Protein AF-A0A0S4JCE0-F1 (afdb_monomer)

pLDDT: mean 70.1, std 23.17, range [19.77, 98.06]

Radius of gyration: 36.17 Å; Cα contacts (8 Å, |Δi|>4): 1072; chains: 1; bounding box: 98×86×104 Å

Organism: Bodo saltans (NCBI:txid75058)

Solvent-accessible surface area (backbone atoms only — not comparable to full-atom values): 52791 Å² total; per-residue (Å²): 137,89,88,80,89,85,87,86,87,81,87,86,83,90,84,89,84,89,82,82,88,87,88,85,90,88,88,89,86,88,85,88,85,88,88,86,90,86,90,84,89,83,88,89,83,89,88,84,90,86,84,87,89,88,85,88,84,91,91,87,88,86,85,88,84,94,86,86,84,88,86,79,88,89,75,94,71,83,90,88,84,84,88,83,86,86,80,93,83,85,81,85,86,72,85,81,80,83,77,86,88,80,86,83,89,84,90,81,86,86,86,86,84,93,81,86,80,88,78,94,72,79,85,79,80,86,82,78,74,50,73,51,46,48,53,49,53,53,51,51,68,73,29,64,22,57,65,52,43,49,52,58,51,50,66,72,40,86,60,54,70,58,52,58,48,50,54,49,51,46,48,41,48,44,28,76,67,54,64,22,83,82,72,73,45,47,41,67,50,49,58,46,51,33,31,23,68,85,36,69,37,39,51,74,53,67,32,90,48,23,31,30,37,34,34,45,51,78,74,91,74,81,73,88,68,56,91,64,43,46,80,77,49,74,45,71,26,21,55,39,96,88,47,91,52,69,43,44,24,38,29,34,37,29,63,50,31,50,61,35,69,71,43,89,69,92,30,49,65,66,36,42,52,51,45,49,48,55,50,53,50,52,47,52,36,50,58,60,47,51,79,76,42,54,77,74,55,34,64,80,33,56,68,36,62,43,47,74,43,40,30,32,45,98,93,44,74,47,74,40,40,35,24,46,44,72,68,52,47,50,53,54,57,68,63,58,79,63,48,70,49,66,80,82,74,69,57,94,84,61,78,72,86,78,60,68,44,66,32,75,59,51,69,69,76,54,69,93,53,50,63,33,32,38,35,31,13,30,57,53,58,59,44,47,66,57,45,71,69,34,32,51,47,86,75,31,64,36,34,41,50,44,69,83,54,85,85,76,43,56,62,26,47,57,26,37,40,70,72,56,59,50,72,68,55,42,67,74,60,69,61,79,77,70,49,72,69,55,42,52,51,26,51,53,50,16,23,51,46,43,46,56,46,50,43,53,54,51,50,55,22,39,38,74,20,21,50,65,53,49,32,46,47,40,53,71,63,75,65,76,84,75,82,63,82,71,46,30,34,33,40,37,38,40,70,41,18,81,37,41,52,55,50,33,28,61,51,57,41,44,48,68,55,51,42,58,73,60,45,46,41,90,54,54,42,59,35,44,34,40,20,19,39,45,28,67,31,76,88,29,62,77,34,102,81,50,90,43,61,45,82,25,64,52,51,65,64,81,65,61,95,86,55,99,61,70,64,71,44,44,39,44,56,34,48,51,56,58,71,68,49,86,72,48,83,95,38,49,70,56,51,52,48,52,54,52,34,58,77,27,57,61,42,68,69,58,27,52,55,43,51,50,52,49,51,51,53,52,61,67,53,63,79,55,95,63,57,72,68,53,46,41,49,52,35,25,52,52,47,50,53,51,36,60,68,36,69,66,53,41,53,33,27,46,34,44,40,53,15,41,39,50,46,10,44,35,43,41,48,21,52,50,40,63,71,64,64,80,48,94,56,77,80,88,67,53,49,60,65,74,37,48,38,52,35,31,52,52,50,22,59,64,25,81,40,65,83,58,46,75,68,54,49,50,48,53,49,53,50,42,48,43,43,35,72,35,88,86,62,79,60,91,52,69,86,60,20,71,61,38,32,26,46,53,48,36,33,27,38,73,52,49,40,72,29,78,67,84,51,92,65,41,40,64,78,62,90,75,90,66,88,91,64,99,53,59,45,39,23,16,42,64,93,63,36,53,23,39,78,26,51,54,39,54,39,51,51,49,38,57,45,49,62,55,69,71,76,54,81,87,69,42,65,63,57,53,51,47,50,50,49,46,51,51,49,49,49,52,62,74,34,52,77,32,51,48,40,59,48,48,44,65,76,61,36,96,85,56,90,65,54,72,69,59,43,59,52,44,72,36,95,81,44,55,32,76,78,79,93,64,93,77,74,92,81,68,91,78,83,80,134

Secondary structure (DSSP, 8-state):
-------------------------------------------------------------------S-------PPPP-------------------------------------------PPPS-PPPHHHHHHHHHHHH-SBHHHHHHHHHHH-TTHHHHHHHHHHHHHHHHHHTTGGGTT--HHHHHHHHEETTEESEEEEEETTEEEEEEE--SS--PPPPTTEEEEEEEEEESSTT---EEEEEEEEETTHHHHHH-SSTTHHHHHHHHHHHHHHHHHHHHHHHTT--HHHHHTSTT--SEEEEEEETTEEEEEEEE--HHHHHHHHHH---TT-------TTS--TT-EEE----GGG--S-TTSEEEEEESTTSSHHHHHHHTTGGG-SEEEEEE--TTT-HHHHHHHHHHS--HHHHHHHT-----HHHHHHHHHHHHHHHHHHHHHHHHHHHHHH-HHHHHHHTTTT-----SPPPEEEEEEEESGGG-HHHHHHHHHH-HHHHHHHTT--TTEEEEEEEE-TTTTSTT----TT-S-EEEEEESSP---TT--S--TTTTHHHHHHHHTS---GGGHHHHHHHHHHHHTTT-HHHHHHHHHHHHHHHHHHTTS---HHHHHHHHHHHHHHHHHHSHHHHHHTTSHHHHHHHHHHHHHHHHHHHHH-S-SS-TT--HIIIIIIHHHHHHHHHTT-TT--HHHHHHHHHHHHHHHHSTT---SSGGGSHHIIIIIS--EEE--EEESS--TTEEESS-----SS-PPEEEEETTT-SEEE-HHHHHHHHHHHHHHHTT-TTSHHHHHHHHHHHHHHHHHHHTTTSBHHHHHHHHH-TT----HHHHHHHT-TT-B---------TT--S---

Nearest PDB structures (foldseek):
  5xah-assembly1_A  TM=1.773E-01  e=5.114E+00  Homo sapiens

Sequence (881 aa):
MATTNFLFISCPTFFIWISRSNSLNMQRRYGSKFPVMCLGSIHGSNNPLQQHPRGRATGLPTMAPALLRGMSTSAARPEWYTEHRTPNTRPPLRWWRVVDERLHPSVGLVLRSLSLRATGTSPPTPPMMTDAEQIVMNEIRQHETVAAVIVSNSYRAVKSVQFSKDIRTFMVRAVEKGNTSKVGLTVDKVLDVLSLGENWVAFFTFAERNLIFGVAALGEGVLTLPEGIKTLGTVELLKHIKSTTKVKYRIYSAAEGLDTLANNDSAADRYNVLVKFVVDAVQHFVDRNVALYNAHSILSSPLFRGKKVRVARHNDITPIYITALKNDWTFLLGRHVDALERPLEWSGNEGNDSTVFFDLNDPDLWSSNPKEVVLIGGESGSGKTWKMMTNNSRGSHLVVYLRLTSRDYKTVTLNDRILHPSEGELKKSGKPTFSDREKERARGARSAAFLNLVKACVEVTIEAACPELLRMLQGKAGMSSNGGDPFEVRLCFDEMGSAPELIRACCAMGYDNLHEALEWEKWVIIRMFAAGTGVGTVVNPGGSENTFYKLATLAASQPDTNASQSDPNATRMYWKFRLALPFTEDLLALKAIVEELSGKWSDANQRSVVMLQRGSFLKEHKHKILMKEAKEVLVREALFSAVEADTVCRFVLTNARLATLVVARCNALATEIMKNTLCAWPSGIDVRREVLERVAKRFKELNSLSQTTPEEACVILVESLRYAIFDNYTNSNPNFSVETLTTARGVLVDNAIFLTTVGAEYEPVNNLKGPTFIYCSACYRKDLGRFSISPAMVVVLLALMLNAFGEKFNDIGAVFEHAVARFVFFAVQVFQGRHVKELVDFITGHFSVVGKTAQKILDSPSVLYDLPNSGLHTNHIISTK

Mean predicted aligned error: 16.34 Å

Structure (mmCIF, N/CA/C/O backbone):
data_AF-A0A0S4JCE0-F1
#
_entry.id   AF-A0A0S4JCE0-F1
#
loop_
_atom_site.group_PDB
_atom_site.id
_atom_site.type_symbol
_atom_site.label_atom_id
_atom_site.label_alt_id
_atom_site.label_comp_id
_atom_site.label_asym_id
_atom_site.label_entity_id
_atom_site.label_seq_id
_atom_site.pdbx_PDB_ins_code
_atom_site.Cartn_x
_atom_site.Cartn_y
_atom_site.Cartn_z
_atom_site.occupancy
_atom_site.B_iso_or_equiv
_atom_site.auth_seq_id
_atom_site.auth_comp_id
_atom_site.auth_asym_id
_atom_site.auth_atom_id
_atom_site.pdbx_PDB_model_num
ATOM 1 N N . MET A 1 1 ? 43.166 27.193 36.637 1.00 32.56 1 MET A N 1
ATOM 2 C CA . MET A 1 1 ? 43.478 27.395 35.205 1.00 32.56 1 MET A CA 1
ATOM 3 C C . MET A 1 1 ? 42.257 26.922 34.417 1.00 32.56 1 MET A C 1
ATOM 5 O O . MET A 1 1 ? 42.138 25.734 34.188 1.00 32.56 1 MET A O 1
ATOM 9 N N . ALA A 1 2 ? 41.156 27.670 34.309 1.00 25.33 2 ALA A N 1
ATOM 10 C CA . ALA A 1 2 ? 40.936 28.955 33.631 1.00 25.33 2 ALA A CA 1
ATOM 11 C C . ALA A 1 2 ? 41.166 28.877 32.111 1.00 25.33 2 ALA A C 1
ATOM 13 O O . ALA A 1 2 ? 42.295 29.042 31.663 1.00 25.33 2 ALA A O 1
ATOM 14 N N . THR A 1 3 ? 40.108 28.630 31.330 1.00 25.38 3 THR A N 1
ATOM 15 C CA . THR A 1 3 ? 39.534 29.581 30.346 1.00 25.38 3 THR A CA 1
ATOM 16 C C . THR A 1 3 ? 38.334 28.968 29.609 1.00 25.38 3 THR A C 1
ATOM 18 O O . THR A 1 3 ? 38.055 27.778 29.714 1.00 25.38 3 THR A O 1
ATOM 21 N N . THR A 1 4 ? 37.567 29.836 28.959 1.00 25.38 4 THR A N 1
ATOM 22 C CA . THR A 1 4 ? 36.102 29.874 28.916 1.00 25.38 4 THR A CA 1
ATOM 23 C C . THR A 1 4 ? 35.633 30.251 27.500 1.00 25.38 4 THR A C 1
ATOM 25 O O . THR A 1 4 ? 36.331 31.022 26.851 1.00 25.38 4 THR A O 1
ATOM 28 N N . ASN A 1 5 ? 34.402 29.848 27.131 1.00 23.75 5 ASN A N 1
ATOM 29 C CA . ASN A 1 5 ? 33.486 30.431 26.115 1.00 23.75 5 ASN A CA 1
ATOM 30 C C . ASN A 1 5 ? 33.913 30.358 24.616 1.00 23.75 5 ASN A C 1
ATOM 32 O O . ASN A 1 5 ? 35.090 30.340 24.303 1.00 23.75 5 ASN A O 1
ATOM 36 N N . PHE A 1 6 ? 33.036 30.277 23.601 1.00 22.42 6 PHE A N 1
ATOM 37 C CA . PHE A 1 6 ? 31.733 30.926 23.396 1.00 22.42 6 PHE A CA 1
ATOM 38 C C . PHE A 1 6 ? 30.791 30.139 22.459 1.00 22.42 6 PHE A C 1
ATOM 40 O O . PHE A 1 6 ? 31.211 29.512 21.489 1.00 22.42 6 PHE A O 1
ATOM 47 N N . LEU A 1 7 ? 29.496 30.285 22.744 1.00 20.14 7 LEU A N 1
ATOM 48 C CA . LEU A 1 7 ? 28.329 29.962 21.924 1.00 20.14 7 LEU A CA 1
ATOM 49 C C . LEU A 1 7 ? 28.022 31.163 21.001 1.00 20.14 7 LEU A C 1
ATOM 51 O O . LEU A 1 7 ? 28.014 32.292 21.489 1.00 20.14 7 LEU A O 1
ATOM 55 N N . PHE A 1 8 ? 27.707 30.946 19.719 1.00 20.98 8 PHE A N 1
ATOM 56 C CA . PHE A 1 8 ? 27.079 31.966 18.864 1.00 20.98 8 PHE A CA 1
ATOM 57 C C . PHE A 1 8 ? 25.857 31.382 18.148 1.00 20.98 8 PHE A C 1
ATOM 59 O O . PHE A 1 8 ? 25.955 30.428 17.380 1.00 20.98 8 PHE A O 1
ATOM 66 N N . ILE A 1 9 ? 24.703 31.983 18.434 1.00 22.34 9 ILE A N 1
ATOM 67 C CA . ILE A 1 9 ? 23.430 31.843 17.725 1.00 22.34 9 ILE A CA 1
ATOM 68 C C . ILE A 1 9 ? 23.307 33.073 16.823 1.00 22.34 9 ILE A C 1
ATOM 70 O O . ILE A 1 9 ? 23.470 34.193 17.306 1.00 22.34 9 ILE A O 1
ATOM 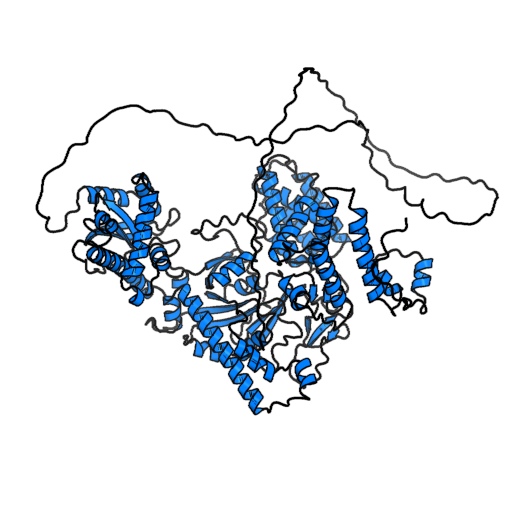74 N N . SER A 1 10 ? 22.969 32.896 15.546 1.00 21.73 10 SER A N 1
ATOM 75 C CA . SER A 1 10 ? 22.470 33.996 14.716 1.00 21.73 10 SER A CA 1
ATOM 76 C C . SER A 1 10 ? 21.379 33.532 13.743 1.00 21.73 10 SER A C 1
ATOM 78 O O . SER A 1 10 ? 21.584 32.681 12.881 1.00 21.73 10 SER A O 1
ATOM 80 N N . CYS A 1 11 ? 20.192 34.123 13.910 1.00 22.61 11 CYS A N 1
ATOM 81 C CA . CYS A 1 11 ? 19.170 34.287 12.872 1.00 22.61 11 CYS A CA 1
ATOM 82 C C . CYS A 1 11 ? 19.649 35.289 11.810 1.00 22.61 11 CYS A C 1
ATOM 84 O O . CYS A 1 11 ? 20.472 36.156 12.118 1.00 22.61 11 CYS A O 1
ATOM 86 N N . PRO A 1 12 ? 18.997 35.311 10.634 1.00 26.73 12 PRO A N 1
ATOM 87 C CA . PRO A 1 12 ? 18.596 36.614 10.117 1.00 26.73 12 PRO A CA 1
ATOM 88 C C . PRO A 1 12 ? 17.145 36.675 9.620 1.00 26.73 12 PRO A C 1
ATOM 90 O O . PRO A 1 12 ? 16.625 35.786 8.947 1.00 26.73 12 PRO A O 1
ATOM 93 N N . THR A 1 13 ? 16.530 37.803 9.961 1.00 23.44 13 THR A N 1
ATOM 94 C CA . THR A 1 13 ? 15.224 38.301 9.529 1.00 23.44 13 THR A CA 1
ATOM 95 C C . THR A 1 13 ? 15.347 39.013 8.175 1.00 23.44 13 THR A C 1
ATOM 97 O O . THR A 1 13 ? 16.354 39.657 7.888 1.00 23.44 13 THR A O 1
ATOM 100 N N . PHE A 1 14 ? 14.296 38.905 7.360 1.00 21.50 14 PHE A N 1
ATOM 101 C CA . PHE A 1 14 ? 14.118 39.520 6.040 1.00 21.50 14 PHE A CA 1
ATOM 102 C C . PHE A 1 14 ? 14.073 41.061 6.063 1.00 21.50 14 PHE A C 1
ATOM 104 O O . PHE A 1 14 ? 13.411 41.651 6.914 1.00 21.50 14 PHE A O 1
ATOM 111 N N . PHE A 1 15 ? 14.669 41.691 5.041 1.00 21.48 15 PHE A N 1
ATOM 112 C CA . PHE A 1 15 ? 14.430 43.085 4.647 1.00 21.48 15 PHE A CA 1
ATOM 113 C C . PHE A 1 15 ? 13.684 43.139 3.303 1.00 21.48 15 PHE A C 1
ATOM 115 O O . PHE A 1 15 ? 14.020 42.431 2.356 1.00 21.48 15 PHE A O 1
ATOM 122 N N . ILE A 1 16 ? 12.667 44.000 3.243 1.00 20.05 16 ILE A N 1
ATOM 123 C CA . ILE A 1 16 ? 11.857 44.342 2.068 1.00 20.05 16 ILE A CA 1
ATOM 124 C C . ILE A 1 16 ? 12.547 45.486 1.318 1.00 20.05 16 ILE A C 1
ATOM 126 O O . ILE A 1 16 ? 12.913 46.485 1.937 1.00 20.05 16 ILE A O 1
ATOM 130 N N . TRP A 1 17 ? 12.648 45.392 -0.012 1.00 19.77 17 TRP A N 1
ATOM 131 C CA . TRP A 1 17 ? 12.957 46.540 -0.866 1.00 19.77 17 TRP A CA 1
ATOM 132 C C . TRP A 1 17 ? 11.888 46.709 -1.949 1.00 19.77 17 TRP A C 1
ATOM 134 O O . TRP A 1 17 ? 11.594 45.796 -2.719 1.00 19.77 17 TRP A O 1
ATOM 144 N N . ILE A 1 18 ? 11.278 47.895 -1.949 1.00 21.03 18 ILE A N 1
ATOM 145 C CA . ILE A 1 18 ? 10.291 48.394 -2.908 1.00 21.03 18 ILE A CA 1
ATOM 146 C C . ILE A 1 18 ? 11.062 49.118 -4.014 1.00 21.03 18 ILE A C 1
ATOM 148 O O . ILE A 1 18 ? 11.889 49.973 -3.705 1.00 21.03 18 ILE A O 1
ATOM 152 N N . SER A 1 19 ? 10.744 48.866 -5.287 1.00 21.00 19 SER A N 1
ATOM 153 C CA . SER A 1 19 ? 11.144 49.767 -6.374 1.00 21.00 19 SER A CA 1
ATOM 154 C C . SER A 1 19 ? 9.981 50.076 -7.312 1.00 21.00 19 SER A C 1
ATOM 156 O O . SER A 1 19 ? 9.176 49.213 -7.664 1.00 21.00 19 SER A O 1
ATOM 158 N N . ARG A 1 20 ? 9.890 51.369 -7.634 1.00 22.41 20 ARG A N 1
ATOM 159 C CA . ARG A 1 20 ? 8.841 52.066 -8.376 1.00 22.41 20 ARG A CA 1
ATOM 160 C C . ARG A 1 20 ? 9.033 51.972 -9.894 1.00 22.41 20 ARG A C 1
ATOM 162 O O . ARG A 1 20 ? 10.133 51.853 -10.416 1.00 22.41 20 ARG A O 1
ATOM 169 N N . SER A 1 21 ? 7.887 52.127 -10.544 1.00 22.39 21 SER A N 1
ATOM 170 C CA . SER A 1 21 ? 7.577 52.406 -11.948 1.00 22.39 21 SER A CA 1
ATOM 171 C C . SER A 1 21 ? 8.492 53.372 -12.710 1.00 22.39 21 SER A C 1
ATOM 173 O O . SER A 1 21 ? 8.883 54.399 -12.164 1.00 22.39 21 SER A O 1
ATOM 175 N N . ASN A 1 22 ? 8.597 53.153 -14.028 1.00 23.89 22 ASN A N 1
ATOM 176 C CA . ASN A 1 22 ? 8.600 54.232 -15.021 1.00 23.89 22 ASN A CA 1
ATOM 177 C C . ASN A 1 22 ? 7.839 53.833 -16.299 1.00 23.89 22 ASN A C 1
ATOM 179 O O . ASN A 1 22 ? 7.943 52.715 -16.797 1.00 23.89 22 ASN A O 1
ATOM 183 N N . SER A 1 23 ? 7.039 54.784 -16.774 1.00 22.98 23 SER A N 1
ATOM 184 C CA . SER A 1 23 ? 6.186 54.789 -17.965 1.00 22.98 23 SER A CA 1
ATOM 185 C C . SER A 1 23 ? 6.936 55.230 -19.222 1.00 22.98 23 SER A C 1
ATOM 187 O O . SER A 1 23 ? 7.815 56.077 -19.101 1.00 22.98 23 SER A O 1
ATOM 189 N N . LEU A 1 24 ? 6.484 54.816 -20.414 1.00 24.08 24 LEU A N 1
ATOM 190 C CA . LEU A 1 24 ? 6.570 55.622 -21.644 1.00 24.08 24 LEU A CA 1
ATOM 191 C C . LEU A 1 24 ? 5.529 55.173 -22.695 1.00 24.08 24 LEU A C 1
ATOM 193 O O . LEU A 1 24 ? 5.238 53.989 -22.852 1.00 24.08 24 LEU A O 1
ATOM 197 N N . ASN A 1 25 ? 4.951 56.175 -23.362 1.00 23.17 25 ASN A N 1
ATOM 198 C CA . ASN A 1 25 ? 3.921 56.141 -24.407 1.00 23.17 25 ASN A CA 1
ATOM 199 C C . ASN A 1 25 ? 4.434 55.566 -25.748 1.00 23.17 25 ASN A C 1
ATOM 201 O O . ASN A 1 25 ? 5.603 55.750 -26.064 1.00 23.17 25 ASN A O 1
ATOM 205 N N . MET A 1 26 ? 3.548 55.034 -26.614 1.00 23.48 26 MET A N 1
ATOM 206 C CA . MET A 1 26 ? 2.942 55.784 -27.745 1.00 23.48 26 MET A CA 1
ATOM 207 C C . MET A 1 26 ? 2.442 54.897 -28.926 1.00 23.48 26 MET A C 1
ATOM 209 O O . MET A 1 26 ? 3.153 54.045 -29.437 1.00 23.48 26 MET A O 1
ATOM 213 N N . GLN A 1 27 ? 1.224 55.235 -29.385 1.00 26.23 27 GLN A N 1
ATOM 214 C CA . GLN A 1 27 ? 0.637 55.199 -30.746 1.00 26.23 27 GLN A CA 1
ATOM 215 C C . GLN A 1 27 ? 0.112 53.924 -31.460 1.00 26.23 27 GLN A C 1
ATOM 217 O O . GLN A 1 27 ? 0.799 52.949 -31.734 1.00 26.23 27 GLN A O 1
ATOM 222 N N . ARG A 1 28 ? -1.166 54.055 -31.869 1.00 26.00 28 ARG A N 1
ATOM 223 C CA . ARG A 1 28 ? -1.991 53.215 -32.761 1.00 26.00 28 ARG A CA 1
ATOM 224 C C . ARG A 1 28 ? -1.675 53.457 -34.245 1.00 26.00 28 ARG A C 1
ATOM 226 O O . ARG A 1 28 ? -1.552 54.620 -34.620 1.00 26.00 28 ARG A O 1
ATOM 233 N N . ARG A 1 29 ? -1.820 52.428 -35.099 1.00 25.83 29 ARG A N 1
ATOM 234 C CA . ARG A 1 29 ? -2.445 52.535 -36.443 1.00 25.83 29 ARG A CA 1
ATOM 235 C C . ARG A 1 29 ? -3.174 51.241 -36.849 1.00 25.83 29 ARG A C 1
ATOM 237 O O . ARG A 1 29 ? -2.720 50.143 -36.557 1.00 25.83 29 ARG A O 1
ATOM 244 N N . TYR A 1 30 ? -4.324 51.437 -37.495 1.00 26.33 30 TYR A N 1
ATOM 245 C CA . TYR A 1 30 ? -5.246 50.461 -38.094 1.00 26.33 30 TYR A CA 1
ATOM 246 C C . TYR A 1 30 ? -4.779 50.014 -39.493 1.00 26.33 30 TYR A C 1
ATOM 248 O O . TYR A 1 30 ? -4.141 50.799 -40.191 1.00 26.33 30 TYR A O 1
ATOM 256 N N . GLY A 1 31 ? -5.207 48.828 -39.951 1.00 26.00 31 GLY A N 1
ATOM 257 C CA . GLY A 1 31 ? -5.153 48.454 -41.372 1.00 26.00 31 GLY A CA 1
ATOM 258 C C . GLY A 1 31 ? -5.503 46.992 -41.674 1.00 26.00 31 GLY A C 1
ATOM 259 O O . GLY A 1 31 ? -4.695 46.099 -41.471 1.00 26.00 31 GLY A O 1
ATOM 260 N N . SER A 1 32 ? -6.716 46.771 -42.175 1.00 27.14 32 SER A N 1
ATOM 261 C CA . SER A 1 32 ? -7.308 45.529 -42.706 1.00 27.14 32 SER A CA 1
ATOM 262 C C . SER A 1 32 ? -6.733 45.067 -44.059 1.00 27.14 32 SER A C 1
ATOM 264 O O . SER A 1 32 ? -6.398 45.941 -44.858 1.00 27.14 32 SER A O 1
ATOM 266 N N . LYS A 1 33 ? -6.800 43.754 -44.378 1.00 25.52 33 LYS A N 1
ATOM 267 C CA . LYS A 1 33 ? -7.429 43.160 -45.601 1.00 25.52 33 LYS A CA 1
ATOM 268 C C . LYS A 1 33 ? -7.136 41.644 -45.778 1.00 25.52 33 LYS A C 1
ATOM 270 O O . LYS A 1 33 ? -6.003 41.208 -45.623 1.00 25.52 33 LYS A O 1
ATOM 275 N N . PHE A 1 34 ? -8.185 40.885 -46.127 1.00 28.02 34 PHE A N 1
ATOM 276 C CA . PHE A 1 34 ? -8.217 39.526 -46.731 1.00 28.02 34 PHE A CA 1
ATOM 277 C C . PHE A 1 34 ? -7.797 39.573 -48.225 1.00 28.02 34 PHE A C 1
ATOM 279 O O . PHE A 1 34 ? -7.919 40.668 -48.787 1.00 28.02 34 PHE A O 1
ATOM 286 N N . PRO A 1 35 ? -7.303 38.484 -48.886 1.00 30.09 35 PRO A N 1
ATOM 287 C CA . PRO A 1 35 ? -8.110 37.359 -49.465 1.00 30.09 35 PRO A CA 1
ATOM 288 C C . PRO A 1 35 ? -7.412 35.956 -49.404 1.00 30.09 35 PRO A C 1
ATOM 290 O O . PRO A 1 35 ? -6.216 35.886 -49.162 1.00 30.09 35 PRO A O 1
ATOM 293 N N . VAL A 1 36 ? -8.073 34.782 -49.361 1.00 23.33 36 VAL A N 1
ATOM 294 C CA . VAL A 1 36 ? -8.873 33.972 -50.336 1.00 23.33 36 VAL A CA 1
ATOM 295 C C . VAL A 1 36 ? -8.077 33.226 -51.447 1.00 23.33 36 VAL A C 1
ATOM 297 O O . VAL A 1 36 ? -7.589 33.853 -52.374 1.00 23.33 36 VAL A O 1
ATOM 300 N N . MET A 1 37 ? -8.089 31.876 -51.325 1.00 22.19 37 MET A N 1
ATOM 301 C CA . MET A 1 37 ? -8.050 30.735 -52.293 1.00 22.19 37 MET A CA 1
ATOM 302 C C . MET A 1 37 ? -6.926 30.535 -53.341 1.00 22.19 37 MET A C 1
ATOM 304 O O . MET A 1 37 ? -6.675 31.407 -54.159 1.00 22.19 37 MET A O 1
ATOM 308 N N . CYS A 1 38 ? -6.393 29.297 -53.452 1.00 22.81 38 CYS A N 1
ATOM 309 C CA . CYS A 1 38 ? -6.832 28.283 -54.446 1.00 22.81 38 CYS A CA 1
ATOM 310 C C . CYS A 1 38 ? -6.090 26.922 -54.354 1.00 22.81 38 CYS A C 1
ATOM 312 O O . CYS A 1 38 ? -5.007 26.817 -53.788 1.00 22.81 38 CYS A O 1
ATOM 314 N N . LEU A 1 39 ? -6.750 25.894 -54.909 1.00 26.41 39 LEU A N 1
ATOM 315 C CA . LEU A 1 39 ? -6.454 24.451 -54.950 1.00 26.41 39 LEU A CA 1
ATOM 316 C C . LEU A 1 39 ? -5.278 24.043 -55.862 1.00 26.41 39 LEU A C 1
ATOM 318 O O . LEU A 1 39 ? -5.036 24.680 -56.882 1.00 26.41 39 LEU A O 1
ATOM 322 N N . GLY A 1 40 ? -4.675 22.879 -55.579 1.00 23.77 40 GLY A N 1
ATOM 323 C CA . GLY A 1 40 ? -3.821 22.138 -56.518 1.00 23.77 40 GLY A CA 1
ATOM 324 C C . GLY A 1 40 ? -3.591 20.681 -56.093 1.00 23.77 40 GLY A C 1
ATOM 325 O O . GLY A 1 40 ? -2.980 20.420 -55.065 1.00 23.77 40 GLY A O 1
ATOM 326 N N . SER A 1 41 ? -4.131 19.752 -56.884 1.00 25.50 41 SER A N 1
ATOM 327 C CA . SER A 1 41 ? -3.985 18.286 -56.822 1.00 25.50 41 SER A CA 1
ATOM 328 C C . SER A 1 41 ? -2.768 17.816 -57.645 1.00 25.50 41 SER A C 1
ATOM 330 O O . SER A 1 41 ? -2.271 18.609 -58.439 1.00 25.50 41 SER A O 1
ATOM 332 N N . ILE A 1 42 ? -2.371 16.536 -57.490 1.00 26.03 42 ILE A N 1
ATOM 333 C CA . ILE A 1 42 ? -1.779 15.566 -58.465 1.00 26.03 42 ILE A CA 1
ATOM 334 C C . ILE A 1 42 ? -0.738 14.681 -57.732 1.00 26.03 42 ILE A C 1
ATOM 336 O O . ILE A 1 42 ? 0.219 15.188 -57.162 1.00 26.03 42 ILE A O 1
ATOM 340 N N . HIS A 1 43 ? -1.027 13.403 -57.441 1.00 27.08 43 HIS A N 1
ATOM 341 C CA . HIS A 1 43 ? -0.828 12.177 -58.252 1.00 27.08 43 HIS A CA 1
ATOM 342 C C . HIS A 1 43 ? 0.637 11.850 -58.604 1.00 27.08 43 HIS A C 1
ATOM 344 O O . HIS A 1 43 ? 1.324 12.621 -59.261 1.00 27.08 43 HIS A O 1
ATOM 350 N N . GLY A 1 44 ? 1.094 10.679 -58.145 1.00 25.70 44 GLY A N 1
ATOM 351 C CA . GLY A 1 44 ? 2.462 10.186 -58.297 1.00 25.70 44 GLY A CA 1
ATOM 352 C C . GLY A 1 44 ? 2.685 9.257 -59.491 1.00 25.70 44 GLY A C 1
ATOM 353 O O . GLY A 1 44 ? 1.747 8.837 -60.165 1.00 25.70 44 GLY A O 1
ATOM 354 N N . SER A 1 45 ? 3.949 8.883 -59.692 1.00 25.94 45 SER A N 1
ATOM 355 C CA . SER A 1 45 ? 4.362 7.777 -60.558 1.00 25.94 45 SER A CA 1
ATOM 356 C C . SER A 1 45 ? 5.744 7.247 -60.158 1.00 25.94 45 SER A C 1
ATOM 358 O O . SER A 1 45 ? 6.664 8.017 -59.890 1.00 25.94 45 SER A O 1
ATOM 360 N N . ASN A 1 46 ? 5.850 5.918 -60.135 1.00 27.95 46 ASN A N 1
ATOM 361 C CA . ASN A 1 46 ? 7.034 5.105 -59.860 1.00 27.95 46 ASN A CA 1
ATOM 362 C C . ASN A 1 46 ? 8.000 5.004 -61.062 1.00 27.95 46 ASN A C 1
ATOM 364 O O . ASN A 1 46 ? 7.571 5.169 -62.202 1.00 27.95 46 ASN A O 1
ATOM 368 N N . ASN A 1 47 ? 9.226 4.548 -60.752 1.00 26.86 47 ASN A N 1
ATOM 369 C CA . ASN A 1 47 ? 10.164 3.691 -61.516 1.00 26.86 47 ASN A CA 1
ATOM 370 C C . ASN A 1 47 ? 11.564 4.232 -61.918 1.00 26.86 47 ASN A C 1
ATOM 372 O O . ASN A 1 47 ? 11.751 5.441 -62.022 1.00 26.86 47 ASN A O 1
ATOM 376 N N . PRO A 1 48 ? 12.579 3.329 -62.032 1.00 35.53 48 PRO A N 1
ATOM 377 C CA . PRO A 1 48 ? 13.932 3.553 -61.505 1.00 35.53 48 PRO A CA 1
ATOM 378 C C . PRO A 1 48 ? 15.083 3.451 -62.540 1.00 35.53 48 PRO A C 1
ATOM 380 O O . PRO A 1 48 ? 14.873 3.084 -63.688 1.00 35.53 48 PRO A O 1
ATOM 383 N N . LEU A 1 49 ? 16.311 3.655 -62.027 1.00 29.48 49 LEU A N 1
ATOM 384 C CA . LEU A 1 49 ? 17.634 3.193 -62.504 1.00 29.48 49 LEU A CA 1
ATOM 385 C C . LEU A 1 49 ? 18.164 3.697 -63.862 1.00 29.48 49 LEU A C 1
ATOM 387 O O . LEU A 1 49 ? 17.705 3.277 -64.916 1.00 29.48 49 LEU A O 1
ATOM 391 N N . GLN A 1 50 ? 19.305 4.402 -63.825 1.00 28.86 50 GLN A N 1
ATOM 392 C CA . GLN A 1 50 ? 20.345 4.264 -64.854 1.00 28.86 50 GLN A CA 1
ATOM 393 C C . GLN A 1 50 ? 21.757 4.604 -64.339 1.00 28.86 50 GLN A C 1
ATOM 395 O O . GLN A 1 50 ? 21.941 5.398 -63.420 1.00 28.86 50 GLN A O 1
ATOM 400 N N . GLN A 1 51 ? 22.733 3.901 -64.916 1.00 28.78 51 GLN A N 1
ATOM 401 C CA . GLN A 1 51 ? 24.137 3.761 -64.521 1.00 28.78 51 GLN A CA 1
ATOM 402 C C . GLN A 1 51 ? 25.067 4.888 -65.034 1.00 28.78 51 GLN A C 1
ATOM 404 O O . GLN A 1 51 ? 24.728 5.641 -65.939 1.00 28.78 51 GLN A O 1
ATOM 409 N N . HIS A 1 52 ? 26.271 4.917 -64.443 1.00 29.56 52 HIS A N 1
ATOM 410 C CA . HIS A 1 52 ? 27.495 5.701 -64.717 1.00 29.56 52 HIS A CA 1
ATOM 411 C C . HIS A 1 52 ? 27.907 5.944 -66.188 1.00 29.56 52 HIS A C 1
ATOM 413 O O . HIS A 1 52 ? 27.577 5.155 -67.072 1.00 29.56 52 HIS A O 1
ATOM 419 N N . PRO A 1 53 ? 28.831 6.910 -66.414 1.00 45.88 53 PRO A N 1
ATOM 420 C CA . PRO A 1 53 ? 30.202 6.510 -66.781 1.00 45.88 53 PRO A CA 1
ATOM 421 C C . PRO A 1 53 ? 31.354 7.306 -66.112 1.00 45.88 53 PRO A C 1
ATOM 423 O O . PRO A 1 53 ? 31.160 8.236 -65.337 1.00 45.88 53 PRO A O 1
ATOM 426 N N . ARG A 1 54 ? 32.572 6.814 -66.389 1.00 36.59 54 ARG A N 1
ATOM 427 C CA . ARG A 1 54 ? 33.898 7.020 -65.769 1.00 36.59 54 ARG A CA 1
ATOM 428 C C . ARG A 1 54 ? 34.663 8.272 -66.250 1.00 36.59 54 ARG A C 1
ATOM 430 O O . ARG A 1 54 ? 34.498 8.678 -67.393 1.00 36.59 54 ARG A O 1
ATOM 437 N N . GLY A 1 55 ? 35.658 8.709 -65.461 1.00 29.41 55 GLY A N 1
ATOM 438 C CA . GLY A 1 55 ? 36.824 9.496 -65.913 1.00 29.41 55 GLY A CA 1
ATOM 439 C C . GLY A 1 55 ? 37.965 9.567 -64.870 1.00 29.41 55 GLY A C 1
ATOM 440 O O . GLY A 1 55 ? 37.722 9.958 -63.735 1.00 29.41 55 GLY A O 1
ATOM 441 N N . ARG A 1 56 ? 39.189 9.146 -65.250 1.00 35.09 56 ARG A N 1
ATOM 442 C CA . ARG A 1 56 ? 40.495 9.261 -64.528 1.00 35.09 56 ARG A CA 1
ATOM 443 C C . ARG A 1 56 ? 41.046 10.709 -64.682 1.00 35.09 56 ARG A C 1
ATOM 445 O O . ARG A 1 56 ? 40.653 11.351 -65.644 1.00 35.09 56 ARG A O 1
ATOM 452 N N . ALA A 1 57 ? 41.927 11.297 -63.853 1.00 32.03 57 ALA A N 1
ATOM 453 C CA . ALA A 1 57 ? 43.298 10.872 -63.528 1.00 32.03 57 ALA A CA 1
ATOM 454 C C . ALA A 1 57 ? 44.000 11.740 -62.427 1.00 32.03 57 ALA A C 1
ATOM 456 O O . ALA A 1 57 ? 43.736 12.930 -62.312 1.00 32.03 57 ALA A O 1
ATOM 457 N N . THR A 1 58 ? 44.933 11.090 -61.701 1.00 33.28 58 THR A N 1
ATOM 458 C CA . THR A 1 58 ? 46.265 11.512 -61.165 1.00 33.28 58 THR A CA 1
ATOM 459 C C . THR A 1 58 ? 46.471 12.712 -60.211 1.00 33.28 58 THR A C 1
ATOM 461 O O . THR A 1 58 ? 46.347 13.861 -60.617 1.00 33.28 58 THR A O 1
ATOM 464 N N . GLY A 1 59 ? 47.010 12.417 -59.008 1.00 27.91 59 GLY A N 1
ATOM 465 C CA . GLY A 1 59 ? 47.833 13.319 -58.169 1.00 27.91 59 GLY A CA 1
ATOM 466 C C . GLY A 1 59 ? 47.830 12.991 -56.654 1.00 27.91 59 GLY A C 1
ATOM 467 O O . GLY A 1 59 ? 46.791 13.089 -56.017 1.00 27.91 59 GLY A O 1
ATOM 468 N N . LEU A 1 60 ? 48.980 12.627 -56.066 1.00 30.03 60 LEU A N 1
ATOM 469 C CA . LEU A 1 60 ? 49.281 12.433 -54.619 1.00 30.03 60 LEU A CA 1
ATOM 470 C C . LEU A 1 60 ? 50.703 13.001 -54.363 1.00 30.03 60 LEU A C 1
ATOM 472 O O . LEU A 1 60 ? 51.462 13.043 -55.333 1.00 30.03 60 LEU A O 1
ATOM 476 N N . PRO A 1 61 ? 51.172 13.273 -53.120 1.00 45.28 61 PRO A N 1
ATOM 477 C CA . PRO A 1 61 ? 50.471 13.532 -51.850 1.00 45.28 61 PRO A CA 1
ATOM 478 C C . PRO A 1 61 ? 51.048 14.729 -51.039 1.00 45.28 61 PRO A C 1
ATOM 480 O O . PRO A 1 61 ? 52.219 15.072 -51.163 1.00 45.28 61 PRO A O 1
ATOM 483 N N . THR A 1 62 ? 50.285 15.252 -50.072 1.00 27.55 62 THR A N 1
ATOM 484 C CA . THR A 1 62 ? 50.835 15.888 -48.851 1.00 27.55 62 THR A CA 1
ATOM 485 C C . THR A 1 62 ? 49.894 15.659 -47.661 1.00 27.55 62 THR A C 1
ATOM 487 O O . THR A 1 62 ? 48.678 15.579 -47.820 1.00 27.55 62 THR A O 1
ATOM 490 N N . MET A 1 63 ? 50.483 15.449 -46.478 1.00 26.05 63 MET A N 1
ATOM 491 C CA . MET A 1 63 ? 49.861 14.848 -45.291 1.00 26.05 63 MET A CA 1
ATOM 492 C C . MET A 1 63 ? 49.240 15.845 -44.285 1.00 26.05 63 MET A C 1
ATOM 494 O O . MET A 1 63 ? 49.832 16.882 -44.010 1.00 26.05 63 MET A O 1
ATOM 498 N N . ALA A 1 64 ? 48.147 15.372 -43.651 1.00 27.69 64 ALA A N 1
ATOM 499 C CA . ALA A 1 64 ? 47.564 15.688 -42.324 1.00 27.69 64 ALA A CA 1
ATOM 500 C C . ALA A 1 64 ? 46.725 16.980 -42.109 1.00 27.69 64 ALA A C 1
ATOM 502 O O . ALA A 1 64 ? 47.010 18.015 -42.698 1.00 27.69 64 ALA A O 1
ATOM 503 N N . PRO A 1 65 ? 45.760 16.984 -41.155 1.00 33.34 65 PRO A N 1
ATOM 504 C CA . PRO A 1 65 ? 44.708 15.993 -40.915 1.00 33.34 65 PRO A CA 1
ATOM 505 C C . PRO A 1 65 ? 43.298 16.628 -40.993 1.00 33.34 65 PRO A C 1
ATOM 507 O O . PRO A 1 65 ? 42.967 17.574 -40.282 1.00 33.34 65 PRO A O 1
ATOM 510 N N . ALA A 1 66 ? 42.432 16.058 -41.834 1.00 25.88 66 ALA A N 1
ATOM 511 C CA . ALA A 1 66 ? 41.020 16.413 -41.927 1.00 25.88 66 ALA A CA 1
ATOM 512 C C . ALA A 1 66 ? 40.186 15.553 -40.962 1.00 25.88 66 ALA A C 1
ATOM 514 O O . ALA A 1 66 ? 39.889 14.395 -41.244 1.00 25.88 66 ALA A O 1
ATOM 515 N N . LEU A 1 67 ? 39.777 16.136 -39.838 1.00 30.78 67 LEU A N 1
ATOM 516 C CA . LEU A 1 67 ? 38.746 15.608 -38.942 1.00 30.78 67 LEU A CA 1
ATOM 517 C C . LEU A 1 67 ? 37.820 16.772 -38.579 1.00 30.78 67 LEU A C 1
ATOM 519 O O . LEU A 1 67 ? 38.003 17.382 -37.537 1.00 30.78 67 LEU A O 1
ATOM 523 N N . LEU A 1 68 ? 36.896 17.140 -39.485 1.00 31.25 68 LEU A N 1
ATOM 524 C CA . LEU A 1 68 ? 35.705 17.963 -39.164 1.00 31.25 68 LEU A CA 1
ATOM 525 C C . LEU A 1 68 ? 34.682 18.166 -40.306 1.00 31.25 68 LEU A C 1
ATOM 527 O O . LEU A 1 68 ? 33.841 19.058 -40.222 1.00 31.25 68 LEU A O 1
ATOM 531 N N . ARG A 1 69 ? 34.670 17.350 -41.371 1.00 30.58 69 ARG A N 1
ATOM 532 C CA . ARG A 1 69 ? 33.556 17.347 -42.345 1.00 30.58 69 ARG A CA 1
ATOM 533 C C . ARG A 1 69 ? 33.283 15.943 -42.862 1.00 30.58 69 ARG A C 1
ATOM 535 O O . ARG A 1 69 ? 33.977 15.457 -43.743 1.00 30.58 69 ARG A O 1
ATOM 542 N N . GLY A 1 70 ? 32.259 15.311 -42.300 1.00 25.78 70 GLY A N 1
ATOM 543 C CA . GLY A 1 70 ? 31.826 13.982 -42.715 1.00 25.78 70 GLY A CA 1
ATOM 544 C C . GLY A 1 70 ? 30.562 13.497 -42.018 1.00 25.78 70 GLY A C 1
ATOM 545 O O . GLY A 1 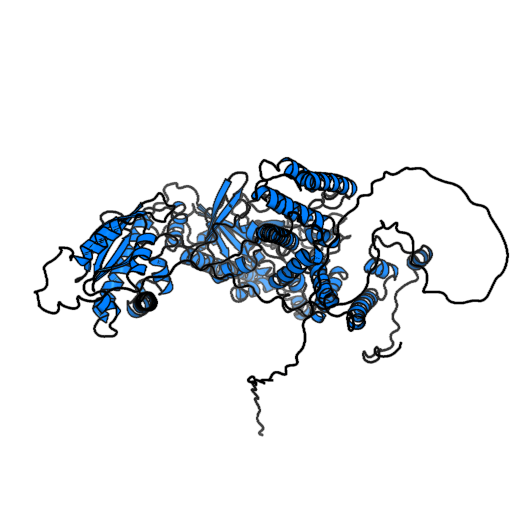70 ? 30.485 12.320 -41.712 1.00 25.78 70 GLY A O 1
ATOM 546 N N . MET A 1 71 ? 29.593 14.376 -41.737 1.00 25.95 71 MET A N 1
ATOM 547 C CA . MET A 1 71 ? 28.219 13.974 -41.398 1.00 25.95 71 MET A CA 1
ATOM 548 C C . MET A 1 71 ? 27.230 15.030 -41.905 1.00 25.95 71 MET A C 1
ATOM 550 O O . MET A 1 71 ? 26.721 15.855 -41.153 1.00 25.95 71 MET A O 1
ATOM 554 N N . SER A 1 72 ? 26.958 15.015 -43.207 1.00 27.48 72 SER A N 1
ATOM 555 C CA . SER A 1 72 ? 25.717 15.559 -43.757 1.00 27.48 72 SER A CA 1
ATOM 556 C C . SER A 1 72 ? 25.368 14.844 -45.064 1.00 27.48 72 SER A C 1
ATOM 558 O O . SER A 1 72 ? 26.222 14.654 -45.924 1.00 27.48 72 SER A O 1
ATOM 560 N N . THR A 1 73 ? 24.081 14.493 -45.191 1.00 26.41 73 THR A N 1
ATOM 561 C CA . THR A 1 73 ? 23.384 13.832 -46.320 1.00 26.41 73 THR A CA 1
ATOM 562 C C . THR A 1 73 ? 23.595 12.305 -46.396 1.00 26.41 73 THR A C 1
ATOM 564 O O . THR A 1 73 ? 24.716 11.828 -46.399 1.00 26.41 73 THR A O 1
ATOM 567 N N . SER A 1 74 ? 22.571 11.444 -46.373 1.00 25.52 74 SER A N 1
ATOM 568 C CA . SER A 1 74 ? 21.229 11.537 -46.956 1.00 25.52 74 SER A CA 1
ATOM 569 C C . SER A 1 74 ? 20.162 10.858 -46.073 1.00 25.52 74 SER A C 1
ATOM 571 O O . SER A 1 74 ? 20.192 9.659 -45.822 1.00 25.52 74 SER A O 1
ATOM 573 N N . ALA A 1 75 ? 19.175 11.636 -45.634 1.00 29.38 75 ALA A N 1
ATOM 574 C CA . ALA A 1 75 ? 17.844 11.140 -45.310 1.00 29.38 75 ALA A CA 1
ATOM 575 C C . ALA A 1 75 ? 16.879 11.994 -46.128 1.00 29.38 75 ALA A C 1
ATOM 577 O O . ALA A 1 75 ? 16.921 13.225 -46.049 1.00 29.38 75 ALA A O 1
ATOM 578 N N . ALA A 1 76 ? 16.065 11.339 -46.951 1.00 30.30 76 ALA A N 1
ATOM 579 C CA . ALA A 1 76 ? 14.956 11.966 -47.643 1.00 30.30 76 ALA A CA 1
ATOM 580 C C . ALA A 1 76 ? 14.067 12.675 -46.609 1.00 30.30 76 ALA A C 1
ATOM 582 O O . ALA A 1 76 ? 13.525 12.043 -45.702 1.00 30.30 76 ALA A O 1
ATOM 583 N N . ARG A 1 77 ? 13.962 13.999 -46.723 1.00 30.19 77 ARG A N 1
ATOM 584 C CA . ARG A 1 77 ? 12.942 14.792 -46.036 1.00 30.19 77 ARG A CA 1
ATOM 585 C C . ARG A 1 77 ? 11.760 14.976 -46.990 1.00 30.19 77 ARG A C 1
ATOM 587 O O . ARG A 1 77 ? 12.006 15.244 -48.165 1.00 30.19 77 ARG A O 1
ATOM 594 N N . PRO A 1 78 ? 10.510 14.891 -46.511 1.00 28.27 78 PRO A N 1
ATOM 595 C CA . PRO A 1 78 ? 9.376 15.434 -47.236 1.00 28.27 78 PRO A CA 1
ATOM 596 C C . PRO A 1 78 ? 9.500 16.957 -47.272 1.00 28.27 78 PRO A C 1
ATOM 598 O O . PRO A 1 78 ? 9.850 17.593 -46.272 1.00 28.27 78 PRO A O 1
ATOM 601 N N . GLU A 1 79 ? 9.222 17.520 -48.439 1.00 29.27 79 GLU A N 1
ATOM 602 C CA . GLU A 1 79 ? 9.038 18.948 -48.639 1.00 29.27 79 GLU A CA 1
ATOM 603 C C . GLU A 1 79 ? 7.924 19.454 -47.716 1.00 29.27 79 GLU A C 1
ATOM 605 O O . GLU A 1 79 ? 6.919 18.773 -47.532 1.00 29.27 79 GLU A O 1
ATOM 610 N N . TRP A 1 80 ? 8.139 20.635 -47.134 1.00 31.72 80 TRP A N 1
ATOM 611 C CA . TRP A 1 80 ? 7.211 21.758 -46.914 1.00 31.72 80 TRP A CA 1
ATOM 612 C C . TRP A 1 80 ? 7.868 22.658 -45.858 1.00 31.72 80 TRP A C 1
ATOM 614 O O . TRP A 1 80 ? 7.638 22.537 -44.656 1.00 31.72 80 TRP A O 1
ATOM 624 N N . TYR A 1 81 ? 8.752 23.542 -46.323 1.00 26.52 81 TYR A N 1
ATOM 625 C CA . TYR A 1 81 ? 9.262 24.675 -45.554 1.00 26.52 81 TYR A CA 1
ATOM 626 C C . TYR A 1 81 ? 9.647 25.780 -46.543 1.00 26.52 81 TYR A C 1
ATOM 628 O O . TYR A 1 81 ? 10.723 25.747 -47.132 1.00 26.52 81 TYR A O 1
ATOM 636 N N . THR A 1 82 ? 8.756 26.745 -46.760 1.00 29.03 82 THR A N 1
ATOM 637 C CA . THR A 1 82 ? 9.133 28.055 -47.298 1.00 29.03 82 THR A CA 1
ATOM 638 C C . THR A 1 82 ? 9.164 29.043 -46.144 1.00 29.03 82 THR A C 1
ATOM 640 O O . THR A 1 82 ? 8.184 29.257 -45.432 1.00 29.03 82 THR A O 1
ATOM 643 N N . GLU A 1 83 ? 10.355 29.590 -45.928 1.00 29.31 83 GLU A N 1
ATOM 644 C CA . GLU A 1 83 ? 10.665 30.606 -44.936 1.00 29.31 83 GLU A CA 1
ATOM 645 C C . GLU A 1 83 ? 9.939 31.921 -45.230 1.00 29.31 83 GLU A C 1
ATOM 647 O O . GLU A 1 83 ? 10.067 32.463 -46.324 1.00 29.31 83 GLU A O 1
ATOM 652 N N . HIS A 1 84 ? 9.343 32.528 -44.203 1.00 27.33 84 HIS A N 1
ATOM 653 C CA . HIS A 1 84 ? 9.389 33.979 -44.033 1.00 27.33 84 HIS A CA 1
ATOM 654 C C . HIS A 1 84 ? 9.763 34.305 -42.582 1.00 27.33 84 HIS A C 1
ATOM 656 O O . HIS A 1 84 ? 9.134 33.848 -41.628 1.00 27.33 84 HIS A O 1
ATOM 662 N N . ARG A 1 85 ? 10.857 35.060 -42.434 1.00 29.03 85 ARG A N 1
ATOM 663 C CA . ARG A 1 85 ? 11.426 35.545 -41.170 1.00 29.03 85 ARG A CA 1
ATOM 664 C C . ARG A 1 85 ? 10.818 36.891 -40.751 1.00 29.03 85 ARG A C 1
ATOM 666 O O . ARG A 1 85 ? 10.475 37.713 -41.594 1.00 29.03 85 ARG A O 1
ATOM 673 N N . THR A 1 86 ? 10.942 37.132 -39.438 1.00 31.19 86 THR A N 1
ATOM 674 C CA . THR A 1 86 ? 10.846 38.382 -38.637 1.00 31.19 86 THR A CA 1
ATOM 675 C C . THR A 1 86 ? 9.489 38.696 -37.978 1.00 31.19 86 THR A C 1
ATOM 677 O O . THR A 1 86 ? 8.451 38.275 -38.474 1.00 31.19 86 THR A O 1
ATOM 680 N N . PRO A 1 87 ? 9.470 39.451 -36.856 1.00 37.50 87 PRO A N 1
ATOM 681 C CA . PRO A 1 87 ? 10.141 39.139 -35.592 1.00 37.50 87 PRO A CA 1
ATOM 682 C C . PRO A 1 87 ? 9.166 39.118 -34.390 1.00 37.50 87 PRO A C 1
ATOM 684 O O . PRO A 1 87 ? 8.034 39.592 -34.445 1.00 37.50 87 PRO A O 1
ATOM 687 N N . ASN A 1 88 ? 9.657 38.567 -33.278 1.00 39.47 88 ASN A N 1
ATOM 688 C CA . ASN A 1 88 ? 8.995 38.475 -31.978 1.00 39.47 88 ASN A CA 1
ATOM 689 C C . ASN A 1 88 ? 8.430 39.810 -31.471 1.00 39.47 88 ASN A C 1
ATOM 691 O O . ASN A 1 88 ? 9.166 40.774 -31.297 1.00 39.47 88 ASN A O 1
ATOM 695 N N . THR A 1 89 ? 7.148 39.806 -31.107 1.00 36.31 89 THR A N 1
ATOM 696 C CA . THR A 1 89 ? 6.617 40.379 -29.855 1.00 36.31 89 THR A CA 1
ATOM 697 C C . THR A 1 89 ? 5.163 39.928 -29.697 1.00 36.31 89 THR A C 1
ATOM 699 O O . THR A 1 89 ? 4.297 40.286 -30.491 1.00 36.31 89 THR A O 1
ATOM 702 N N . ARG A 1 90 ? 4.866 39.141 -28.656 1.00 28.47 90 ARG A N 1
ATOM 703 C CA . ARG A 1 90 ? 3.499 38.974 -28.143 1.00 28.47 90 ARG A CA 1
ATOM 704 C C . ARG A 1 90 ? 3.479 39.013 -26.607 1.00 28.47 90 ARG A C 1
ATOM 706 O O . ARG A 1 90 ? 4.487 38.682 -25.987 1.00 28.47 90 ARG A O 1
ATOM 713 N N . PRO A 1 91 ? 2.362 39.491 -26.024 1.00 30.02 91 PRO A N 1
ATOM 714 C CA . PRO A 1 91 ? 2.270 40.031 -24.667 1.00 30.02 91 PRO A CA 1
ATOM 715 C C . PRO A 1 91 ? 1.953 38.955 -23.610 1.00 30.02 91 PRO A C 1
ATOM 717 O O . PRO A 1 91 ? 1.559 37.843 -23.969 1.00 30.02 91 PRO A O 1
ATOM 720 N N . PRO A 1 92 ? 2.055 39.275 -22.304 1.00 31.56 92 PRO A N 1
ATOM 721 C CA . PRO A 1 92 ? 1.649 38.363 -21.239 1.00 31.56 92 PRO A CA 1
ATOM 722 C C . PRO A 1 92 ? 0.129 38.133 -21.243 1.00 31.56 92 PRO A C 1
ATOM 724 O O . PRO A 1 92 ? -0.664 39.077 -21.289 1.00 31.56 92 PRO A O 1
ATOM 727 N N . LEU A 1 93 ? -0.269 36.861 -21.150 1.00 28.55 93 LEU A N 1
ATOM 728 C CA . LEU A 1 93 ? -1.645 36.423 -20.922 1.00 28.55 93 LEU A CA 1
ATOM 729 C C . LEU A 1 93 ? -2.115 36.908 -19.543 1.00 28.55 93 LEU A C 1
ATOM 731 O O . LEU A 1 93 ? -1.762 36.343 -18.509 1.00 28.55 93 LEU A O 1
ATOM 735 N N . ARG A 1 94 ? -2.925 37.972 -19.536 1.00 27.78 94 ARG A N 1
ATOM 736 C CA . ARG A 1 94 ? -3.769 38.336 -18.394 1.00 27.78 94 ARG A CA 1
ATOM 737 C C . ARG A 1 94 ? -4.892 37.312 -18.247 1.00 27.78 94 ARG A C 1
ATOM 739 O O . ARG A 1 94 ? -5.530 36.930 -19.225 1.00 27.78 94 ARG A O 1
ATOM 746 N N . TRP A 1 95 ? -5.132 36.916 -17.004 1.00 25.45 95 TRP A N 1
ATOM 747 C CA . TRP A 1 95 ? -6.257 36.093 -16.582 1.00 25.45 95 TRP A CA 1
ATOM 748 C C . TRP A 1 95 ? -7.588 36.750 -16.956 1.00 25.45 95 TRP A C 1
ATOM 750 O O . TRP A 1 95 ? -7.846 37.898 -16.596 1.00 25.45 95 TRP A O 1
ATOM 760 N N . TRP A 1 96 ? -8.441 36.002 -17.653 1.00 24.69 96 TRP A N 1
ATOM 761 C CA . TRP A 1 96 ? -9.850 36.339 -17.808 1.00 24.69 96 TRP A CA 1
ATOM 762 C C . TRP A 1 96 ? -10.612 35.747 -16.629 1.00 24.69 96 TRP A C 1
ATOM 764 O O . TRP A 1 96 ? -10.720 34.532 -16.480 1.00 24.69 96 TRP A O 1
ATOM 774 N N . ARG A 1 97 ? -11.116 36.632 -15.770 1.00 24.77 97 ARG A N 1
ATOM 775 C CA . ARG A 1 97 ? -12.108 36.310 -14.749 1.00 24.77 97 ARG A CA 1
ATOM 776 C C . ARG A 1 97 ? -13.464 36.357 -15.451 1.00 24.77 97 ARG A C 1
ATOM 778 O O . ARG A 1 97 ? -13.955 37.440 -15.750 1.00 24.77 97 ARG A O 1
ATOM 785 N N . VAL A 1 98 ? -14.032 35.197 -15.764 1.00 24.31 98 VAL A N 1
ATOM 786 C CA . VAL A 1 98 ? -15.454 35.106 -16.107 1.00 24.31 98 VAL A CA 1
ATOM 787 C C . VAL A 1 98 ? -16.211 35.227 -14.790 1.00 24.31 98 VAL A C 1
ATOM 789 O O . VAL A 1 98 ? -16.165 34.329 -13.953 1.00 24.31 98 VAL A O 1
ATOM 792 N N . VAL A 1 99 ? -16.806 36.396 -14.573 1.00 25.05 99 VAL A N 1
ATOM 793 C CA . VAL A 1 99 ? -17.841 36.615 -13.564 1.00 25.05 99 VAL A CA 1
ATOM 794 C C . VAL A 1 99 ? -19.139 36.172 -14.223 1.00 25.05 99 VAL A C 1
ATOM 796 O O . VAL A 1 99 ? -19.542 36.759 -15.224 1.00 25.05 99 VAL A O 1
ATOM 799 N N . ASP A 1 100 ? -19.750 35.108 -13.708 1.00 25.02 100 ASP A N 1
ATOM 800 C CA . ASP A 1 100 ? -21.138 34.796 -14.031 1.00 25.02 100 ASP A CA 1
ATOM 801 C C . ASP A 1 100 ? -22.024 35.654 -13.119 1.00 25.02 100 ASP A C 1
ATOM 803 O O . ASP A 1 100 ? -22.119 35.441 -11.908 1.00 25.02 100 ASP A O 1
ATOM 807 N N . GLU A 1 101 ? -22.571 36.711 -13.713 1.00 27.48 101 GLU A N 1
ATOM 808 C CA . GLU A 1 101 ? -23.572 37.600 -13.144 1.00 27.48 101 GLU A CA 1
ATOM 809 C C . GLU A 1 101 ? -24.951 36.963 -13.302 1.00 27.48 101 GLU A C 1
ATOM 811 O O . GLU A 1 101 ? -25.603 37.142 -14.331 1.00 27.48 101 GLU A O 1
ATOM 816 N N . ARG A 1 102 ? -25.450 36.279 -12.267 1.00 24.97 102 ARG A N 1
ATOM 817 C CA . ARG A 1 102 ? -26.894 36.056 -12.128 1.00 24.97 102 ARG A CA 1
ATOM 818 C C . ARG A 1 102 ? -27.364 36.251 -10.688 1.00 24.97 102 ARG A C 1
ATOM 820 O O . ARG A 1 102 ? -27.164 35.402 -9.830 1.00 24.97 102 ARG A O 1
ATOM 827 N N . LEU A 1 103 ? -28.092 37.363 -10.532 1.00 24.59 103 LEU A N 1
ATOM 828 C CA . LEU A 1 103 ? -29.214 37.602 -9.613 1.00 24.59 103 LEU A CA 1
ATOM 829 C C . LEU A 1 103 ? -28.909 38.175 -8.215 1.00 24.59 103 LEU A C 1
ATOM 831 O O . LEU A 1 103 ? -28.946 37.493 -7.200 1.00 24.59 103 LEU A O 1
ATOM 835 N N . HIS A 1 104 ? -28.818 39.504 -8.171 1.00 28.25 104 HIS A N 1
ATOM 836 C CA . HIS A 1 104 ? -29.666 40.329 -7.297 1.00 28.25 104 HIS A CA 1
ATOM 837 C C . HIS A 1 104 ? -30.482 41.245 -8.232 1.00 28.25 104 HIS A C 1
ATOM 839 O O . HIS A 1 104 ? -29.936 41.631 -9.269 1.00 28.25 104 HIS A O 1
ATOM 845 N N . PRO A 1 105 ? -31.757 41.584 -7.946 1.00 31.97 105 PRO A N 1
ATOM 846 C CA . PRO A 1 105 ? -32.018 42.590 -6.908 1.00 31.97 105 PRO A CA 1
ATOM 847 C C . PRO A 1 105 ? -33.388 42.474 -6.207 1.00 31.97 105 PRO A C 1
ATOM 849 O O . PRO A 1 105 ? -34.403 42.259 -6.859 1.00 31.97 105 PRO A O 1
ATOM 852 N N . SER A 1 106 ? -33.451 42.734 -4.897 1.00 22.83 106 SER A N 1
ATOM 853 C CA . SER A 1 106 ? -34.531 43.543 -4.287 1.00 22.83 106 SER A CA 1
ATOM 854 C C . SER A 1 106 ? -34.232 43.800 -2.808 1.00 22.83 106 SER A C 1
ATOM 856 O O . SER A 1 106 ? -34.411 42.948 -1.946 1.00 22.83 106 SER A O 1
ATOM 858 N N . VAL A 1 107 ? -33.761 45.013 -2.532 1.00 28.12 107 VAL A N 1
ATOM 859 C CA . VAL A 1 107 ? -33.906 45.676 -1.236 1.00 28.12 107 VAL A CA 1
ATOM 860 C C . VAL A 1 107 ? -35.254 46.394 -1.286 1.00 28.12 107 VAL A C 1
ATOM 862 O O . VAL A 1 107 ? -35.465 47.221 -2.170 1.00 28.12 107 VAL A O 1
ATOM 865 N N . GLY A 1 108 ? -36.161 46.074 -0.364 1.00 20.34 108 GLY A N 1
ATOM 866 C CA . GLY A 1 108 ? -37.431 46.779 -0.206 1.00 20.34 108 GLY A CA 1
ATOM 867 C C . GLY A 1 108 ? -38.295 46.218 0.927 1.00 20.34 108 GLY A C 1
ATOM 868 O O . GLY A 1 108 ? -38.582 45.029 0.932 1.00 20.34 108 GLY A O 1
ATOM 869 N N . LEU A 1 109 ? -38.745 47.130 1.804 1.00 20.66 109 LEU A N 1
ATOM 870 C CA . LEU A 1 109 ? -39.764 47.023 2.874 1.00 20.66 109 LEU A CA 1
ATOM 871 C C . LEU A 1 109 ? -39.287 46.434 4.222 1.00 20.66 109 LEU A C 1
ATOM 873 O O . LEU A 1 109 ? -38.901 45.279 4.316 1.00 20.66 109 LEU A O 1
ATOM 877 N N . VAL A 1 110 ? -39.066 47.256 5.262 1.00 20.45 110 VAL A N 1
ATOM 878 C CA . VAL A 1 110 ? -40.017 47.964 6.165 1.00 20.45 110 VAL A CA 1
ATOM 879 C C . VAL A 1 110 ? -40.527 47.073 7.315 1.00 20.45 110 VAL A C 1
ATOM 881 O O . VAL A 1 110 ? -41.400 46.241 7.138 1.00 20.45 110 VAL A O 1
ATOM 884 N N . LEU A 1 111 ? -39.949 47.352 8.495 1.00 22.98 111 LEU A N 1
ATOM 885 C CA . LEU A 1 111 ? -40.512 47.463 9.855 1.00 22.98 111 LEU A CA 1
ATOM 886 C C . LEU A 1 111 ? -41.454 46.404 10.475 1.00 22.98 111 LEU A C 1
ATOM 888 O O . LEU A 1 111 ? -42.486 46.036 9.935 1.00 22.98 111 LEU A O 1
ATOM 892 N N . ARG A 1 112 ? -41.181 46.233 11.784 1.00 23.59 112 ARG A N 1
ATOM 893 C CA . ARG A 1 112 ? -42.058 45.874 12.923 1.00 23.59 112 ARG A CA 1
ATOM 894 C C . ARG A 1 112 ? -42.377 44.394 13.145 1.00 23.59 112 ARG A C 1
ATOM 896 O O . ARG A 1 112 ? -43.358 43.883 12.636 1.00 23.59 112 ARG A O 1
ATOM 903 N N . SER A 1 113 ? -41.687 43.827 14.137 1.00 24.67 113 SER A N 1
ATOM 904 C CA . SER A 1 113 ? -42.299 43.582 15.458 1.00 24.67 113 SER A CA 1
ATOM 905 C C . SER A 1 113 ? -41.238 43.153 16.484 1.00 24.67 113 SER A C 1
ATOM 907 O O . SER A 1 113 ? -41.052 41.975 16.768 1.00 24.67 113 SER A O 1
ATOM 909 N N . LEU A 1 114 ? -40.538 44.135 17.062 1.00 28.69 114 LEU A N 1
ATOM 910 C CA . LEU A 1 114 ? -40.001 44.027 18.419 1.00 28.69 114 LEU A CA 1
ATOM 911 C C . LEU A 1 114 ? -41.116 44.500 19.350 1.00 28.69 114 LEU A C 1
ATOM 913 O O . LEU A 1 114 ? -41.313 45.700 19.499 1.00 28.69 114 LEU A O 1
ATOM 917 N N . SER A 1 115 ? -41.874 43.557 19.895 1.00 28.50 115 SER A N 1
ATOM 918 C CA . SER A 1 115 ? -42.647 43.723 21.125 1.00 28.50 115 SER A CA 1
ATOM 919 C C . SER A 1 115 ? -43.161 42.355 21.530 1.00 28.50 115 SER A C 1
ATOM 921 O O . SER A 1 115 ? -44.092 41.852 20.918 1.00 28.50 115 SER A O 1
ATOM 923 N N . LEU A 1 116 ? -42.505 41.763 22.526 1.00 27.67 116 LEU A N 1
ATOM 924 C CA . LEU A 1 116 ? -43.133 41.117 23.680 1.00 27.67 116 LEU A CA 1
ATOM 925 C C . LEU A 1 116 ? -42.012 40.779 24.676 1.00 27.67 116 LEU A C 1
ATOM 927 O O . LEU A 1 116 ? -41.348 39.750 24.601 1.00 27.67 116 LEU A O 1
ATOM 931 N N . ARG A 1 117 ? -41.760 41.725 25.588 1.00 31.47 117 ARG A N 1
ATOM 932 C CA . ARG A 1 117 ? -41.224 41.430 26.920 1.00 31.47 117 ARG A CA 1
ATOM 933 C C . ARG A 1 117 ? -42.401 41.326 27.887 1.00 31.47 117 ARG A C 1
ATOM 935 O O . ARG A 1 117 ? -43.364 42.072 27.742 1.00 31.47 117 ARG A O 1
ATOM 942 N N . ALA A 1 118 ? -42.166 40.516 28.920 1.00 32.91 118 ALA A N 1
ATOM 943 C CA . ALA A 1 118 ? -42.964 40.270 30.121 1.00 32.91 118 ALA A CA 1
ATOM 944 C C . ALA A 1 118 ? -44.169 39.346 29.862 1.00 32.91 118 ALA A C 1
ATOM 946 O O . ALA A 1 118 ? -45.008 39.612 29.018 1.00 32.91 118 ALA A O 1
ATOM 947 N N . THR A 1 119 ? -44.298 38.222 30.558 1.00 29.69 119 THR A N 1
ATOM 948 C CA . THR A 1 119 ? -44.399 38.156 32.021 1.00 29.69 119 THR A CA 1
ATOM 949 C C . THR A 1 119 ? -44.077 36.750 32.531 1.00 29.69 119 THR A C 1
ATOM 951 O O . THR A 1 119 ? -44.168 35.776 31.791 1.00 29.69 119 THR A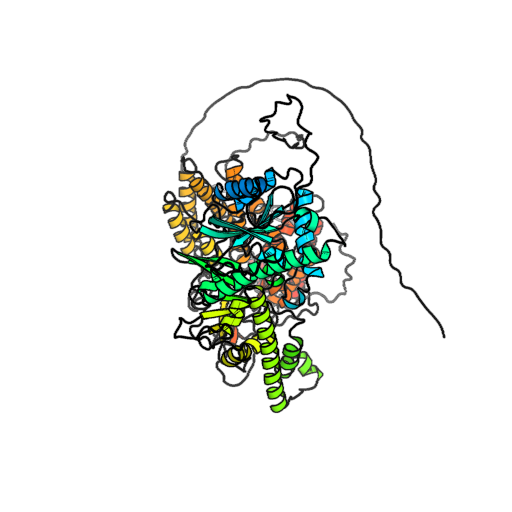 O 1
ATOM 954 N N . GLY A 1 120 ? -43.653 36.655 33.795 1.00 43.00 120 GLY A N 1
ATOM 955 C CA . GLY A 1 120 ? -43.356 35.382 34.434 1.00 43.00 120 GLY A CA 1
ATOM 956 C C . GLY A 1 120 ? -44.581 34.477 34.491 1.00 43.00 120 GLY A C 1
ATOM 957 O O . GLY A 1 120 ? -45.655 34.887 34.922 1.00 43.00 120 GLY A O 1
ATOM 958 N N . THR A 1 121 ? -44.376 33.224 34.118 1.00 33.22 121 THR A N 1
ATOM 959 C CA . THR A 1 121 ? -45.244 32.114 34.489 1.00 33.22 121 THR A CA 1
ATOM 960 C C . THR A 1 121 ? -44.374 31.056 35.147 1.00 33.22 121 THR A C 1
ATOM 962 O O . THR A 1 121 ? -43.284 30.747 34.666 1.00 33.22 121 THR A O 1
ATOM 965 N N . SER A 1 122 ? -44.854 30.557 36.284 1.00 32.78 122 SER A N 1
ATOM 966 C CA . SER A 1 122 ? -44.334 29.416 37.042 1.00 32.78 122 SER A CA 1
ATOM 967 C C . SER A 1 122 ? -43.840 28.263 36.152 1.00 32.78 122 SER A C 1
ATOM 969 O O . SER A 1 122 ? -44.415 28.051 35.081 1.00 32.78 122 SER A O 1
ATOM 971 N N . PRO A 1 123 ? -42.846 27.471 36.597 1.00 35.75 123 PRO A N 1
ATOM 972 C CA . PRO A 1 123 ? -42.336 26.351 35.813 1.00 35.75 123 PRO A CA 1
ATOM 973 C C . PRO A 1 123 ? -43.465 25.340 35.550 1.00 35.75 123 PRO A C 1
ATOM 975 O O . PRO A 1 123 ? -44.127 24.922 36.505 1.00 35.75 123 PRO A O 1
ATOM 978 N N . PRO A 1 124 ? -43.723 24.937 34.294 1.00 39.12 124 PRO A N 1
ATOM 979 C CA . PRO A 1 124 ? -44.690 23.889 34.026 1.00 39.12 124 PRO A CA 1
ATOM 980 C C . PRO A 1 124 ? -44.120 22.530 34.447 1.00 39.12 124 PRO A C 1
ATOM 982 O O . PRO A 1 124 ? -42.996 22.157 34.109 1.00 39.12 124 PRO A O 1
ATOM 985 N N . THR A 1 125 ? -44.944 21.784 35.173 1.00 33.31 125 THR A N 1
ATOM 986 C CA . THR A 1 125 ? -44.850 20.337 35.395 1.00 33.31 125 THR A CA 1
ATOM 987 C C . THR A 1 125 ? -44.818 19.603 34.028 1.00 33.31 125 THR A C 1
ATOM 989 O O . THR A 1 125 ? -45.503 20.041 33.103 1.00 33.31 125 THR A O 1
ATOM 992 N N . PRO A 1 126 ? -44.018 18.533 33.822 1.00 47.72 126 PRO A N 1
ATOM 993 C CA . PRO A 1 126 ? -43.686 18.033 32.476 1.00 47.72 126 PRO A CA 1
ATOM 994 C C . PRO A 1 126 ? -44.647 16.950 31.919 1.00 47.72 126 PRO A C 1
ATOM 996 O O . PRO A 1 126 ? -45.316 16.292 32.714 1.00 47.72 126 PRO A O 1
ATOM 999 N N . PRO A 1 127 ? -44.622 16.646 30.591 1.00 57.28 127 PRO A N 1
ATOM 1000 C CA . PRO A 1 127 ? -43.985 17.394 29.502 1.00 57.28 127 PRO A CA 1
ATOM 1001 C C . PRO A 1 127 ? -44.937 17.604 28.302 1.00 57.28 127 PRO A C 1
ATOM 1003 O O . PRO A 1 127 ? -45.044 16.743 27.429 1.00 57.28 127 PRO A O 1
ATOM 1006 N N . MET A 1 128 ? -45.558 18.780 28.177 1.00 76.06 128 MET A N 1
ATOM 1007 C CA . MET A 1 128 ? -45.934 19.260 26.840 1.00 76.06 128 MET A CA 1
ATOM 1008 C C . MET A 1 128 ? -44.697 19.894 26.188 1.00 76.06 128 MET A C 1
ATOM 1010 O O . MET A 1 128 ? -43.858 20.512 26.858 1.00 76.06 128 MET A O 1
ATOM 1014 N N . MET A 1 129 ? -44.518 19.657 24.888 1.00 89.06 129 MET A N 1
ATOM 1015 C CA . MET A 1 129 ? -43.521 20.387 24.103 1.00 89.06 129 MET A CA 1
ATOM 1016 C C . MET A 1 129 ? -43.893 21.872 24.107 1.00 89.06 129 MET A C 1
ATOM 1018 O O . MET A 1 129 ? -45.078 22.198 24.095 1.00 89.06 129 MET A O 1
ATOM 1022 N N . THR A 1 130 ? -42.908 22.767 24.134 1.00 90.81 130 THR A N 1
ATOM 1023 C CA . THR A 1 130 ? -43.173 24.185 23.852 1.00 90.81 130 THR A CA 1
ATOM 1024 C C . THR A 1 130 ? -43.556 24.348 22.380 1.00 90.81 130 THR A C 1
ATOM 1026 O O . THR A 1 130 ? -43.211 23.501 21.552 1.00 90.81 130 THR A O 1
ATOM 1029 N N . ASP A 1 131 ? -44.223 25.445 22.019 1.00 91.00 131 ASP A N 1
ATOM 1030 C CA . ASP A 1 131 ? -44.577 25.713 20.616 1.00 91.00 131 ASP A CA 1
ATOM 1031 C C . ASP A 1 131 ? -43.335 25.708 19.712 1.00 91.00 131 ASP A C 1
ATOM 1033 O O . ASP A 1 131 ? -43.343 25.132 18.622 1.00 91.00 131 ASP A O 1
ATOM 1037 N N . ALA A 1 132 ? -42.220 26.259 20.201 1.00 88.31 132 ALA A N 1
ATOM 1038 C CA . ALA A 1 132 ? -40.941 26.227 19.503 1.00 88.31 132 ALA A CA 1
ATOM 1039 C C . ALA A 1 132 ? -40.388 24.801 19.330 1.00 88.31 132 ALA A C 1
ATOM 1041 O O . ALA A 1 132 ? -39.916 24.451 18.247 1.00 88.31 132 ALA A O 1
ATOM 1042 N N . GLU A 1 133 ? -40.461 23.956 20.365 1.00 91.56 133 GLU A N 1
ATOM 1043 C CA . GLU A 1 133 ? -40.052 22.548 20.275 1.00 91.56 133 GLU A CA 1
ATOM 1044 C C . GLU A 1 133 ? -40.927 21.776 19.281 1.00 91.56 133 GLU A C 1
ATOM 1046 O O . GLU A 1 133 ? -40.409 20.985 18.492 1.00 91.56 133 GLU A O 1
ATOM 1051 N N . GLN A 1 134 ? -42.236 22.039 19.266 1.00 92.00 134 GLN A N 1
ATOM 1052 C CA . GLN A 1 134 ? -43.177 21.416 18.339 1.00 92.00 134 GLN A CA 1
ATOM 1053 C C . GLN A 1 134 ? -42.888 21.812 16.883 1.00 92.00 134 GLN A C 1
ATOM 1055 O O . GLN A 1 134 ? -42.919 20.952 15.999 1.00 92.00 134 GLN A O 1
ATOM 1060 N N . ILE A 1 135 ? -42.568 23.086 16.628 1.00 89.31 135 ILE A N 1
ATOM 1061 C CA . ILE A 1 135 ? -42.167 23.579 15.301 1.00 89.31 135 ILE A CA 1
ATOM 1062 C C . ILE A 1 135 ? -40.912 22.845 14.819 1.00 89.31 135 ILE A C 1
ATOM 1064 O O . ILE A 1 135 ? -40.904 22.310 13.709 1.00 89.31 135 ILE A O 1
ATOM 1068 N N . VAL A 1 136 ? -39.878 22.760 15.661 1.00 87.06 136 VAL A N 1
ATOM 1069 C CA . VAL A 1 136 ? -38.626 22.079 15.302 1.00 87.06 136 VAL A CA 1
ATOM 1070 C C . VAL A 1 136 ? -38.842 20.576 15.111 1.00 87.06 136 VAL A C 1
ATOM 1072 O O . VAL A 1 136 ? -38.326 20.002 14.157 1.00 87.06 136 VAL A O 1
ATOM 1075 N N . MET A 1 137 ? -39.654 19.925 15.947 1.00 92.19 137 MET A N 1
ATOM 1076 C CA . MET A 1 137 ? -40.000 18.509 15.774 1.00 92.19 137 MET A CA 1
ATOM 1077 C C . MET A 1 137 ? -40.760 18.240 14.473 1.00 92.19 137 MET A C 1
ATOM 1079 O O . MET A 1 137 ? -40.498 17.238 13.807 1.00 92.19 137 MET A O 1
ATOM 1083 N N . ASN A 1 138 ? -41.693 19.115 14.094 1.00 90.50 138 ASN A N 1
ATOM 1084 C CA . ASN A 1 138 ? -42.410 18.999 12.826 1.00 90.50 138 ASN A CA 1
ATOM 1085 C C . ASN A 1 138 ? -41.467 19.181 11.631 1.00 90.50 138 ASN A C 1
ATOM 1087 O O . ASN A 1 138 ? -41.573 18.435 10.664 1.00 90.50 138 ASN A O 1
ATOM 1091 N N . GLU A 1 139 ? -40.509 20.101 11.717 1.00 87.12 139 GLU A N 1
ATOM 1092 C CA . GLU A 1 139 ? -39.482 20.272 10.690 1.00 87.12 139 GLU A CA 1
ATOM 1093 C C . GLU A 1 139 ? -38.561 19.054 10.584 1.00 87.12 139 GLU A C 1
ATOM 1095 O O . GLU A 1 139 ? -38.342 18.556 9.485 1.00 87.12 139 GLU A O 1
ATOM 1100 N N . ILE A 1 140 ? -38.067 18.517 11.707 1.00 87.56 140 ILE A N 1
ATOM 1101 C CA . ILE A 1 140 ? -37.252 17.290 11.705 1.00 87.56 140 ILE A CA 1
ATOM 1102 C C . ILE A 1 140 ? -38.002 16.156 10.991 1.00 87.56 140 ILE A C 1
ATOM 1104 O O . ILE A 1 140 ? -37.394 15.421 10.222 1.00 87.56 140 ILE A O 1
ATOM 1108 N N . ARG A 1 141 ? -39.321 16.035 11.201 1.00 92.12 141 ARG A N 1
ATOM 1109 C CA . ARG A 1 141 ? -40.170 15.030 10.535 1.00 92.12 141 ARG A CA 1
ATOM 1110 C C . ARG A 1 141 ? -40.395 15.285 9.043 1.00 92.12 141 ARG A C 1
ATOM 1112 O O . ARG A 1 141 ? -40.696 14.337 8.327 1.00 92.12 141 ARG A O 1
ATOM 1119 N N . GLN A 1 142 ? -40.307 16.533 8.586 1.00 90.56 142 GLN A N 1
ATOM 1120 C CA . GLN A 1 142 ? -40.437 16.884 7.167 1.00 90.56 142 GLN A CA 1
ATOM 1121 C C . GLN A 1 142 ? -39.174 16.549 6.368 1.00 90.56 142 GLN A C 1
ATOM 1123 O O . GLN A 1 142 ? -39.244 16.394 5.151 1.00 90.56 142 GLN A O 1
ATOM 1128 N N . HIS A 1 143 ? -38.025 16.430 7.035 1.00 88.81 143 HIS A N 1
ATOM 1129 C CA . HIS A 1 143 ? -36.767 16.076 6.391 1.00 88.81 143 HIS A CA 1
ATOM 1130 C C . HIS A 1 143 ? -36.602 14.564 6.281 1.00 88.81 143 HIS A C 1
ATOM 1132 O O . HIS A 1 143 ? -36.759 13.828 7.250 1.00 88.81 143 HIS A O 1
ATOM 1138 N N . GLU A 1 144 ? -36.196 14.096 5.103 1.00 86.00 144 GLU A N 1
ATOM 1139 C CA . GLU A 1 144 ? -35.945 12.669 4.886 1.00 86.00 144 GLU A CA 1
ATOM 1140 C C . GLU A 1 144 ? -34.595 12.206 5.447 1.00 86.00 144 GLU A C 1
ATOM 1142 O O . GLU A 1 144 ? -34.433 11.024 5.725 1.00 86.00 144 GLU A O 1
ATOM 1147 N N . THR A 1 145 ? -33.616 13.104 5.620 1.00 82.25 145 THR A N 1
ATOM 1148 C CA . THR A 1 145 ? -32.238 12.756 6.021 1.00 82.25 145 THR A CA 1
ATOM 1149 C C . THR A 1 145 ? -31.733 13.635 7.162 1.00 82.25 145 THR A C 1
ATOM 1151 O O . THR A 1 145 ? -32.090 14.809 7.260 1.00 82.25 145 THR A O 1
ATOM 1154 N N . VAL A 1 146 ? -30.818 13.106 7.983 1.00 78.75 146 VAL A N 1
ATOM 1155 C CA . VAL A 1 146 ? -30.153 13.888 9.047 1.00 78.75 146 VAL A CA 1
ATOM 1156 C C . VAL A 1 146 ? -29.361 15.066 8.472 1.00 78.75 146 VAL A C 1
ATOM 1158 O O . VAL A 1 146 ? -29.369 16.157 9.038 1.00 78.75 146 VAL A O 1
ATOM 1161 N N . ALA A 1 147 ? -28.723 14.883 7.312 1.00 76.56 147 ALA A N 1
ATOM 1162 C CA . ALA A 1 147 ? -27.999 15.953 6.633 1.00 76.56 147 ALA A CA 1
ATOM 1163 C C . ALA A 1 147 ? -28.926 17.125 6.268 1.00 76.56 147 ALA A C 1
ATOM 1165 O O . ALA A 1 147 ? -28.571 18.277 6.507 1.00 76.56 147 ALA A O 1
ATOM 1166 N N . ALA A 1 148 ? -30.133 16.846 5.763 1.00 81.31 148 ALA A N 1
ATOM 1167 C CA . ALA A 1 148 ? -31.123 17.880 5.463 1.00 81.31 148 ALA A CA 1
ATOM 1168 C C . ALA A 1 148 ? -31.587 18.618 6.730 1.00 81.31 148 ALA A C 1
ATOM 1170 O O . ALA A 1 148 ? -31.665 19.846 6.719 1.00 81.31 148 ALA A O 1
ATOM 1171 N N . VAL A 1 149 ? -31.776 17.899 7.846 1.00 80.69 149 VAL A N 1
ATOM 1172 C CA . VAL A 1 149 ? -32.061 18.507 9.158 1.00 80.69 149 VAL A CA 1
ATOM 1173 C C . VAL A 1 149 ? -30.940 19.468 9.570 1.00 80.69 149 VAL A C 1
ATOM 1175 O O . VAL A 1 149 ? -31.209 20.604 9.962 1.00 80.69 149 VAL A O 1
ATOM 1178 N N . ILE A 1 150 ? -29.676 19.052 9.468 1.00 75.31 150 ILE A N 1
ATOM 1179 C CA . ILE A 1 150 ? -28.520 19.878 9.857 1.00 75.31 150 ILE A CA 1
ATOM 1180 C C . ILE A 1 150 ? -28.389 21.106 8.949 1.00 75.31 150 ILE A C 1
ATOM 1182 O O . ILE A 1 150 ? -28.186 22.219 9.442 1.00 75.31 150 ILE A O 1
ATOM 1186 N N . VAL A 1 151 ? -28.532 20.932 7.632 1.00 74.44 151 VAL A N 1
ATOM 1187 C CA . VAL A 1 151 ? -28.434 22.022 6.652 1.00 74.44 151 VAL A CA 1
ATOM 1188 C C . VAL A 1 151 ? -29.563 23.035 6.853 1.00 74.44 151 VAL A C 1
ATOM 1190 O O . VAL A 1 151 ? -29.279 24.224 6.977 1.00 74.44 151 VAL A O 1
ATOM 1193 N N . SER A 1 152 ? -30.818 22.586 6.976 1.00 75.12 152 SER A N 1
ATOM 1194 C CA . SER A 1 152 ? -31.981 23.459 7.221 1.00 75.12 152 SER A CA 1
ATOM 1195 C C . SER A 1 152 ? -31.801 24.310 8.482 1.00 75.12 152 SER A C 1
ATOM 1197 O O . SER A 1 152 ? -31.998 25.527 8.467 1.00 75.12 152 SER A O 1
ATOM 1199 N N . ASN A 1 153 ? -31.308 23.694 9.560 1.00 67.94 153 ASN A N 1
ATOM 1200 C CA . ASN A 1 153 ? -31.027 24.394 10.813 1.00 67.94 153 ASN A CA 1
ATOM 1201 C C . ASN A 1 153 ? -29.855 25.381 10.692 1.00 67.94 153 ASN A C 1
ATOM 1203 O O . ASN A 1 153 ? -29.903 26.478 11.251 1.00 67.94 153 ASN A O 1
ATOM 1207 N N . SER A 1 154 ? -28.826 25.032 9.916 1.00 62.25 154 SER A N 1
ATOM 1208 C CA . SER A 1 154 ? -27.674 25.906 9.661 1.00 62.25 154 SER A CA 1
ATOM 1209 C C . SER A 1 154 ? -28.071 27.181 8.908 1.00 62.25 154 SER A C 1
ATOM 1211 O O . SER A 1 154 ? -27.510 28.243 9.174 1.00 62.25 154 SER A O 1
ATOM 1213 N N . TYR A 1 155 ? -29.075 27.109 8.025 1.00 60.78 155 TYR A N 1
ATOM 1214 C CA . TYR A 1 155 ? -29.623 28.277 7.324 1.00 60.78 155 TYR A CA 1
ATOM 1215 C C . TYR A 1 155 ? -30.406 29.230 8.239 1.00 60.78 155 TYR A C 1
ATOM 1217 O O . TYR A 1 155 ? -30.403 30.434 7.992 1.00 60.78 155 TYR A O 1
ATOM 1225 N N . ARG A 1 156 ? -31.033 28.743 9.321 1.00 60.62 156 ARG A N 1
ATOM 1226 C CA . ARG A 1 156 ? -31.663 29.615 10.336 1.00 60.62 156 ARG A CA 1
ATOM 1227 C C . ARG A 1 156 ? -30.635 30.317 11.218 1.00 60.62 156 ARG A C 1
ATOM 1229 O O . ARG A 1 156 ? -30.841 31.456 11.635 1.00 60.62 156 ARG A O 1
ATOM 1236 N N . ALA A 1 157 ? -29.502 29.670 11.465 1.00 53.28 157 ALA A N 1
ATOM 1237 C CA . ALA A 1 157 ? -28.385 30.242 12.197 1.00 53.28 157 ALA A CA 1
ATOM 1238 C C . ALA A 1 157 ? -27.494 31.104 11.278 1.00 53.28 157 ALA A C 1
ATOM 1240 O O . ALA A 1 157 ? -26.324 30.793 11.063 1.00 53.28 157 ALA A O 1
ATOM 1241 N N . VAL A 1 158 ? -27.991 32.249 10.790 1.00 44.47 158 VAL A N 1
ATOM 1242 C CA . VAL A 1 158 ? -27.230 33.241 9.977 1.00 44.47 158 VAL A CA 1
ATOM 1243 C C . VAL A 1 158 ? -26.103 33.954 10.787 1.00 44.47 158 VAL A C 1
ATOM 1245 O O . VAL A 1 158 ? -25.665 35.058 10.488 1.00 44.47 158 VAL A O 1
ATOM 1248 N N . LYS A 1 159 ? -25.563 33.299 11.824 1.00 50.16 159 LYS A N 1
ATOM 1249 C CA . LYS A 1 159 ? -24.337 33.637 12.577 1.00 50.16 159 LYS A CA 1
ATOM 1250 C C . LYS A 1 159 ? -23.408 32.401 12.725 1.00 50.16 159 LYS A C 1
ATOM 1252 O O . LYS A 1 159 ? -22.807 32.187 13.777 1.00 50.16 159 LYS A O 1
ATOM 1257 N N . SER A 1 160 ? -23.308 31.557 11.690 1.00 54.41 160 SER A N 1
ATOM 1258 C CA . SER A 1 160 ? -22.860 30.145 11.763 1.00 54.41 160 SER A CA 1
ATOM 1259 C C . SER A 1 160 ? -21.401 29.861 12.173 1.00 54.41 160 SER A C 1
ATOM 1261 O O . SER A 1 160 ? -21.092 28.736 12.579 1.00 54.41 160 SER A O 1
ATOM 1263 N N . VAL A 1 161 ? -20.500 30.849 12.155 1.00 56.06 161 VAL A N 1
ATOM 1264 C CA . VAL A 1 161 ? -19.115 30.650 12.634 1.00 56.06 161 VAL A CA 1
ATOM 1265 C C . VAL A 1 161 ? -19.070 30.539 14.159 1.00 56.06 161 VAL A C 1
ATOM 1267 O O . VAL A 1 161 ? -18.365 29.683 14.691 1.00 56.06 161 VAL A O 1
ATOM 1270 N N . GLN A 1 162 ? -19.854 31.360 14.865 1.00 58.47 162 GLN A N 1
ATOM 1271 C CA . GLN A 1 162 ? -19.909 31.330 16.327 1.00 58.47 162 GLN A CA 1
ATOM 1272 C C . GLN A 1 162 ? -20.593 30.048 16.813 1.00 58.47 162 GLN A C 1
ATOM 1274 O O . GLN A 1 162 ? -20.105 29.410 17.730 1.00 58.47 162 GLN A O 1
ATOM 1279 N N . PHE A 1 163 ? -21.632 29.597 16.108 1.00 58.34 163 PHE A N 1
ATOM 1280 C CA . PHE A 1 163 ? -22.352 28.364 16.419 1.00 58.34 163 PHE A CA 1
ATOM 1281 C C . PHE A 1 163 ? -21.475 27.105 16.358 1.00 58.34 163 PHE A C 1
ATOM 1283 O O . PHE A 1 163 ? -21.375 26.351 17.326 1.00 58.34 163 PHE A O 1
ATOM 1290 N N . SER A 1 164 ? -20.784 26.903 15.231 1.00 59.34 164 SER A N 1
ATOM 1291 C CA . SER A 1 164 ? -19.853 25.778 15.071 1.00 59.34 164 SER A CA 1
ATOM 1292 C C . SER A 1 164 ? -18.720 25.840 16.098 1.00 59.34 164 SER A C 1
ATOM 1294 O O . SER A 1 164 ? -18.250 24.808 16.577 1.00 59.34 164 SER A O 1
ATOM 1296 N N . LYS A 1 165 ? -18.290 27.056 16.460 1.00 64.88 165 LYS A N 1
ATOM 1297 C CA . LYS A 1 165 ? -17.275 27.294 17.486 1.00 64.88 165 LYS A CA 1
ATOM 1298 C C . LYS A 1 165 ? -17.795 26.986 18.889 1.00 64.88 165 LYS A C 1
ATOM 1300 O O . LYS A 1 165 ? -17.051 26.375 19.646 1.00 64.88 165 LYS A O 1
ATOM 1305 N N . ASP A 1 166 ? -19.029 27.341 19.224 1.00 61.47 166 ASP A N 1
ATOM 1306 C CA . ASP A 1 166 ? -19.635 27.103 20.537 1.00 61.47 166 ASP A CA 1
ATOM 1307 C C . ASP A 1 166 ? -19.922 25.616 20.746 1.00 61.47 166 ASP A C 1
ATOM 1309 O O . ASP A 1 166 ? -19.563 25.082 21.789 1.00 61.47 166 ASP A O 1
ATOM 1313 N N . ILE A 1 167 ? -20.429 24.905 19.728 1.00 60.91 167 ILE A N 1
ATOM 1314 C CA . ILE A 1 167 ? -20.552 23.438 19.774 1.00 60.91 167 ILE A CA 1
ATOM 1315 C C . ILE A 1 167 ? -19.176 22.787 19.873 1.00 60.91 167 ILE A C 1
ATOM 1317 O O . ILE A 1 167 ? -18.971 21.917 20.708 1.00 60.91 167 ILE A O 1
ATOM 1321 N N . ARG A 1 168 ? -18.190 23.200 19.069 1.00 62.22 168 ARG A N 1
ATOM 1322 C CA . ARG A 1 168 ? -16.843 22.623 19.184 1.00 62.22 168 ARG A CA 1
ATOM 1323 C C . ARG A 1 168 ? -16.241 22.899 20.565 1.00 62.22 168 ARG A C 1
ATOM 1325 O O . ARG A 1 168 ? -15.674 21.994 21.157 1.00 62.22 168 ARG A O 1
ATOM 1332 N N . THR A 1 169 ? -16.400 24.110 21.097 1.00 64.88 169 THR A N 1
ATOM 1333 C CA . THR A 1 169 ? -15.932 24.497 22.440 1.00 64.88 169 THR A CA 1
ATOM 1334 C C . THR A 1 169 ? -16.659 23.707 23.526 1.00 64.88 169 THR A C 1
ATOM 1336 O O . THR A 1 169 ? -16.025 23.278 24.488 1.00 64.88 169 THR A O 1
ATOM 1339 N N . PHE A 1 170 ? -17.957 23.451 23.343 1.00 63.38 170 PHE A N 1
ATOM 1340 C CA . PHE A 1 170 ? -18.744 22.559 24.184 1.00 63.38 170 PHE A CA 1
ATOM 1341 C C . PHE A 1 170 ? -18.147 21.149 24.186 1.00 63.38 170 PHE A C 1
ATOM 1343 O O . PHE A 1 170 ? -17.768 20.610 25.219 1.00 63.38 170 PHE A O 1
ATOM 1350 N N . MET A 1 171 ? -17.945 20.566 23.012 1.00 60.31 171 MET A N 1
ATOM 1351 C CA . MET A 1 171 ? -17.387 19.220 22.886 1.00 60.31 171 MET A CA 1
ATOM 1352 C C . MET A 1 171 ? -15.959 19.127 23.453 1.00 60.31 171 MET A C 1
ATOM 1354 O O . MET A 1 171 ? -15.613 18.130 24.083 1.00 60.31 171 MET A O 1
ATOM 1358 N N . VAL A 1 172 ? -15.155 20.188 23.304 1.00 61.31 172 VAL A N 1
ATOM 1359 C CA . VAL A 1 172 ? -13.809 20.296 23.892 1.00 61.31 172 VAL A CA 1
ATOM 1360 C C . VAL A 1 172 ? -13.868 20.254 25.419 1.00 61.31 172 VAL A C 1
ATOM 1362 O O . VAL A 1 172 ? -13.281 19.380 26.054 1.00 61.31 172 VAL A O 1
ATOM 1365 N N . ARG A 1 173 ? -14.636 21.164 26.023 1.00 61.75 173 ARG A N 1
ATOM 1366 C CA . ARG A 1 173 ? -14.733 21.297 27.484 1.00 61.75 173 ARG A CA 1
ATOM 1367 C C . ARG A 1 173 ? -15.448 20.126 28.146 1.00 61.75 173 ARG A C 1
ATOM 1369 O O . ARG A 1 173 ? -15.105 19.762 29.266 1.00 61.75 173 ARG A O 1
ATOM 1376 N N . ALA A 1 174 ? -16.435 19.549 27.461 1.00 54.62 174 ALA A N 1
ATOM 1377 C CA . ALA A 1 174 ? -17.141 18.336 27.863 1.00 54.62 174 ALA A CA 1
ATOM 1378 C C . ALA A 1 174 ? -16.158 17.201 28.158 1.00 54.62 174 ALA A C 1
ATOM 1380 O O . ALA A 1 174 ? -16.262 16.521 29.178 1.00 54.62 174 ALA A O 1
ATOM 1381 N N . VAL A 1 175 ? -15.158 17.055 27.294 1.00 54.53 175 VAL A N 1
ATOM 1382 C CA . VAL A 1 175 ? -14.097 16.075 27.475 1.00 54.53 175 VAL A CA 1
ATOM 1383 C C . VAL A 1 175 ? -13.132 16.480 28.571 1.00 54.53 175 VAL A C 1
ATOM 1385 O O . VAL A 1 175 ? -12.838 15.661 29.434 1.00 54.53 175 VAL A O 1
ATOM 1388 N N . GLU A 1 176 ? -12.656 17.722 28.572 1.00 58.59 176 GLU A N 1
ATOM 1389 C CA . GLU A 1 176 ? -11.646 18.170 29.536 1.00 58.59 176 GLU A CA 1
ATOM 1390 C C . GLU A 1 176 ? -12.149 18.146 30.990 1.00 58.59 176 GLU A C 1
ATOM 1392 O O . GLU A 1 176 ? -11.383 17.818 31.894 1.00 58.59 176 GLU A O 1
ATOM 1397 N N . LYS A 1 177 ? -13.429 18.470 31.230 1.00 56.41 177 LYS A N 1
ATOM 1398 C CA . LYS A 1 177 ? -14.007 18.608 32.581 1.00 56.41 177 LYS A CA 1
ATOM 1399 C C . LYS A 1 177 ? -14.890 17.436 33.026 1.00 56.41 177 LYS A C 1
ATOM 1401 O O . LYS A 1 177 ? -15.018 17.209 34.225 1.00 56.41 177 LYS A O 1
ATOM 1406 N N . GLY A 1 178 ? -15.483 16.671 32.106 1.00 52.00 178 GLY A N 1
ATOM 1407 C CA . GLY A 1 178 ? -16.531 15.680 32.400 1.00 52.00 178 GLY A CA 1
ATOM 1408 C C . GLY A 1 178 ? -16.088 14.382 33.088 1.00 52.00 178 GLY A C 1
ATOM 1409 O O . GLY A 1 178 ? -16.815 13.394 33.025 1.00 52.00 178 GLY A O 1
ATOM 1410 N N . ASN A 1 179 ? -14.908 14.328 33.718 1.00 48.34 179 ASN A N 1
ATOM 1411 C CA . ASN A 1 179 ? -14.340 13.083 34.262 1.00 48.34 179 ASN A CA 1
ATOM 1412 C C . ASN A 1 179 ? -14.258 11.961 33.195 1.00 48.34 179 ASN A C 1
ATOM 1414 O O . ASN A 1 179 ? -14.362 10.768 33.490 1.00 48.34 179 ASN A O 1
ATOM 1418 N N . THR A 1 180 ? -14.073 12.351 31.928 1.00 44.62 180 THR A N 1
ATOM 1419 C CA . THR A 1 180 ? -14.018 11.447 30.767 1.00 44.62 180 THR A CA 1
ATOM 1420 C C . THR A 1 180 ? -12.806 10.522 30.788 1.00 44.62 180 THR A C 1
ATOM 1422 O O . THR A 1 180 ? -12.773 9.561 30.029 1.00 44.62 180 THR A O 1
ATOM 1425 N N . SER A 1 181 ? -11.858 10.722 31.707 1.00 41.66 181 SER A N 1
ATOM 1426 C CA . SER A 1 181 ? -10.803 9.757 32.025 1.00 41.66 181 SER A CA 1
ATOM 1427 C C . SER A 1 181 ? -11.358 8.379 32.412 1.00 41.66 181 SER A C 1
ATOM 1429 O O . SER A 1 181 ? -10.722 7.377 32.103 1.00 41.66 181 SER A O 1
ATOM 1431 N N . LYS A 1 182 ? -12.565 8.301 33.002 1.00 41.75 182 LYS A N 1
ATOM 1432 C CA . LYS A 1 182 ? -13.270 7.026 33.251 1.00 41.75 182 LYS A CA 1
ATOM 1433 C C . LYS A 1 182 ? -13.961 6.435 32.014 1.00 41.75 182 LYS A C 1
ATOM 1435 O O . LYS A 1 182 ? -14.261 5.249 32.021 1.00 41.75 182 LYS A O 1
ATOM 1440 N N . VAL A 1 183 ? -14.221 7.241 30.981 1.00 38.69 183 VAL A N 1
ATOM 1441 C CA . VAL A 1 183 ? -14.945 6.843 29.752 1.00 38.69 183 VAL A CA 1
ATOM 1442 C C . VAL A 1 183 ? -14.001 6.745 28.533 1.00 38.69 183 VAL A C 1
ATOM 1444 O O . VAL A 1 183 ? -14.377 6.239 27.485 1.00 38.69 183 VAL A O 1
ATOM 1447 N N . GLY A 1 184 ? -12.748 7.200 28.643 1.00 41.41 184 GLY A N 1
ATOM 1448 C CA . GLY A 1 184 ? -11.706 7.060 27.615 1.00 41.41 184 GLY A CA 1
ATOM 1449 C C . GLY A 1 184 ? -11.899 7.898 26.337 1.00 41.41 184 GLY A C 1
ATOM 1450 O O . GLY A 1 184 ? -11.220 7.649 25.329 1.00 41.41 184 GLY A O 1
ATOM 1451 N N . LEU A 1 185 ? -12.805 8.881 26.345 1.00 39.94 185 LEU A N 1
ATOM 1452 C CA . LEU A 1 185 ? -13.180 9.677 25.170 1.00 39.94 185 LEU A CA 1
ATOM 1453 C C . LEU A 1 185 ? -12.465 11.041 25.154 1.00 39.94 185 LEU A C 1
ATOM 1455 O O . LEU A 1 185 ? -12.730 11.886 25.999 1.00 39.94 185 LEU A O 1
ATOM 1459 N N . THR A 1 186 ? -11.575 11.270 24.181 1.00 46.50 186 THR A N 1
ATOM 1460 C CA . THR A 1 186 ? -10.973 12.584 23.874 1.00 46.50 186 THR A CA 1
ATOM 1461 C C . THR A 1 186 ? -11.937 13.466 23.064 1.00 46.50 186 THR A C 1
ATOM 1463 O O . THR A 1 186 ? -12.920 12.965 22.531 1.00 46.50 186 THR A O 1
ATOM 1466 N N . VAL A 1 187 ? -11.660 14.771 22.923 1.00 43.81 187 VAL A N 1
ATOM 1467 C CA . VAL A 1 187 ? -12.499 15.736 22.171 1.00 43.81 187 VAL A CA 1
ATOM 1468 C C . VAL A 1 187 ? -12.764 15.241 20.759 1.00 43.81 187 VAL A C 1
ATOM 1470 O O . VAL A 1 187 ? -13.910 15.184 20.314 1.00 43.81 187 VAL A O 1
ATOM 1473 N N . ASP A 1 188 ? -11.684 14.834 20.097 1.00 46.31 188 ASP A N 1
ATOM 1474 C CA . ASP A 1 188 ? -11.725 14.257 18.764 1.00 46.31 188 ASP A CA 1
ATOM 1475 C C . ASP A 1 188 ? -12.571 12.977 18.767 1.00 46.31 188 ASP A C 1
ATOM 1477 O O . ASP A 1 188 ? -13.449 12.836 17.927 1.00 46.31 188 ASP A O 1
ATOM 1481 N N . LYS A 1 189 ? -12.437 12.105 19.782 1.00 50.12 189 LYS A N 1
ATOM 1482 C CA . LYS A 1 189 ? -13.276 10.903 19.908 1.00 50.12 189 LYS A CA 1
ATOM 1483 C C . LYS A 1 189 ? -14.754 11.218 20.126 1.00 50.12 189 LYS A C 1
ATOM 1485 O O . LYS A 1 189 ? -15.560 10.445 19.635 1.00 50.12 189 LYS A O 1
ATOM 1490 N N . VAL A 1 190 ? -15.140 12.271 20.855 1.00 49.59 190 VAL A N 1
ATOM 1491 C CA . VAL A 1 190 ? -16.568 12.589 21.055 1.00 49.59 190 VAL A CA 1
ATOM 1492 C C . VAL A 1 190 ? -17.166 13.198 19.785 1.00 49.59 190 VAL A C 1
ATOM 1494 O O . VAL A 1 190 ? -18.265 12.816 19.398 1.00 49.59 190 VAL A O 1
ATOM 1497 N N . LEU A 1 191 ? -16.434 14.069 19.080 1.00 53.84 191 LEU A N 1
ATOM 1498 C CA . LEU A 1 191 ? -16.847 14.538 17.750 1.00 53.84 191 LEU A CA 1
ATOM 1499 C C . LEU A 1 191 ? -16.976 13.363 16.761 1.00 53.84 191 LEU A C 1
ATOM 1501 O O . LEU A 1 191 ? -18.007 13.247 16.105 1.00 53.84 191 LEU A O 1
ATOM 1505 N N . ASP A 1 192 ? -16.021 12.430 16.767 1.00 50.81 192 ASP A N 1
ATOM 1506 C CA . ASP A 1 192 ? -16.056 11.183 15.987 1.00 50.81 192 ASP A CA 1
ATOM 1507 C C . ASP A 1 192 ? -17.129 10.179 16.466 1.00 50.81 192 ASP A C 1
ATOM 1509 O O . ASP A 1 192 ? -17.461 9.230 15.764 1.00 50.81 192 ASP A O 1
ATOM 1513 N N . VAL A 1 193 ? -17.658 10.322 17.684 1.00 49.22 193 VAL A N 1
ATOM 1514 C CA . VAL A 1 193 ? -18.727 9.468 18.238 1.00 49.22 193 VAL A CA 1
ATOM 1515 C C . VAL A 1 193 ? -20.107 10.013 17.874 1.00 49.22 193 VAL A C 1
ATOM 1517 O O . VAL A 1 193 ? -21.027 9.234 17.631 1.00 49.22 193 VAL A O 1
ATOM 1520 N N . LEU A 1 194 ? -20.261 11.336 17.775 1.00 55.31 194 LEU A N 1
ATOM 1521 C CA . LEU A 1 194 ? -21.478 11.946 17.233 1.00 55.31 194 LEU A CA 1
ATOM 1522 C C . LEU A 1 194 ? -21.652 11.617 15.740 1.00 55.31 194 LEU A C 1
ATOM 1524 O O . LEU A 1 194 ? -22.778 11.418 15.275 1.00 55.31 194 LEU A O 1
ATOM 1528 N N . SER A 1 195 ? -20.537 11.494 15.017 1.00 53.97 195 SER A N 1
ATOM 1529 C CA . SER A 1 195 ? -20.459 10.986 13.647 1.00 53.97 195 SER A CA 1
ATOM 1530 C C . SER A 1 195 ? -19.702 9.651 13.611 1.00 53.97 195 SER A C 1
ATOM 1532 O O . SER A 1 195 ? -18.524 9.634 13.260 1.00 53.97 195 SER A O 1
ATOM 1534 N N . LEU A 1 196 ? -20.337 8.524 13.974 1.00 50.44 196 LEU A N 1
ATOM 1535 C CA . LEU A 1 196 ? -19.733 7.187 13.804 1.00 50.44 196 LEU A CA 1
ATOM 1536 C C . LEU A 1 196 ? -19.570 6.872 12.301 1.00 50.44 196 LEU A C 1
ATOM 1538 O O . LEU A 1 196 ? -20.403 6.203 11.676 1.00 50.44 196 LEU A O 1
ATOM 1542 N N . GLY A 1 197 ? -18.502 7.407 11.706 1.00 55.59 197 GLY A N 1
ATOM 1543 C CA . GLY A 1 197 ? -18.258 7.398 10.266 1.00 55.59 197 GLY A CA 1
ATOM 1544 C C . GLY A 1 197 ? -19.339 8.161 9.495 1.00 55.59 197 GLY A C 1
ATOM 1545 O O . GLY A 1 197 ? -19.713 9.273 9.851 1.00 55.59 197 GLY A O 1
ATOM 1546 N N . GLU A 1 198 ? -19.886 7.534 8.454 1.00 50.28 198 GLU A N 1
ATOM 1547 C CA . GLU A 1 198 ? -20.980 8.071 7.620 1.00 50.28 198 GLU A CA 1
ATOM 1548 C C . GLU A 1 198 ? -22.344 8.119 8.332 1.00 50.28 198 GLU A C 1
ATOM 1550 O O . GLU A 1 198 ? -23.359 8.507 7.750 1.00 50.28 198 GLU A O 1
ATOM 1555 N N . ASN A 1 199 ? -22.400 7.672 9.586 1.00 58.25 199 ASN A N 1
ATOM 1556 C CA . ASN A 1 199 ? -23.644 7.426 10.291 1.00 58.25 199 ASN A CA 1
ATOM 1557 C C . ASN A 1 199 ? -23.751 8.439 11.413 1.00 58.25 199 ASN A C 1
ATOM 1559 O O . ASN A 1 199 ? -23.056 8.355 12.423 1.00 58.25 199 ASN A O 1
ATOM 1563 N N . TRP A 1 200 ? -24.628 9.412 11.211 1.00 68.25 200 TRP A N 1
ATOM 1564 C CA . TRP A 1 200 ? -24.974 10.386 12.229 1.00 68.25 200 TRP A CA 1
ATOM 1565 C C . TRP A 1 200 ? -25.629 9.646 13.387 1.00 68.25 200 TRP A C 1
ATOM 1567 O O . TRP A 1 200 ? -26.748 9.158 13.257 1.00 68.25 200 TRP A O 1
ATOM 1577 N N . VAL A 1 201 ? -24.925 9.497 14.501 1.00 73.25 201 VAL A N 1
ATOM 1578 C CA . VAL A 1 201 ? -25.461 8.822 15.693 1.00 73.25 201 VAL A CA 1
ATOM 1579 C C . VAL A 1 201 ? -26.146 9.823 16.587 1.00 73.25 201 VAL A C 1
ATOM 1581 O O . VAL A 1 201 ? -27.115 9.478 17.256 1.00 73.25 201 VAL A O 1
ATOM 1584 N N . ALA A 1 202 ? -25.704 11.075 16.535 1.00 80.56 202 ALA A N 1
ATOM 1585 C CA . ALA A 1 202 ? -26.431 12.170 17.123 1.00 80.56 202 ALA A CA 1
ATOM 1586 C C . ALA A 1 202 ? -26.335 13.445 16.280 1.00 80.56 202 ALA A C 1
ATOM 1588 O O . ALA A 1 202 ? -25.402 13.634 15.500 1.00 80.56 202 ALA A O 1
ATOM 1589 N N . PHE A 1 203 ? -27.320 14.323 16.437 1.00 82.88 203 PHE A N 1
ATOM 1590 C CA . PHE A 1 203 ? -27.342 15.654 15.832 1.00 82.88 203 PHE A CA 1
ATOM 1591 C C . PHE A 1 203 ? -27.927 16.668 16.814 1.00 82.88 203 PHE A C 1
ATOM 1593 O O . PHE A 1 203 ? -28.676 16.293 17.714 1.00 82.88 203 PHE A O 1
ATOM 1600 N N . PHE A 1 204 ? -27.609 17.949 16.623 1.00 84.00 204 PHE A N 1
ATOM 1601 C CA . PHE A 1 204 ? -28.032 19.041 17.504 1.00 84.00 204 PHE A CA 1
ATOM 1602 C C . PHE A 1 204 ? -28.782 20.117 16.718 1.00 84.00 204 PHE A C 1
ATOM 1604 O O . PHE A 1 204 ? -28.444 20.416 15.573 1.00 84.00 204 PHE A O 1
ATOM 1611 N N . THR A 1 205 ? -29.788 20.709 17.350 1.00 85.06 205 THR A N 1
ATOM 1612 C CA . THR A 1 205 ? -30.528 21.888 16.893 1.00 85.06 205 THR A CA 1
ATOM 1613 C C . THR A 1 205 ? -31.079 22.650 18.105 1.00 85.06 205 THR A C 1
ATOM 1615 O O . THR A 1 205 ? -30.791 22.298 19.246 1.00 85.06 205 THR A O 1
ATOM 1618 N N . PHE A 1 206 ? -31.824 23.730 17.890 1.00 82.75 206 PHE A N 1
ATOM 1619 C CA . PHE A 1 206 ? -32.340 24.587 18.953 1.00 82.75 206 PHE A CA 1
ATOM 1620 C C . PHE A 1 206 ? -33.795 24.943 18.709 1.00 82.75 206 PHE A C 1
ATOM 1622 O O . PHE A 1 206 ? -34.203 25.198 17.577 1.00 82.75 206 PHE A O 1
ATOM 1629 N N . ALA A 1 207 ? -34.544 25.027 19.801 1.00 86.00 207 ALA A N 1
ATOM 1630 C CA . ALA A 1 207 ? -35.854 25.654 19.855 1.00 86.00 207 ALA A CA 1
ATOM 1631 C C . ALA A 1 207 ? -35.784 26.773 20.898 1.00 86.00 207 ALA A C 1
ATOM 1633 O O . ALA A 1 207 ? -35.704 26.499 22.094 1.00 86.00 207 ALA A O 1
ATOM 1634 N N . GLU A 1 208 ? -35.757 28.028 20.442 1.00 87.12 208 GLU A N 1
ATOM 1635 C CA . GLU A 1 208 ? -35.496 29.202 21.291 1.00 87.12 208 GLU A CA 1
ATOM 1636 C C . GLU A 1 208 ? -34.176 29.074 22.075 1.00 87.12 208 GLU A C 1
ATOM 1638 O O . GLU A 1 208 ? -33.099 29.160 21.484 1.00 87.12 208 GLU A O 1
ATOM 1643 N N . ARG A 1 209 ? -34.252 28.881 23.399 1.00 85.62 209 ARG A N 1
ATOM 1644 C CA . ARG A 1 209 ? -33.103 28.684 24.297 1.00 85.62 209 ARG A CA 1
ATOM 1645 C C . ARG A 1 209 ? -32.835 27.216 24.623 1.00 85.62 209 ARG A C 1
ATOM 1647 O O . ARG A 1 209 ? -31.821 26.920 25.254 1.00 85.62 209 ARG A O 1
ATOM 1654 N N . ASN A 1 210 ? -33.707 26.302 24.206 1.00 87.75 210 ASN A N 1
ATOM 1655 C CA . ASN A 1 210 ? -33.564 24.881 24.489 1.00 87.75 210 ASN A CA 1
ATOM 1656 C C . ASN A 1 210 ? -32.638 24.233 23.460 1.00 87.75 210 ASN A C 1
ATOM 1658 O O . ASN A 1 210 ? -32.767 24.469 22.256 1.00 87.75 210 ASN A O 1
ATOM 1662 N N . LEU A 1 211 ? -31.721 23.393 23.939 1.00 86.88 211 LEU A N 1
ATOM 1663 C CA . LEU A 1 211 ? -30.902 22.553 23.073 1.00 86.88 211 LEU A CA 1
ATOM 1664 C C . LEU A 1 211 ? -31.696 21.292 22.750 1.00 86.88 211 LEU A C 1
ATOM 1666 O O . LEU A 1 211 ? -32.001 20.502 23.642 1.00 86.88 211 LEU A O 1
ATOM 1670 N N . ILE A 1 212 ? -31.986 21.087 21.473 1.00 87.81 212 ILE A N 1
ATOM 1671 C CA . ILE A 1 212 ? -32.575 19.851 20.976 1.00 87.81 212 ILE A CA 1
ATOM 1672 C C . ILE A 1 212 ? -31.453 18.973 20.444 1.00 87.81 212 ILE A C 1
ATOM 1674 O O . ILE A 1 212 ? -30.600 19.424 19.683 1.00 87.81 212 ILE A O 1
ATOM 1678 N N . PHE A 1 213 ? -31.462 17.698 20.803 1.00 88.38 213 PHE A N 1
ATOM 1679 C CA . PHE A 1 213 ? -30.532 16.739 20.229 1.00 88.38 213 PHE A CA 1
ATOM 1680 C C . PHE A 1 213 ? -31.220 15.409 19.967 1.00 88.38 213 PHE A C 1
ATOM 1682 O O . PHE A 1 213 ? -32.010 14.919 20.773 1.00 88.38 213 PHE A O 1
ATOM 1689 N N . GLY A 1 214 ? -30.946 14.842 18.799 1.00 88.00 214 GLY A N 1
ATOM 1690 C CA . GLY A 1 214 ? -31.383 13.505 18.435 1.00 88.00 214 GLY A CA 1
ATOM 1691 C C . GLY A 1 214 ? -30.261 12.518 18.677 1.00 88.00 214 GLY A C 1
ATOM 1692 O O . GLY A 1 214 ? -29.134 12.804 18.295 1.00 88.00 214 GLY A O 1
ATOM 1693 N N . VAL A 1 215 ? -30.566 11.364 19.268 1.00 86.69 215 VAL A N 1
ATOM 1694 C CA . VAL A 1 215 ? -29.641 10.228 19.388 1.00 86.69 215 VAL A CA 1
ATOM 1695 C C . VAL A 1 215 ? -30.291 9.015 18.737 1.00 86.69 215 VAL A C 1
ATOM 1697 O O . VAL A 1 215 ? -31.467 8.735 18.979 1.00 86.69 215 VAL A O 1
ATOM 1700 N N . ALA A 1 216 ? -29.556 8.299 17.892 1.00 83.12 216 ALA A N 1
ATOM 1701 C CA . ALA A 1 216 ? -30.024 7.063 17.286 1.00 83.12 216 ALA A CA 1
ATOM 1702 C C . ALA A 1 216 ? -30.441 6.069 18.388 1.00 83.12 216 ALA A C 1
ATOM 1704 O O . ALA A 1 216 ? -29.770 5.931 19.409 1.00 83.12 216 ALA A O 1
ATOM 1705 N N . ALA A 1 217 ? -31.577 5.399 18.213 1.00 80.44 217 ALA A N 1
ATOM 1706 C CA . ALA A 1 217 ? -32.192 4.549 19.224 1.00 80.44 217 ALA A CA 1
ATOM 1707 C C . ALA A 1 217 ? -32.403 3.125 18.696 1.00 80.44 217 ALA A C 1
ATOM 1709 O O . ALA A 1 217 ? -32.977 2.923 17.626 1.00 80.44 217 ALA A O 1
ATOM 1710 N N . LEU A 1 218 ? -31.986 2.136 19.494 1.00 64.31 218 LEU A N 1
ATOM 1711 C CA . LEU A 1 218 ? -32.268 0.717 19.275 1.00 64.31 218 LEU A CA 1
ATOM 1712 C C . LEU A 1 218 ? -33.176 0.176 20.388 1.00 64.31 218 LEU A C 1
ATOM 1714 O O . LEU A 1 218 ? -32.741 -0.099 21.513 1.00 64.31 218 LEU A O 1
ATOM 1718 N N . GLY A 1 219 ? -34.458 0.028 20.054 1.00 68.31 219 GLY A N 1
ATOM 1719 C CA . GLY A 1 219 ? -35.483 -0.528 20.940 1.00 68.31 219 GLY A CA 1
ATOM 1720 C C . GLY A 1 219 ? -35.937 0.402 22.074 1.00 68.31 219 GLY A C 1
ATOM 1721 O O . GLY A 1 219 ? -35.534 1.561 22.180 1.00 68.31 219 GLY A O 1
ATOM 1722 N N . GLU A 1 220 ? -36.791 -0.121 22.955 1.00 71.19 220 GLU A N 1
ATOM 1723 C CA . GLU A 1 220 ? -37.478 0.645 24.011 1.00 71.19 220 GLU A CA 1
ATOM 1724 C C . GLU A 1 220 ? -36.651 0.860 25.291 1.00 71.19 220 GLU A C 1
ATOM 1726 O O . GLU A 1 220 ? -37.190 1.023 26.378 1.00 71.19 220 GLU A O 1
ATOM 1731 N N . GLY A 1 221 ? -35.319 0.891 25.198 1.00 71.69 221 GLY A N 1
ATOM 1732 C CA . GLY A 1 221 ? -34.486 1.162 26.373 1.00 71.69 221 GLY A CA 1
ATOM 1733 C C . GLY A 1 221 ? -34.759 2.542 26.943 1.00 71.69 221 GLY A C 1
ATOM 1734 O O . GLY A 1 221 ? -34.506 3.528 26.251 1.00 71.69 221 GLY A O 1
ATOM 1735 N N . VAL A 1 222 ? -35.276 2.617 28.167 1.00 72.75 222 VAL A N 1
ATOM 1736 C CA . VAL A 1 222 ? -35.510 3.886 28.857 1.00 72.75 222 VAL A CA 1
ATOM 1737 C C . VAL A 1 222 ? -34.193 4.322 29.493 1.00 72.75 222 VAL A C 1
ATOM 1739 O O . VAL A 1 222 ? -33.705 3.691 30.424 1.00 72.75 222 VAL A O 1
ATOM 1742 N N . LEU A 1 223 ? -33.599 5.388 28.956 1.00 83.88 223 LEU A N 1
ATOM 1743 C CA . LEU A 1 223 ? -32.508 6.094 29.623 1.00 83.88 223 LEU A CA 1
ATOM 1744 C C . LEU A 1 223 ? -33.110 6.933 30.747 1.00 83.88 223 LEU A C 1
ATOM 1746 O O . LEU A 1 223 ? -34.091 7.645 30.519 1.00 83.88 223 LEU A O 1
ATOM 1750 N N . THR A 1 224 ? -32.523 6.869 31.940 1.00 88.06 224 THR A N 1
ATOM 1751 C CA . THR A 1 224 ? -32.916 7.738 33.050 1.00 88.06 224 THR A CA 1
ATOM 1752 C C . THR A 1 224 ? -32.642 9.186 32.655 1.00 88.06 224 THR A C 1
ATOM 1754 O O . THR A 1 224 ? -31.498 9.551 32.386 1.00 88.06 224 THR A O 1
ATOM 1757 N N . LEU A 1 225 ? -33.694 10.000 32.565 1.00 90.00 225 LEU A N 1
ATOM 1758 C CA . LEU A 1 225 ? -33.585 11.401 32.165 1.00 90.00 225 LEU A CA 1
ATOM 1759 C C . LEU A 1 225 ? -33.143 12.247 33.367 1.00 90.00 225 LEU A C 1
ATOM 1761 O O . LEU A 1 225 ? -33.814 12.203 34.401 1.00 90.00 225 LEU A O 1
ATOM 1765 N N . PRO A 1 226 ? -32.046 13.015 33.262 1.00 89.56 226 PRO A N 1
ATOM 1766 C CA . PRO A 1 226 ? -31.692 13.994 34.278 1.00 89.56 226 PRO A CA 1
ATOM 1767 C C . PRO A 1 226 ? -32.725 15.117 34.370 1.00 89.56 226 PRO A C 1
ATOM 1769 O O . PRO A 1 226 ? -33.451 15.401 33.413 1.00 89.56 226 PRO A O 1
ATOM 1772 N N . GLU A 1 227 ? -32.741 15.808 35.508 1.00 87.19 227 GLU A N 1
ATOM 1773 C CA . GLU A 1 227 ? -33.562 17.002 35.688 1.00 87.19 227 GLU A CA 1
ATOM 1774 C C . GLU A 1 227 ? -33.239 18.058 34.614 1.00 87.19 227 GLU A C 1
ATOM 1776 O O . GLU A 1 227 ? -32.076 18.315 34.298 1.00 87.19 227 GLU A O 1
ATOM 1781 N N . GLY A 1 228 ? -34.279 18.643 34.012 1.00 87.25 228 GLY A N 1
ATOM 1782 C CA . GLY A 1 228 ? -34.147 19.621 32.924 1.00 87.25 228 GLY A CA 1
ATOM 1783 C C . GLY A 1 228 ? -34.000 19.028 31.516 1.00 87.25 228 GLY A C 1
ATOM 1784 O O . GLY A 1 228 ? -34.030 19.789 30.547 1.00 87.25 228 GLY A O 1
ATOM 1785 N N . ILE A 1 229 ? -33.902 17.699 31.373 1.00 90.81 229 ILE A N 1
ATOM 1786 C CA . ILE A 1 229 ? -33.914 17.010 30.074 1.00 90.81 229 ILE A CA 1
ATOM 1787 C C . ILE A 1 229 ? -35.224 16.235 29.912 1.00 90.81 229 ILE A C 1
ATOM 1789 O O . ILE A 1 229 ? -35.594 15.422 30.756 1.00 90.81 229 ILE A O 1
ATOM 1793 N N . LYS A 1 230 ? -35.924 16.445 28.793 1.00 92.75 230 LYS A N 1
ATOM 1794 C CA . LYS A 1 230 ? -37.158 15.718 28.452 1.00 92.75 230 LYS A CA 1
ATOM 1795 C C . LYS A 1 230 ? -37.067 15.059 27.081 1.00 92.75 230 LYS A C 1
ATOM 1797 O O . LYS A 1 230 ? -36.380 15.546 26.186 1.00 92.75 230 LYS A O 1
ATOM 1802 N N . THR A 1 231 ? -37.782 13.951 26.902 1.00 92.62 231 THR A N 1
ATOM 1803 C CA . THR A 1 231 ? -37.918 13.301 25.589 1.00 92.62 231 THR A CA 1
ATOM 1804 C C . THR A 1 231 ? -39.027 13.993 24.800 1.00 92.62 231 THR A C 1
ATOM 1806 O O . THR A 1 231 ? -40.147 14.097 25.291 1.00 92.62 231 THR A O 1
ATOM 1809 N N . LEU A 1 232 ? -38.725 14.457 23.587 1.00 92.50 232 LEU A N 1
ATOM 1810 C CA . LEU A 1 232 ? -39.701 15.059 22.673 1.00 92.50 232 LEU A CA 1
ATOM 1811 C C . LEU A 1 232 ? -40.385 14.009 21.789 1.00 92.50 232 LEU A C 1
ATOM 1813 O O . LEU A 1 232 ? -41.548 14.147 21.430 1.00 92.50 232 LEU A O 1
ATOM 1817 N N . GLY A 1 233 ? -39.689 12.938 21.412 1.00 91.62 233 GLY A N 1
ATOM 1818 C CA . GLY A 1 233 ? -40.291 11.877 20.606 1.00 91.62 233 GLY A CA 1
ATOM 1819 C C . GLY A 1 233 ? -39.265 11.003 19.909 1.00 91.62 233 GLY A C 1
ATOM 1820 O O . GLY A 1 233 ? -38.079 11.055 20.214 1.00 91.62 233 GLY A O 1
ATOM 1821 N N . THR A 1 234 ? -39.729 10.190 18.963 1.00 91.44 234 THR A N 1
ATOM 1822 C CA . THR A 1 234 ? -38.865 9.415 18.063 1.00 91.44 234 THR A CA 1
ATOM 1823 C C . THR A 1 234 ? -39.191 9.780 16.619 1.00 91.44 234 THR A C 1
ATOM 1825 O O . THR A 1 234 ? -40.360 9.963 16.279 1.00 91.44 234 THR A O 1
ATOM 1828 N N . VAL A 1 235 ? -38.165 9.910 15.783 1.00 91.25 235 VAL A N 1
ATOM 1829 C CA . VAL A 1 235 ? -38.278 10.198 14.347 1.00 91.25 235 VAL A CA 1
ATOM 1830 C C . VAL A 1 235 ? -37.479 9.173 13.555 1.00 91.25 235 VAL A C 1
ATOM 1832 O O . VAL A 1 235 ? -36.463 8.683 14.035 1.00 91.25 235 VAL A O 1
ATOM 1835 N N . GLU A 1 236 ? -37.923 8.835 12.352 1.00 90.69 236 GLU A N 1
ATOM 1836 C CA . GLU A 1 236 ? -37.168 7.977 11.438 1.00 90.69 236 GLU A CA 1
ATOM 1837 C C . GLU A 1 236 ? -36.548 8.828 10.340 1.00 90.69 236 GLU A C 1
ATOM 1839 O O . GLU A 1 236 ? -37.270 9.485 9.596 1.00 90.69 236 GLU A O 1
ATOM 1844 N N . LEU A 1 237 ? -35.222 8.796 10.228 1.00 86.62 237 LEU A N 1
ATOM 1845 C CA . LEU A 1 237 ? -34.477 9.543 9.217 1.00 86.62 237 LEU A CA 1
ATOM 1846 C C . LEU A 1 237 ? -33.614 8.581 8.403 1.00 86.62 237 LEU A C 1
ATOM 1848 O O . LEU A 1 237 ? -33.060 7.622 8.942 1.00 86.62 237 LEU A O 1
ATOM 1852 N N . LEU A 1 238 ? -33.476 8.829 7.105 1.00 80.88 238 LEU A N 1
ATOM 1853 C CA . LEU A 1 238 ? -32.519 8.124 6.263 1.00 80.88 238 LEU A CA 1
ATOM 1854 C C . LEU A 1 238 ? -31.094 8.465 6.701 1.00 80.88 238 LEU A C 1
ATOM 1856 O O . LEU A 1 238 ? -30.751 9.623 6.962 1.00 80.88 238 LEU A O 1
ATOM 1860 N N . LYS A 1 239 ? -30.255 7.429 6.731 1.00 69.75 239 LYS A N 1
ATOM 1861 C CA . LYS A 1 239 ? -28.847 7.500 7.147 1.00 69.75 239 LYS A CA 1
ATOM 1862 C C . LYS A 1 239 ? -28.034 8.506 6.314 1.00 69.75 239 LYS A C 1
ATOM 1864 O O . LYS A 1 239 ? -27.187 9.214 6.845 1.00 69.75 239 LYS A O 1
ATOM 1869 N N . HIS A 1 240 ? -28.308 8.561 5.011 1.00 68.88 240 HIS A N 1
ATOM 1870 C CA . HIS A 1 240 ? -27.699 9.447 4.014 1.00 68.88 240 HIS A CA 1
ATOM 1871 C C . HIS A 1 240 ? -28.662 9.623 2.829 1.00 68.88 240 HIS A C 1
ATOM 1873 O O . HIS A 1 240 ? -29.565 8.809 2.654 1.00 68.88 240 HIS A O 1
ATOM 1879 N N . ILE A 1 241 ? -28.446 10.645 1.989 1.00 70.12 241 ILE A N 1
ATOM 1880 C CA . ILE A 1 241 ? -29.306 10.973 0.826 1.00 70.12 241 ILE A CA 1
ATOM 1881 C C . ILE A 1 241 ? -29.497 9.779 -0.123 1.00 70.12 241 ILE A C 1
ATOM 1883 O O . ILE A 1 241 ? -30.542 9.636 -0.743 1.00 70.12 241 ILE A O 1
ATOM 1887 N N . LYS A 1 242 ? -28.496 8.899 -0.221 1.00 70.00 242 LYS A N 1
ATOM 1888 C CA . LYS A 1 242 ? -28.534 7.701 -1.076 1.00 70.00 242 LYS A CA 1
ATOM 1889 C C . LYS A 1 242 ? -28.920 6.416 -0.329 1.00 70.00 242 LYS A C 1
ATOM 1891 O O . LYS A 1 242 ? -28.868 5.342 -0.919 1.00 70.00 242 LYS A O 1
ATOM 1896 N N . SER A 1 243 ? -29.248 6.497 0.962 1.00 71.62 243 SER A N 1
ATOM 1897 C CA . SER A 1 243 ? -29.547 5.317 1.774 1.00 71.62 243 SER A CA 1
ATOM 1898 C C . SER A 1 243 ? -30.980 4.879 1.565 1.00 71.62 243 SER A C 1
ATOM 1900 O O . SER A 1 243 ? -31.875 5.713 1.509 1.00 71.62 243 SER A O 1
ATOM 1902 N N . THR A 1 244 ? -31.218 3.572 1.575 1.00 78.25 244 THR A N 1
ATOM 1903 C CA . THR A 1 244 ? -32.567 3.014 1.737 1.00 78.25 244 THR A CA 1
ATOM 1904 C C . THR A 1 244 ? -32.885 2.696 3.200 1.00 78.25 244 THR A C 1
ATOM 1906 O O . THR A 1 244 ? -34.023 2.374 3.534 1.00 78.25 244 THR A O 1
ATOM 1909 N N . THR A 1 245 ? -31.897 2.784 4.099 1.00 76.44 245 THR A N 1
ATOM 1910 C CA . THR A 1 245 ? -32.049 2.409 5.507 1.00 76.44 245 THR A CA 1
ATOM 1911 C C . THR A 1 245 ? -32.450 3.615 6.354 1.00 76.44 245 THR A C 1
ATOM 1913 O O . THR A 1 245 ? -31.710 4.598 6.455 1.00 76.44 245 THR A O 1
ATOM 1916 N N . LYS A 1 246 ? -33.615 3.516 7.003 1.00 82.25 246 LYS A N 1
ATOM 1917 C CA . LYS A 1 246 ? -34.072 4.465 8.024 1.00 82.25 246 LYS A CA 1
ATOM 1918 C C . LYS A 1 246 ? -33.500 4.098 9.391 1.00 82.25 246 LYS A C 1
ATOM 1920 O O . LYS A 1 246 ? -33.461 2.929 9.765 1.00 82.25 246 LYS A O 1
ATOM 1925 N N . VAL A 1 247 ? -33.086 5.109 10.143 1.00 82.88 247 VAL A N 1
ATOM 1926 C CA . VAL A 1 247 ? -32.621 5.008 11.525 1.00 82.88 247 VAL A CA 1
ATOM 1927 C C . VAL A 1 247 ? -33.608 5.763 12.408 1.00 82.88 247 VAL A C 1
ATOM 1929 O O . VAL A 1 247 ? -33.990 6.893 12.104 1.00 82.88 247 VAL A O 1
ATOM 1932 N N . LYS A 1 248 ? -34.038 5.132 13.503 1.00 88.38 248 LYS A N 1
ATOM 1933 C CA . LYS A 1 248 ? -34.857 5.783 14.529 1.00 88.38 248 LYS A CA 1
ATOM 1934 C C . LYS A 1 248 ? -33.961 6.660 15.397 1.00 88.38 248 LYS A C 1
ATOM 1936 O O . LYS A 1 248 ? -32.994 6.162 15.958 1.00 88.38 248 LYS A O 1
ATOM 1941 N N . TYR A 1 249 ? -34.301 7.931 15.544 1.00 89.38 249 TYR A N 1
ATOM 1942 C CA . TYR A 1 249 ? -33.663 8.877 16.453 1.00 89.38 249 TYR A CA 1
ATOM 1943 C C . TYR A 1 249 ? -34.637 9.244 17.554 1.00 89.38 249 TYR A C 1
ATOM 1945 O O . TYR A 1 249 ? -35.735 9.728 17.276 1.00 89.38 249 TYR A O 1
ATOM 1953 N N . ARG A 1 250 ? -34.234 9.047 18.805 1.00 91.62 250 ARG A N 1
ATOM 1954 C CA . ARG A 1 250 ? -34.948 9.596 19.949 1.00 91.62 250 ARG A CA 1
ATOM 1955 C C . ARG A 1 250 ? -34.481 11.031 20.158 1.00 91.62 250 ARG A C 1
ATOM 1957 O O . ARG A 1 250 ? -33.284 11.291 20.246 1.00 91.62 250 ARG A O 1
ATOM 1964 N N . ILE A 1 251 ? -35.434 11.951 20.173 1.00 92.19 251 ILE A N 1
ATOM 1965 C CA . ILE A 1 251 ? -35.188 13.383 20.263 1.00 92.19 251 ILE A CA 1
ATOM 1966 C C . ILE A 1 251 ? -35.401 13.837 21.698 1.00 92.19 251 ILE A C 1
ATOM 1968 O O . ILE A 1 251 ? -36.428 13.534 22.311 1.00 92.19 251 ILE A O 1
ATOM 1972 N N . TYR A 1 252 ? -34.436 14.587 22.205 1.00 93.06 252 TYR A N 1
ATOM 1973 C CA . TYR A 1 252 ? -34.411 15.145 23.544 1.00 93.06 252 TYR A CA 1
ATOM 1974 C C . TYR A 1 252 ? -34.362 16.668 23.481 1.00 93.06 252 TYR A C 1
ATOM 1976 O O . TYR A 1 252 ? -33.856 17.239 22.516 1.00 93.06 252 TYR A O 1
ATOM 1984 N N . SER A 1 253 ? -34.871 17.313 24.526 1.00 93.25 253 SER A N 1
ATOM 1985 C CA . SER A 1 253 ? -34.745 18.749 24.760 1.00 93.25 253 SER A CA 1
ATOM 1986 C C . SER A 1 253 ? -34.141 18.986 26.133 1.00 93.25 253 SER A C 1
ATOM 1988 O O . SER A 1 253 ? -34.642 18.449 27.123 1.00 93.25 253 SER A O 1
ATOM 1990 N N . ALA A 1 254 ? -33.076 19.779 26.180 1.00 91.12 254 ALA A N 1
ATOM 1991 C CA . ALA A 1 254 ? -32.504 20.315 27.403 1.00 91.12 254 ALA A CA 1
ATOM 1992 C C . ALA A 1 254 ? -32.938 21.776 27.561 1.00 91.12 254 ALA A C 1
ATOM 1994 O O . ALA A 1 254 ? -32.593 22.631 26.732 1.00 91.12 254 ALA A O 1
ATOM 1995 N N . ALA A 1 255 ? -33.699 22.049 28.621 1.00 88.25 255 ALA A N 1
ATOM 1996 C CA . ALA A 1 255 ? -34.165 23.392 28.945 1.00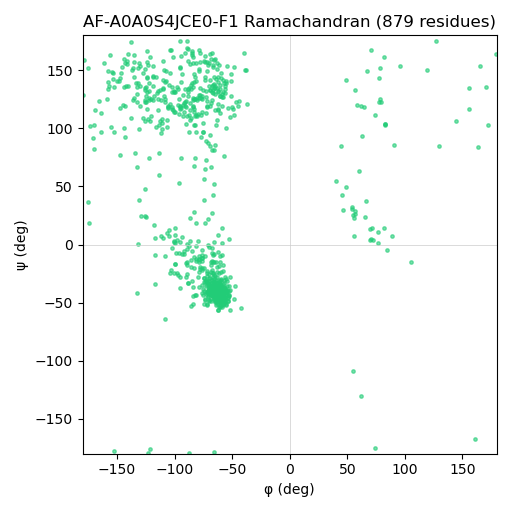 88.25 255 ALA A CA 1
ATOM 1997 C C . ALA A 1 255 ? -32.977 24.335 29.186 1.00 88.25 255 ALA A C 1
ATOM 1999 O O . ALA A 1 255 ? -31.998 23.940 29.818 1.00 88.25 255 ALA A O 1
ATOM 2000 N N . GLU A 1 256 ? -33.047 25.565 28.663 1.00 85.38 256 GLU A N 1
ATOM 2001 C CA . GLU A 1 256 ? -31.958 26.558 28.774 1.00 85.38 256 GLU A CA 1
ATOM 2002 C C . GLU A 1 256 ? -30.601 26.034 28.252 1.00 85.38 256 GLU A C 1
ATOM 2004 O O . GLU A 1 256 ? -29.529 26.482 28.670 1.00 85.38 256 GLU A O 1
ATOM 2009 N N . GLY A 1 257 ? -30.623 25.060 27.335 1.00 81.00 257 GLY A N 1
ATOM 2010 C CA . GLY A 1 257 ? -29.422 24.428 26.803 1.00 81.00 257 GLY A CA 1
ATOM 2011 C C . GLY A 1 257 ? -28.456 25.433 26.178 1.00 81.00 257 GLY A C 1
ATOM 2012 O O . GLY A 1 257 ? -27.264 25.360 26.442 1.00 81.00 257 GLY A O 1
ATOM 2013 N N . LEU A 1 258 ? -28.945 26.431 25.436 1.00 78.50 258 LEU A N 1
ATOM 2014 C CA . LEU A 1 258 ? -28.094 27.475 24.852 1.00 78.50 258 LEU A CA 1
ATOM 2015 C C . LEU A 1 258 ? -27.380 28.316 25.924 1.00 78.50 258 LEU A C 1
ATOM 2017 O O . LEU A 1 258 ? -26.186 28.586 25.803 1.00 78.50 258 LEU A O 1
ATOM 2021 N N . ASP A 1 259 ? -28.091 28.683 26.990 1.00 79.50 259 ASP A N 1
ATOM 2022 C CA . ASP A 1 259 ? -27.525 29.446 28.109 1.00 79.50 259 ASP A CA 1
ATOM 2023 C C . ASP A 1 259 ? -26.516 28.593 28.902 1.00 79.50 259 ASP A C 1
ATOM 2025 O O . ASP A 1 259 ? -25.494 29.096 29.376 1.00 79.50 259 ASP A O 1
ATOM 2029 N N . THR A 1 260 ? -26.761 27.280 28.973 1.00 78.25 260 THR A N 1
ATOM 2030 C CA . THR A 1 260 ? -25.843 26.286 29.549 1.00 78.25 260 THR A CA 1
ATOM 2031 C C . THR A 1 260 ? -24.551 26.172 28.732 1.00 78.25 260 THR A C 1
ATOM 2033 O O . THR A 1 260 ? -23.479 26.028 29.313 1.00 78.25 260 THR A O 1
ATOM 2036 N N . LEU A 1 261 ? -24.619 26.291 27.399 1.00 72.62 261 LEU A N 1
ATOM 2037 C CA . LEU A 1 261 ? -23.443 26.296 26.516 1.00 72.62 261 LEU A CA 1
ATOM 2038 C C . LEU A 1 261 ? -22.621 27.594 26.615 1.00 72.62 261 LEU A C 1
ATOM 2040 O O . LEU A 1 261 ? -21.402 27.559 26.442 1.00 72.62 261 LEU A O 1
ATOM 2044 N N . ALA A 1 262 ? -23.276 28.730 26.872 1.00 72.62 262 ALA A N 1
ATOM 2045 C CA . ALA A 1 262 ? -22.669 30.060 26.792 1.00 72.62 262 ALA A CA 1
ATOM 2046 C C . ALA A 1 262 ? -21.939 30.531 28.073 1.00 72.62 262 ALA A C 1
ATOM 2048 O O . ALA A 1 262 ? -21.115 31.444 27.992 1.00 72.62 262 ALA A O 1
ATOM 2049 N N . ASN A 1 263 ? -22.208 29.943 29.247 1.00 67.94 263 ASN A N 1
ATOM 2050 C CA . ASN A 1 263 ? -21.701 30.426 30.543 1.00 67.94 263 ASN A CA 1
ATOM 2051 C C . ASN A 1 263 ? -20.506 29.621 31.085 1.00 67.94 263 ASN A C 1
ATOM 2053 O O . ASN A 1 263 ? -20.524 28.394 31.101 1.00 67.94 263 ASN A O 1
ATOM 2057 N N . ASN A 1 264 ? -19.471 30.312 31.585 1.00 61.66 264 ASN A N 1
ATOM 2058 C CA . ASN A 1 264 ? -18.181 29.673 31.882 1.00 61.66 264 ASN A CA 1
ATOM 2059 C C . ASN A 1 264 ? -18.021 29.082 33.294 1.00 61.66 264 ASN A C 1
ATOM 2061 O O . ASN A 1 264 ? -17.262 28.121 33.404 1.00 61.66 264 ASN A O 1
ATOM 2065 N N . ASP A 1 265 ? -18.740 29.554 34.324 1.00 63.62 265 ASP A N 1
ATOM 2066 C CA . ASP A 1 265 ? -18.474 29.102 35.709 1.00 63.62 265 ASP A CA 1
ATOM 2067 C C . ASP A 1 265 ? -19.719 28.700 36.526 1.00 63.62 265 ASP A C 1
ATOM 2069 O O . ASP A 1 265 ? -19.697 27.663 37.180 1.00 63.62 265 ASP A O 1
ATOM 2073 N N . SER A 1 266 ? -20.840 29.431 36.461 1.00 61.75 266 SER A N 1
ATOM 2074 C CA . SER A 1 266 ? -22.051 29.109 37.252 1.00 61.75 266 SER A CA 1
ATOM 2075 C C . SER A 1 266 ? -22.944 28.015 36.648 1.00 61.75 266 SER A C 1
ATOM 2077 O O . SER A 1 266 ? -23.819 27.487 37.329 1.00 61.75 266 SER A O 1
ATOM 2079 N N . ALA A 1 267 ? -22.732 27.663 35.376 1.00 68.50 267 ALA A N 1
ATOM 2080 C CA . ALA A 1 267 ? -23.496 26.640 34.656 1.00 68.50 267 ALA A CA 1
ATOM 2081 C C . ALA A 1 267 ? -22.766 25.289 34.560 1.00 68.50 267 ALA A C 1
ATOM 2083 O O . ALA A 1 267 ? -23.281 24.365 33.931 1.00 68.50 267 ALA A O 1
ATOM 2084 N N . ALA A 1 268 ? -21.582 25.159 35.172 1.00 70.56 268 ALA A N 1
ATOM 2085 C CA . ALA A 1 268 ? -20.715 23.991 35.024 1.00 70.56 268 ALA A CA 1
ATOM 2086 C C . ALA A 1 268 ? -21.407 22.672 35.411 1.00 70.56 268 ALA A C 1
ATOM 2088 O O . ALA A 1 268 ? -21.230 21.671 34.721 1.00 70.56 268 ALA A O 1
ATOM 2089 N N . ASP A 1 269 ? -22.248 22.669 36.448 1.00 77.31 269 ASP A N 1
ATOM 2090 C CA . ASP A 1 269 ? -22.950 21.456 36.884 1.00 77.31 269 ASP A CA 1
ATOM 2091 C C . ASP A 1 269 ? -24.032 21.022 35.889 1.00 77.31 269 ASP A C 1
ATOM 2093 O O . ASP A 1 269 ? -24.040 19.873 35.450 1.00 77.31 269 ASP A O 1
ATOM 2097 N N . ARG A 1 270 ? -24.900 21.947 35.452 1.00 78.06 270 ARG A N 1
ATOM 2098 C CA . ARG A 1 270 ? -25.932 21.667 34.432 1.00 78.06 270 ARG A CA 1
ATOM 2099 C C . ARG A 1 270 ? -25.307 21.230 33.111 1.00 78.06 270 ARG A C 1
ATOM 2101 O O . ARG A 1 270 ? -25.784 20.309 32.453 1.00 78.06 270 ARG A O 1
ATOM 2108 N N . TYR A 1 271 ? -24.199 21.868 32.760 1.00 74.00 271 TYR A N 1
ATOM 2109 C CA . TYR A 1 271 ? -23.386 21.526 31.611 1.00 74.00 271 TYR A CA 1
ATOM 2110 C C . TYR A 1 271 ? -22.834 20.099 31.705 1.00 74.00 271 TYR A C 1
ATOM 2112 O O . TYR A 1 271 ? -22.986 19.315 30.770 1.00 74.00 271 TYR A O 1
ATOM 2120 N N . ASN A 1 272 ? -22.232 19.737 32.842 1.00 76.81 272 ASN A N 1
ATOM 2121 C CA . ASN A 1 272 ? -21.682 18.402 33.068 1.00 76.81 272 ASN A CA 1
ATOM 2122 C C . ASN A 1 272 ? -22.777 17.329 33.029 1.00 76.81 272 ASN A C 1
ATOM 2124 O O . ASN A 1 272 ? -22.555 16.260 32.463 1.00 76.81 272 ASN A O 1
ATOM 2128 N N . VAL A 1 273 ? -23.964 17.618 33.573 1.00 83.06 273 VAL A N 1
ATOM 2129 C CA . VAL A 1 273 ? -25.136 16.730 33.505 1.00 83.06 273 VAL A CA 1
ATOM 2130 C C . VAL A 1 273 ? -25.579 16.505 32.058 1.00 83.06 273 VAL A C 1
ATOM 2132 O O . VAL A 1 273 ? -25.771 15.359 31.653 1.00 83.06 273 VAL A O 1
ATOM 2135 N N . LEU A 1 274 ? -25.689 17.572 31.261 1.00 81.12 274 LEU A N 1
ATOM 2136 C CA . LEU A 1 274 ? -26.060 17.489 29.847 1.00 81.12 274 LEU A CA 1
ATOM 2137 C C . LEU A 1 274 ? -25.039 16.681 29.035 1.00 81.12 274 LEU A C 1
ATOM 2139 O O . LEU A 1 274 ? -25.414 15.779 28.290 1.00 81.12 274 LEU A O 1
ATOM 2143 N N . VAL A 1 275 ? -23.748 16.974 29.203 1.00 78.19 275 VAL A N 1
ATOM 2144 C CA . VAL A 1 275 ? -22.657 16.237 28.551 1.00 78.19 275 VAL A CA 1
ATOM 2145 C C . VAL A 1 275 ? -22.708 14.764 28.920 1.00 78.19 275 VAL A C 1
ATOM 2147 O O . VAL A 1 275 ? -22.694 13.910 28.035 1.00 78.19 275 VAL A O 1
ATOM 2150 N N . LYS A 1 276 ? -22.791 14.468 30.221 1.00 82.06 276 LYS A N 1
ATOM 2151 C CA . LYS A 1 276 ? -22.859 13.101 30.728 1.00 82.06 276 LYS A CA 1
ATOM 2152 C C . LYS A 1 276 ? -24.043 12.361 30.121 1.00 82.06 276 LYS A C 1
ATOM 2154 O O . LYS A 1 276 ? -23.864 11.247 29.658 1.00 82.06 276 LYS A O 1
ATOM 2159 N N . PHE A 1 277 ? -25.214 12.988 30.046 1.00 85.62 277 PHE A N 1
ATOM 2160 C CA . PHE A 1 277 ? -26.385 12.379 29.426 1.00 85.62 277 PHE A CA 1
ATOM 2161 C C . PHE A 1 277 ? -26.194 12.085 27.938 1.00 85.62 277 PHE A C 1
ATOM 2163 O O . PHE A 1 277 ? -26.527 10.992 27.496 1.00 85.62 277 PHE A O 1
ATOM 2170 N N . VAL A 1 278 ? -25.654 13.029 27.160 1.00 81.12 278 VAL A N 1
ATOM 2171 C CA . VAL A 1 278 ? -25.394 12.810 25.727 1.00 81.12 278 VAL A CA 1
ATOM 2172 C C . VAL A 1 278 ? -24.397 11.666 25.535 1.00 81.12 278 VAL A C 1
ATOM 2174 O O . VAL A 1 278 ? -24.630 10.788 24.707 1.00 81.12 278 VAL A O 1
ATOM 2177 N N . VAL A 1 279 ? -23.318 11.639 26.323 1.00 78.31 279 VAL A N 1
ATOM 2178 C CA . VAL A 1 279 ? -22.318 10.562 26.289 1.00 78.31 279 VAL A CA 1
ATOM 2179 C C . VAL A 1 279 ? -22.941 9.227 26.693 1.00 78.31 279 VAL A C 1
ATOM 2181 O O . VAL A 1 279 ? -22.799 8.266 25.947 1.00 78.31 279 VAL A O 1
ATOM 2184 N N . ASP A 1 280 ? -23.680 9.171 27.802 1.00 82.25 280 ASP A N 1
ATOM 2185 C CA . ASP A 1 280 ? -24.349 7.960 28.292 1.00 82.25 280 ASP A CA 1
ATOM 2186 C C . ASP A 1 280 ? -25.402 7.463 27.276 1.00 82.25 280 ASP A C 1
ATOM 2188 O O . ASP A 1 280 ? -25.524 6.262 27.045 1.00 82.25 280 ASP A O 1
ATOM 2192 N N . ALA A 1 281 ? -26.124 8.366 26.601 1.00 83.00 281 ALA A N 1
ATOM 2193 C CA . ALA A 1 281 ? -27.108 8.021 25.575 1.00 83.00 281 ALA A CA 1
ATOM 2194 C C . ALA A 1 281 ? -26.459 7.433 24.316 1.00 83.00 281 ALA A C 1
ATOM 2196 O O . ALA A 1 281 ? -26.940 6.430 23.780 1.00 83.00 281 ALA A O 1
ATOM 2197 N N . VAL A 1 282 ? -25.360 8.033 23.851 1.00 77.75 282 VAL A N 1
ATOM 2198 C CA . VAL A 1 282 ? -24.609 7.513 22.705 1.00 77.75 282 VAL A CA 1
ATOM 2199 C C . VAL A 1 282 ? -23.894 6.210 23.068 1.00 77.75 282 VAL A C 1
ATOM 2201 O O . VAL A 1 282 ? -23.930 5.267 22.281 1.00 77.75 282 VAL A O 1
ATOM 2204 N N . GLN A 1 283 ? -23.313 6.107 24.265 1.00 76.62 283 GLN A N 1
ATOM 2205 C CA . GLN A 1 283 ? -22.690 4.878 24.752 1.00 76.62 283 GLN A CA 1
ATOM 2206 C C . GLN A 1 283 ? -23.719 3.753 24.857 1.00 76.62 283 GLN A C 1
ATOM 2208 O O . GLN A 1 283 ? -23.483 2.669 24.346 1.00 76.62 283 GLN A O 1
ATOM 2213 N N . HIS A 1 284 ? -24.910 4.024 25.393 1.00 81.19 284 HIS A N 1
ATOM 2214 C CA . HIS A 1 284 ? -25.994 3.046 25.436 1.00 81.19 284 HIS A CA 1
ATOM 2215 C C . HIS A 1 284 ? -26.434 2.595 24.031 1.00 81.19 284 HIS A C 1
ATOM 2217 O O . HIS A 1 284 ? -26.769 1.424 23.830 1.00 81.19 284 HIS A O 1
ATOM 2223 N N . PHE A 1 285 ? -26.426 3.492 23.035 1.00 78.94 285 PHE A N 1
ATOM 2224 C CA . PHE A 1 285 ? -26.631 3.101 21.638 1.00 78.94 285 PHE A CA 1
ATOM 2225 C C . PHE A 1 285 ? -25.511 2.184 21.135 1.00 78.94 285 PHE A C 1
ATOM 2227 O O . PHE A 1 285 ? -25.813 1.185 20.483 1.00 78.94 285 PHE A O 1
ATOM 2234 N N . VAL A 1 286 ? -24.247 2.492 21.436 1.00 74.06 286 VAL A N 1
ATOM 2235 C CA . VAL A 1 286 ? -23.090 1.655 21.084 1.00 74.06 286 VAL A CA 1
ATOM 2236 C C . VAL A 1 286 ? -23.196 0.282 21.751 1.00 74.06 286 VAL A C 1
ATOM 2238 O O . VAL A 1 286 ? -23.213 -0.719 21.044 1.00 74.06 286 VAL A O 1
ATOM 2241 N N . ASP A 1 287 ? -23.381 0.219 23.067 1.00 78.88 287 ASP A N 1
ATOM 2242 C CA . ASP A 1 287 ? -23.430 -1.025 23.844 1.00 78.88 287 ASP A CA 1
ATOM 2243 C C . ASP A 1 287 ? -24.541 -1.965 23.358 1.00 78.88 287 ASP A C 1
ATOM 2245 O O . ASP A 1 287 ? -24.324 -3.163 23.167 1.00 78.88 287 ASP A O 1
ATOM 2249 N N . ARG A 1 288 ? -25.740 -1.429 23.080 1.00 78.69 288 ARG A N 1
ATOM 2250 C CA . ARG A 1 288 ? -26.841 -2.228 22.517 1.00 78.69 288 ARG A CA 1
ATOM 2251 C C . ARG A 1 288 ? -26.568 -2.708 21.100 1.00 78.69 288 ARG A C 1
ATOM 2253 O O . ARG A 1 288 ? -27.005 -3.795 20.741 1.00 78.69 288 ARG A O 1
ATOM 2260 N N . ASN A 1 289 ? -25.890 -1.896 20.294 1.00 73.12 289 ASN A N 1
ATOM 2261 C CA . ASN A 1 289 ? -25.493 -2.263 18.939 1.00 73.12 289 ASN A CA 1
ATOM 2262 C C . ASN A 1 289 ? -24.493 -3.417 18.949 1.00 73.12 289 ASN A C 1
ATOM 2264 O O . ASN A 1 289 ? -24.631 -4.340 18.159 1.00 73.12 289 ASN A O 1
ATOM 2268 N N . VAL A 1 290 ? -23.504 -3.374 19.843 1.00 78.94 290 VAL A N 1
ATOM 2269 C CA . VAL A 1 290 ? -22.439 -4.383 19.932 1.00 78.94 290 VAL A CA 1
ATOM 2270 C C . VAL A 1 290 ? -23.017 -5.784 20.096 1.00 78.94 290 VAL A C 1
ATOM 2272 O O . VAL A 1 290 ? -22.602 -6.691 19.385 1.00 78.94 290 VAL A O 1
ATOM 2275 N N . ALA A 1 291 ? -24.032 -5.946 20.949 1.00 81.19 291 ALA A N 1
ATOM 2276 C CA . ALA A 1 291 ? -24.701 -7.231 21.158 1.00 81.19 291 ALA A CA 1
ATOM 2277 C C . ALA A 1 291 ? -25.416 -7.780 19.904 1.00 81.19 291 ALA A C 1
ATOM 2279 O O . ALA A 1 291 ? -25.704 -8.974 19.840 1.00 81.19 291 ALA A O 1
ATOM 2280 N N . LEU A 1 292 ? -25.715 -6.929 18.915 1.00 84.00 292 LEU A N 1
ATOM 2281 C CA . LEU A 1 292 ? -26.353 -7.318 17.652 1.00 84.00 292 LEU A CA 1
ATOM 2282 C C . LEU A 1 292 ? -25.347 -7.720 16.571 1.00 84.00 292 LEU A C 1
ATOM 2284 O O . LEU A 1 292 ? -25.749 -8.302 15.563 1.00 84.00 292 LEU A O 1
ATOM 2288 N N . TYR A 1 293 ? -24.065 -7.397 16.747 1.00 87.19 293 TYR A N 1
ATOM 2289 C CA . TYR A 1 293 ? -23.037 -7.675 15.755 1.00 87.19 293 TYR A CA 1
ATOM 2290 C C . TYR A 1 293 ? -22.166 -8.850 16.184 1.00 87.19 293 TYR A C 1
ATOM 2292 O O . TYR A 1 293 ? -21.717 -8.939 17.319 1.00 87.19 293 TYR A O 1
ATOM 2300 N N . ASN A 1 294 ? -21.873 -9.727 15.232 1.00 91.00 294 ASN A N 1
ATOM 2301 C CA . ASN A 1 294 ? -20.718 -10.617 15.300 1.00 91.00 294 ASN A CA 1
ATOM 2302 C C . ASN A 1 294 ? -19.486 -9.939 14.665 1.00 91.00 294 ASN A C 1
ATOM 2304 O O . ASN A 1 294 ? -19.591 -8.861 14.070 1.00 91.00 294 ASN A O 1
ATOM 2308 N N . ALA A 1 295 ? -18.324 -10.592 14.734 1.00 92.69 295 ALA A N 1
ATOM 2309 C CA . ALA A 1 295 ? -17.080 -10.050 14.185 1.00 92.69 295 ALA A CA 1
ATOM 2310 C C . ALA A 1 295 ? -17.158 -9.720 12.680 1.00 92.69 295 ALA A C 1
ATOM 2312 O O . ALA A 1 295 ? -16.556 -8.747 12.236 1.00 92.69 295 ALA A O 1
ATOM 2313 N N . HIS A 1 296 ? -17.928 -10.463 11.878 1.00 94.06 296 HIS A N 1
ATOM 2314 C CA . HIS A 1 296 ? -18.099 -10.173 10.447 1.00 94.06 296 HIS A CA 1
ATOM 2315 C C . HIS A 1 296 ? -18.986 -8.947 10.199 1.00 94.06 296 HIS A C 1
ATOM 2317 O O . HIS A 1 296 ? -18.645 -8.068 9.408 1.00 94.06 296 HIS A O 1
ATOM 2323 N N . SER A 1 297 ? -20.125 -8.866 10.883 1.00 91.50 297 SER A N 1
ATOM 2324 C CA . SER A 1 297 ? -21.104 -7.787 10.701 1.00 91.50 297 SER A CA 1
ATOM 2325 C C . SER A 1 297 ? -20.649 -6.463 11.316 1.00 91.50 297 SER A C 1
ATOM 2327 O O . SER A 1 297 ? -20.968 -5.411 10.755 1.00 91.50 297 SER A O 1
ATOM 2329 N N . ILE A 1 298 ? -19.832 -6.482 12.382 1.00 91.56 298 ILE A N 1
ATOM 2330 C CA . ILE A 1 298 ? -19.304 -5.251 12.989 1.00 91.56 298 ILE A CA 1
ATOM 2331 C C . ILE A 1 298 ? -18.391 -4.481 12.027 1.00 91.56 298 ILE A C 1
ATOM 2333 O O . ILE A 1 298 ? -18.403 -3.252 12.053 1.00 91.56 298 ILE A O 1
ATOM 2337 N N . LEU A 1 299 ? -17.683 -5.162 11.114 1.00 92.19 299 LEU A N 1
ATOM 2338 C CA . LEU A 1 299 ? -16.846 -4.519 10.088 1.00 92.19 299 LEU A CA 1
ATOM 2339 C C . LEU A 1 299 ? -17.651 -3.617 9.144 1.00 92.19 299 LEU A C 1
ATOM 2341 O O . LEU A 1 299 ? -17.160 -2.586 8.694 1.00 92.19 299 LEU A O 1
ATOM 2345 N N . SER A 1 300 ? -18.900 -3.993 8.858 1.00 88.19 300 SER A N 1
ATOM 2346 C CA . SER A 1 300 ? -19.816 -3.205 8.020 1.00 88.19 300 SER A CA 1
ATOM 2347 C C . SER A 1 300 ? -20.634 -2.192 8.832 1.00 88.19 300 SER A C 1
ATOM 2349 O O . SER A 1 300 ? -21.430 -1.436 8.267 1.00 88.19 300 SER A O 1
ATOM 2351 N N . SER A 1 301 ? -20.479 -2.196 10.158 1.00 83.81 301 SER A N 1
ATOM 2352 C CA . SER A 1 301 ? -21.239 -1.353 11.074 1.00 83.81 301 SER A CA 1
ATOM 2353 C C . SER A 1 301 ? -20.606 0.039 11.228 1.00 83.81 301 SER A C 1
ATOM 2355 O O . SER A 1 301 ? -19.420 0.224 10.953 1.00 83.81 301 SER A O 1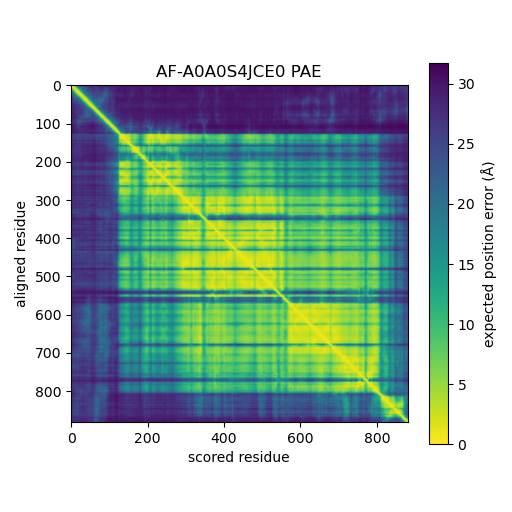
ATOM 2357 N N . PRO A 1 302 ? -21.361 1.024 11.749 1.00 75.06 302 PRO A N 1
ATOM 2358 C CA . PRO A 1 302 ? -20.809 2.319 12.151 1.00 75.06 302 PRO A CA 1
ATOM 2359 C C . PRO A 1 302 ? -19.687 2.236 13.199 1.00 75.06 302 PRO A C 1
ATOM 2361 O O . PRO A 1 302 ? -18.909 3.176 13.339 1.00 75.06 302 PRO A O 1
ATOM 2364 N N . LEU A 1 303 ? -19.627 1.146 13.974 1.00 81.19 303 LEU A N 1
ATOM 2365 C CA . LEU A 1 303 ? -18.662 0.993 15.064 1.00 81.19 303 LEU A CA 1
ATOM 2366 C C . LEU A 1 303 ? -17.238 0.767 14.553 1.00 81.19 303 LEU A C 1
ATOM 2368 O O . LEU A 1 303 ? -16.284 1.029 15.284 1.00 81.19 303 LEU A O 1
ATOM 2372 N N . PHE A 1 304 ? -17.089 0.285 13.318 1.00 88.62 304 PHE A N 1
ATOM 2373 C CA . PHE A 1 304 ? -15.790 0.080 12.702 1.00 88.62 304 PHE A CA 1
ATOM 2374 C C . PHE A 1 304 ? -15.310 1.362 12.017 1.00 88.62 304 PHE A C 1
ATOM 2376 O O . PHE A 1 304 ? -15.793 1.755 10.958 1.00 88.62 304 PHE A O 1
ATOM 2383 N N . ARG A 1 305 ? -14.316 2.009 12.624 1.00 85.81 305 ARG A N 1
ATOM 2384 C CA . ARG A 1 305 ? -13.691 3.264 12.165 1.00 85.81 305 ARG A CA 1
ATOM 2385 C C . ARG A 1 305 ? -12.452 3.039 11.300 1.00 85.81 305 ARG A C 1
ATOM 2387 O O . ARG A 1 305 ? -11.740 3.990 10.966 1.00 85.81 305 ARG A O 1
ATOM 2394 N N . GLY A 1 306 ? -12.164 1.783 10.962 1.00 90.00 306 GLY A N 1
ATOM 2395 C CA . GLY A 1 306 ? -11.119 1.448 10.008 1.00 90.00 306 GLY A CA 1
ATOM 2396 C C . GLY A 1 306 ? -11.448 1.951 8.599 1.00 90.00 306 GLY A C 1
ATOM 2397 O O . GLY A 1 306 ? -12.448 2.616 8.336 1.00 90.00 306 GLY A O 1
ATOM 2398 N N . LYS A 1 307 ? -10.562 1.653 7.660 1.00 90.31 307 LYS A N 1
ATOM 2399 C CA . LYS A 1 307 ? -10.669 2.061 6.264 1.00 90.31 307 LYS A CA 1
ATOM 2400 C C . LYS A 1 307 ? -11.368 0.977 5.463 1.00 90.31 307 LYS A C 1
ATOM 2402 O O . LYS A 1 307 ? -10.968 -0.181 5.496 1.00 90.31 307 LYS A O 1
ATOM 2407 N N . LYS A 1 308 ? -12.391 1.371 4.712 1.00 90.19 308 LYS A N 1
ATOM 2408 C CA . LYS A 1 308 ? -13.053 0.521 3.728 1.00 90.19 308 LYS A CA 1
ATOM 2409 C C . LYS A 1 308 ? -12.437 0.804 2.365 1.00 90.19 308 LYS A C 1
ATOM 2411 O O . LYS A 1 308 ? -12.478 1.936 1.895 1.00 90.19 308 LYS A O 1
ATOM 2416 N N . VAL A 1 309 ? -11.832 -0.206 1.755 1.00 87.75 309 VAL A N 1
ATOM 2417 C CA . VAL A 1 309 ? -11.147 -0.074 0.466 1.00 87.75 309 VAL A CA 1
ATOM 2418 C C . VAL A 1 309 ? -11.831 -0.965 -0.558 1.00 87.75 309 VAL A C 1
ATOM 2420 O O . VAL A 1 309 ? -12.020 -2.152 -0.313 1.00 87.75 309 VAL A O 1
ATOM 2423 N N . ARG A 1 310 ? -12.216 -0.412 -1.711 1.00 85.62 310 ARG A N 1
ATOM 2424 C CA . ARG A 1 310 ? -12.861 -1.180 -2.783 1.00 85.62 310 ARG A CA 1
ATOM 2425 C C . ARG A 1 310 ? -11.817 -1.957 -3.565 1.00 85.62 310 ARG A C 1
ATOM 2427 O O . ARG A 1 310 ? -10.846 -1.374 -4.039 1.00 85.62 310 ARG A O 1
ATOM 2434 N N . VAL A 1 311 ? -12.043 -3.253 -3.733 1.00 84.00 311 VAL A N 1
ATOM 2435 C CA . VAL A 1 311 ? -11.149 -4.139 -4.472 1.00 84.00 311 VAL A CA 1
ATOM 2436 C C . VAL A 1 311 ? -11.939 -4.825 -5.581 1.00 84.00 311 VAL A C 1
ATOM 2438 O O . VAL A 1 311 ? -12.899 -5.544 -5.312 1.00 84.00 311 VAL A O 1
ATOM 2441 N N . ALA A 1 312 ? -11.558 -4.559 -6.827 1.00 78.50 312 ALA A N 1
ATOM 2442 C CA . ALA A 1 312 ? -12.072 -5.225 -8.008 1.00 78.50 312 ALA A CA 1
ATOM 2443 C C . ALA A 1 312 ? -11.429 -6.601 -8.177 1.00 78.50 312 ALA A C 1
ATOM 2445 O O . ALA A 1 312 ? -10.201 -6.741 -8.115 1.00 78.50 312 ALA A O 1
ATOM 2446 N N . ARG A 1 313 ? -12.271 -7.588 -8.473 1.00 80.50 313 ARG A N 1
ATOM 2447 C CA . ARG A 1 313 ? -11.883 -8.882 -9.033 1.00 80.50 313 ARG A CA 1
ATOM 2448 C C . ARG A 1 313 ? -12.591 -9.088 -10.367 1.00 80.50 313 ARG A C 1
ATOM 2450 O O . ARG A 1 313 ? -13.294 -8.206 -10.856 1.00 80.50 313 ARG A O 1
ATOM 2457 N N . HIS A 1 314 ? -12.398 -10.261 -10.966 1.00 72.50 314 HIS A N 1
ATOM 2458 C CA . HIS A 1 314 ? -13.105 -10.666 -12.179 1.00 72.50 314 HIS A CA 1
ATOM 2459 C C . HIS A 1 314 ? -14.628 -10.567 -11.954 1.00 72.50 314 HIS A C 1
ATOM 2461 O O . HIS A 1 314 ? -15.229 -11.449 -11.348 1.00 72.50 314 HIS A O 1
ATOM 2467 N N . ASN A 1 315 ? -15.225 -9.479 -12.453 1.00 73.38 315 ASN A N 1
ATOM 2468 C CA . ASN A 1 315 ? -16.654 -9.138 -12.442 1.00 73.38 315 ASN A CA 1
ATOM 2469 C C . ASN A 1 315 ? -17.282 -8.710 -11.101 1.00 73.38 315 ASN A C 1
ATOM 2471 O O . ASN A 1 315 ? -18.486 -8.460 -11.074 1.00 73.38 315 ASN A O 1
ATOM 2475 N N . ASP A 1 316 ? -16.522 -8.572 -10.010 1.00 82.75 316 ASP A N 1
ATOM 2476 C CA . ASP A 1 316 ? -17.046 -8.064 -8.734 1.00 82.75 316 ASP A CA 1
ATOM 2477 C C . ASP A 1 316 ? -16.172 -6.939 -8.153 1.00 82.75 316 ASP A C 1
ATOM 2479 O O . ASP A 1 316 ? -14.987 -6.812 -8.454 1.00 82.75 316 ASP A O 1
ATOM 2483 N N . ILE A 1 317 ? -16.778 -6.065 -7.346 1.00 80.31 317 ILE A N 1
ATOM 2484 C CA . ILE A 1 317 ? -16.054 -5.075 -6.543 1.00 80.31 317 ILE A CA 1
ATOM 2485 C C . ILE A 1 317 ? -16.501 -5.270 -5.104 1.00 80.31 317 ILE A C 1
ATOM 2487 O O . ILE A 1 317 ? -17.614 -4.891 -4.739 1.00 80.31 317 ILE A O 1
ATOM 2491 N N . THR A 1 318 ? -15.631 -5.849 -4.285 1.00 87.00 318 THR A N 1
ATOM 2492 C CA . THR A 1 318 ? -15.909 -6.095 -2.868 1.00 87.00 318 THR A CA 1
ATOM 2493 C C . THR A 1 318 ? -15.056 -5.187 -1.991 1.00 87.00 318 THR A C 1
ATOM 2495 O O . THR A 1 318 ? -13.890 -4.951 -2.317 1.00 87.00 318 THR A O 1
ATOM 2498 N N . PRO A 1 319 ? -15.593 -4.661 -0.881 1.00 90.44 319 PRO A N 1
ATOM 2499 C CA . PRO A 1 319 ? -14.779 -3.931 0.072 1.00 90.44 319 PRO A CA 1
ATOM 2500 C C . PRO A 1 319 ? -13.882 -4.882 0.874 1.00 90.44 319 PRO A C 1
ATOM 2502 O O . PRO A 1 319 ? -14.312 -5.971 1.246 1.00 90.44 319 PRO A O 1
ATOM 2505 N N . ILE A 1 320 ? -12.670 -4.434 1.187 1.00 93.44 320 ILE A N 1
ATOM 2506 C CA . ILE A 1 320 ? -11.854 -4.962 2.284 1.00 93.44 320 ILE A CA 1
ATOM 2507 C C . ILE A 1 320 ? -11.824 -3.950 3.424 1.00 93.44 320 ILE A C 1
ATOM 2509 O O . ILE A 1 320 ? -11.886 -2.736 3.194 1.00 93.44 320 ILE A O 1
ATOM 2513 N N . TYR A 1 321 ? -11.705 -4.452 4.647 1.00 95.25 321 TYR A N 1
ATOM 2514 C CA . TYR A 1 321 ? -11.642 -3.640 5.853 1.00 95.25 321 TYR A CA 1
ATOM 2515 C C . TYR A 1 321 ? -10.211 -3.621 6.369 1.00 95.25 321 TYR A C 1
ATOM 2517 O O . TYR A 1 321 ? -9.642 -4.665 6.673 1.00 95.25 321 TYR A O 1
ATOM 2525 N N . ILE A 1 322 ? -9.619 -2.433 6.440 1.00 95.81 322 ILE A N 1
ATOM 2526 C CA . ILE A 1 322 ? -8.232 -2.228 6.849 1.00 95.81 322 ILE A CA 1
ATOM 2527 C C . ILE A 1 322 ? -8.215 -1.426 8.143 1.00 95.81 322 ILE A C 1
ATOM 2529 O O . ILE A 1 322 ? -8.822 -0.362 8.227 1.00 95.81 322 ILE A O 1
ATOM 2533 N N . THR A 1 323 ? -7.478 -1.886 9.141 1.00 96.44 323 THR A N 1
ATOM 2534 C CA . THR A 1 323 ? -7.097 -1.070 10.288 1.00 96.44 323 THR A CA 1
ATOM 2535 C C . THR A 1 323 ? -5.607 -0.737 10.230 1.00 96.44 323 THR A C 1
ATOM 2537 O O . THR A 1 323 ? -4.787 -1.557 9.817 1.00 96.44 323 THR A O 1
ATOM 2540 N N . ALA A 1 324 ? -5.274 0.503 10.577 1.00 95.81 324 ALA A N 1
ATOM 2541 C CA . ALA A 1 324 ? -3.923 1.049 10.587 1.00 95.81 324 ALA A CA 1
ATOM 2542 C C . ALA A 1 324 ? -3.875 2.254 11.532 1.00 95.81 324 ALA A C 1
ATOM 2544 O O . ALA A 1 324 ? -4.849 3.010 11.627 1.00 95.81 324 ALA A O 1
ATOM 2545 N N . LEU A 1 325 ? -2.727 2.502 12.163 1.00 93.12 325 LEU A N 1
ATOM 2546 C CA . LEU A 1 325 ? -2.509 3.763 12.871 1.00 93.12 325 LEU A CA 1
ATOM 2547 C C . LEU A 1 325 ? -2.537 4.942 11.891 1.00 93.12 325 LEU A C 1
ATOM 2549 O O . LEU A 1 325 ? -2.157 4.821 10.725 1.00 93.12 325 LEU A O 1
ATOM 2553 N N . LYS A 1 326 ? -2.936 6.126 12.372 1.00 88.94 326 LYS A N 1
ATOM 2554 C CA . LYS A 1 326 ? -3.046 7.337 11.537 1.00 88.94 326 LYS A CA 1
ATOM 2555 C C . LYS A 1 326 ? -1.747 7.657 10.787 1.00 88.94 326 LYS A C 1
ATOM 2557 O O . LYS A 1 326 ? -1.797 8.013 9.609 1.00 88.94 326 LYS A O 1
ATOM 2562 N N . ASN A 1 327 ? -0.597 7.510 11.445 1.00 90.12 327 ASN A N 1
ATOM 2563 C CA . ASN A 1 327 ? 0.713 7.766 10.840 1.00 90.12 327 ASN A CA 1
ATOM 2564 C C . ASN A 1 327 ? 1.051 6.739 9.751 1.00 90.12 327 ASN A C 1
ATOM 2566 O O . ASN A 1 327 ? 1.526 7.116 8.681 1.00 90.12 327 ASN A O 1
ATOM 2570 N N . ASP A 1 328 ? 0.741 5.466 9.993 1.00 91.56 328 ASP A N 1
ATOM 2571 C CA . ASP A 1 328 ? 0.980 4.375 9.046 1.00 91.56 328 ASP A CA 1
ATOM 2572 C C . ASP A 1 328 ? 0.093 4.511 7.814 1.00 91.56 328 ASP A C 1
ATOM 2574 O O . ASP A 1 328 ? 0.577 4.422 6.684 1.00 91.56 328 ASP A O 1
ATOM 2578 N N . TRP A 1 329 ? -1.182 4.839 8.021 1.00 89.81 329 TRP A N 1
ATOM 2579 C CA . TRP A 1 329 ? -2.118 5.124 6.941 1.00 89.81 329 TRP A CA 1
ATOM 2580 C C . TRP A 1 329 ? -1.696 6.345 6.113 1.00 89.81 329 TRP A C 1
ATOM 2582 O O . TRP A 1 329 ? -1.714 6.307 4.883 1.00 89.81 329 TRP A O 1
ATOM 2592 N N . THR A 1 330 ? -1.264 7.424 6.775 1.00 85.19 330 THR A N 1
ATOM 2593 C CA . THR A 1 330 ? -0.766 8.636 6.100 1.00 85.19 330 THR A CA 1
ATOM 2594 C C . THR A 1 330 ? 0.467 8.323 5.255 1.00 85.19 330 THR A C 1
ATOM 2596 O O . THR A 1 330 ? 0.562 8.770 4.113 1.00 85.19 330 THR A O 1
ATOM 2599 N N . PHE A 1 331 ? 1.389 7.511 5.778 1.00 85.88 331 PHE A N 1
ATOM 2600 C CA . PHE A 1 331 ? 2.561 7.068 5.030 1.00 85.88 331 PHE A CA 1
ATOM 2601 C C . PHE A 1 331 ? 2.186 6.218 3.811 1.00 85.88 331 PHE A C 1
ATOM 2603 O O . PHE A 1 331 ? 2.683 6.472 2.713 1.00 85.88 331 PHE A O 1
ATOM 2610 N N . LEU A 1 332 ? 1.293 5.239 3.991 1.00 85.75 332 LEU A N 1
ATOM 2611 C CA . LEU A 1 332 ? 0.815 4.365 2.919 1.00 85.75 332 LEU A CA 1
ATOM 2612 C C . LEU A 1 332 ? 0.224 5.181 1.760 1.00 85.75 332 LEU A C 1
ATOM 2614 O O . LEU A 1 332 ? 0.571 4.967 0.596 1.00 85.75 332 LEU A O 1
ATOM 2618 N N . LEU A 1 333 ? -0.629 6.154 2.082 1.00 81.69 333 LEU A N 1
ATOM 2619 C CA . LEU A 1 333 ? -1.255 7.020 1.086 1.00 81.69 333 LEU A CA 1
ATOM 2620 C C . LEU A 1 333 ? -0.273 7.988 0.434 1.00 81.69 333 LEU A C 1
ATOM 2622 O O . LEU A 1 333 ? -0.354 8.203 -0.772 1.00 81.69 333 LEU A O 1
ATOM 2626 N N . GLY A 1 334 ? 0.694 8.514 1.188 1.00 77.94 334 GLY A N 1
ATOM 2627 C CA . GLY A 1 334 ? 1.736 9.384 0.643 1.00 77.94 334 GLY A CA 1
ATOM 2628 C C . GLY A 1 334 ? 2.583 8.717 -0.448 1.00 77.94 334 GLY A C 1
ATOM 2629 O O . GLY A 1 334 ? 3.151 9.410 -1.291 1.00 77.94 334 GLY A O 1
ATOM 2630 N N . ARG A 1 335 ? 2.652 7.378 -0.466 1.00 75.31 335 ARG A N 1
ATOM 2631 C CA . ARG A 1 335 ? 3.412 6.605 -1.463 1.00 75.31 335 ARG A CA 1
ATOM 2632 C C . ARG A 1 335 ? 2.566 6.024 -2.588 1.00 75.31 335 ARG A C 1
ATOM 2634 O O . ARG A 1 335 ? 3.144 5.617 -3.603 1.00 75.31 335 ARG A O 1
ATOM 2641 N N . HIS A 1 336 ? 1.248 5.960 -2.408 1.00 80.19 336 HIS A N 1
ATOM 2642 C CA . HIS A 1 336 ? 0.332 5.418 -3.401 1.00 80.19 336 HIS A CA 1
ATOM 2643 C C . HIS A 1 336 ? 0.327 6.291 -4.662 1.00 80.19 336 HIS A C 1
ATOM 2645 O O . HIS A 1 336 ? 0.319 7.521 -4.601 1.00 80.19 336 HIS A O 1
ATOM 2651 N N . VAL A 1 337 ? 0.347 5.632 -5.818 1.00 70.75 337 VAL A N 1
ATOM 2652 C CA . VAL A 1 337 ? 0.163 6.272 -7.118 1.00 70.75 337 VAL A CA 1
ATOM 2653 C C . VAL A 1 337 ? -1.183 5.803 -7.640 1.00 70.75 337 VAL A C 1
ATOM 2655 O O . VAL A 1 337 ? -1.316 4.637 -8.010 1.00 70.75 337 VAL A O 1
ATOM 2658 N N . ASP A 1 338 ? -2.166 6.701 -7.647 1.00 72.06 338 ASP A N 1
ATOM 2659 C CA . ASP A 1 338 ? -3.463 6.417 -8.253 1.00 72.06 338 ASP A CA 1
ATOM 2660 C C . ASP A 1 338 ? -3.325 6.519 -9.777 1.00 72.06 338 ASP A C 1
ATOM 2662 O O . ASP A 1 338 ? -3.115 7.601 -10.328 1.00 72.06 338 ASP A O 1
ATOM 2666 N N . ALA A 1 339 ? -3.432 5.377 -10.461 1.00 66.12 339 ALA A N 1
ATOM 2667 C CA . ALA A 1 339 ? -3.356 5.292 -11.917 1.00 66.12 339 ALA A CA 1
ATOM 2668 C C . ALA A 1 339 ? -4.504 6.032 -12.629 1.00 66.12 339 ALA A C 1
ATOM 2670 O O . ALA A 1 339 ? -4.421 6.259 -13.834 1.00 66.12 339 ALA A O 1
ATOM 2671 N N . LEU A 1 340 ? -5.574 6.400 -11.919 1.00 66.00 340 LEU A N 1
ATOM 2672 C CA . LEU A 1 340 ? -6.690 7.173 -12.461 1.00 66.00 340 LEU A CA 1
ATOM 2673 C C . LEU A 1 340 ? -6.514 8.683 -12.270 1.00 66.00 340 LEU A C 1
ATOM 2675 O O . LEU A 1 340 ? -7.306 9.440 -12.825 1.00 66.00 340 LEU A O 1
ATOM 2679 N N . GLU A 1 341 ? -5.497 9.109 -11.507 1.00 59.06 341 GLU A N 1
ATOM 2680 C CA . GLU A 1 341 ? -5.092 10.507 -11.296 1.00 59.06 341 GLU A CA 1
ATOM 2681 C C . GLU A 1 341 ? -6.268 11.459 -10.985 1.00 59.06 341 GLU A C 1
ATOM 2683 O O . GLU A 1 341 ? -6.239 12.652 -11.293 1.00 59.06 341 GLU A O 1
ATOM 2688 N N . ARG A 1 342 ? -7.329 10.940 -10.349 1.00 57.16 342 ARG A N 1
ATOM 2689 C CA . ARG A 1 342 ? -8.395 11.785 -9.811 1.00 57.16 342 ARG A CA 1
ATOM 2690 C C . ARG A 1 342 ? -7.761 12.619 -8.701 1.00 57.16 342 ARG A C 1
ATOM 2692 O O . ARG A 1 342 ? -7.082 12.032 -7.854 1.00 57.16 342 ARG A O 1
ATOM 2699 N N . PRO A 1 343 ? -7.930 13.957 -8.693 1.00 45.22 343 PRO A N 1
ATOM 2700 C CA . PRO A 1 343 ? -7.484 14.768 -7.578 1.00 45.22 343 PRO A CA 1
ATOM 2701 C C . PRO A 1 343 ? -8.016 14.123 -6.306 1.00 45.22 343 PRO A C 1
ATOM 2703 O O . PRO A 1 343 ? -9.227 13.991 -6.131 1.00 45.22 343 PRO A O 1
ATOM 2706 N N . LEU A 1 344 ? -7.106 13.675 -5.448 1.00 44.06 344 LEU A N 1
ATOM 2707 C CA . LEU A 1 344 ? -7.416 13.320 -4.074 1.00 44.06 344 LEU A CA 1
ATOM 2708 C C . LEU A 1 344 ? -7.753 14.634 -3.355 1.00 44.06 344 LEU A C 1
ATOM 2710 O O . LEU A 1 344 ? -6.980 15.119 -2.533 1.00 44.06 344 LEU A O 1
ATOM 2714 N N . GLU A 1 345 ? -8.865 15.273 -3.727 1.00 40.50 345 GLU A N 1
ATOM 2715 C CA . GLU A 1 345 ? -9.471 16.345 -2.950 1.00 40.50 345 GLU A CA 1
ATOM 2716 C C . GLU A 1 345 ? -10.029 15.691 -1.698 1.00 40.50 345 GLU A C 1
ATOM 2718 O O . GLU A 1 345 ? -11.172 15.254 -1.616 1.00 40.50 345 GLU A O 1
ATOM 2723 N N . TRP A 1 346 ? -9.139 15.537 -0.726 1.00 43.41 346 TRP A N 1
ATOM 2724 C CA . TRP A 1 346 ? -9.448 14.910 0.536 1.00 43.41 346 TRP A CA 1
ATOM 2725 C C . TRP A 1 346 ? -10.112 15.962 1.422 1.00 43.41 346 TRP A C 1
ATOM 2727 O O . TRP A 1 346 ? -9.502 16.537 2.324 1.00 43.41 346 TRP A O 1
ATOM 2737 N N . SER A 1 347 ? -11.375 16.275 1.127 1.00 39.16 347 SER A N 1
ATOM 2738 C CA . SER A 1 347 ? -12.230 16.941 2.101 1.00 39.16 347 SER A CA 1
ATOM 2739 C C . SER A 1 347 ? -12.320 16.005 3.299 1.00 39.16 347 SER A C 1
ATOM 2741 O O . SER A 1 347 ? -12.823 14.890 3.176 1.00 39.16 347 SER A O 1
ATOM 2743 N N . GLY A 1 348 ? -11.754 16.431 4.429 1.00 39.31 348 GLY A N 1
ATOM 2744 C CA . GLY A 1 348 ? -11.366 15.601 5.573 1.00 39.31 348 GLY A CA 1
ATOM 2745 C C . GLY A 1 348 ? -12.442 14.770 6.279 1.00 39.31 348 GLY A C 1
ATOM 2746 O O . GLY A 1 348 ? -12.142 14.274 7.353 1.00 39.31 348 GLY A O 1
ATOM 2747 N N . ASN A 1 349 ? -13.632 14.579 5.707 1.00 38.62 349 ASN A N 1
ATOM 2748 C CA . ASN A 1 349 ? -14.707 13.755 6.257 1.00 38.62 349 ASN A CA 1
ATOM 2749 C C . ASN A 1 349 ? -15.345 12.757 5.272 1.00 38.62 349 ASN A C 1
ATOM 2751 O O . ASN A 1 349 ? -16.221 12.009 5.688 1.00 38.62 349 ASN A O 1
ATOM 2755 N N . GLU A 1 350 ? -14.914 12.671 4.010 1.00 45.81 350 GLU A N 1
ATOM 2756 C CA . GLU A 1 350 ? -15.520 11.737 3.047 1.00 45.81 350 GLU A CA 1
ATOM 2757 C C . GLU A 1 350 ? -14.432 10.874 2.404 1.00 45.81 350 GLU A C 1
ATOM 2759 O O . GLU A 1 350 ? -13.558 11.341 1.673 1.00 45.81 350 GLU A O 1
ATOM 2764 N N . GLY A 1 351 ? -14.421 9.596 2.788 1.00 44.31 351 GLY A N 1
ATOM 2765 C CA . GLY A 1 351 ? -13.466 8.613 2.303 1.00 44.31 351 GLY A CA 1
ATOM 2766 C C . GLY A 1 351 ? -13.552 8.453 0.788 1.00 44.31 351 GLY A C 1
ATOM 2767 O O . GLY A 1 351 ? -14.627 8.495 0.201 1.00 44.31 351 GLY A O 1
ATOM 2768 N N . ASN A 1 352 ? -12.389 8.246 0.170 1.00 46.94 352 ASN A N 1
ATOM 2769 C CA . ASN A 1 352 ? -12.204 7.894 -1.235 1.00 46.94 352 ASN A CA 1
ATOM 2770 C C . ASN A 1 352 ? -12.943 6.603 -1.624 1.00 46.94 352 ASN A C 1
ATOM 2772 O O . ASN A 1 352 ? -12.322 5.569 -1.858 1.00 46.94 352 ASN A O 1
ATOM 2776 N N . ASP A 1 353 ? -14.257 6.676 -1.794 1.00 54.88 353 ASP A N 1
ATOM 2777 C CA . ASP A 1 353 ? -15.086 5.590 -2.329 1.00 54.88 353 ASP A CA 1
ATOM 2778 C C . ASP A 1 353 ? -14.841 5.347 -3.837 1.00 54.88 353 ASP A C 1
ATOM 2780 O O . ASP A 1 353 ? -15.427 4.457 -4.467 1.00 54.88 353 ASP A O 1
ATOM 2784 N N . SER A 1 354 ? -13.971 6.167 -4.438 1.00 56.84 354 SER A N 1
ATOM 2785 C CA . SER A 1 354 ? -13.728 6.212 -5.876 1.00 56.84 354 SER A CA 1
ATOM 2786 C C . SER A 1 354 ? -12.494 5.422 -6.330 1.00 56.84 354 SER A C 1
ATOM 2788 O O . SER A 1 354 ? -12.469 4.991 -7.486 1.00 56.84 354 SER A O 1
ATOM 2790 N N . THR A 1 355 ? -11.505 5.199 -5.452 1.00 68.44 355 THR A N 1
ATOM 2791 C CA . THR A 1 355 ? -10.296 4.434 -5.794 1.00 68.44 355 THR A CA 1
ATOM 2792 C C . THR A 1 355 ? -10.587 2.944 -5.644 1.00 68.44 355 THR A C 1
ATOM 2794 O O . THR A 1 355 ? -10.892 2.455 -4.556 1.00 68.44 355 THR A O 1
ATOM 2797 N N . VAL A 1 356 ? -10.505 2.220 -6.760 1.00 71.38 356 VAL A N 1
ATOM 2798 C CA . VAL A 1 356 ? -10.709 0.772 -6.816 1.00 71.38 356 VAL A CA 1
ATOM 2799 C C . VAL A 1 356 ? -9.351 0.107 -7.002 1.00 71.38 356 VAL A C 1
ATOM 2801 O O . VAL A 1 356 ? -8.667 0.336 -7.996 1.00 71.38 356 VAL A O 1
ATOM 2804 N N . PHE A 1 357 ? -8.953 -0.703 -6.029 1.00 83.00 357 PHE A N 1
ATOM 2805 C CA . PHE A 1 357 ? -7.746 -1.519 -6.094 1.00 83.00 357 PHE A CA 1
ATOM 2806 C C . PHE A 1 357 ? -8.034 -2.832 -6.813 1.00 83.00 357 PHE A C 1
ATOM 2808 O O . PHE A 1 357 ? -9.188 -3.211 -6.969 1.00 83.00 357 PHE A O 1
ATOM 2815 N N . PHE A 1 358 ? -6.995 -3.549 -7.226 1.00 76.81 358 PHE A N 1
ATOM 2816 C CA . PHE A 1 358 ? -7.147 -4.833 -7.904 1.00 76.81 358 PHE A CA 1
ATOM 2817 C C . PHE A 1 358 ? -6.673 -5.971 -7.009 1.00 76.81 358 PHE A C 1
ATOM 2819 O O . PHE A 1 358 ? -5.592 -5.908 -6.414 1.00 76.81 358 PHE A O 1
ATOM 2826 N N . ASP A 1 359 ? -7.480 -7.021 -6.943 1.00 85.75 359 ASP A N 1
ATOM 2827 C CA . ASP A 1 359 ? -7.066 -8.324 -6.449 1.00 85.75 359 ASP A CA 1
ATOM 2828 C C . ASP A 1 359 ? -6.682 -9.180 -7.653 1.00 85.75 359 ASP A C 1
ATOM 2830 O O . ASP A 1 359 ? -7.507 -9.512 -8.506 1.00 85.75 359 ASP A O 1
ATOM 2834 N N . LEU A 1 360 ? -5.391 -9.486 -7.740 1.00 79.44 360 LEU A N 1
ATOM 2835 C CA . LEU A 1 360 ? -4.827 -10.243 -8.851 1.00 79.44 360 LEU A CA 1
ATOM 2836 C C . LEU A 1 360 ? -4.954 -11.755 -8.655 1.00 79.44 360 LEU A C 1
ATOM 2838 O O . LEU A 1 360 ? -4.607 -12.489 -9.577 1.00 79.44 360 LEU A O 1
ATOM 2842 N N . ASN A 1 361 ? -5.430 -12.199 -7.485 1.00 83.69 361 ASN A N 1
ATOM 2843 C CA . ASN A 1 361 ? -5.504 -13.596 -7.076 1.00 83.69 361 ASN A CA 1
ATOM 2844 C C . ASN A 1 361 ? -4.212 -14.372 -7.386 1.00 83.69 361 ASN A C 1
ATOM 2846 O O . ASN A 1 361 ? -4.239 -15.484 -7.909 1.00 83.69 361 ASN A O 1
ATOM 2850 N N . ASP A 1 362 ? -3.072 -13.736 -7.123 1.00 82.69 362 ASP A N 1
ATOM 2851 C CA . ASP A 1 362 ? -1.751 -14.293 -7.373 1.00 82.69 362 ASP A CA 1
ATOM 2852 C C . ASP A 1 362 ? -1.475 -15.390 -6.329 1.00 82.69 362 ASP A C 1
ATOM 2854 O O . ASP A 1 362 ? -1.401 -15.070 -5.132 1.00 82.69 362 ASP A O 1
ATOM 2858 N N . PRO A 1 363 ? -1.371 -16.670 -6.736 1.00 83.81 363 PRO A N 1
ATOM 2859 C CA . PRO A 1 363 ? -1.214 -17.778 -5.803 1.00 83.81 363 PRO A CA 1
ATOM 2860 C C . PRO A 1 363 ? 0.133 -17.736 -5.079 1.00 83.81 363 PRO A C 1
ATOM 2862 O O . PRO A 1 363 ? 0.243 -18.296 -3.989 1.00 83.81 363 PRO A O 1
ATOM 2865 N N . ASP A 1 364 ? 1.146 -17.059 -5.625 1.00 82.62 364 ASP A N 1
ATOM 2866 C CA . ASP A 1 364 ? 2.460 -16.945 -4.991 1.00 82.62 364 ASP A CA 1
ATOM 2867 C C . ASP A 1 364 ? 2.418 -16.008 -3.785 1.00 82.62 364 ASP A C 1
ATOM 2869 O O . ASP A 1 364 ? 3.081 -16.245 -2.779 1.00 82.62 364 ASP A O 1
ATOM 2873 N N . LEU A 1 365 ? 1.542 -15.006 -3.826 1.00 88.25 365 LEU A N 1
ATOM 2874 C CA . LEU A 1 365 ? 1.323 -14.037 -2.751 1.00 88.25 365 LEU A CA 1
ATOM 2875 C C . LEU A 1 365 ? 0.299 -14.522 -1.716 1.00 88.25 365 LEU A C 1
ATOM 2877 O O . LEU A 1 365 ? -0.336 -13.710 -1.042 1.00 88.25 365 LEU A O 1
ATOM 2881 N N . TRP A 1 366 ? 0.091 -15.832 -1.615 1.00 92.31 366 TRP A N 1
ATOM 2882 C CA . TRP A 1 366 ? -0.837 -16.451 -0.678 1.00 92.31 366 TRP A CA 1
ATOM 2883 C C . TRP A 1 366 ? -0.313 -17.811 -0.209 1.00 92.31 366 TRP A C 1
ATOM 2885 O O . TRP A 1 366 ? 0.327 -18.535 -0.974 1.00 92.31 366 TRP A O 1
ATOM 2895 N N . SER A 1 367 ? -0.621 -18.185 1.032 1.00 91.06 367 SER A N 1
ATOM 2896 C CA . SER A 1 367 ? -0.457 -19.558 1.516 1.00 91.06 367 SER A CA 1
ATOM 2897 C C . SER A 1 367 ? -1.780 -20.069 2.072 1.00 91.06 367 SER A C 1
ATOM 2899 O O . SER A 1 367 ? -2.475 -19.353 2.795 1.00 91.06 367 SER A O 1
ATOM 2901 N N . SER A 1 368 ? -2.137 -21.309 1.730 1.00 91.75 368 SER A N 1
ATOM 2902 C CA . SER A 1 368 ? -3.274 -22.002 2.340 1.00 91.75 368 SER A CA 1
ATOM 2903 C C . SER A 1 368 ? -3.000 -22.321 3.810 1.00 91.75 368 SER A C 1
ATOM 2905 O O . SER A 1 368 ? -3.929 -22.278 4.616 1.00 91.75 368 SER A O 1
ATOM 2907 N N . ASN A 1 369 ? -1.735 -22.544 4.172 1.00 93.06 369 ASN A N 1
ATOM 2908 C CA . ASN A 1 369 ? -1.293 -22.838 5.525 1.00 93.06 369 ASN A CA 1
ATOM 2909 C C . ASN A 1 369 ? -1.160 -21.541 6.350 1.00 93.06 369 ASN A C 1
ATOM 2911 O O . ASN A 1 369 ? -0.251 -20.753 6.093 1.00 93.06 369 ASN A O 1
ATOM 2915 N N . PRO A 1 370 ? -2.014 -21.298 7.364 1.00 91.75 370 PRO A N 1
ATOM 2916 C CA . PRO A 1 370 ? -1.931 -20.084 8.181 1.00 91.75 370 PRO A CA 1
ATOM 2917 C C . PRO A 1 370 ? -0.657 -20.022 9.039 1.00 91.75 370 PRO A C 1
ATOM 2919 O O . PRO A 1 370 ? -0.303 -18.952 9.526 1.00 91.75 370 PRO A O 1
ATOM 2922 N N . LYS A 1 371 ? 0.059 -21.146 9.204 1.00 90.88 371 LYS A N 1
ATOM 2923 C CA . LYS A 1 371 ? 1.338 -21.188 9.927 1.00 90.88 371 LYS A CA 1
ATOM 2924 C C . LYS A 1 371 ? 2.511 -20.632 9.120 1.00 90.88 371 LYS A C 1
ATOM 2926 O O . LYS A 1 371 ? 3.566 -20.392 9.698 1.00 90.88 371 LYS A O 1
ATOM 2931 N N . GLU A 1 372 ? 2.348 -20.449 7.810 1.00 90.19 372 GLU A N 1
ATOM 2932 C CA . GLU A 1 372 ? 3.388 -19.891 6.953 1.00 90.19 372 GLU A CA 1
ATOM 2933 C C . GLU A 1 372 ? 3.323 -18.367 6.905 1.00 90.19 372 GLU A C 1
ATOM 2935 O O . GLU A 1 372 ? 2.278 -17.775 6.629 1.00 90.19 372 GLU A O 1
ATOM 2940 N N . VAL A 1 373 ? 4.475 -17.727 7.101 1.00 91.44 373 VAL A N 1
ATOM 2941 C CA . VAL A 1 373 ? 4.627 -16.293 6.841 1.00 91.44 373 VAL A CA 1
ATOM 2942 C C . VAL A 1 373 ? 4.877 -16.082 5.349 1.00 91.44 373 VAL A C 1
ATOM 2944 O O . VAL A 1 373 ? 5.819 -16.640 4.787 1.00 91.44 373 VAL A O 1
ATOM 2947 N N . VAL A 1 374 ? 4.072 -15.248 4.694 1.00 92.62 374 VAL A N 1
ATOM 2948 C CA . VAL A 1 374 ? 4.293 -14.884 3.288 1.00 92.62 374 VAL A CA 1
ATOM 2949 C C . VAL A 1 374 ? 5.198 -13.654 3.221 1.00 92.62 374 VAL A C 1
ATOM 2951 O O . VAL A 1 374 ? 4.807 -12.546 3.592 1.00 92.62 374 VAL A O 1
ATOM 2954 N N . LEU A 1 375 ? 6.423 -13.840 2.742 1.00 90.69 375 LEU A N 1
ATOM 2955 C CA . LEU A 1 375 ? 7.400 -12.777 2.533 1.00 90.69 375 LEU A CA 1
ATOM 2956 C C . LEU A 1 375 ? 7.267 -12.243 1.105 1.00 90.69 375 LEU A C 1
ATOM 2958 O O . LEU A 1 375 ? 7.418 -12.998 0.152 1.00 90.69 375 LEU A O 1
ATOM 2962 N N . ILE A 1 376 ? 7.007 -10.949 0.940 1.00 89.06 376 ILE A N 1
ATOM 2963 C CA . ILE A 1 376 ? 6.799 -10.301 -0.356 1.00 89.06 376 ILE A CA 1
ATOM 2964 C C . ILE A 1 376 ? 7.973 -9.369 -0.663 1.00 89.06 376 ILE A C 1
ATOM 2966 O O . ILE A 1 376 ? 8.048 -8.230 -0.188 1.00 89.06 376 ILE A O 1
ATOM 2970 N N . GLY A 1 377 ? 8.889 -9.875 -1.485 1.00 83.69 377 GLY A N 1
ATOM 2971 C CA . GLY A 1 377 ? 10.024 -9.147 -2.045 1.00 83.69 377 GLY A CA 1
ATOM 2972 C C . GLY A 1 377 ? 9.698 -8.433 -3.351 1.00 83.69 377 GLY A C 1
ATOM 2973 O O . GLY A 1 377 ? 8.573 -8.473 -3.847 1.00 83.69 377 GLY A O 1
ATOM 2974 N N . GLY A 1 378 ? 10.696 -7.767 -3.927 1.00 75.94 378 GLY A N 1
ATOM 2975 C CA . GLY A 1 378 ? 10.612 -7.139 -5.249 1.00 75.94 378 GLY A CA 1
ATOM 2976 C C . GLY A 1 378 ? 11.008 -5.665 -5.268 1.00 75.94 378 GLY A C 1
ATOM 2977 O O . GLY A 1 378 ? 11.240 -5.038 -4.228 1.00 75.94 378 GLY A O 1
ATOM 2978 N N . GLU A 1 379 ? 11.045 -5.089 -6.466 1.00 69.44 379 GLU A N 1
ATOM 2979 C CA . GLU A 1 379 ? 11.532 -3.726 -6.703 1.00 69.44 379 GLU A CA 1
ATOM 2980 C C . GLU A 1 379 ? 10.687 -2.650 -6.009 1.00 69.44 379 GLU A C 1
ATOM 2982 O O . GLU A 1 379 ? 9.498 -2.840 -5.708 1.00 69.44 379 GLU A O 1
ATOM 2987 N N . SER A 1 380 ? 11.290 -1.488 -5.751 1.00 66.12 380 SER A N 1
ATOM 2988 C CA . SER A 1 380 ? 10.571 -0.326 -5.223 1.00 66.12 380 SER A CA 1
ATOM 2989 C C . SER A 1 380 ? 9.436 0.084 -6.172 1.00 66.12 380 SER A C 1
ATOM 2991 O O . SER A 1 380 ? 9.633 0.275 -7.369 1.00 66.12 380 SER A O 1
ATOM 2993 N N . GLY A 1 381 ? 8.215 0.195 -5.638 1.00 63.28 381 GLY A N 1
ATOM 2994 C CA . GLY A 1 381 ? 7.029 0.573 -6.412 1.00 63.28 381 GLY A CA 1
ATOM 2995 C C . GLY A 1 381 ? 6.409 -0.517 -7.300 1.00 63.28 381 GLY A C 1
ATOM 2996 O O . GLY A 1 381 ? 5.463 -0.221 -8.021 1.00 63.28 381 GLY A O 1
ATOM 2997 N N . SER A 1 382 ? 6.825 -1.783 -7.178 1.00 62.22 382 SER A N 1
ATOM 2998 C CA . SER A 1 382 ? 6.133 -2.953 -7.772 1.00 62.22 382 SER A CA 1
ATOM 2999 C C . SER A 1 382 ? 4.738 -3.242 -7.179 1.00 62.22 382 SER A C 1
ATOM 3001 O O . SER A 1 382 ? 4.067 -4.207 -7.555 1.00 62.22 382 SER A O 1
ATOM 3003 N N . GLY A 1 383 ? 4.284 -2.402 -6.243 1.00 76.19 383 GLY A N 1
ATOM 3004 C CA . GLY A 1 383 ? 2.983 -2.513 -5.593 1.00 76.19 383 GLY A CA 1
ATOM 3005 C C . GLY A 1 383 ? 2.933 -3.510 -4.435 1.00 76.19 383 GLY A C 1
ATOM 3006 O O . GLY A 1 383 ? 1.829 -3.827 -4.007 1.00 76.19 383 GLY A O 1
ATOM 3007 N N . LYS A 1 384 ? 4.083 -3.982 -3.916 1.00 85.88 384 LYS A N 1
ATOM 3008 C CA . LYS A 1 384 ? 4.180 -4.979 -2.823 1.00 85.88 384 LYS A CA 1
ATOM 3009 C C . LYS A 1 384 ? 3.185 -4.740 -1.699 1.00 85.88 384 LYS A C 1
ATOM 3011 O O . LYS A 1 384 ? 2.391 -5.619 -1.406 1.00 85.88 384 LYS A O 1
ATOM 3016 N N . THR A 1 385 ? 3.191 -3.539 -1.129 1.00 89.12 385 THR A N 1
ATOM 3017 C CA . THR A 1 385 ? 2.355 -3.177 0.014 1.00 89.12 385 THR A CA 1
ATOM 3018 C C . THR A 1 385 ? 0.865 -3.317 -0.290 1.00 89.12 385 THR A C 1
ATOM 3020 O O . THR A 1 385 ? 0.125 -3.926 0.474 1.00 89.12 385 THR A O 1
ATOM 3023 N N . TRP A 1 386 ? 0.415 -2.814 -1.442 1.00 88.44 386 TRP A N 1
ATOM 3024 C CA . TRP A 1 386 ? -0.987 -2.940 -1.835 1.00 88.44 386 TRP A CA 1
ATOM 3025 C C . TRP A 1 386 ? -1.348 -4.374 -2.199 1.00 88.44 386 TRP A C 1
ATOM 3027 O O . TRP A 1 386 ? -2.371 -4.850 -1.729 1.00 88.44 386 TRP A O 1
ATOM 3037 N N . LYS A 1 387 ? -0.490 -5.104 -2.922 1.00 88.38 387 LYS A N 1
ATOM 3038 C CA . LYS A 1 387 ? -0.729 -6.526 -3.203 1.00 88.38 387 LYS A CA 1
ATOM 3039 C C . LYS A 1 387 ? -0.785 -7.359 -1.923 1.00 88.38 387 LYS A C 1
ATOM 3041 O O . LYS A 1 387 ? -1.650 -8.213 -1.805 1.00 88.38 387 LYS A O 1
ATOM 3046 N N . MET A 1 388 ? 0.075 -7.075 -0.949 1.00 93.25 388 MET A N 1
ATOM 3047 C CA . MET A 1 388 ? 0.045 -7.704 0.369 1.00 93.25 388 MET A CA 1
ATOM 3048 C C . MET A 1 388 ? -1.327 -7.538 1.039 1.00 93.25 388 MET A C 1
ATOM 3050 O O . MET A 1 388 ? -1.832 -8.485 1.631 1.00 93.25 388 MET A O 1
ATOM 3054 N N . MET A 1 389 ? -1.957 -6.366 0.914 1.00 93.56 389 MET A N 1
ATOM 3055 C CA . MET A 1 389 ? -3.267 -6.091 1.514 1.00 93.56 389 MET A CA 1
ATOM 3056 C C . MET A 1 389 ? -4.455 -6.579 0.670 1.00 93.56 389 MET A C 1
ATOM 3058 O O . MET A 1 389 ? -5.453 -7.011 1.236 1.00 93.56 389 MET A O 1
ATOM 3062 N N . THR A 1 390 ? -4.381 -6.501 -0.664 1.00 92.12 390 THR A N 1
ATOM 3063 C CA . THR A 1 390 ? -5.541 -6.709 -1.554 1.00 92.12 390 THR A CA 1
ATOM 3064 C C . THR A 1 390 ? -5.570 -8.067 -2.247 1.00 92.12 390 THR A C 1
ATOM 3066 O O . THR A 1 390 ? -6.641 -8.493 -2.675 1.00 92.12 390 THR A O 1
ATOM 3069 N N . ASN A 1 391 ? -4.435 -8.759 -2.381 1.00 89.75 391 ASN A N 1
ATOM 3070 C CA . ASN A 1 391 ? -4.374 -10.042 -3.083 1.00 89.75 391 ASN A CA 1
ATOM 3071 C C . ASN A 1 391 ? -5.128 -11.133 -2.319 1.00 89.75 391 ASN A C 1
ATOM 3073 O O . ASN A 1 391 ? -4.976 -11.238 -1.107 1.00 89.75 391 ASN A O 1
ATOM 3077 N N . ASN A 1 392 ? -5.909 -11.960 -3.007 1.00 90.94 392 ASN A N 1
ATOM 3078 C CA . ASN A 1 392 ? -6.787 -12.959 -2.404 1.00 90.94 392 ASN A CA 1
ATOM 3079 C C . ASN A 1 392 ? -7.648 -12.370 -1.271 1.00 90.94 392 ASN A C 1
ATOM 3081 O O . ASN A 1 392 ? -7.701 -12.862 -0.145 1.00 90.94 392 ASN A O 1
ATOM 3085 N N . SER A 1 393 ? -8.293 -11.244 -1.553 1.00 91.19 393 SER A N 1
ATOM 3086 C CA . SER A 1 393 ? -9.070 -10.493 -0.567 1.00 91.19 393 SER A CA 1
ATOM 3087 C C . SER A 1 393 ? -10.325 -11.234 -0.083 1.00 91.19 393 SER A C 1
ATOM 3089 O O . SER A 1 393 ? -10.960 -10.773 0.856 1.00 91.19 393 SER A O 1
ATOM 3091 N N . ARG A 1 394 ? -10.706 -12.370 -0.698 1.00 89.38 394 ARG A N 1
ATOM 3092 C CA . ARG A 1 394 ? -11.805 -13.223 -0.196 1.00 89.38 394 ARG A CA 1
ATOM 3093 C C . ARG A 1 394 ? -11.394 -13.980 1.058 1.00 89.38 394 ARG A C 1
ATOM 3095 O O . ARG A 1 394 ? -12.234 -14.205 1.915 1.00 89.38 394 ARG A O 1
ATOM 3102 N N . GLY A 1 395 ? -10.113 -14.323 1.177 1.00 88.69 395 GLY A N 1
ATOM 3103 C CA . GLY A 1 395 ? -9.563 -14.982 2.358 1.00 88.69 395 GLY A CA 1
ATOM 3104 C C . GLY A 1 395 ? -9.244 -14.015 3.498 1.00 88.69 395 GLY A C 1
ATOM 3105 O O . GLY A 1 395 ? -8.381 -14.293 4.317 1.00 88.69 395 GLY A O 1
ATOM 3106 N N . SER A 1 396 ? -9.791 -12.799 3.534 1.00 93.38 396 SER A N 1
ATOM 3107 C CA . SER A 1 396 ? -9.477 -11.855 4.614 1.00 93.38 396 SER A CA 1
ATOM 3108 C C . SER A 1 396 ? -10.673 -10.977 4.928 1.00 93.38 396 SER A C 1
ATOM 3110 O O . SER A 1 396 ? -11.111 -10.194 4.090 1.00 93.38 396 SER A O 1
ATOM 3112 N N . HIS A 1 397 ? -11.175 -11.085 6.156 1.00 96.50 397 HIS A N 1
ATOM 3113 C CA . HIS A 1 397 ? -12.246 -10.222 6.646 1.00 96.50 397 HIS A CA 1
ATOM 3114 C C . HIS A 1 397 ? -11.671 -8.888 7.122 1.00 96.50 397 HIS A C 1
ATOM 3116 O O . HIS A 1 397 ? -12.195 -7.828 6.784 1.00 96.50 397 HIS A O 1
ATOM 3122 N N . LEU A 1 398 ? -10.551 -8.945 7.850 1.00 97.94 398 LEU A N 1
ATOM 3123 C CA . LEU A 1 398 ? -9.840 -7.785 8.378 1.00 97.94 398 LEU A CA 1
ATOM 3124 C C . LEU A 1 398 ? -8.374 -7.806 7.942 1.00 97.94 398 LEU A C 1
ATOM 3126 O O . LEU A 1 398 ? -7.698 -8.823 8.062 1.00 97.94 398 LEU A O 1
ATOM 3130 N N . VAL A 1 399 ? -7.864 -6.662 7.499 1.00 98.06 399 VAL A N 1
ATOM 3131 C CA . VAL A 1 399 ? -6.442 -6.415 7.251 1.00 98.06 399 VAL A CA 1
ATOM 3132 C C . VAL A 1 399 ? -5.916 -5.473 8.328 1.00 98.06 399 VAL A C 1
ATOM 3134 O O . VAL A 1 399 ? -6.444 -4.382 8.511 1.00 98.06 399 VAL A O 1
ATOM 3137 N N . VAL A 1 400 ? -4.864 -5.865 9.034 1.00 98.06 400 VAL A N 1
ATOM 3138 C CA . VAL A 1 400 ? -4.150 -5.034 10.007 1.00 98.06 400 VAL A CA 1
ATOM 3139 C C . VAL A 1 400 ? -2.826 -4.628 9.379 1.00 98.06 400 VAL A C 1
ATOM 3141 O O . VAL A 1 400 ? -1.930 -5.453 9.214 1.00 98.06 400 VAL A O 1
ATOM 3144 N N . TYR A 1 401 ? -2.714 -3.365 8.988 1.00 97.75 401 TYR A N 1
ATOM 3145 C CA . TYR A 1 401 ? -1.518 -2.816 8.362 1.00 97.75 401 TYR A CA 1
ATOM 3146 C C . TYR A 1 401 ? -0.631 -2.133 9.400 1.00 97.75 401 TYR A C 1
ATOM 3148 O O . TYR A 1 401 ? -1.082 -1.232 10.108 1.00 97.75 401 TYR A O 1
ATOM 3156 N N . LEU A 1 402 ? 0.632 -2.556 9.459 1.00 96.00 402 LEU A N 1
ATOM 3157 C CA . LEU A 1 402 ? 1.599 -2.156 10.474 1.00 96.00 402 LEU A CA 1
ATOM 3158 C C . LEU A 1 402 ? 2.924 -1.749 9.829 1.00 96.00 402 LEU A C 1
ATOM 3160 O O . LEU A 1 402 ? 3.432 -2.433 8.936 1.00 96.00 402 LEU A O 1
ATOM 3164 N N . ARG A 1 403 ? 3.536 -0.681 10.346 1.00 92.81 403 ARG A N 1
ATOM 3165 C CA . ARG A 1 403 ? 4.943 -0.358 10.084 1.00 92.81 403 ARG A CA 1
ATOM 3166 C C . ARG A 1 403 ? 5.720 -0.355 11.389 1.00 92.81 403 ARG A C 1
ATOM 3168 O O . ARG A 1 403 ? 5.395 0.382 12.312 1.00 92.81 403 ARG A O 1
ATOM 3175 N N . LEU A 1 404 ? 6.776 -1.158 11.446 1.00 89.50 404 LEU A N 1
ATOM 3176 C CA . LEU A 1 404 ? 7.646 -1.239 12.617 1.00 89.50 404 LEU A CA 1
ATOM 3177 C C . LEU A 1 404 ? 8.785 -0.230 12.454 1.00 89.50 404 LEU A C 1
ATOM 3179 O O . LEU A 1 404 ? 9.541 -0.303 11.486 1.00 89.50 404 LEU A O 1
ATOM 3183 N N . THR A 1 405 ? 8.907 0.740 13.363 1.00 81.19 405 THR A N 1
ATOM 3184 C CA . THR A 1 405 ? 9.958 1.765 13.269 1.00 81.19 405 THR A CA 1
ATOM 3185 C C . THR A 1 405 ? 11.176 1.384 14.104 1.00 81.19 405 THR A C 1
ATOM 3187 O O . THR A 1 405 ? 11.062 0.690 15.109 1.00 81.19 405 THR A O 1
ATOM 3190 N N . SER A 1 406 ? 12.370 1.852 13.723 1.00 71.50 406 SER A N 1
ATOM 3191 C CA . SER A 1 406 ? 13.651 1.466 14.353 1.00 71.50 406 SER A CA 1
ATOM 3192 C C . SER A 1 406 ? 13.758 1.739 15.854 1.00 71.50 406 SER A C 1
ATOM 3194 O O . SER A 1 406 ? 14.615 1.175 16.537 1.00 71.50 406 SER A O 1
ATOM 3196 N N . ARG A 1 407 ? 12.890 2.596 16.399 1.00 72.38 407 ARG A N 1
ATOM 3197 C CA . ARG A 1 407 ? 12.817 2.842 17.842 1.00 72.38 407 ARG A CA 1
ATOM 3198 C C . ARG A 1 407 ? 12.217 1.658 18.599 1.00 72.38 407 ARG A C 1
ATOM 3200 O O . ARG A 1 407 ? 12.589 1.456 19.752 1.00 72.38 407 ARG A O 1
ATOM 3207 N N . ASP A 1 408 ? 11.382 0.867 17.938 1.00 74.88 408 ASP A N 1
ATOM 3208 C CA . ASP A 1 408 ? 10.472 -0.076 18.583 1.00 74.88 408 ASP A CA 1
ATOM 3209 C C . ASP A 1 408 ? 11.092 -1.470 18.780 1.00 74.88 408 ASP A C 1
ATOM 3211 O O . ASP A 1 408 ? 10.601 -2.258 19.581 1.00 74.88 408 ASP A O 1
ATOM 3215 N N . TYR A 1 409 ? 12.203 -1.780 18.097 1.00 88.12 409 TYR A N 1
ATOM 3216 C CA . TYR A 1 409 ? 12.742 -3.146 18.033 1.00 88.12 409 TYR A CA 1
ATOM 3217 C C . TYR A 1 409 ? 14.232 -3.290 18.374 1.00 88.12 409 TYR A C 1
ATOM 3219 O O . TYR A 1 409 ? 14.862 -4.284 18.017 1.00 88.12 409 TYR A O 1
ATOM 3227 N N . LYS A 1 410 ? 14.806 -2.359 19.149 1.00 92.19 410 LYS A N 1
ATOM 3228 C CA . LYS A 1 410 ? 16.218 -2.435 19.590 1.00 92.19 410 LYS A CA 1
ATOM 3229 C C . LYS A 1 410 ? 16.583 -3.774 20.238 1.00 92.19 410 LYS A C 1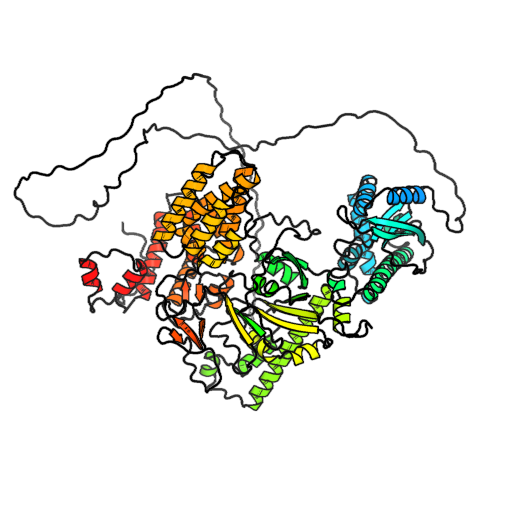
ATOM 3231 O O . LYS A 1 410 ? 17.669 -4.293 19.997 1.00 92.19 410 LYS A O 1
ATOM 3236 N N . THR A 1 411 ? 15.682 -4.339 21.043 1.00 92.94 411 THR A N 1
ATOM 3237 C CA . THR A 1 411 ? 15.877 -5.644 21.694 1.00 92.94 411 THR A CA 1
ATOM 3238 C C . THR A 1 411 ? 15.919 -6.787 20.682 1.00 92.94 411 THR A C 1
ATOM 3240 O O . THR A 1 411 ? 16.710 -7.715 20.850 1.00 92.94 411 THR A O 1
ATOM 3243 N N . VAL A 1 412 ? 15.114 -6.711 19.616 1.00 94.06 412 VAL A N 1
ATOM 3244 C CA . VAL A 1 412 ? 15.142 -7.682 18.513 1.00 94.06 412 VAL A CA 1
ATOM 3245 C C . VAL A 1 412 ? 16.499 -7.606 17.820 1.00 94.06 412 VAL A C 1
ATOM 3247 O O . VAL A 1 412 ? 17.190 -8.617 17.751 1.00 94.06 412 VAL A O 1
ATOM 3250 N N . THR A 1 413 ? 16.937 -6.405 17.422 1.00 91.88 413 THR A N 1
ATOM 3251 C CA . THR A 1 413 ? 18.242 -6.187 16.777 1.00 91.88 413 THR A CA 1
ATOM 3252 C C . THR A 1 413 ? 19.408 -6.650 17.655 1.00 91.88 413 THR A C 1
ATOM 3254 O O . THR A 1 413 ? 20.326 -7.296 17.160 1.00 91.88 413 THR A O 1
ATOM 3257 N N . LEU A 1 414 ? 19.394 -6.350 18.960 1.00 93.06 414 LEU A N 1
ATOM 3258 C CA . LEU A 1 414 ? 20.478 -6.730 19.873 1.00 93.06 414 LEU A CA 1
ATOM 3259 C C . LEU A 1 414 ? 20.637 -8.252 19.975 1.00 93.06 414 LEU A C 1
ATOM 3261 O O . LEU A 1 414 ? 21.751 -8.756 19.865 1.00 93.06 414 LEU A O 1
ATOM 3265 N N . ASN A 1 415 ? 19.534 -8.977 20.173 1.00 93.75 415 ASN A N 1
ATOM 3266 C CA . ASN A 1 415 ? 19.577 -10.434 20.275 1.00 93.75 415 ASN A CA 1
ATOM 3267 C C . ASN A 1 415 ? 19.862 -11.089 18.921 1.00 93.75 415 ASN A C 1
ATOM 3269 O O . ASN A 1 415 ? 20.577 -12.083 18.859 1.00 93.75 415 ASN A O 1
ATOM 3273 N N . ASP A 1 416 ? 19.367 -10.513 17.827 1.00 91.38 416 ASP A N 1
ATOM 3274 C CA . ASP A 1 416 ? 19.654 -11.015 16.488 1.00 91.38 416 ASP A CA 1
ATOM 3275 C C . ASP A 1 416 ? 21.139 -10.880 16.120 1.00 91.38 416 ASP A C 1
ATOM 3277 O O . ASP A 1 416 ? 21.688 -11.791 15.513 1.00 91.38 416 ASP A O 1
ATOM 3281 N N . ARG A 1 417 ? 21.838 -9.832 16.582 1.00 90.31 417 ARG A N 1
ATOM 3282 C CA . ARG A 1 417 ? 23.301 -9.698 16.409 1.00 90.31 417 ARG A CA 1
ATOM 3283 C C . ARG A 1 417 ? 24.113 -10.786 17.113 1.00 90.31 417 ARG A C 1
ATOM 3285 O O . ARG A 1 417 ? 25.204 -11.105 16.656 1.00 90.31 417 ARG A O 1
ATOM 3292 N N . ILE A 1 418 ? 23.605 -11.371 18.201 1.00 89.25 418 ILE A N 1
ATOM 3293 C CA . ILE A 1 418 ? 24.248 -12.527 18.857 1.00 89.25 418 ILE A CA 1
ATOM 3294 C C . ILE A 1 418 ? 24.148 -13.767 17.955 1.00 89.25 418 ILE A C 1
ATOM 3296 O O . ILE A 1 418 ? 25.083 -14.562 17.865 1.00 89.25 418 ILE A O 1
ATOM 3300 N N . LEU A 1 419 ? 23.013 -13.923 17.270 1.00 86.75 419 LEU A N 1
ATOM 3301 C CA . LEU A 1 419 ? 22.725 -15.052 16.381 1.00 86.75 419 LEU A CA 1
ATOM 3302 C C . LEU A 1 419 ? 23.406 -14.905 15.016 1.00 86.75 419 LEU A C 1
ATOM 3304 O O . LEU A 1 419 ? 23.887 -15.882 14.443 1.00 86.75 419 LEU A O 1
ATOM 3308 N N . HIS A 1 420 ? 23.465 -13.672 14.522 1.00 84.69 420 HIS A N 1
ATOM 3309 C CA . HIS A 1 420 ? 23.951 -13.297 13.202 1.00 84.69 420 HIS A CA 1
ATOM 3310 C C . HIS A 1 420 ? 24.929 -12.114 13.316 1.00 84.69 420 HIS A C 1
ATOM 3312 O O . HIS A 1 420 ? 24.618 -11.008 12.863 1.00 84.69 420 HIS A O 1
ATOM 3318 N N . PRO A 1 421 ? 26.107 -12.315 13.939 1.00 81.25 421 PRO A N 1
ATOM 3319 C CA . PRO A 1 421 ? 27.097 -11.257 14.088 1.00 81.25 421 PRO A CA 1
ATOM 3320 C C . PRO A 1 421 ? 27.584 -10.789 12.717 1.00 81.25 421 PRO A C 1
ATOM 3322 O O . PRO A 1 421 ? 27.808 -11.589 11.805 1.00 81.25 421 PRO A O 1
ATOM 3325 N N . SER A 1 422 ? 27.773 -9.481 12.571 1.00 79.31 422 SER A N 1
ATOM 3326 C CA . SER A 1 422 ? 28.283 -8.908 11.324 1.00 79.31 422 SER A CA 1
ATOM 3327 C C . SER A 1 422 ? 29.734 -9.342 11.066 1.00 79.31 422 SER A C 1
ATOM 3329 O O . SER A 1 422 ? 30.507 -9.568 12.000 1.00 79.31 422 SER A O 1
ATOM 3331 N N . GLU A 1 423 ? 30.164 -9.405 9.799 1.00 72.06 423 GLU A N 1
ATOM 3332 C CA . GLU A 1 423 ? 31.564 -9.737 9.470 1.00 72.06 423 GLU A CA 1
ATOM 3333 C C . GLU A 1 423 ? 32.578 -8.820 10.168 1.00 72.06 423 GLU A C 1
ATOM 3335 O O . GLU A 1 423 ? 33.663 -9.258 10.554 1.00 72.06 423 GLU A O 1
ATOM 3340 N N . GLY A 1 424 ? 32.234 -7.540 10.333 1.00 75.62 424 GLY A N 1
ATOM 3341 C CA . GLY A 1 424 ? 33.076 -6.571 11.028 1.00 75.62 424 GLY A CA 1
ATOM 3342 C C . GLY A 1 424 ? 33.247 -6.900 12.512 1.00 75.62 424 GLY A C 1
ATOM 3343 O O . GLY A 1 424 ? 34.350 -6.767 13.042 1.00 75.62 424 GLY A O 1
ATOM 3344 N N . GLU A 1 425 ? 32.188 -7.369 13.175 1.00 76.06 425 GLU A N 1
ATOM 3345 C CA . GLU A 1 425 ? 32.247 -7.827 14.568 1.00 76.06 425 GLU A CA 1
ATOM 3346 C C . GLU A 1 425 ? 33.083 -9.103 14.687 1.00 76.06 425 GLU A C 1
ATOM 3348 O O . GLU A 1 425 ? 33.960 -9.170 15.551 1.00 76.06 425 GLU A O 1
ATOM 3353 N N . LEU A 1 426 ? 32.904 -10.059 13.767 1.00 77.00 426 LEU A N 1
ATOM 3354 C CA . LEU A 1 426 ? 33.695 -11.294 13.712 1.00 77.00 426 LEU A CA 1
ATOM 3355 C C . LEU A 1 426 ? 35.198 -11.022 13.530 1.00 77.00 426 LEU A C 1
ATOM 3357 O O . LEU A 1 426 ? 36.019 -11.672 14.182 1.00 77.00 426 LEU A O 1
ATOM 3361 N N . LYS A 1 427 ? 35.560 -10.048 12.679 1.00 77.75 427 LYS A N 1
ATOM 3362 C CA . LYS A 1 427 ? 36.954 -9.643 12.419 1.00 77.75 427 LYS A CA 1
ATOM 3363 C C . LYS A 1 427 ? 37.588 -8.910 13.606 1.00 77.75 427 LYS A C 1
ATOM 3365 O O . LYS A 1 427 ? 38.757 -9.138 13.894 1.00 77.75 427 LYS A O 1
ATOM 3370 N N . LYS A 1 428 ? 36.839 -8.045 14.302 1.00 77.81 428 LYS A N 1
ATOM 3371 C CA . LYS A 1 428 ? 37.367 -7.230 15.415 1.00 77.81 428 LYS A CA 1
ATOM 3372 C C . LYS A 1 428 ? 37.559 -8.000 16.717 1.00 77.81 428 LYS A C 1
ATOM 3374 O O . LYS A 1 428 ? 38.470 -7.684 17.470 1.00 77.81 428 LYS A O 1
ATOM 3379 N N . SER A 1 429 ? 36.686 -8.961 17.003 1.00 67.62 429 SER A N 1
ATOM 3380 C CA . SER A 1 429 ? 36.640 -9.620 18.315 1.00 67.62 429 SER A CA 1
ATOM 3381 C C . SER A 1 429 ? 37.335 -10.982 18.363 1.00 67.62 429 SER A C 1
ATOM 3383 O O . SER A 1 429 ? 37.344 -11.606 19.416 1.00 67.62 429 SER A O 1
ATOM 3385 N N . GLY A 1 430 ? 37.941 -11.437 17.256 1.00 70.06 430 GLY A N 1
ATOM 3386 C CA . GLY A 1 430 ? 38.618 -12.733 17.208 1.00 70.06 430 GLY A CA 1
ATOM 3387 C C . GLY A 1 430 ? 37.652 -13.878 17.518 1.00 70.06 430 GLY A C 1
ATOM 3388 O O . GLY A 1 430 ? 37.812 -14.547 18.525 1.00 70.06 430 GLY A O 1
ATOM 3389 N N . LYS A 1 431 ? 36.630 -14.076 16.667 1.00 63.97 431 LYS A N 1
ATOM 3390 C CA . LYS A 1 431 ? 35.562 -15.092 16.815 1.00 63.97 431 LYS A CA 1
ATOM 3391 C C . LYS A 1 431 ? 34.994 -15.183 18.248 1.00 63.97 431 LYS A C 1
ATOM 3393 O O . LYS A 1 431 ? 35.357 -16.093 18.991 1.00 63.97 431 LYS A O 1
ATOM 3398 N N . PRO A 1 432 ? 34.019 -14.337 18.617 1.00 60.03 432 PRO A N 1
ATOM 3399 C CA . PRO A 1 432 ? 33.221 -14.578 19.802 1.00 60.03 432 PRO A CA 1
ATOM 3400 C C . PRO A 1 432 ? 32.354 -15.803 19.499 1.00 60.03 432 PRO A C 1
ATOM 3402 O O . PRO A 1 432 ? 31.311 -15.721 18.852 1.00 60.03 432 PRO A O 1
ATOM 3405 N N . THR A 1 433 ? 32.827 -16.984 19.883 1.00 76.94 433 THR A N 1
ATOM 3406 C CA . THR A 1 433 ? 32.006 -18.190 19.872 1.00 76.94 433 THR A CA 1
ATOM 3407 C C . THR A 1 433 ? 31.027 -18.074 21.026 1.00 76.94 433 THR A C 1
ATOM 3409 O O . THR A 1 433 ? 31.327 -18.499 22.138 1.00 76.94 433 THR A O 1
ATOM 3412 N N . PHE A 1 434 ? 29.866 -17.469 20.763 1.00 82.88 434 PHE A N 1
ATOM 3413 C CA . PHE A 1 434 ? 28.719 -17.586 21.656 1.00 82.88 434 PHE A CA 1
ATOM 3414 C C . PHE A 1 434 ? 28.398 -19.069 21.832 1.00 82.88 434 PHE A C 1
ATOM 3416 O O . PHE A 1 434 ? 28.296 -19.810 20.845 1.00 82.88 434 PHE A O 1
ATOM 3423 N N . SER A 1 435 ? 28.250 -19.493 23.081 1.00 89.69 435 SER A N 1
ATOM 3424 C CA . SER A 1 435 ? 27.830 -20.848 23.419 1.00 89.69 435 SER A CA 1
ATOM 3425 C C . SER A 1 435 ? 26.435 -21.135 22.857 1.00 89.69 435 SER A C 1
ATOM 3427 O O . SER A 1 435 ? 25.614 -20.229 22.686 1.00 89.69 435 SER A O 1
ATOM 3429 N N . ASP A 1 436 ? 26.118 -22.406 22.606 1.00 89.06 436 ASP A N 1
ATOM 3430 C CA . ASP A 1 436 ? 24.788 -22.786 22.107 1.00 89.06 436 ASP A CA 1
ATOM 3431 C C . ASP A 1 436 ? 23.671 -22.367 23.071 1.00 89.06 436 ASP A C 1
ATOM 3433 O O . ASP A 1 436 ? 22.586 -21.978 22.644 1.00 89.06 436 ASP A O 1
ATOM 3437 N N . ARG A 1 437 ? 23.965 -22.334 24.377 1.00 92.56 437 ARG A N 1
ATOM 3438 C CA . ARG A 1 437 ? 23.048 -21.837 25.408 1.00 92.56 437 ARG A CA 1
ATOM 3439 C C . ARG A 1 437 ? 22.779 -20.334 25.287 1.00 92.56 437 ARG A C 1
ATOM 3441 O O . ARG A 1 437 ? 21.654 -19.900 25.526 1.00 92.56 437 ARG A O 1
ATOM 3448 N N . GLU A 1 438 ? 23.788 -19.533 24.946 1.00 92.44 438 GLU A N 1
ATOM 3449 C CA . GLU A 1 438 ? 23.616 -18.094 24.706 1.00 92.44 438 GLU A CA 1
ATOM 3450 C C . GLU A 1 438 ? 22.818 -17.835 23.434 1.00 92.44 438 GLU A C 1
ATOM 3452 O O . GLU A 1 438 ? 21.921 -16.994 23.453 1.00 92.44 438 GLU A O 1
ATOM 3457 N N . LYS A 1 439 ? 23.083 -18.594 22.364 1.00 89.44 439 LYS A N 1
ATOM 3458 C CA . LYS A 1 439 ? 22.289 -18.527 21.132 1.00 89.44 439 LYS A CA 1
ATOM 3459 C C . LYS A 1 439 ? 20.834 -18.895 21.401 1.00 89.44 439 LYS A C 1
ATOM 3461 O O . LYS A 1 439 ? 19.942 -18.150 21.020 1.00 89.44 439 LYS A O 1
ATOM 3466 N N . GLU A 1 440 ? 20.575 -19.977 22.126 1.00 91.31 440 GLU A N 1
ATOM 3467 C CA . GLU A 1 440 ? 19.205 -20.382 22.449 1.00 91.31 440 GLU A CA 1
ATOM 3468 C C . GLU A 1 440 ? 18.467 -19.324 23.282 1.00 91.31 440 GLU A C 1
ATOM 3470 O O . GLU A 1 440 ? 17.338 -18.942 22.973 1.00 91.31 440 GLU A O 1
ATOM 3475 N N . ARG A 1 441 ? 19.144 -18.744 24.282 1.00 94.25 441 ARG A N 1
ATOM 3476 C CA . ARG A 1 441 ? 18.597 -17.618 25.050 1.00 94.25 441 ARG A CA 1
ATOM 3477 C C . ARG A 1 441 ? 18.313 -16.404 24.159 1.00 94.25 441 ARG A C 1
ATOM 3479 O O . ARG A 1 441 ? 17.263 -15.782 24.312 1.00 94.25 441 ARG A O 1
ATOM 3486 N N . ALA A 1 442 ? 19.220 -16.068 23.243 1.00 93.25 442 ALA A N 1
ATOM 3487 C CA . ALA A 1 442 ? 19.050 -14.952 22.318 1.00 93.25 442 ALA A CA 1
ATOM 3488 C C . ALA A 1 442 ? 17.880 -15.185 21.345 1.00 93.25 442 ALA A C 1
ATOM 3490 O O . ALA A 1 442 ? 17.116 -14.254 21.097 1.00 93.25 442 ALA A O 1
ATOM 3491 N N . ARG A 1 443 ? 17.659 -16.417 20.859 1.00 92.00 443 ARG A N 1
ATOM 3492 C CA . ARG A 1 443 ? 16.480 -16.773 20.041 1.00 92.00 443 ARG A CA 1
ATOM 3493 C C . ARG A 1 443 ? 15.179 -16.552 20.789 1.00 92.00 443 ARG A C 1
ATOM 3495 O O . ARG A 1 443 ? 14.282 -15.889 20.260 1.00 92.00 443 ARG A O 1
ATOM 3502 N N . GLY A 1 444 ? 15.092 -17.071 22.014 1.00 92.75 444 GLY A N 1
ATOM 3503 C CA . GLY A 1 444 ? 13.924 -16.889 22.873 1.00 92.75 444 GLY A CA 1
ATOM 3504 C C . GLY A 1 444 ? 13.657 -15.408 23.145 1.00 92.75 444 GLY A C 1
ATOM 3505 O O . GLY A 1 444 ? 12.543 -14.932 22.942 1.00 92.75 444 GLY A O 1
ATOM 3506 N N . ALA A 1 445 ? 14.696 -14.648 23.502 1.00 95.06 445 ALA A N 1
ATOM 3507 C CA . ALA A 1 445 ? 14.588 -13.216 23.771 1.00 95.06 445 ALA A CA 1
ATOM 3508 C C . ALA A 1 445 ? 14.201 -12.395 22.527 1.00 95.06 445 ALA A C 1
ATOM 3510 O O . ALA A 1 445 ? 13.351 -11.510 22.626 1.00 95.06 445 ALA A O 1
ATOM 3511 N N . ARG A 1 446 ? 14.773 -12.695 21.351 1.00 94.31 446 ARG A N 1
ATOM 3512 C CA . ARG A 1 446 ? 14.416 -12.057 20.071 1.00 94.31 446 ARG A CA 1
ATOM 3513 C C . ARG A 1 446 ? 12.943 -12.294 19.738 1.00 94.31 446 ARG A C 1
ATOM 3515 O O . ARG A 1 446 ? 12.230 -11.343 19.428 1.00 94.31 446 ARG A O 1
ATOM 3522 N N . SER A 1 447 ? 12.501 -13.548 19.821 1.00 92.75 447 SER A N 1
ATOM 3523 C CA . SER A 1 447 ? 11.139 -13.955 19.455 1.00 92.75 447 SER A CA 1
ATOM 3524 C C . SER A 1 447 ? 10.108 -13.382 20.425 1.00 92.75 447 SER A C 1
ATOM 3526 O O . SER A 1 447 ? 9.120 -12.809 19.981 1.00 92.75 447 SER A O 1
ATOM 3528 N N . ALA A 1 448 ? 10.378 -13.421 21.735 1.00 95.25 448 ALA A N 1
ATOM 3529 C CA . ALA A 1 448 ? 9.519 -12.809 22.748 1.00 95.25 448 ALA A CA 1
ATOM 3530 C C . ALA A 1 448 ? 9.437 -11.279 22.600 1.00 95.25 448 ALA A C 1
ATOM 3532 O O . ALA A 1 448 ? 8.359 -10.699 22.717 1.00 95.25 448 ALA A O 1
ATOM 3533 N N . ALA A 1 449 ? 10.557 -10.609 22.305 1.00 96.00 449 ALA A N 1
ATOM 3534 C CA . ALA A 1 449 ? 10.567 -9.165 22.079 1.00 96.00 449 ALA A CA 1
ATOM 3535 C C . ALA A 1 449 ? 9.745 -8.770 20.844 1.00 96.00 449 ALA A C 1
ATOM 3537 O O . ALA A 1 449 ? 8.968 -7.819 20.908 1.00 96.00 449 ALA A O 1
ATOM 3538 N N . PHE A 1 450 ? 9.888 -9.508 19.739 1.00 95.25 450 PHE A N 1
ATOM 3539 C CA . PHE A 1 450 ? 9.102 -9.269 18.531 1.00 95.25 450 PHE A CA 1
ATOM 3540 C C . PHE A 1 450 ? 7.614 -9.574 18.749 1.00 95.25 450 PHE A C 1
ATOM 3542 O O . PHE A 1 450 ? 6.774 -8.768 18.369 1.00 95.25 450 PHE A O 1
ATOM 3549 N N . LEU A 1 451 ? 7.289 -10.675 19.431 1.00 96.31 451 LEU A N 1
ATOM 3550 C CA . LEU A 1 451 ? 5.921 -11.052 19.791 1.00 96.31 451 LEU A CA 1
ATOM 3551 C C . LEU A 1 451 ? 5.214 -9.960 20.602 1.00 96.31 451 LEU A C 1
ATOM 3553 O O . LEU A 1 451 ? 4.112 -9.550 20.249 1.00 96.31 451 LEU A O 1
ATOM 3557 N N . ASN A 1 452 ? 5.870 -9.441 21.643 1.00 96.38 452 ASN A N 1
ATOM 3558 C CA . ASN A 1 452 ? 5.325 -8.360 22.466 1.00 96.38 452 ASN A CA 1
ATOM 3559 C C . ASN A 1 452 ? 5.120 -7.069 21.665 1.00 96.38 452 ASN A C 1
ATOM 3561 O O . ASN A 1 452 ? 4.113 -6.385 21.846 1.00 96.38 452 ASN A O 1
ATOM 3565 N N . LEU A 1 453 ? 6.057 -6.751 20.765 1.00 95.81 453 LEU A N 1
ATOM 3566 C CA . LEU A 1 453 ? 5.936 -5.607 19.865 1.00 95.81 453 LEU A CA 1
ATOM 3567 C C . LEU A 1 453 ? 4.728 -5.761 18.930 1.00 95.81 453 LEU A C 1
ATOM 3569 O O . LEU A 1 453 ? 3.898 -4.859 18.849 1.00 95.81 453 LEU A O 1
ATOM 3573 N N . VAL A 1 454 ? 4.602 -6.909 18.256 1.00 96.06 454 VAL A N 1
ATOM 3574 C CA . VAL A 1 454 ? 3.487 -7.189 17.342 1.00 96.06 454 VAL A CA 1
ATOM 3575 C C . VAL A 1 454 ? 2.157 -7.176 18.086 1.00 96.06 454 VAL A C 1
ATOM 3577 O O . VAL A 1 454 ? 1.236 -6.514 17.614 1.00 96.06 454 VAL A O 1
ATOM 3580 N N . LYS A 1 455 ? 2.061 -7.831 19.252 1.00 97.06 455 LYS A N 1
ATOM 3581 C CA . LYS A 1 455 ? 0.860 -7.816 20.102 1.00 97.06 455 LYS A CA 1
ATOM 3582 C C . LYS A 1 455 ? 0.407 -6.383 20.371 1.00 97.06 455 LYS A C 1
ATOM 3584 O O . LYS A 1 455 ? -0.713 -6.025 20.016 1.00 97.06 455 LYS A O 1
ATOM 3589 N N . ALA A 1 456 ? 1.299 -5.555 20.918 1.00 96.25 456 ALA A N 1
ATOM 3590 C CA . ALA A 1 456 ? 0.983 -4.172 21.255 1.00 96.25 456 ALA A CA 1
ATOM 3591 C C . ALA A 1 456 ? 0.529 -3.371 20.023 1.00 96.25 456 ALA A C 1
ATOM 3593 O O . ALA A 1 456 ? -0.474 -2.663 20.075 1.00 96.25 456 ALA A O 1
ATOM 3594 N N . CYS A 1 457 ? 1.226 -3.505 18.890 1.00 95.81 457 CYS A N 1
ATOM 3595 C CA . CYS A 1 457 ? 0.858 -2.812 17.658 1.00 95.81 457 CYS A CA 1
ATOM 3596 C C . CYS A 1 457 ? -0.501 -3.268 17.102 1.00 95.81 457 CYS A C 1
ATOM 3598 O O . CYS A 1 457 ? -1.291 -2.423 16.678 1.00 95.81 457 CYS A O 1
ATOM 3600 N N . VAL A 1 458 ? -0.788 -4.574 17.099 1.00 97.38 458 VAL A N 1
ATOM 3601 C CA . VAL A 1 458 ? -2.058 -5.139 16.616 1.00 97.38 458 VAL A CA 1
ATOM 3602 C C . VAL A 1 458 ? -3.219 -4.689 17.497 1.00 97.38 458 VAL A C 1
ATOM 3604 O O . VAL A 1 458 ? -4.206 -4.180 16.966 1.00 97.38 458 VAL A O 1
ATOM 3607 N N . GLU A 1 459 ? -3.094 -4.823 18.820 1.00 97.50 459 GLU A N 1
ATOM 3608 C CA . GLU A 1 459 ? -4.137 -4.436 19.775 1.00 97.50 459 GLU A CA 1
ATOM 3609 C C . GLU A 1 459 ? -4.456 -2.948 19.663 1.00 97.50 459 GLU A C 1
ATOM 3611 O O . GLU A 1 459 ? -5.606 -2.602 19.409 1.00 97.50 459 GLU A O 1
ATOM 3616 N N . VAL A 1 460 ? -3.445 -2.072 19.720 1.00 96.19 460 VAL A N 1
ATOM 3617 C CA . VAL A 1 460 ? -3.646 -0.616 19.605 1.00 96.19 460 VAL A CA 1
ATOM 3618 C C . VAL A 1 460 ? -4.276 -0.246 18.261 1.00 96.19 460 VAL A C 1
ATOM 3620 O O . VAL A 1 460 ? -5.121 0.646 18.189 1.00 96.19 460 VAL A O 1
ATOM 3623 N N . THR A 1 461 ? -3.890 -0.928 17.181 1.00 96.19 461 THR A N 1
ATOM 3624 C CA . THR A 1 461 ? -4.423 -0.655 15.843 1.00 96.19 461 THR A CA 1
ATOM 3625 C C . THR A 1 461 ? -5.885 -1.087 15.720 1.00 96.19 461 THR A C 1
ATOM 3627 O O . THR A 1 461 ? -6.719 -0.311 15.249 1.00 96.19 461 THR A O 1
ATOM 3630 N N . ILE A 1 462 ? -6.241 -2.298 16.159 1.00 97.31 462 ILE A N 1
ATOM 3631 C CA . ILE A 1 462 ? -7.636 -2.762 16.138 1.00 97.31 462 ILE A CA 1
ATOM 3632 C C . ILE A 1 462 ? -8.477 -1.940 17.111 1.00 97.31 462 ILE A C 1
ATOM 3634 O O . ILE A 1 462 ? -9.549 -1.500 16.720 1.00 97.31 462 ILE A O 1
ATOM 3638 N N . GLU A 1 463 ? -7.993 -1.661 18.319 1.00 95.38 463 GLU A N 1
ATOM 3639 C CA . GLU A 1 463 ? -8.695 -0.851 19.316 1.00 95.38 463 GLU A CA 1
ATOM 3640 C C . GLU A 1 463 ? -8.978 0.565 18.801 1.00 95.38 463 GLU A C 1
ATOM 3642 O O . GLU A 1 463 ? -10.092 1.066 18.943 1.00 95.38 463 GLU A O 1
ATOM 3647 N N . ALA A 1 464 ? -8.015 1.197 18.122 1.00 89.81 464 ALA A N 1
ATOM 3648 C CA . ALA A 1 464 ? -8.221 2.505 17.505 1.00 89.81 464 ALA A CA 1
ATOM 3649 C C . ALA A 1 464 ? -9.317 2.490 16.422 1.00 89.81 464 ALA A C 1
ATOM 3651 O O . ALA A 1 464 ? -10.018 3.490 16.247 1.00 89.81 464 ALA A O 1
ATOM 3652 N N . ALA A 1 465 ? -9.477 1.375 15.700 1.00 92.94 465 ALA A N 1
ATOM 3653 C CA . ALA A 1 465 ? -10.522 1.218 14.692 1.00 92.94 465 ALA A CA 1
ATOM 3654 C C . ALA A 1 465 ? -11.869 0.783 15.290 1.00 92.94 465 ALA A C 1
ATOM 3656 O O . ALA A 1 465 ? -12.908 1.298 14.890 1.00 92.94 465 ALA A O 1
ATOM 3657 N N . CYS A 1 466 ? -11.878 -0.182 16.205 1.00 93.31 466 CYS A N 1
ATOM 3658 C CA . CYS A 1 466 ? -13.069 -0.753 16.818 1.00 93.31 466 CYS A CA 1
ATOM 3659 C C . CYS A 1 466 ? -12.689 -1.543 18.092 1.00 93.31 466 CYS A C 1
ATOM 3661 O O . CYS A 1 466 ? -12.329 -2.720 17.993 1.00 93.31 466 CYS A O 1
ATOM 3663 N N . PRO A 1 467 ? -12.798 -0.943 19.294 1.00 92.12 467 PRO A N 1
ATOM 3664 C CA . PRO A 1 467 ? -12.493 -1.625 20.559 1.00 92.12 467 PRO A CA 1
ATOM 3665 C C . PRO A 1 467 ? -13.317 -2.901 20.759 1.00 92.12 467 PRO A C 1
ATOM 3667 O O . PRO A 1 467 ? -12.827 -3.914 21.250 1.00 92.12 467 PRO A O 1
ATOM 3670 N N . GLU A 1 468 ? -14.570 -2.868 20.319 1.00 90.44 468 GLU A N 1
ATOM 3671 C CA . GLU A 1 468 ? -15.511 -3.973 20.476 1.00 90.44 468 GLU A CA 1
ATOM 3672 C C . GLU A 1 468 ? -15.149 -5.166 19.594 1.00 90.44 468 GLU A C 1
ATOM 3674 O O . GLU A 1 468 ? -15.254 -6.306 20.039 1.00 90.44 468 GLU A O 1
ATOM 3679 N N . LEU A 1 469 ? -14.609 -4.924 18.394 1.00 94.81 469 LEU A N 1
ATOM 3680 C CA . LEU A 1 469 ? -14.046 -5.994 17.575 1.00 94.81 469 LEU A CA 1
ATOM 3681 C C . LEU A 1 469 ? -12.880 -6.676 18.300 1.00 94.81 469 LEU A C 1
ATOM 3683 O O . LEU A 1 469 ? -12.851 -7.899 18.349 1.00 94.81 469 LEU A O 1
ATOM 3687 N N . LEU A 1 470 ? -11.961 -5.924 18.920 1.00 96.50 470 LEU A N 1
ATOM 3688 C CA . LEU A 1 470 ? -10.863 -6.523 19.691 1.00 96.50 470 LEU A CA 1
ATOM 3689 C C . LEU A 1 470 ? -11.393 -7.402 20.836 1.00 96.50 470 LEU A C 1
ATOM 3691 O O . LEU A 1 470 ? -10.940 -8.533 21.004 1.00 96.50 470 LEU A O 1
ATOM 3695 N N . ARG A 1 471 ? -12.401 -6.924 21.578 1.00 94.62 471 ARG A N 1
ATOM 3696 C CA . ARG A 1 471 ? -13.050 -7.701 22.647 1.00 94.62 471 ARG A CA 1
ATOM 3697 C C . ARG A 1 471 ? -13.742 -8.959 22.126 1.00 94.62 471 ARG A C 1
ATOM 3699 O O . ARG A 1 471 ? -13.687 -9.985 22.801 1.00 94.62 471 ARG A O 1
ATOM 3706 N N . MET A 1 472 ? -14.380 -8.895 20.954 1.00 93.50 472 MET A N 1
ATOM 3707 C CA . MET A 1 472 ? -14.990 -10.057 20.296 1.00 93.50 472 MET A CA 1
ATOM 3708 C C . MET A 1 472 ? -13.938 -11.093 19.903 1.00 93.50 472 MET A C 1
ATOM 3710 O O . MET A 1 472 ? -14.122 -12.270 20.200 1.00 93.50 472 MET A O 1
ATOM 3714 N N . LEU A 1 473 ? -12.829 -10.663 19.291 1.00 95.50 473 LEU A N 1
ATOM 3715 C CA . LEU A 1 473 ? -11.727 -11.555 18.915 1.00 95.50 473 LEU A CA 1
ATOM 3716 C C . LEU A 1 473 ? -11.119 -12.253 20.138 1.00 95.50 473 LEU A C 1
ATOM 3718 O O . LEU A 1 473 ? -10.700 -13.396 20.021 1.00 95.50 473 LEU A O 1
ATOM 3722 N N . GLN A 1 474 ? -11.126 -11.599 21.304 1.00 95.88 474 GLN A N 1
ATOM 3723 C CA . GLN A 1 474 ? -10.643 -12.143 22.580 1.00 95.88 474 GLN A CA 1
ATOM 3724 C C . GLN A 1 474 ? -11.686 -12.949 23.380 1.00 95.88 474 GLN A C 1
ATOM 3726 O O . GLN A 1 474 ? -11.433 -13.296 24.532 1.00 95.88 474 GLN A O 1
ATOM 3731 N N . GLY A 1 475 ? -12.903 -13.149 22.858 1.00 92.31 475 GLY A N 1
ATOM 3732 C CA . GLY A 1 475 ? -13.987 -13.825 23.592 1.00 92.31 475 GLY A CA 1
ATOM 3733 C C . GLY A 1 475 ? -14.560 -13.031 24.780 1.00 92.31 475 GLY A C 1
ATOM 3734 O O . GLY A 1 475 ? -15.467 -13.486 25.475 1.00 92.31 475 GLY A O 1
ATOM 3735 N N . LYS A 1 476 ? -14.098 -11.795 25.004 1.00 90.25 476 LYS A N 1
ATOM 3736 C CA . LYS A 1 476 ? -14.476 -10.921 26.135 1.00 90.25 476 LYS A CA 1
ATOM 3737 C C . LYS A 1 476 ? -15.798 -10.171 25.924 1.00 90.25 476 LYS A C 1
ATOM 3739 O O . LYS A 1 476 ? -16.211 -9.393 26.789 1.00 90.25 476 LYS A O 1
ATOM 3744 N N . ALA A 1 477 ? -16.449 -10.357 24.775 1.00 81.62 477 ALA A N 1
ATOM 3745 C CA . ALA A 1 477 ? -17.730 -9.731 24.433 1.00 81.62 477 ALA A CA 1
ATOM 3746 C C . ALA A 1 477 ? -18.962 -10.552 24.875 1.00 81.62 477 ALA A C 1
ATOM 3748 O O . ALA A 1 477 ? -20.089 -10.143 24.617 1.00 81.62 477 ALA A O 1
ATOM 3749 N N . GLY A 1 478 ? -18.777 -11.711 25.523 1.00 77.62 478 GLY A N 1
ATOM 3750 C CA . GLY A 1 478 ? -19.886 -12.542 26.017 1.00 77.62 478 GLY A CA 1
ATOM 3751 C C . GLY A 1 478 ? -20.703 -13.247 24.925 1.00 77.62 478 GLY A C 1
ATOM 3752 O O . GLY A 1 478 ? -21.687 -13.915 25.238 1.00 77.62 478 GLY A O 1
ATOM 3753 N N . MET A 1 479 ? -20.302 -13.138 23.654 1.00 70.50 479 MET A N 1
ATOM 3754 C CA . MET A 1 479 ? -20.852 -13.952 22.573 1.00 70.50 479 MET A CA 1
ATOM 3755 C C . MET A 1 479 ? -20.261 -15.359 22.649 1.00 70.50 479 MET A C 1
ATOM 3757 O O . MET A 1 479 ? -19.065 -15.553 22.444 1.00 70.50 479 MET A O 1
ATOM 3761 N N . SER A 1 480 ? -21.110 -16.345 22.943 1.00 62.09 480 SER A N 1
ATOM 3762 C CA . SER A 1 480 ? -20.737 -17.758 22.881 1.00 62.09 480 SER A CA 1
ATOM 3763 C C . SER A 1 480 ? -20.286 -18.109 21.464 1.00 62.09 480 SER A C 1
ATOM 3765 O O . SER A 1 480 ? -21.014 -17.843 20.505 1.00 62.09 480 SER A O 1
ATOM 3767 N N . SER A 1 481 ? -19.119 -18.739 21.353 1.00 61.50 481 SER A N 1
ATOM 3768 C CA . SER A 1 481 ? -18.445 -19.223 20.141 1.00 61.50 481 SER A CA 1
ATOM 3769 C C . SER A 1 481 ? -19.187 -20.370 19.432 1.00 61.50 481 SER A C 1
ATOM 3771 O O . SER A 1 481 ? -18.577 -21.339 18.985 1.00 61.50 481 SER A O 1
ATOM 3773 N N . ASN A 1 482 ? -20.514 -20.279 19.321 1.00 53.12 482 ASN A N 1
ATOM 3774 C CA . ASN A 1 482 ? -21.387 -21.309 18.770 1.00 53.12 482 ASN A CA 1
ATOM 3775 C C . ASN A 1 482 ? -21.135 -21.490 17.265 1.00 53.12 482 ASN A C 1
ATOM 3777 O O . ASN A 1 482 ? -21.859 -20.938 16.445 1.00 53.12 482 ASN A O 1
ATOM 3781 N N . GLY A 1 483 ? -20.096 -22.249 16.912 1.00 60.88 483 GLY A N 1
ATOM 3782 C CA . GLY A 1 483 ? -19.862 -22.805 15.576 1.00 60.88 483 GLY A CA 1
ATOM 3783 C C . GLY A 1 483 ? -19.821 -21.803 14.419 1.00 60.88 483 GLY A C 1
ATOM 3784 O O . GLY A 1 483 ? -20.099 -22.202 13.293 1.00 60.88 483 GLY A O 1
ATOM 3785 N N . GLY A 1 484 ? -19.535 -20.525 14.684 1.00 73.38 484 GLY A N 1
ATOM 3786 C CA . GLY A 1 484 ? -19.531 -19.479 13.663 1.00 73.38 484 GLY A CA 1
ATOM 3787 C C . GLY A 1 484 ? -18.427 -19.667 12.623 1.00 73.38 484 GLY A C 1
ATOM 3788 O O . GLY A 1 484 ? -17.387 -20.265 12.907 1.00 73.38 484 GLY A O 1
ATOM 3789 N N . ASP A 1 485 ? -18.661 -19.128 11.425 1.00 89.50 485 ASP A N 1
ATOM 3790 C CA . ASP A 1 485 ? -17.680 -19.095 10.341 1.00 89.50 485 ASP A CA 1
ATOM 3791 C C . ASP A 1 485 ? -16.335 -18.521 10.831 1.00 89.50 485 ASP A C 1
ATOM 3793 O O . ASP A 1 485 ? -16.320 -17.557 11.606 1.00 89.50 485 ASP A O 1
ATOM 3797 N N . PRO A 1 486 ? -15.191 -19.073 10.388 1.00 94.69 486 PRO A N 1
ATOM 3798 C CA . PRO A 1 486 ? -13.886 -18.573 10.791 1.00 94.69 486 PRO A CA 1
ATOM 3799 C C . PRO A 1 486 ? -13.705 -17.103 10.398 1.00 94.69 486 PRO A C 1
ATOM 3801 O O . PRO A 1 486 ? -14.183 -16.642 9.357 1.00 94.69 486 PRO A O 1
ATOM 3804 N N . PHE A 1 487 ? -12.960 -16.361 11.212 1.00 95.69 487 PHE A N 1
ATOM 3805 C CA . PHE A 1 487 ? -12.664 -14.955 10.960 1.00 95.69 487 PHE A CA 1
ATOM 3806 C C . PHE A 1 487 ? -11.187 -14.765 10.649 1.00 95.69 487 PHE A C 1
ATOM 3808 O O . PHE A 1 487 ? -10.332 -14.672 11.526 1.00 95.69 487 PHE A O 1
ATOM 3815 N N . GLU A 1 488 ? -10.887 -14.732 9.356 1.00 97.31 488 GLU A N 1
ATOM 3816 C CA . GLU A 1 488 ? -9.540 -14.496 8.847 1.00 97.31 488 GLU A CA 1
ATOM 3817 C C . GLU A 1 488 ? -9.078 -13.039 9.039 1.00 97.31 488 GLU A C 1
ATOM 3819 O O . GLU A 1 488 ? -9.646 -12.104 8.460 1.00 97.31 488 GLU A O 1
ATOM 3824 N N . VAL A 1 489 ? -8.006 -12.873 9.817 1.00 98.06 489 VAL A N 1
ATOM 3825 C CA . VAL A 1 489 ? -7.278 -11.623 10.044 1.00 98.06 489 VAL A CA 1
ATOM 3826 C C . VAL A 1 489 ? -5.929 -11.690 9.340 1.00 98.06 489 VAL A C 1
ATOM 3828 O O . VAL A 1 489 ? -5.090 -12.548 9.616 1.00 98.06 489 VAL A O 1
ATOM 3831 N N . ARG A 1 490 ? -5.690 -10.737 8.447 1.00 97.69 490 ARG A N 1
ATOM 3832 C CA . ARG A 1 490 ? -4.431 -10.578 7.731 1.00 97.69 490 ARG A CA 1
ATOM 3833 C C . ARG A 1 490 ? -3.548 -9.559 8.437 1.00 97.69 490 ARG A C 1
ATOM 3835 O O . ARG A 1 490 ? -3.899 -8.386 8.479 1.00 97.69 490 ARG A O 1
ATOM 3842 N N . LEU A 1 491 ? -2.390 -9.976 8.932 1.00 97.81 491 LEU A N 1
ATOM 3843 C CA . LEU A 1 491 ? -1.386 -9.077 9.499 1.00 97.81 491 LEU A CA 1
ATOM 3844 C C . LEU A 1 491 ? -0.360 -8.724 8.426 1.00 97.81 491 LEU A C 1
ATOM 3846 O O . LEU A 1 491 ? 0.304 -9.602 7.881 1.00 97.81 491 LEU A O 1
ATOM 3850 N N . CYS A 1 492 ? -0.253 -7.440 8.113 1.00 97.31 492 CYS A N 1
ATOM 3851 C CA . CYS A 1 492 ? 0.555 -6.904 7.029 1.00 97.31 492 CYS A CA 1
ATOM 3852 C C . CYS A 1 492 ? 1.667 -6.019 7.593 1.00 97.31 492 CYS A C 1
ATOM 3854 O O . CYS A 1 492 ? 1.422 -4.860 7.929 1.00 97.31 492 CYS A O 1
ATOM 3856 N N . PHE A 1 493 ? 2.885 -6.548 7.663 1.00 95.38 493 PHE A N 1
ATOM 3857 C CA . PHE A 1 493 ? 4.070 -5.810 8.088 1.00 95.38 493 PHE A CA 1
ATOM 3858 C C . PHE A 1 493 ? 4.771 -5.200 6.871 1.00 95.38 493 PHE A C 1
ATOM 3860 O O . PHE A 1 493 ? 5.280 -5.925 6.019 1.00 95.38 493 PHE A O 1
ATOM 3867 N N . ASP A 1 494 ? 4.798 -3.876 6.763 1.00 93.06 494 ASP A N 1
ATOM 3868 C CA . ASP A 1 494 ? 5.425 -3.180 5.633 1.00 93.06 494 ASP A CA 1
ATOM 3869 C C . ASP A 1 494 ? 6.814 -2.628 5.980 1.00 93.06 494 ASP A C 1
ATOM 3871 O O . ASP A 1 494 ? 7.165 -2.463 7.149 1.00 93.06 494 ASP A O 1
ATOM 3875 N N . GLU A 1 495 ? 7.605 -2.326 4.947 1.00 87.44 495 GLU A N 1
ATOM 3876 C CA . GLU A 1 495 ? 8.977 -1.805 5.055 1.00 87.44 495 GLU A CA 1
ATOM 3877 C C . GLU A 1 495 ? 9.945 -2.693 5.865 1.00 87.44 495 GLU A C 1
ATOM 3879 O O . GLU A 1 495 ? 10.954 -2.217 6.374 1.00 87.44 495 GLU A O 1
ATOM 3884 N N . MET A 1 496 ? 9.703 -4.005 5.939 1.00 87.75 496 MET A N 1
ATOM 3885 C CA . MET A 1 496 ? 10.592 -4.927 6.666 1.00 87.75 496 MET A CA 1
ATOM 3886 C C . MET A 1 496 ? 11.889 -5.264 5.917 1.00 87.75 496 MET A C 1
ATOM 3888 O O . MET A 1 496 ? 12.797 -5.875 6.476 1.00 87.75 496 MET A O 1
ATOM 3892 N N . GLY A 1 497 ? 11.984 -4.905 4.636 1.00 81.56 497 GLY A N 1
ATOM 3893 C CA . GLY A 1 497 ? 13.095 -5.317 3.777 1.00 81.56 497 GLY A CA 1
ATOM 3894 C C . GLY A 1 497 ? 14.454 -4.726 4.163 1.00 81.56 497 GLY A C 1
ATOM 3895 O O . GLY A 1 497 ? 15.473 -5.354 3.890 1.00 81.56 497 GLY A O 1
ATOM 3896 N N . SER A 1 498 ? 14.466 -3.581 4.848 1.00 79.56 498 SER A N 1
ATOM 3897 C CA . SER A 1 498 ? 15.657 -2.951 5.435 1.00 79.56 498 SER A CA 1
ATOM 3898 C C . SER A 1 498 ? 16.069 -3.532 6.791 1.00 79.56 498 SER A C 1
ATOM 3900 O O . SER A 1 498 ? 17.164 -3.254 7.270 1.00 79.56 498 SER A O 1
ATOM 3902 N N . ALA A 1 499 ? 15.209 -4.332 7.425 1.00 86.50 499 ALA A N 1
ATOM 3903 C CA . ALA A 1 499 ? 15.394 -4.826 8.786 1.00 86.50 499 ALA A CA 1
ATOM 3904 C C . ALA A 1 499 ? 15.381 -6.365 8.807 1.00 86.50 499 ALA A C 1
ATOM 3906 O O . ALA A 1 499 ? 14.387 -6.980 9.213 1.00 86.50 499 ALA A O 1
ATOM 3907 N N . PRO A 1 500 ? 16.459 -7.023 8.346 1.00 83.81 500 PRO A N 1
ATOM 3908 C CA . PRO A 1 500 ? 16.511 -8.478 8.249 1.00 83.81 500 PRO A CA 1
ATOM 3909 C C . PRO A 1 500 ? 16.315 -9.192 9.595 1.00 83.81 500 PRO A C 1
ATOM 3911 O O . PRO A 1 500 ? 15.739 -10.280 9.638 1.00 83.81 500 PRO A O 1
ATOM 3914 N N . GLU A 1 501 ? 16.708 -8.566 10.707 1.00 88.31 501 GLU A N 1
ATOM 3915 C CA . GLU A 1 501 ? 16.431 -9.068 12.056 1.00 88.31 501 GLU A CA 1
ATOM 3916 C C . GLU A 1 501 ? 14.930 -9.213 12.340 1.00 88.31 501 GLU A C 1
ATOM 3918 O O . GLU A 1 501 ? 14.513 -10.154 13.016 1.00 88.31 501 GLU A O 1
ATOM 3923 N N . LEU A 1 502 ? 14.102 -8.316 11.794 1.00 91.12 502 LEU A N 1
ATOM 3924 C CA . LEU A 1 502 ? 12.659 -8.357 11.977 1.00 91.12 502 LEU A CA 1
ATOM 3925 C C . LEU A 1 502 ? 12.035 -9.455 11.131 1.00 91.12 502 LEU A C 1
ATOM 3927 O O . LEU A 1 502 ? 11.116 -10.117 11.598 1.00 91.12 502 LEU A O 1
ATOM 3931 N N . ILE A 1 503 ? 12.523 -9.676 9.907 1.00 89.12 503 ILE A N 1
ATOM 3932 C CA . ILE A 1 503 ? 12.036 -10.776 9.063 1.00 89.12 503 ILE A CA 1
ATOM 3933 C C . ILE A 1 503 ? 12.332 -12.112 9.732 1.00 89.12 503 ILE A C 1
ATOM 3935 O O . ILE A 1 503 ? 11.439 -12.953 9.838 1.00 89.12 503 ILE A O 1
ATOM 3939 N N . ARG A 1 504 ? 13.559 -12.290 10.237 1.00 87.75 504 ARG A N 1
ATOM 3940 C CA . ARG A 1 504 ? 13.935 -13.488 10.995 1.00 87.75 504 ARG A CA 1
ATOM 3941 C C . ARG A 1 504 ? 13.065 -13.664 12.233 1.00 87.75 504 ARG A C 1
ATOM 3943 O O . ARG A 1 504 ? 12.554 -14.757 12.444 1.00 87.75 504 ARG A O 1
ATOM 3950 N N . ALA A 1 505 ? 12.849 -12.606 13.015 1.00 91.00 505 ALA A N 1
ATOM 3951 C CA . ALA A 1 505 ? 11.989 -12.664 14.195 1.00 91.00 505 ALA A CA 1
ATOM 3952 C C . ALA A 1 505 ? 10.517 -12.963 13.849 1.00 91.00 505 ALA A C 1
ATOM 3954 O O . ALA A 1 505 ? 9.885 -13.767 14.527 1.00 91.00 505 ALA A O 1
ATOM 3955 N N . CYS A 1 506 ? 9.999 -12.386 12.763 1.00 91.75 506 CYS A N 1
ATOM 3956 C CA . CYS A 1 506 ? 8.653 -12.623 12.245 1.00 91.75 506 CYS A CA 1
ATOM 3957 C C . CYS A 1 506 ? 8.455 -14.080 11.829 1.00 91.75 506 CYS A C 1
ATOM 3959 O O . CYS A 1 506 ? 7.485 -14.712 12.241 1.00 91.75 506 CYS A O 1
ATOM 3961 N N . CYS A 1 507 ? 9.421 -14.642 11.097 1.00 88.81 507 CYS A N 1
ATOM 3962 C CA . CYS A 1 507 ? 9.408 -16.055 10.742 1.00 88.81 507 CYS A CA 1
ATOM 3963 C C . CYS A 1 507 ? 9.570 -16.949 11.978 1.00 88.81 507 CYS A C 1
ATOM 3965 O O . CYS A 1 507 ? 8.971 -18.014 12.006 1.00 88.81 507 CYS A O 1
ATOM 3967 N N . ALA A 1 508 ? 10.354 -16.535 12.986 1.00 88.00 508 ALA A N 1
ATOM 3968 C CA . ALA A 1 508 ? 10.647 -17.293 14.211 1.00 88.00 508 ALA A CA 1
ATOM 3969 C C . ALA A 1 508 ? 9.486 -17.347 15.220 1.00 88.00 508 ALA A C 1
ATOM 3971 O O . ALA A 1 508 ? 9.339 -18.336 15.931 1.00 88.00 508 ALA A O 1
ATOM 3972 N N . MET A 1 509 ? 8.675 -16.288 15.289 1.00 89.69 509 MET A N 1
ATOM 3973 C CA . MET A 1 509 ? 7.643 -16.104 16.314 1.00 89.69 509 MET A CA 1
ATOM 3974 C C . MET A 1 509 ? 6.630 -17.252 16.359 1.00 89.69 509 MET A C 1
ATOM 3976 O O . MET A 1 509 ? 6.262 -17.678 17.449 1.00 89.69 509 MET A O 1
ATOM 3980 N N . GLY A 1 510 ? 6.222 -17.771 15.198 1.00 86.25 510 GLY A N 1
ATOM 3981 C CA . GLY A 1 510 ? 5.236 -18.844 15.081 1.00 86.25 510 GLY A CA 1
ATOM 3982 C C . GLY A 1 510 ? 3.788 -18.372 15.262 1.00 86.25 510 GLY A C 1
ATOM 3983 O O . GLY A 1 510 ? 3.487 -17.500 16.076 1.00 86.25 510 GLY A O 1
ATOM 3984 N N . TYR A 1 511 ? 2.880 -18.980 14.494 1.00 92.31 511 TYR A N 1
ATOM 3985 C CA . TYR A 1 511 ? 1.444 -18.680 14.515 1.00 92.31 511 TYR A CA 1
ATOM 3986 C C . TYR A 1 511 ? 0.814 -18.910 15.895 1.00 92.31 511 TYR A C 1
ATOM 3988 O O . TYR A 1 511 ? 0.122 -18.035 16.411 1.00 92.31 511 TYR A O 1
ATOM 3996 N N . ASP A 1 512 ? 1.086 -20.071 16.501 1.00 94.19 512 ASP A N 1
ATOM 3997 C CA . ASP A 1 512 ? 0.430 -20.497 17.742 1.00 94.19 512 ASP A CA 1
ATOM 3998 C C . ASP A 1 512 ? 0.792 -19.554 18.912 1.00 94.19 512 ASP A C 1
ATOM 4000 O O . ASP A 1 512 ? -0.090 -19.118 19.648 1.00 94.19 512 ASP A O 1
ATOM 4004 N N . ASN A 1 513 ? 2.059 -19.128 19.001 1.00 94.81 513 ASN A N 1
ATOM 4005 C CA . ASN A 1 513 ? 2.525 -18.177 20.019 1.00 94.81 513 ASN A CA 1
ATOM 4006 C C . ASN A 1 513 ? 1.877 -16.794 19.868 1.00 94.81 513 ASN A C 1
ATOM 4008 O O . ASN A 1 513 ? 1.548 -16.153 20.864 1.00 94.81 513 ASN A O 1
ATOM 4012 N N . LEU A 1 514 ? 1.700 -16.312 18.630 1.00 95.75 514 LEU A N 1
ATOM 4013 C CA . LEU A 1 514 ? 1.029 -15.035 18.382 1.00 95.75 514 LEU A CA 1
ATOM 4014 C C . LEU A 1 514 ? -0.450 -15.094 18.755 1.00 95.75 514 LEU A C 1
ATOM 4016 O O . LEU A 1 514 ? -0.961 -14.172 19.388 1.00 95.75 514 LEU A O 1
ATOM 4020 N N . HIS A 1 515 ? -1.118 -16.180 18.378 1.00 96.19 515 HIS A N 1
ATOM 4021 C CA . HIS A 1 515 ? -2.520 -16.398 18.693 1.00 96.19 515 HIS A CA 1
ATOM 4022 C C . HIS A 1 515 ? -2.758 -16.460 20.210 1.00 96.19 515 HIS A C 1
ATOM 4024 O O . HIS A 1 515 ? -3.687 -15.829 20.711 1.00 96.19 515 HIS A O 1
ATOM 4030 N N . GLU A 1 516 ? -1.898 -17.171 20.949 1.00 97.38 516 GLU A N 1
ATOM 4031 C CA . GLU A 1 516 ? -1.936 -17.218 22.415 1.00 97.38 516 GLU A CA 1
ATOM 4032 C C . GLU A 1 516 ? -1.659 -15.842 23.032 1.00 97.38 516 GLU A C 1
ATOM 4034 O O . GLU A 1 516 ? -2.416 -15.386 23.886 1.00 97.38 516 GLU A O 1
ATOM 4039 N N . ALA A 1 517 ? -0.622 -15.138 22.566 1.00 97.69 517 ALA A N 1
ATOM 4040 C CA . ALA A 1 517 ? -0.261 -13.832 23.107 1.00 97.69 517 ALA A CA 1
ATOM 4041 C C . ALA A 1 517 ? -1.365 -12.785 22.922 1.00 97.69 517 ALA A C 1
ATOM 4043 O O . ALA A 1 517 ? -1.557 -11.955 23.809 1.00 97.69 517 ALA A O 1
ATOM 4044 N N . LEU A 1 518 ? -2.084 -12.808 21.797 1.00 97.62 518 LEU A N 1
ATOM 4045 C CA . LEU A 1 518 ? -3.216 -11.915 21.531 1.00 97.62 518 LEU A CA 1
ATOM 4046 C C . LEU A 1 518 ? -4.476 -12.270 22.339 1.00 97.62 518 LEU A C 1
ATOM 4048 O O . LEU A 1 518 ? -5.429 -11.488 22.340 1.00 97.62 518 LEU A O 1
ATOM 4052 N N . GLU A 1 519 ? -4.478 -13.424 23.017 1.00 97.31 519 GLU A N 1
ATOM 4053 C CA . GLU A 1 519 ? -5.639 -13.998 23.705 1.00 97.31 519 GLU A CA 1
ATOM 4054 C C . GLU A 1 519 ? -6.843 -14.143 22.764 1.00 97.31 519 GLU A C 1
ATOM 4056 O O . GLU A 1 519 ? -7.986 -13.968 23.179 1.00 97.31 519 GLU A O 1
ATOM 4061 N N . TRP A 1 520 ? -6.595 -14.392 21.474 1.00 96.25 520 TRP A N 1
ATOM 4062 C CA . TRP A 1 520 ? -7.668 -14.539 20.496 1.00 96.25 520 TRP A CA 1
ATOM 4063 C C . TRP A 1 520 ? -8.302 -15.924 20.572 1.00 96.25 520 TRP A C 1
ATOM 4065 O O . TRP A 1 520 ? -7.672 -16.916 20.940 1.00 96.25 520 TRP A O 1
ATOM 4075 N N . GLU A 1 521 ? -9.577 -15.986 20.218 1.00 95.69 521 GLU A N 1
ATOM 4076 C CA . GLU A 1 521 ? -10.349 -17.216 20.138 1.00 95.69 521 GLU A CA 1
ATOM 4077 C C . GLU A 1 521 ? -9.935 -18.072 18.937 1.00 95.69 521 GLU A C 1
ATOM 4079 O O . GLU A 1 521 ? -9.588 -17.557 17.878 1.00 95.69 521 GLU A O 1
ATOM 4084 N N . LYS A 1 522 ? -10.053 -19.401 19.056 1.00 94.38 522 LYS A N 1
ATOM 4085 C CA . LYS A 1 522 ? -9.569 -20.363 18.039 1.00 94.38 522 LYS A CA 1
ATOM 4086 C C . LYS A 1 522 ? -10.225 -20.244 16.655 1.00 94.38 522 LYS A C 1
ATOM 4088 O O . LYS A 1 522 ? -9.695 -20.791 15.692 1.00 94.38 522 LYS A O 1
ATOM 4093 N N . TRP A 1 523 ? -11.391 -19.603 16.551 1.00 94.62 523 TRP A N 1
ATOM 4094 C CA . TRP A 1 523 ? -12.070 -19.352 15.270 1.00 94.62 523 TRP A CA 1
ATOM 4095 C C . TRP A 1 523 ? -11.461 -18.169 14.502 1.00 94.62 523 TRP A C 1
ATOM 4097 O O . TRP A 1 523 ? -11.787 -17.964 13.331 1.00 94.62 523 TRP A O 1
ATOM 4107 N N . VAL A 1 524 ? -10.569 -17.400 15.132 1.00 96.38 524 VAL A N 1
ATOM 4108 C CA . VAL A 1 524 ? -9.814 -16.331 14.485 1.00 96.38 524 VAL A CA 1
ATOM 4109 C C . VAL A 1 524 ? -8.591 -16.933 13.799 1.00 96.38 524 VAL A C 1
ATOM 4111 O O . VAL A 1 524 ? -7.719 -17.515 14.436 1.00 96.38 524 VAL A O 1
ATOM 4114 N N . ILE A 1 525 ? -8.503 -16.786 12.479 1.00 97.12 525 ILE A N 1
ATOM 4115 C CA . ILE A 1 525 ? -7.376 -17.308 11.697 1.00 97.12 525 ILE A CA 1
ATOM 4116 C C . ILE A 1 525 ? -6.432 -16.156 11.380 1.00 97.12 525 ILE A C 1
ATOM 4118 O O . ILE A 1 525 ? -6.790 -15.241 10.642 1.00 97.12 525 ILE A O 1
ATOM 4122 N N . ILE A 1 526 ? -5.210 -16.211 11.897 1.00 97.19 526 ILE A N 1
ATOM 4123 C CA . ILE A 1 526 ? -4.169 -15.215 11.620 1.00 97.19 526 ILE A CA 1
ATOM 4124 C C . ILE A 1 526 ? -3.370 -15.614 10.373 1.00 97.19 526 ILE A C 1
ATOM 4126 O O . ILE A 1 526 ? -2.828 -16.710 10.289 1.00 97.19 526 ILE A O 1
ATOM 4130 N N . ARG A 1 527 ? -3.231 -14.712 9.402 1.00 96.81 527 ARG A N 1
ATOM 4131 C CA . ARG A 1 527 ? -2.292 -14.892 8.286 1.00 96.81 527 ARG A CA 1
ATOM 4132 C C . ARG A 1 527 ? -1.290 -13.762 8.263 1.00 96.81 527 ARG A C 1
ATOM 4134 O O . ARG A 1 527 ? -1.672 -12.594 8.220 1.00 96.81 527 ARG A O 1
ATOM 4141 N N . MET A 1 528 ? -0.011 -14.110 8.283 1.00 95.69 528 MET A N 1
ATOM 4142 C CA . MET A 1 528 ? 1.069 -13.140 8.398 1.00 95.69 528 MET A CA 1
ATOM 4143 C C . MET A 1 528 ? 1.731 -12.887 7.052 1.00 95.69 528 MET A C 1
ATOM 4145 O O . MET A 1 528 ? 2.141 -13.813 6.354 1.00 95.69 528 MET A O 1
ATOM 4149 N N . PHE A 1 529 ? 1.881 -11.611 6.727 1.00 95.25 529 PHE A N 1
ATOM 4150 C CA . PHE A 1 529 ? 2.541 -11.144 5.525 1.00 95.25 529 PHE A CA 1
ATOM 4151 C C . PHE A 1 529 ? 3.567 -10.085 5.890 1.00 95.25 529 PHE A C 1
ATOM 4153 O O . PHE A 1 529 ? 3.275 -9.176 6.665 1.00 95.25 529 PHE A O 1
ATOM 4160 N N . ALA A 1 530 ? 4.748 -10.174 5.296 1.00 93.12 530 ALA A N 1
ATOM 4161 C CA . ALA A 1 530 ? 5.790 -9.172 5.441 1.00 93.12 530 ALA A CA 1
ATOM 4162 C C . ALA A 1 530 ? 6.232 -8.699 4.063 1.00 93.12 530 ALA A C 1
ATOM 4164 O O . ALA A 1 530 ? 6.644 -9.507 3.237 1.00 93.12 530 ALA A O 1
ATOM 4165 N N . ALA A 1 531 ? 6.178 -7.399 3.811 1.00 91.12 531 ALA A N 1
ATOM 4166 C CA . ALA A 1 531 ? 6.593 -6.793 2.559 1.00 91.12 531 ALA A CA 1
ATOM 4167 C C . ALA A 1 531 ? 7.669 -5.733 2.790 1.00 91.12 531 ALA A C 1
ATOM 4169 O O . ALA A 1 531 ? 7.790 -5.130 3.855 1.00 91.12 531 ALA A O 1
ATOM 4170 N N . GLY A 1 532 ? 8.472 -5.493 1.761 1.00 85.19 532 GLY A N 1
ATOM 4171 C CA . GLY A 1 532 ? 9.471 -4.434 1.792 1.00 85.19 532 GLY A CA 1
ATOM 4172 C C . GLY A 1 532 ? 10.491 -4.588 0.680 1.00 85.19 532 GLY A C 1
ATOM 4173 O O . GLY A 1 532 ? 10.720 -5.676 0.155 1.00 85.19 532 GLY A O 1
ATOM 4174 N N . THR A 1 533 ? 11.084 -3.477 0.258 1.00 75.44 533 THR A N 1
ATOM 4175 C CA . THR A 1 533 ? 12.220 -3.551 -0.665 1.00 75.44 533 THR A CA 1
ATOM 4176 C C . THR A 1 533 ? 13.413 -4.072 0.131 1.00 75.44 533 THR A C 1
ATOM 4178 O O . THR A 1 533 ? 13.719 -3.509 1.175 1.00 75.44 533 THR A O 1
ATOM 4181 N N . GLY A 1 534 ? 14.028 -5.173 -0.303 1.00 70.38 534 GLY A N 1
ATOM 4182 C CA . GLY A 1 534 ? 15.033 -5.890 0.492 1.00 70.38 534 GLY A CA 1
ATOM 4183 C C . GLY A 1 534 ? 14.536 -7.210 1.101 1.00 70.38 534 GLY A C 1
ATOM 4184 O O . GLY A 1 534 ? 15.347 -8.049 1.496 1.00 70.38 534 GLY A O 1
ATOM 4185 N N . VAL A 1 535 ? 13.216 -7.442 1.139 1.00 75.94 535 VAL A N 1
ATOM 4186 C CA . VAL A 1 535 ? 12.656 -8.764 1.470 1.00 75.94 535 VAL A CA 1
ATOM 4187 C C . VAL A 1 535 ? 13.037 -9.729 0.352 1.00 75.94 535 VAL A C 1
ATOM 4189 O O . VAL A 1 535 ? 12.866 -9.401 -0.822 1.00 75.94 535 VAL A O 1
ATOM 4192 N N . GLY A 1 536 ? 13.579 -10.894 0.707 1.00 63.50 536 GLY A N 1
ATOM 4193 C CA . GLY A 1 536 ? 14.160 -11.794 -0.286 1.00 63.50 536 GLY A CA 1
ATOM 4194 C C . GLY A 1 536 ? 15.399 -11.197 -0.951 1.00 63.50 536 GLY A C 1
ATOM 4195 O O . GLY A 1 536 ? 15.583 -11.378 -2.146 1.00 63.50 536 GLY A O 1
ATOM 4196 N N . THR A 1 537 ? 16.231 -10.465 -0.203 1.00 63.09 537 THR A N 1
ATOM 4197 C CA . THR A 1 537 ? 17.636 -10.215 -0.568 1.00 63.09 537 THR A CA 1
ATOM 4198 C C . THR A 1 537 ? 18.555 -11.084 0.280 1.00 63.09 537 THR A C 1
ATOM 4200 O O . THR A 1 537 ? 18.153 -11.674 1.276 1.00 63.09 537 THR A O 1
ATOM 4203 N N . VAL A 1 538 ? 19.821 -11.162 -0.108 1.00 51.84 538 VAL A N 1
ATOM 4204 C CA . VAL A 1 538 ? 20.813 -12.131 0.393 1.00 51.84 538 VAL A CA 1
ATOM 4205 C C . VAL A 1 538 ? 21.163 -11.927 1.868 1.00 51.84 538 VAL A C 1
ATOM 4207 O O . VAL A 1 538 ? 21.568 -12.861 2.551 1.00 51.84 538 VAL A O 1
ATOM 4210 N N . VAL A 1 539 ? 20.979 -10.709 2.379 1.00 54.50 539 VAL A N 1
ATOM 4211 C CA . VAL A 1 539 ? 21.144 -10.369 3.807 1.00 54.50 539 VAL A CA 1
ATOM 4212 C C . VAL A 1 539 ? 19.947 -10.864 4.641 1.00 54.50 539 VAL A C 1
ATOM 4214 O O . VAL A 1 539 ? 19.958 -10.865 5.874 1.00 54.50 539 VAL A O 1
ATOM 4217 N N . ASN A 1 540 ? 18.914 -11.326 3.942 1.00 53.72 540 ASN A N 1
ATOM 4218 C CA . ASN A 1 540 ? 17.616 -11.722 4.436 1.00 53.72 540 ASN A CA 1
ATOM 4219 C C . ASN A 1 540 ? 17.258 -13.157 3.993 1.00 53.72 540 ASN A C 1
ATOM 4221 O O . ASN A 1 540 ? 16.156 -13.373 3.478 1.00 53.72 540 ASN A O 1
ATOM 4225 N N . PRO A 1 541 ? 18.156 -14.160 4.146 1.00 52.69 541 PRO A N 1
ATOM 4226 C CA . PRO A 1 541 ? 17.725 -15.532 3.961 1.00 52.69 541 PRO A CA 1
ATOM 4227 C C . PRO A 1 541 ? 16.722 -15.767 5.086 1.00 52.69 541 PRO A C 1
ATOM 4229 O O . PRO A 1 541 ? 17.084 -15.618 6.257 1.00 52.69 541 PRO A O 1
ATOM 4232 N N . GLY A 1 542 ? 15.453 -16.020 4.757 1.00 50.88 542 GLY A N 1
ATOM 4233 C CA . GLY A 1 542 ? 14.459 -16.389 5.761 1.00 50.88 542 GLY A CA 1
ATOM 4234 C C . GLY A 1 542 ? 15.102 -17.424 6.681 1.00 50.88 542 GLY A C 1
ATOM 4235 O O . GLY A 1 542 ? 15.675 -18.401 6.195 1.00 50.88 542 GLY A O 1
ATOM 4236 N N . GLY A 1 543 ? 15.191 -17.058 7.963 1.00 48.66 543 GLY A N 1
ATOM 4237 C CA . GLY A 1 543 ? 16.265 -17.497 8.849 1.00 48.66 543 GLY A CA 1
ATOM 4238 C C . GLY A 1 543 ? 16.474 -19.004 8.839 1.00 48.66 543 GLY A C 1
ATOM 4239 O O . GLY A 1 543 ? 15.517 -19.771 8.791 1.00 48.66 543 GLY A O 1
ATOM 4240 N N . SER A 1 544 ? 17.730 -19.417 9.001 1.00 48.53 544 SER A N 1
ATOM 4241 C CA . SER A 1 544 ? 18.188 -20.798 9.235 1.00 48.53 544 SER A CA 1
ATOM 4242 C C . SER A 1 544 ? 17.516 -21.532 10.406 1.00 48.53 544 SER A C 1
ATOM 4244 O O . SER A 1 544 ? 17.929 -22.626 10.772 1.00 48.53 544 SER A O 1
ATOM 4246 N N . GLU A 1 545 ? 16.533 -20.906 11.043 1.00 57.16 545 GLU A N 1
ATOM 4247 C CA . GLU A 1 545 ? 15.898 -21.321 12.282 1.00 57.16 545 GLU A CA 1
ATOM 4248 C C . GLU A 1 545 ? 14.409 -21.641 12.097 1.00 57.16 545 GLU A C 1
ATOM 4250 O O . GLU A 1 545 ? 13.834 -22.191 13.025 1.00 57.16 545 GLU A O 1
ATOM 4255 N N . ASN A 1 546 ? 13.778 -21.350 10.941 1.00 52.84 546 ASN A N 1
ATOM 4256 C CA . ASN A 1 546 ? 12.378 -21.735 10.726 1.00 52.84 546 ASN A CA 1
ATOM 4257 C C . ASN A 1 546 ? 12.018 -22.153 9.294 1.00 52.84 546 ASN A C 1
ATOM 4259 O O . ASN A 1 546 ? 12.344 -21.486 8.316 1.00 52.84 546 ASN A O 1
ATOM 4263 N N . THR A 1 547 ? 11.268 -23.253 9.201 1.00 59.59 547 THR A N 1
ATOM 4264 C CA . THR A 1 547 ? 10.822 -23.919 7.964 1.00 59.59 547 THR A CA 1
ATOM 4265 C C . THR A 1 547 ? 9.506 -23.385 7.386 1.00 59.59 547 THR A C 1
ATOM 4267 O O . THR A 1 547 ? 9.064 -23.878 6.355 1.00 59.59 547 THR A O 1
ATOM 4270 N N . PHE A 1 548 ? 8.852 -22.409 8.024 1.00 74.31 548 PHE A N 1
ATOM 4271 C CA . PHE A 1 548 ? 7.462 -22.033 7.717 1.00 74.31 548 PHE A CA 1
ATOM 4272 C C . PHE A 1 548 ? 7.336 -20.624 7.124 1.00 74.31 548 PHE A C 1
ATOM 4274 O O . PHE A 1 548 ? 6.673 -19.752 7.685 1.00 74.31 548 PHE A O 1
ATOM 4281 N N . TYR A 1 549 ? 7.971 -20.380 5.979 1.00 83.00 549 TYR A N 1
ATOM 4282 C CA . TYR A 1 549 ? 7.710 -19.171 5.199 1.00 83.00 549 TYR A CA 1
ATOM 4283 C C . TYR A 1 549 ? 7.594 -19.478 3.709 1.00 83.00 549 TYR A C 1
ATOM 4285 O O . TYR A 1 549 ? 8.220 -20.402 3.193 1.00 83.00 549 TYR A O 1
ATOM 4293 N N . LYS A 1 550 ? 6.817 -18.650 3.012 1.00 86.38 550 LYS A N 1
ATOM 4294 C CA . LYS A 1 550 ? 6.715 -18.633 1.555 1.00 86.38 550 LYS A CA 1
ATOM 4295 C C . LYS A 1 550 ? 7.270 -17.309 1.053 1.00 86.38 550 LYS A C 1
ATOM 4297 O O . LYS A 1 550 ? 6.722 -16.257 1.368 1.00 86.38 550 LYS A O 1
ATOM 4302 N N . LEU A 1 551 ? 8.362 -17.345 0.294 1.00 83.75 551 LEU A N 1
ATOM 4303 C CA . LEU A 1 551 ? 8.918 -16.150 -0.338 1.00 83.75 551 LEU A CA 1
ATOM 4304 C C . LEU A 1 551 ? 8.299 -15.959 -1.723 1.00 83.75 551 LEU A C 1
ATOM 4306 O O . LEU A 1 551 ? 8.400 -16.829 -2.581 1.00 83.75 551 LEU A O 1
ATOM 4310 N N . ALA A 1 552 ? 7.707 -14.793 -1.937 1.00 81.94 552 ALA A N 1
ATOM 4311 C CA . ALA A 1 552 ? 7.175 -14.346 -3.207 1.00 81.94 552 ALA A CA 1
ATOM 4312 C C . ALA A 1 552 ? 7.878 -13.052 -3.613 1.00 81.94 552 ALA A C 1
ATOM 4314 O O . ALA A 1 552 ? 7.695 -11.998 -3.003 1.00 81.94 552 ALA A O 1
ATOM 4315 N N . THR A 1 553 ? 8.699 -13.108 -4.652 1.00 74.31 553 THR A N 1
ATOM 4316 C CA . THR A 1 553 ? 9.376 -11.916 -5.161 1.00 74.31 553 THR A CA 1
ATOM 4317 C C . THR A 1 553 ? 8.548 -11.327 -6.292 1.00 74.31 553 THR A C 1
ATOM 4319 O O . THR A 1 553 ? 8.382 -11.948 -7.338 1.00 74.31 553 THR A O 1
ATOM 4322 N N . LEU A 1 554 ? 8.059 -10.097 -6.113 1.00 71.50 554 LEU A N 1
ATOM 4323 C CA . LEU A 1 554 ? 7.494 -9.292 -7.195 1.00 71.50 554 LEU A CA 1
ATOM 4324 C C . LEU A 1 554 ? 8.622 -8.773 -8.098 1.00 71.50 554 LEU A C 1
ATOM 4326 O O . LEU A 1 554 ? 8.899 -7.573 -8.138 1.00 71.50 554 LEU A O 1
ATOM 4330 N N . ALA A 1 555 ? 9.310 -9.688 -8.767 1.00 61.69 555 ALA A N 1
ATOM 4331 C CA . ALA A 1 555 ? 10.227 -9.385 -9.852 1.00 61.69 555 ALA A CA 1
ATOM 4332 C C . ALA A 1 555 ? 9.490 -9.502 -11.194 1.00 61.69 555 ALA A C 1
ATOM 4334 O O . ALA A 1 555 ? 8.426 -10.127 -11.285 1.00 61.69 555 ALA A O 1
ATOM 4335 N N . ALA A 1 556 ? 10.069 -8.905 -12.240 1.00 48.91 556 ALA A N 1
ATOM 4336 C CA . ALA A 1 556 ? 9.879 -9.412 -13.594 1.00 48.91 556 ALA A CA 1
ATOM 4337 C C . ALA A 1 556 ? 10.186 -10.918 -13.525 1.00 48.91 556 ALA A C 1
ATOM 4339 O O . ALA A 1 556 ? 11.222 -11.313 -12.993 1.00 48.91 556 ALA A O 1
ATOM 4340 N N . SER A 1 557 ? 9.186 -11.737 -13.829 1.00 44.94 557 SER A N 1
ATOM 4341 C CA . SER A 1 557 ? 9.172 -13.180 -13.576 1.00 44.94 557 SER A CA 1
ATOM 4342 C C . SER A 1 557 ? 10.450 -13.864 -14.045 1.00 44.94 557 SER A C 1
ATOM 4344 O O . SER A 1 557 ? 11.099 -13.405 -14.982 1.00 44.94 557 SER A O 1
ATOM 4346 N N . GLN A 1 558 ? 10.781 -14.987 -13.400 1.00 43.25 558 GLN A N 1
ATOM 4347 C CA . GLN A 1 558 ? 11.853 -15.863 -13.857 1.00 43.25 558 GLN A CA 1
ATOM 4348 C C . GLN A 1 558 ? 11.737 -16.047 -15.377 1.00 43.25 558 GLN A C 1
ATOM 4350 O O . GLN A 1 558 ? 10.667 -16.444 -15.845 1.00 43.25 558 GLN A O 1
ATOM 4355 N N . PRO A 1 559 ? 12.785 -15.736 -16.161 1.00 45.03 559 PRO A N 1
ATOM 4356 C CA . PRO A 1 559 ? 12.836 -16.240 -17.516 1.00 45.03 559 PRO A CA 1
ATOM 4357 C C . PRO A 1 559 ? 12.787 -17.758 -17.384 1.00 45.03 559 PRO A C 1
ATOM 4359 O O . PRO A 1 559 ? 13.655 -18.337 -16.727 1.00 45.03 559 PRO A O 1
ATOM 4362 N N . ASP A 1 560 ? 11.756 -18.387 -17.950 1.00 45.78 560 ASP A N 1
ATOM 4363 C CA . ASP A 1 560 ? 11.758 -19.832 -18.129 1.00 45.78 560 ASP A CA 1
ATOM 4364 C C . ASP A 1 560 ? 13.118 -20.195 -18.727 1.00 45.78 560 ASP A C 1
ATOM 4366 O O . ASP A 1 560 ? 13.524 -19.644 -19.757 1.00 45.78 560 ASP A O 1
ATOM 4370 N N . THR A 1 561 ? 13.848 -21.076 -18.045 1.00 45.56 561 THR A N 1
ATOM 4371 C CA . THR A 1 561 ? 15.275 -21.381 -18.256 1.00 45.56 561 THR A CA 1
ATOM 4372 C C . THR A 1 561 ? 15.618 -21.892 -19.663 1.00 45.56 561 THR A C 1
ATOM 4374 O O . THR A 1 561 ? 16.782 -22.125 -19.967 1.00 45.56 561 THR A O 1
ATOM 4377 N N . ASN A 1 562 ? 14.632 -21.990 -20.559 1.00 49.09 562 ASN A N 1
ATOM 4378 C CA . ASN A 1 562 ? 14.768 -22.486 -21.923 1.00 49.09 562 ASN A CA 1
ATOM 4379 C C . ASN A 1 562 ? 14.459 -21.454 -23.030 1.00 49.09 562 ASN A C 1
ATOM 4381 O O . ASN A 1 562 ? 14.485 -21.829 -24.201 1.00 49.09 562 ASN A O 1
ATOM 4385 N N . ALA A 1 563 ? 14.197 -20.174 -22.727 1.00 44.44 563 ALA A N 1
ATOM 4386 C CA . ALA A 1 563 ? 13.914 -19.166 -23.759 1.00 44.44 563 ALA A CA 1
ATOM 4387 C C . ALA A 1 563 ? 14.865 -17.958 -23.693 1.00 44.44 563 ALA A C 1
ATOM 4389 O O . ALA A 1 563 ? 14.742 -17.075 -22.851 1.00 44.44 563 ALA A O 1
ATOM 4390 N N . SER A 1 564 ? 15.777 -17.863 -24.663 1.00 42.34 564 SER A N 1
ATOM 4391 C CA . SER A 1 564 ? 16.645 -16.702 -24.924 1.00 42.34 564 SER A CA 1
ATOM 4392 C C . SER A 1 564 ? 15.903 -15.479 -25.500 1.00 42.34 564 SER A C 1
ATOM 4394 O O . SER A 1 564 ? 16.511 -14.614 -26.131 1.00 42.34 564 SER A O 1
ATOM 4396 N N . GLN A 1 565 ? 14.587 -15.376 -25.296 1.00 47.94 565 GLN A N 1
ATOM 4397 C CA . GLN A 1 565 ? 13.786 -14.235 -25.729 1.00 47.94 565 GLN A CA 1
ATOM 4398 C C . GLN A 1 565 ? 13.519 -13.306 -24.544 1.00 47.94 565 GLN A C 1
ATOM 4400 O O . GLN A 1 565 ? 13.114 -13.743 -23.472 1.00 47.94 565 GLN A O 1
ATOM 4405 N N . SER A 1 566 ? 13.768 -12.013 -24.761 1.00 51.22 566 SER A N 1
ATOM 4406 C CA . SER A 1 566 ? 13.497 -10.906 -23.838 1.00 51.22 566 SER A CA 1
ATOM 4407 C C . SER A 1 566 ? 12.194 -11.104 -23.058 1.00 51.22 566 SER A C 1
ATOM 4409 O O . SER A 1 566 ? 11.126 -11.191 -23.674 1.00 51.22 566 SER A O 1
ATOM 4411 N N . ASP A 1 567 ? 12.300 -11.142 -21.728 1.00 49.97 567 ASP A N 1
ATOM 4412 C CA . ASP A 1 567 ? 11.204 -11.443 -20.807 1.00 49.97 567 ASP A CA 1
ATOM 4413 C C . ASP A 1 567 ? 9.939 -10.615 -21.138 1.00 49.97 567 ASP A C 1
ATOM 4415 O O . ASP A 1 567 ? 9.939 -9.390 -20.956 1.00 49.97 567 ASP A O 1
ATOM 4419 N N . PRO A 1 568 ? 8.848 -11.248 -21.621 1.00 53.56 568 PRO A N 1
ATOM 4420 C CA . PRO A 1 568 ? 7.572 -10.576 -21.886 1.00 53.56 568 PRO A CA 1
ATOM 4421 C C . PRO A 1 568 ? 6.952 -9.905 -20.660 1.00 53.56 568 PRO A C 1
ATOM 4423 O O . PRO A 1 568 ? 6.022 -9.106 -20.795 1.00 53.56 568 PRO A O 1
ATOM 4426 N N . ASN A 1 569 ? 7.496 -10.135 -19.466 1.00 57.88 569 ASN A N 1
ATOM 4427 C CA . ASN A 1 569 ? 6.920 -9.652 -18.227 1.00 57.88 569 ASN A CA 1
ATOM 4428 C C . ASN A 1 569 ? 7.507 -8.345 -17.691 1.00 57.88 569 ASN A C 1
ATOM 4430 O O . ASN A 1 569 ? 6.896 -7.763 -16.791 1.00 57.88 569 ASN A O 1
ATOM 4434 N N . ALA A 1 570 ? 8.586 -7.805 -18.270 1.00 61.25 570 ALA A N 1
ATOM 4435 C CA . ALA A 1 570 ? 9.156 -6.528 -17.820 1.00 61.25 570 ALA A CA 1
ATOM 4436 C C . ALA A 1 570 ? 8.132 -5.371 -17.865 1.00 61.25 570 ALA A C 1
ATOM 4438 O O . ALA A 1 570 ? 8.153 -4.475 -17.031 1.00 61.25 570 ALA A O 1
ATOM 4439 N N . THR A 1 571 ? 7.168 -5.415 -18.792 1.00 71.88 571 THR A N 1
ATOM 4440 C CA . THR A 1 571 ? 6.088 -4.409 -18.908 1.00 71.88 571 THR A CA 1
ATOM 4441 C C . THR A 1 571 ? 4.727 -4.903 -18.408 1.00 71.88 571 THR A C 1
ATOM 4443 O O . THR A 1 571 ? 3.703 -4.253 -18.622 1.00 71.88 571 THR A O 1
ATOM 4446 N N . ARG A 1 572 ? 4.675 -6.040 -17.701 1.00 75.62 572 ARG A N 1
ATOM 4447 C CA . ARG A 1 572 ? 3.417 -6.685 -17.283 1.00 75.62 572 ARG A CA 1
ATOM 4448 C C . ARG A 1 572 ? 2.520 -5.760 -16.466 1.00 75.62 572 ARG A C 1
ATOM 4450 O O . ARG A 1 572 ? 1.307 -5.774 -16.648 1.00 75.62 572 ARG A O 1
ATOM 4457 N N . MET A 1 573 ? 3.095 -4.947 -15.577 1.00 75.88 573 MET A N 1
ATOM 4458 C CA . MET A 1 573 ? 2.311 -4.003 -14.770 1.00 75.88 573 MET A CA 1
ATOM 4459 C C . MET A 1 573 ? 1.699 -2.886 -15.620 1.00 75.88 573 MET A C 1
ATOM 4461 O O . MET A 1 573 ? 0.526 -2.578 -15.429 1.00 75.88 573 MET A O 1
ATOM 4465 N N . TYR A 1 574 ? 2.442 -2.338 -16.589 1.00 86.88 574 TYR A N 1
ATOM 4466 C CA . TYR A 1 574 ? 1.914 -1.361 -17.547 1.00 86.88 574 TYR A CA 1
ATOM 4467 C C . TYR A 1 574 ? 0.683 -1.914 -18.280 1.00 86.88 574 TYR A C 1
ATOM 4469 O O . TYR A 1 574 ? -0.382 -1.296 -18.259 1.00 86.88 574 TYR A O 1
ATOM 4477 N N . TRP A 1 575 ? 0.809 -3.114 -18.857 1.00 87.44 575 TRP A N 1
ATOM 4478 C CA . TRP A 1 575 ? -0.281 -3.755 -19.592 1.00 87.44 575 TRP A CA 1
ATOM 4479 C C . TRP A 1 575 ? -1.468 -4.103 -18.702 1.00 87.44 575 TRP A C 1
ATOM 4481 O O . TRP A 1 575 ? -2.600 -3.832 -19.087 1.00 87.44 575 TRP A O 1
ATOM 4491 N N . LYS A 1 576 ? -1.230 -4.620 -17.489 1.00 81.69 576 LYS A N 1
ATOM 4492 C CA . LYS A 1 576 ? -2.299 -4.890 -16.515 1.00 81.69 576 LYS A CA 1
ATOM 4493 C C . LYS A 1 576 ? -3.101 -3.631 -16.193 1.00 81.69 576 LYS A C 1
ATOM 4495 O O . LYS A 1 576 ? -4.325 -3.678 -16.248 1.00 81.69 576 LYS A O 1
ATOM 4500 N N . PHE A 1 577 ? -2.435 -2.514 -15.890 1.00 79.62 577 PHE A N 1
ATOM 4501 C CA . PHE A 1 577 ? -3.139 -1.262 -15.602 1.00 79.62 577 PHE A CA 1
ATOM 4502 C C . PHE A 1 577 ? -3.912 -0.756 -16.811 1.00 79.62 577 PHE A C 1
ATOM 4504 O O . PHE A 1 577 ? -5.070 -0.385 -16.668 1.00 79.62 577 PHE A O 1
ATOM 4511 N N . ARG A 1 578 ? -3.303 -0.782 -17.999 1.00 86.62 578 ARG A N 1
ATOM 4512 C CA . ARG A 1 578 ? -3.958 -0.332 -19.228 1.00 86.62 578 ARG A CA 1
ATOM 4513 C C . ARG A 1 578 ? -5.189 -1.167 -19.576 1.00 86.62 578 ARG A C 1
ATOM 4515 O O . ARG A 1 578 ? -6.234 -0.597 -19.861 1.00 86.62 578 ARG A O 1
ATOM 4522 N N . LEU A 1 579 ? -5.079 -2.495 -19.539 1.00 86.12 579 LEU A N 1
ATOM 4523 C CA . LEU A 1 579 ? -6.177 -3.414 -19.860 1.00 86.12 579 LEU A CA 1
ATOM 4524 C C . LEU A 1 579 ? -7.308 -3.371 -18.825 1.00 86.12 579 LEU A C 1
ATOM 4526 O O . LEU A 1 579 ? -8.445 -3.702 -19.150 1.00 86.12 579 LEU A O 1
ATOM 4530 N N . ALA A 1 580 ? -7.007 -2.942 -17.597 1.00 80.62 580 ALA A N 1
ATOM 4531 C CA . ALA A 1 580 ? -8.003 -2.711 -16.559 1.00 80.62 580 ALA A CA 1
ATOM 4532 C C . ALA A 1 580 ? -8.767 -1.384 -16.721 1.00 80.62 580 ALA A C 1
ATOM 4534 O O . ALA A 1 580 ? -9.779 -1.183 -16.047 1.00 80.62 580 ALA A O 1
ATOM 4535 N N . LEU A 1 581 ? -8.311 -0.468 -17.587 1.00 82.62 581 LEU A N 1
ATOM 4536 C CA . LEU A 1 581 ? -9.055 0.757 -17.871 1.00 82.62 581 LEU A CA 1
ATOM 4537 C C . LEU A 1 581 ? -10.337 0.423 -18.648 1.00 82.62 581 LEU A C 1
ATOM 4539 O O . LEU A 1 581 ? -10.322 -0.441 -19.525 1.00 82.62 581 LEU A O 1
ATOM 4543 N N . PRO A 1 582 ? -11.454 1.111 -18.360 1.00 81.06 582 PRO A N 1
ATOM 4544 C CA . PRO A 1 582 ? -12.715 0.834 -19.030 1.00 81.06 582 PRO A CA 1
ATOM 4545 C C . PRO A 1 582 ? -12.630 1.185 -20.521 1.00 81.06 582 PRO A C 1
ATOM 4547 O O . PRO A 1 582 ? -12.156 2.265 -20.894 1.00 81.06 582 PRO A O 1
ATOM 4550 N N . PHE A 1 583 ? -13.141 0.273 -21.348 1.00 87.00 583 PHE A N 1
ATOM 4551 C CA . PHE A 1 583 ? -13.444 0.480 -22.762 1.00 87.00 583 PHE A CA 1
ATOM 4552 C C . PHE A 1 583 ? -14.963 0.546 -22.922 1.00 87.00 583 PHE A C 1
ATOM 4554 O O . PHE A 1 583 ? -15.689 -0.202 -22.268 1.00 87.00 583 PHE A O 1
ATOM 4561 N N . THR A 1 584 ? -15.446 1.438 -23.782 1.00 87.75 584 THR A N 1
ATOM 4562 C CA . THR A 1 584 ? -16.858 1.462 -24.182 1.00 87.75 584 THR A CA 1
ATOM 4563 C C . THR A 1 584 ? -17.144 0.310 -25.147 1.00 87.75 584 THR A C 1
ATOM 4565 O O . THR A 1 584 ? -16.224 -0.181 -25.805 1.00 87.75 584 THR A O 1
ATOM 4568 N N . GLU A 1 585 ? -18.407 -0.104 -25.272 1.00 88.38 585 GLU A N 1
ATOM 4569 C CA . GLU A 1 585 ? -18.811 -1.175 -26.203 1.00 88.38 585 GLU A CA 1
ATOM 4570 C C . GLU A 1 585 ? -18.358 -0.885 -27.646 1.00 88.38 585 GLU A C 1
ATOM 4572 O O . GLU A 1 585 ? -17.803 -1.757 -28.314 1.00 88.38 585 GLU A O 1
ATOM 4577 N N . ASP A 1 586 ? -18.440 0.382 -28.069 1.00 87.06 586 ASP A N 1
ATOM 4578 C CA . ASP A 1 586 ? -17.974 0.860 -29.382 1.00 87.06 586 ASP A CA 1
ATOM 4579 C C . ASP A 1 586 ? -16.465 0.667 -29.635 1.00 87.06 586 ASP A C 1
ATOM 4581 O O . ASP A 1 586 ? -15.994 0.799 -30.765 1.00 87.06 586 ASP A O 1
ATOM 4585 N N . LEU A 1 587 ? -15.677 0.394 -28.591 1.00 91.75 587 LEU A N 1
ATOM 4586 C CA . LEU A 1 587 ? -14.215 0.311 -28.640 1.00 91.75 587 LEU A CA 1
ATOM 4587 C C . LEU A 1 587 ? -13.680 -1.082 -28.275 1.00 91.75 587 LEU A C 1
ATOM 4589 O O . LEU A 1 587 ? -12.482 -1.231 -28.029 1.00 91.75 587 LEU A O 1
ATOM 4593 N N . LEU A 1 588 ? -14.519 -2.124 -28.293 1.00 94.00 588 LEU A N 1
ATOM 4594 C CA . LEU A 1 588 ? -14.077 -3.505 -28.047 1.00 94.00 588 LEU A CA 1
ATOM 4595 C C . LEU A 1 588 ? -13.040 -3.991 -29.070 1.00 94.00 588 LEU A C 1
ATOM 4597 O O . LEU A 1 588 ? -12.098 -4.689 -28.702 1.00 94.00 588 LEU A O 1
ATOM 4601 N N . ALA A 1 589 ? -13.148 -3.568 -30.333 1.00 95.81 589 ALA A N 1
ATOM 4602 C CA . ALA A 1 589 ? -12.139 -3.870 -31.350 1.00 95.81 589 ALA A CA 1
ATOM 4603 C C . ALA A 1 589 ? -10.771 -3.252 -31.006 1.00 95.81 589 ALA A C 1
ATOM 4605 O O . ALA A 1 589 ? -9.739 -3.900 -31.158 1.00 95.81 589 ALA A O 1
ATOM 4606 N N . LEU A 1 590 ? -10.754 -2.023 -30.473 1.00 95.50 590 LEU A N 1
ATOM 4607 C CA . LEU A 1 590 ? -9.523 -1.399 -29.988 1.00 95.50 590 LEU A CA 1
ATOM 4608 C C . LEU A 1 590 ? -8.956 -2.154 -28.787 1.00 95.50 590 LEU A C 1
ATOM 4610 O O . LEU A 1 590 ? -7.749 -2.373 -28.733 1.00 95.50 590 LEU A O 1
ATOM 4614 N N . LYS A 1 591 ? -9.816 -2.581 -27.854 1.00 95.00 591 LYS A N 1
ATOM 4615 C CA . LYS A 1 591 ? -9.407 -3.401 -26.709 1.00 95.00 591 LYS A CA 1
ATOM 4616 C C . LYS A 1 591 ? -8.715 -4.686 -27.170 1.00 95.00 591 LYS A C 1
ATOM 4618 O O . LYS A 1 591 ? -7.621 -4.969 -26.694 1.00 95.00 591 LYS A O 1
ATOM 4623 N N . ALA A 1 592 ? -9.289 -5.395 -28.144 1.00 96.06 592 ALA A N 1
ATOM 4624 C CA . ALA A 1 592 ? -8.694 -6.603 -28.714 1.00 96.06 592 ALA A CA 1
ATOM 4625 C C . ALA A 1 592 ? -7.313 -6.332 -29.344 1.00 96.06 592 ALA A C 1
ATOM 4627 O O . ALA A 1 592 ? -6.371 -7.081 -29.101 1.00 96.06 592 ALA A O 1
ATOM 4628 N N . ILE A 1 593 ? -7.152 -5.218 -30.072 1.00 97.19 593 ILE A N 1
ATOM 4629 C CA . ILE A 1 593 ? -5.846 -4.805 -30.621 1.00 97.19 593 ILE A CA 1
ATOM 4630 C C . ILE A 1 593 ? -4.836 -4.513 -29.495 1.00 97.19 593 ILE A C 1
ATOM 4632 O O . ILE A 1 593 ? -3.657 -4.840 -29.615 1.00 97.19 593 ILE A O 1
ATOM 4636 N N . VAL A 1 594 ? -5.268 -3.887 -28.395 1.00 95.50 594 VAL A N 1
ATOM 4637 C CA . VAL A 1 594 ? -4.408 -3.597 -27.234 1.00 95.50 594 VAL A CA 1
ATOM 4638 C C . VAL A 1 594 ? -4.011 -4.882 -26.491 1.00 95.50 594 VAL A C 1
ATOM 4640 O O . VAL A 1 594 ? -2.856 -5.005 -26.082 1.00 95.50 594 VAL A O 1
ATOM 4643 N N . GLU A 1 595 ? -4.925 -5.844 -26.345 1.00 93.81 595 GLU A N 1
ATOM 4644 C CA . GLU A 1 595 ? -4.650 -7.177 -25.786 1.00 93.81 595 GLU A CA 1
ATOM 4645 C C . GLU A 1 595 ? -3.650 -7.949 -26.660 1.00 93.81 595 GLU A C 1
ATOM 4647 O O . GLU A 1 595 ? -2.661 -8.483 -26.154 1.00 93.81 595 GLU A O 1
ATOM 4652 N N . GLU A 1 596 ? -3.837 -7.926 -27.982 1.00 95.44 596 GLU A N 1
ATOM 4653 C CA . GLU A 1 596 ? -2.905 -8.522 -28.941 1.00 95.44 596 GLU A CA 1
ATOM 4654 C C . GLU A 1 596 ? -1.518 -7.861 -28.874 1.00 95.44 596 GLU A C 1
ATOM 4656 O O . GLU A 1 596 ? -0.492 -8.548 -28.851 1.00 95.44 596 GLU A O 1
ATOM 4661 N N . LEU A 1 597 ? -1.469 -6.527 -28.790 1.00 94.75 597 LEU A N 1
ATOM 4662 C CA . LEU A 1 597 ? -0.217 -5.784 -28.663 1.00 94.75 597 LEU A CA 1
ATOM 4663 C C . LEU A 1 597 ? 0.520 -6.135 -27.369 1.00 94.75 597 LEU A C 1
ATOM 4665 O O . LEU A 1 597 ? 1.744 -6.262 -27.386 1.00 94.75 597 LEU A O 1
ATOM 4669 N N . SER A 1 598 ? -0.216 -6.312 -26.269 1.00 92.25 598 SER A N 1
ATOM 4670 C CA . SER A 1 598 ? 0.345 -6.754 -24.993 1.00 92.25 598 SER A CA 1
ATOM 4671 C C . SER A 1 598 ? 1.022 -8.118 -25.126 1.00 92.25 598 SER A C 1
ATOM 4673 O O . SER A 1 598 ? 2.162 -8.268 -24.686 1.00 92.25 598 SER A O 1
ATOM 4675 N N . GLY A 1 599 ? 0.371 -9.082 -25.788 1.00 89.88 599 GLY A N 1
ATOM 4676 C CA . GLY A 1 599 ? 0.931 -10.418 -26.020 1.00 89.88 599 GLY A CA 1
ATOM 4677 C C . GLY A 1 599 ? 2.149 -10.431 -26.950 1.00 89.88 599 GLY A C 1
ATOM 4678 O O . GLY A 1 599 ? 3.025 -11.280 -26.812 1.00 89.88 599 GLY A O 1
ATOM 4679 N N . LYS A 1 600 ? 2.242 -9.464 -27.871 1.00 92.69 600 LYS A N 1
ATOM 4680 C CA . LYS A 1 600 ? 3.323 -9.353 -28.870 1.00 92.69 600 LYS A CA 1
ATOM 4681 C C . LYS A 1 600 ? 4.409 -8.344 -28.499 1.00 92.69 600 LYS A C 1
ATOM 4683 O O . LYS A 1 600 ? 5.284 -8.055 -29.312 1.00 92.69 600 LYS A O 1
ATOM 4688 N N . TRP A 1 601 ? 4.379 -7.793 -27.286 1.00 90.56 601 TRP A N 1
ATOM 4689 C CA . TRP A 1 601 ? 5.212 -6.650 -26.916 1.00 90.56 601 TRP A CA 1
ATOM 4690 C C . TRP A 1 601 ? 6.726 -6.919 -26.953 1.00 90.56 601 TRP A C 1
ATOM 4692 O O . TRP A 1 601 ? 7.497 -6.016 -27.295 1.00 90.56 601 TRP A O 1
ATOM 4702 N N . SER A 1 602 ? 7.158 -8.142 -26.633 1.00 84.50 602 SER A N 1
ATOM 4703 C CA . SER A 1 602 ? 8.578 -8.530 -26.670 1.00 84.50 602 SER A CA 1
ATOM 4704 C C . SER A 1 602 ? 9.131 -8.725 -28.078 1.00 84.50 602 SER A C 1
ATOM 4706 O O . SER A 1 602 ? 10.315 -8.486 -28.303 1.00 84.50 602 SER A O 1
ATOM 4708 N N . ASP A 1 603 ? 8.298 -9.112 -29.043 1.00 87.44 603 ASP A N 1
ATOM 4709 C CA . ASP A 1 603 ? 8.733 -9.321 -30.423 1.00 87.44 603 ASP A CA 1
ATOM 4710 C C . ASP A 1 603 ? 8.688 -7.988 -31.176 1.00 87.44 603 ASP A C 1
ATOM 4712 O O . ASP A 1 603 ? 7.622 -7.456 -31.476 1.00 87.44 603 ASP A O 1
ATOM 4716 N N . ALA A 1 604 ? 9.855 -7.424 -31.497 1.00 87.06 604 ALA A N 1
ATOM 4717 C CA . ALA A 1 604 ? 9.944 -6.126 -32.161 1.00 87.06 604 ALA A CA 1
ATOM 4718 C C . ALA A 1 604 ? 9.224 -6.084 -33.521 1.00 87.06 604 ALA A C 1
ATOM 4720 O O . ALA A 1 604 ? 8.611 -5.061 -33.846 1.00 87.06 604 ALA A O 1
ATOM 4721 N N . ASN A 1 605 ? 9.270 -7.179 -34.286 1.00 91.62 605 ASN A N 1
ATOM 4722 C CA . ASN A 1 605 ? 8.650 -7.264 -35.603 1.00 91.62 605 ASN A CA 1
ATOM 4723 C C . ASN A 1 605 ? 7.131 -7.330 -35.453 1.00 91.62 605 ASN A C 1
ATOM 4725 O O . ASN A 1 605 ? 6.422 -6.497 -36.019 1.00 91.62 605 ASN A O 1
ATOM 4729 N N . GLN A 1 606 ? 6.627 -8.244 -34.623 1.00 94.44 606 GLN A N 1
ATOM 4730 C CA . GLN A 1 606 ? 5.188 -8.380 -34.390 1.00 94.44 606 GLN A CA 1
ATOM 4731 C C . GLN A 1 606 ? 4.593 -7.145 -33.706 1.00 94.44 606 GLN A C 1
ATOM 4733 O O . GLN A 1 606 ? 3.547 -6.654 -34.133 1.00 94.44 606 GLN A O 1
ATOM 4738 N N . ARG A 1 607 ? 5.285 -6.578 -32.710 1.00 92.81 607 ARG A N 1
ATOM 4739 C CA . ARG A 1 607 ? 4.907 -5.319 -32.055 1.00 92.81 607 ARG A CA 1
ATOM 4740 C C . ARG A 1 607 ? 4.706 -4.207 -33.076 1.00 92.81 607 ARG A C 1
ATOM 4742 O O . ARG A 1 607 ? 3.705 -3.501 -33.006 1.00 92.81 607 ARG A O 1
ATOM 4749 N N . SER A 1 608 ? 5.625 -4.052 -34.032 1.00 92.69 608 SER A N 1
ATOM 4750 C CA . SER A 1 608 ? 5.523 -2.996 -35.047 1.00 92.69 608 SER A CA 1
ATOM 4751 C C . SER A 1 608 ? 4.267 -3.135 -35.916 1.00 92.69 608 SER A C 1
ATOM 4753 O O . SER A 1 608 ? 3.579 -2.143 -36.158 1.00 92.69 608 SER A O 1
ATOM 4755 N N . VAL A 1 609 ? 3.910 -4.366 -36.300 1.00 96.38 609 VAL A N 1
ATOM 4756 C CA . VAL A 1 609 ? 2.710 -4.663 -37.095 1.00 96.38 609 VAL A CA 1
ATOM 4757 C C . VAL A 1 609 ? 1.443 -4.301 -36.321 1.00 96.38 609 VAL A C 1
ATOM 4759 O O . VAL A 1 609 ? 0.589 -3.583 -36.841 1.00 96.38 609 VAL A O 1
ATOM 4762 N N . VAL A 1 610 ? 1.337 -4.722 -35.059 1.00 96.81 610 VAL A N 1
ATOM 4763 C CA . VAL A 1 610 ? 0.145 -4.442 -34.241 1.00 96.81 610 VAL A CA 1
ATOM 4764 C C . VAL A 1 610 ? 0.052 -2.957 -33.868 1.00 96.81 610 VAL A C 1
ATOM 4766 O O . VAL A 1 610 ? -1.037 -2.383 -33.851 1.00 96.81 610 VAL A O 1
ATOM 4769 N N . MET A 1 611 ? 1.182 -2.270 -33.658 1.00 94.56 611 MET A N 1
ATOM 4770 C CA . MET A 1 611 ? 1.194 -0.812 -33.479 1.00 94.56 611 MET A CA 1
ATOM 4771 C C . MET A 1 611 ? 0.657 -0.074 -34.717 1.00 94.56 611 MET A C 1
ATOM 4773 O O . MET A 1 611 ? -0.071 0.909 -34.561 1.00 94.56 611 MET A O 1
ATOM 4777 N N . LEU A 1 612 ? 0.962 -0.543 -35.935 1.00 95.56 612 LEU A N 1
ATOM 4778 C CA . LEU A 1 612 ? 0.409 0.012 -37.179 1.00 95.56 612 LEU A CA 1
ATOM 4779 C C . LEU A 1 612 ? -1.095 -0.254 -37.313 1.00 95.56 612 LEU A C 1
ATOM 4781 O O . LEU A 1 612 ? -1.839 0.645 -37.717 1.00 95.56 612 LEU A O 1
ATOM 4785 N N . GLN A 1 613 ? -1.557 -1.450 -36.939 1.00 97.19 613 GLN A N 1
ATOM 4786 C CA . GLN A 1 613 ? -2.986 -1.780 -36.894 1.00 97.19 613 GLN A CA 1
ATOM 4787 C C . GLN A 1 613 ? -3.730 -0.852 -35.927 1.00 97.19 613 GLN A C 1
ATOM 4789 O O . GLN A 1 613 ? -4.709 -0.212 -36.317 1.00 97.19 613 GLN A O 1
ATOM 4794 N N . ARG A 1 614 ? -3.212 -0.672 -34.704 1.00 96.31 614 ARG A N 1
ATOM 4795 C CA . ARG A 1 614 ? -3.766 0.280 -33.732 1.00 96.31 614 ARG A CA 1
ATOM 4796 C C . ARG A 1 614 ? -3.761 1.710 -34.267 1.00 96.31 614 ARG A C 1
ATOM 4798 O O . ARG A 1 614 ? -4.763 2.408 -34.154 1.00 96.31 614 ARG A O 1
ATOM 4805 N N . GLY A 1 615 ? -2.653 2.155 -34.860 1.00 95.06 615 GLY A N 1
ATOM 4806 C CA . GLY A 1 615 ? -2.544 3.491 -35.449 1.00 95.06 615 GLY A CA 1
ATOM 4807 C C . GLY A 1 615 ? -3.576 3.730 -36.555 1.00 95.06 615 GLY A C 1
ATOM 4808 O O . GLY A 1 615 ? -4.173 4.805 -36.621 1.00 95.06 615 GLY A O 1
ATOM 4809 N N . SER A 1 616 ? -3.838 2.710 -37.374 1.00 95.94 616 SER A N 1
ATOM 4810 C CA . SER A 1 616 ? -4.867 2.742 -38.419 1.00 95.94 616 SER A CA 1
ATOM 4811 C C . SER A 1 616 ? -6.270 2.837 -37.819 1.00 95.94 616 SER A C 1
ATOM 4813 O O . SER A 1 616 ? -7.034 3.716 -38.216 1.00 95.94 616 SER A O 1
ATOM 4815 N N . PHE A 1 617 ? -6.569 2.025 -36.797 1.00 95.81 617 PHE A N 1
ATOM 4816 C CA . PHE A 1 617 ? -7.837 2.081 -36.062 1.00 95.81 617 PHE A CA 1
ATOM 4817 C C . PHE A 1 617 ? -8.084 3.476 -35.474 1.00 95.81 617 PHE A C 1
ATOM 4819 O O . PHE A 1 617 ? -9.139 4.077 -35.685 1.00 95.81 617 PHE A O 1
ATOM 4826 N N . LEU A 1 618 ? -7.087 4.019 -34.771 1.00 93.69 618 LEU A N 1
ATOM 4827 C CA . LEU A 1 618 ? -7.148 5.342 -34.155 1.00 93.69 618 LEU A CA 1
ATOM 4828 C C . LEU A 1 618 ? -7.368 6.447 -35.204 1.00 93.69 618 LEU A C 1
ATOM 4830 O O . LEU A 1 618 ? -8.179 7.347 -34.991 1.00 93.69 618 LEU A O 1
ATOM 4834 N N . LYS A 1 619 ? -6.701 6.362 -36.362 1.00 91.69 619 LYS A N 1
ATOM 4835 C CA . LYS A 1 619 ? -6.866 7.318 -37.469 1.00 91.69 619 LYS A CA 1
ATOM 4836 C C . LYS A 1 619 ? -8.272 7.274 -38.071 1.00 91.69 619 LYS A C 1
ATOM 4838 O O . LYS A 1 619 ? -8.832 8.330 -38.351 1.00 91.69 619 LYS A O 1
ATOM 4843 N N . GLU A 1 620 ? -8.839 6.084 -38.251 1.00 93.25 620 GLU A N 1
ATOM 4844 C CA . GLU A 1 620 ? -10.200 5.905 -38.768 1.00 93.25 620 GLU A CA 1
ATOM 4845 C C . GLU A 1 620 ? -11.256 6.467 -37.801 1.00 93.25 620 GLU A C 1
ATOM 4847 O O . GLU A 1 620 ? -12.214 7.120 -38.215 1.00 93.25 620 GLU A O 1
ATOM 4852 N N . HIS A 1 621 ? -11.064 6.262 -36.496 1.00 92.38 621 HIS A N 1
ATOM 4853 C CA . HIS A 1 621 ? -12.036 6.650 -35.469 1.00 92.38 621 HIS A CA 1
ATOM 4854 C C . HIS A 1 621 ? -11.890 8.104 -35.000 1.00 92.38 621 HIS A C 1
ATOM 4856 O O . HIS A 1 621 ? -12.820 8.641 -34.400 1.00 92.38 621 HIS A O 1
ATOM 4862 N N . LYS A 1 622 ? -10.784 8.782 -35.338 1.00 86.50 622 LYS A N 1
ATOM 4863 C CA . LYS A 1 622 ? -10.513 10.188 -34.986 1.00 86.50 622 LYS A CA 1
ATOM 4864 C C . LYS A 1 622 ? -11.636 11.159 -35.373 1.00 86.50 622 LYS A C 1
ATOM 4866 O O . LYS A 1 622 ? -11.859 12.140 -34.669 1.00 86.50 622 LYS A O 1
ATOM 4871 N N . HIS A 1 623 ? -12.308 10.924 -36.500 1.00 84.81 623 HIS A N 1
ATOM 4872 C CA . HIS A 1 623 ? -13.322 11.836 -37.045 1.00 84.81 623 HIS A CA 1
ATOM 4873 C C . HIS A 1 623 ? -14.767 11.387 -36.787 1.00 84.81 623 HIS A C 1
ATOM 4875 O O . HIS A 1 623 ? -15.697 12.109 -37.145 1.00 84.81 623 HIS A O 1
ATOM 4881 N N . LYS A 1 624 ? -14.977 10.219 -36.165 1.00 87.00 624 LYS A N 1
ATOM 4882 C CA . LYS A 1 624 ? -16.324 9.704 -35.897 1.00 87.00 624 LYS A CA 1
ATOM 4883 C C . LYS A 1 624 ? -16.984 10.496 -34.759 1.00 87.00 624 LYS A C 1
ATOM 4885 O O . LYS A 1 624 ? -16.340 10.882 -33.778 1.00 87.00 624 LYS A O 1
ATOM 4890 N N . ILE A 1 625 ? -18.288 10.750 -34.885 1.00 79.12 625 ILE A N 1
ATOM 4891 C CA . ILE A 1 625 ? -19.090 11.359 -33.818 1.00 79.12 625 ILE A CA 1
ATOM 4892 C C . ILE A 1 625 ? -19.331 10.284 -32.761 1.00 79.12 625 ILE A C 1
ATOM 4894 O O . ILE A 1 625 ? -20.213 9.448 -32.902 1.00 79.12 625 ILE A O 1
ATOM 4898 N N . LEU A 1 626 ? -18.503 10.299 -31.724 1.00 81.06 626 LEU A N 1
ATOM 4899 C CA . LEU A 1 626 ? -18.593 9.386 -30.590 1.00 81.06 626 LEU A CA 1
ATOM 4900 C C . LEU A 1 626 ? -19.050 10.120 -29.326 1.00 81.06 626 LEU A C 1
ATOM 4902 O O . LEU A 1 626 ? -18.856 11.340 -29.203 1.00 81.06 626 LEU A O 1
ATOM 4906 N N . MET A 1 627 ? -19.604 9.354 -28.384 1.00 85.19 627 MET A N 1
ATOM 4907 C CA . MET A 1 627 ? -19.876 9.811 -27.019 1.00 85.19 627 MET A CA 1
ATOM 4908 C C . MET A 1 627 ? -18.598 10.362 -26.374 1.00 85.19 627 MET A C 1
ATOM 4910 O O . MET A 1 627 ? -17.477 9.996 -26.747 1.00 85.19 627 MET A O 1
ATOM 4914 N N . LYS A 1 628 ? -18.754 11.274 -25.410 1.00 85.62 628 LYS A N 1
ATOM 4915 C CA . LYS A 1 628 ? -17.626 11.960 -24.764 1.00 85.62 628 LYS A CA 1
ATOM 4916 C C . LYS A 1 628 ? -16.655 10.962 -24.125 1.00 85.62 628 LYS A C 1
ATOM 4918 O O . LYS A 1 628 ? -15.446 11.117 -24.265 1.00 85.62 628 LYS A O 1
ATOM 4923 N N . GLU A 1 629 ? -17.195 9.923 -23.503 1.00 85.62 629 GLU A N 1
ATOM 4924 C CA . GLU A 1 629 ? -16.472 8.851 -22.825 1.00 85.62 629 GLU A CA 1
ATOM 4925 C C . GLU A 1 629 ? -15.623 8.052 -23.823 1.00 85.62 629 GLU A C 1
ATOM 4927 O O . GLU A 1 629 ? -14.431 7.850 -23.610 1.00 85.62 629 GLU A O 1
ATOM 4932 N N . ALA A 1 630 ? -16.197 7.677 -24.970 1.00 88.69 630 ALA A N 1
ATOM 4933 C CA . ALA A 1 630 ? -15.470 6.983 -26.033 1.00 88.69 630 ALA A CA 1
ATOM 4934 C C . ALA A 1 630 ? -14.355 7.860 -26.640 1.00 88.69 630 ALA A C 1
ATOM 4936 O O . ALA A 1 630 ? -13.266 7.368 -26.943 1.00 88.69 630 ALA A O 1
ATOM 4937 N N . LYS A 1 631 ? -14.575 9.176 -26.771 1.00 89.50 631 LYS A N 1
ATOM 4938 C CA . LYS A 1 631 ? -13.530 10.112 -27.223 1.00 89.50 631 LYS A CA 1
ATOM 4939 C C . LYS A 1 631 ? -12.372 10.214 -26.236 1.00 89.50 631 LYS A C 1
ATOM 4941 O O . LYS A 1 631 ? -11.222 10.219 -26.666 1.00 89.50 631 LYS A O 1
ATOM 4946 N N . GLU A 1 632 ? -12.656 10.265 -24.937 1.00 90.75 632 GLU A N 1
ATOM 4947 C CA . GLU A 1 632 ? -11.622 10.276 -23.898 1.00 90.75 632 GLU A CA 1
ATOM 4948 C C . GLU A 1 632 ? -10.747 9.017 -23.971 1.00 90.75 632 GLU A C 1
ATOM 4950 O O . GLU A 1 632 ? -9.518 9.122 -23.959 1.00 90.75 632 GLU A O 1
ATOM 4955 N N . VAL A 1 633 ? -11.363 7.841 -24.162 1.00 91.69 633 VAL A N 1
ATOM 4956 C CA . VAL A 1 633 ? -10.641 6.576 -24.380 1.00 91.69 633 VAL A CA 1
ATOM 4957 C C . VAL A 1 633 ? -9.736 6.666 -25.615 1.00 91.69 633 VAL A C 1
ATOM 4959 O O . VAL A 1 633 ? -8.565 6.309 -25.528 1.00 91.69 633 VAL A O 1
ATOM 4962 N N . LEU A 1 634 ? -10.220 7.188 -26.748 1.00 93.12 634 LEU A N 1
ATOM 4963 C CA . LEU A 1 634 ? -9.405 7.329 -27.964 1.00 93.12 634 LEU A CA 1
ATOM 4964 C C . LEU A 1 634 ? -8.223 8.295 -27.794 1.00 93.12 634 LEU A C 1
ATOM 4966 O O . LEU A 1 634 ? -7.119 7.991 -28.247 1.00 93.12 634 LEU A O 1
ATOM 4970 N N . VAL A 1 635 ? -8.430 9.444 -27.139 1.00 93.31 635 VAL A N 1
ATOM 4971 C CA . VAL A 1 635 ? -7.355 10.413 -26.856 1.00 93.31 635 VAL A CA 1
ATOM 4972 C C . VAL A 1 635 ? -6.297 9.777 -25.962 1.00 93.31 635 VAL A C 1
ATOM 4974 O O . VAL A 1 635 ? -5.103 9.876 -26.248 1.00 93.31 635 VAL A O 1
ATOM 4977 N N . ARG A 1 636 ? -6.726 9.076 -24.912 1.00 94.38 636 ARG A N 1
ATOM 4978 C CA . ARG A 1 636 ? -5.835 8.331 -24.026 1.00 94.38 636 ARG A CA 1
ATOM 4979 C C . ARG A 1 636 ? -5.036 7.265 -24.773 1.00 94.38 636 ARG A C 1
ATOM 4981 O O . ARG A 1 636 ? -3.823 7.182 -24.604 1.00 94.38 636 ARG A O 1
ATOM 4988 N N . GLU A 1 637 ? -5.686 6.476 -25.621 1.00 95.44 637 GLU A N 1
ATOM 4989 C CA . GLU A 1 637 ? -5.016 5.434 -26.404 1.00 95.44 637 GLU A CA 1
ATOM 4990 C C . GLU A 1 637 ? -4.033 6.017 -27.430 1.00 95.44 637 GLU A C 1
ATOM 4992 O O . GLU A 1 637 ? -2.970 5.441 -27.672 1.00 95.44 637 GLU A O 1
ATOM 4997 N N . ALA A 1 638 ? -4.313 7.204 -27.972 1.00 94.44 638 ALA A N 1
ATOM 4998 C CA . ALA A 1 638 ? -3.362 7.939 -28.799 1.00 94.44 638 ALA A CA 1
ATOM 4999 C C . ALA A 1 638 ? -2.133 8.418 -27.999 1.00 94.44 638 ALA A C 1
ATOM 5001 O O . ALA A 1 638 ? -1.012 8.314 -28.501 1.00 94.44 638 ALA A O 1
ATOM 5002 N N . LEU A 1 639 ? -2.315 8.880 -26.754 1.00 95.25 639 LEU A N 1
ATOM 5003 C CA . LEU A 1 639 ? -1.207 9.227 -25.852 1.00 95.25 639 LEU A CA 1
ATOM 5004 C C . LEU A 1 639 ? -0.348 8.003 -25.518 1.00 95.25 639 LEU A C 1
ATOM 5006 O O . LEU A 1 639 ? 0.875 8.071 -25.641 1.00 95.25 639 LEU A O 1
ATOM 5010 N N . PHE A 1 640 ? -0.967 6.866 -25.178 1.00 95.88 640 PHE A N 1
ATOM 5011 C CA . PHE A 1 640 ? -0.239 5.608 -24.984 1.00 95.88 640 PHE A CA 1
ATOM 5012 C C . PHE A 1 640 ? 0.532 5.208 -26.234 1.00 95.88 640 PHE A C 1
ATOM 5014 O O . PHE A 1 640 ? 1.716 4.890 -26.149 1.00 95.88 640 PHE A O 1
ATOM 5021 N N . SER A 1 641 ? -0.085 5.332 -27.409 1.00 95.00 641 SER A N 1
ATOM 5022 C CA . SER A 1 641 ? 0.605 5.032 -28.656 1.00 95.00 641 SER A CA 1
ATOM 5023 C C . SER A 1 641 ? 1.837 5.905 -28.888 1.00 95.00 641 SER A C 1
ATOM 5025 O O . SER A 1 641 ? 2.825 5.411 -29.428 1.00 95.00 641 SER A O 1
ATOM 5027 N N . ALA A 1 642 ? 1.804 7.174 -28.483 1.00 94.12 642 ALA A N 1
ATOM 5028 C CA . ALA A 1 642 ? 2.952 8.068 -28.586 1.00 94.12 642 ALA A CA 1
ATOM 5029 C C . ALA A 1 642 ? 4.050 7.729 -27.557 1.00 94.12 642 ALA A C 1
ATOM 5031 O O . ALA A 1 642 ? 5.224 7.666 -27.920 1.00 94.12 642 ALA A O 1
ATOM 5032 N N . VAL A 1 643 ? 3.676 7.428 -26.308 1.00 94.38 643 VAL A N 1
ATOM 5033 C CA . VAL A 1 643 ? 4.592 6.943 -25.253 1.00 94.38 643 VAL A CA 1
ATOM 5034 C C . VAL A 1 643 ? 5.313 5.668 -25.691 1.00 94.38 643 VAL A C 1
ATOM 5036 O O . VAL A 1 643 ? 6.519 5.540 -25.527 1.00 94.38 643 VAL A O 1
ATOM 5039 N N . GLU A 1 644 ? 4.592 4.717 -26.271 1.00 94.19 644 GLU A N 1
ATOM 5040 C CA . GLU A 1 644 ? 5.158 3.446 -26.720 1.00 94.19 644 GLU A CA 1
ATOM 5041 C C . GLU A 1 644 ? 6.053 3.589 -27.954 1.00 94.19 644 GLU A C 1
ATOM 5043 O O . GLU A 1 644 ? 6.999 2.816 -28.132 1.00 94.19 644 GLU A O 1
ATOM 5048 N N . ALA A 1 645 ? 5.758 4.558 -28.824 1.00 89.38 645 ALA A N 1
ATOM 5049 C CA . ALA A 1 645 ? 6.570 4.852 -29.997 1.00 89.38 645 ALA A CA 1
ATOM 5050 C C . ALA A 1 645 ? 7.916 5.492 -29.617 1.00 89.38 645 ALA A C 1
ATOM 5052 O O . ALA A 1 645 ? 8.920 5.197 -30.266 1.00 89.38 645 ALA A O 1
ATOM 5053 N N . ASP A 1 646 ? 7.964 6.295 -28.550 1.00 89.94 646 ASP A N 1
ATOM 5054 C CA . ASP A 1 646 ? 9.204 6.893 -28.052 1.00 89.94 646 ASP A CA 1
ATOM 5055 C C . ASP A 1 646 ? 10.067 5.875 -27.283 1.00 89.94 646 ASP A C 1
ATOM 5057 O O . ASP A 1 646 ? 9.620 5.205 -26.353 1.00 89.94 646 ASP A O 1
ATOM 5061 N N . THR A 1 647 ? 11.339 5.755 -27.672 1.00 83.06 647 THR A N 1
ATOM 5062 C CA . THR A 1 647 ? 12.274 4.768 -27.108 1.00 83.06 647 THR A CA 1
ATOM 5063 C C . THR A 1 647 ? 12.515 4.958 -25.611 1.00 83.06 647 THR A C 1
ATOM 5065 O O . THR A 1 647 ? 12.609 3.972 -24.880 1.00 83.06 647 THR A O 1
ATOM 5068 N N . VAL A 1 648 ? 12.606 6.206 -25.142 1.00 80.75 648 VAL A N 1
ATOM 5069 C CA . VAL A 1 648 ? 12.861 6.509 -23.730 1.00 80.75 648 VAL A CA 1
ATOM 5070 C C . VAL A 1 648 ? 11.622 6.176 -22.917 1.00 80.75 648 VAL A C 1
ATOM 5072 O O . VAL A 1 648 ? 11.705 5.418 -21.957 1.00 80.75 648 VAL A O 1
ATOM 5075 N N . CYS A 1 649 ? 10.463 6.691 -23.323 1.00 85.00 649 CYS A N 1
ATOM 5076 C CA . CYS A 1 649 ? 9.197 6.390 -22.670 1.00 85.00 649 CYS A CA 1
ATOM 5077 C C . CYS A 1 649 ? 8.940 4.880 -22.612 1.00 85.00 649 CYS A C 1
ATOM 5079 O O . CYS A 1 649 ? 8.552 4.378 -21.562 1.00 85.00 649 CYS A O 1
ATOM 5081 N N . ARG A 1 650 ? 9.237 4.135 -23.683 1.00 86.44 650 ARG A N 1
ATOM 5082 C CA . ARG A 1 650 ? 9.131 2.670 -23.705 1.00 86.44 650 ARG A CA 1
ATOM 5083 C C . ARG A 1 650 ? 10.023 1.993 -22.667 1.00 86.44 650 ARG A C 1
ATOM 5085 O O . ARG A 1 650 ? 9.564 1.077 -21.991 1.00 86.44 650 ARG A O 1
ATOM 5092 N N . PHE A 1 651 ? 11.273 2.435 -22.532 1.00 80.50 651 PHE A N 1
ATOM 5093 C CA . PHE A 1 651 ? 12.197 1.909 -21.524 1.00 80.50 651 PHE A CA 1
ATOM 5094 C C . PHE A 1 651 ? 11.676 2.152 -20.103 1.00 80.50 651 PHE A C 1
ATOM 5096 O O . PHE A 1 651 ? 11.765 1.288 -19.246 1.00 80.50 651 PHE A O 1
ATOM 5103 N N . VAL A 1 652 ? 11.039 3.294 -19.867 1.00 83.44 652 VAL A N 1
ATOM 5104 C CA . VAL A 1 652 ? 10.449 3.652 -18.570 1.00 83.44 652 VAL A CA 1
ATOM 5105 C C . VAL A 1 652 ? 9.295 2.729 -18.167 1.00 83.44 652 VAL A C 1
ATOM 5107 O O . VAL A 1 652 ? 9.080 2.510 -16.975 1.00 83.44 652 VAL A O 1
ATOM 5110 N N . LEU A 1 653 ? 8.592 2.133 -19.136 1.00 87.19 653 LEU A N 1
ATOM 5111 C CA . LEU A 1 653 ? 7.504 1.184 -18.876 1.00 87.19 653 LEU A CA 1
ATOM 5112 C C . LEU A 1 653 ? 7.975 -0.142 -18.261 1.00 87.19 653 LEU A C 1
ATOM 5114 O O . LEU A 1 653 ? 7.133 -0.897 -17.774 1.00 87.19 653 LEU A O 1
ATOM 5118 N N . THR A 1 654 ? 9.280 -0.442 -18.280 1.00 80.50 654 THR A N 1
ATOM 5119 C CA . THR A 1 654 ? 9.820 -1.653 -17.639 1.00 80.50 654 THR A CA 1
ATOM 5120 C C . THR A 1 654 ? 9.907 -1.518 -16.120 1.00 80.50 654 THR A C 1
ATOM 5122 O O . THR A 1 654 ? 9.909 -2.515 -15.407 1.00 80.50 654 THR A O 1
ATOM 5125 N N . ASN A 1 655 ? 9.909 -0.288 -15.594 1.00 81.81 655 ASN A N 1
ATOM 5126 C CA . ASN A 1 655 ? 9.787 -0.052 -14.164 1.00 81.81 655 ASN A CA 1
ATOM 5127 C C . ASN A 1 655 ? 8.307 0.100 -13.789 1.00 81.81 655 ASN A C 1
ATOM 5129 O O . ASN A 1 655 ? 7.638 1.042 -14.215 1.00 81.81 655 ASN A O 1
ATOM 5133 N N . ALA A 1 656 ? 7.796 -0.787 -12.935 1.00 79.62 656 ALA A N 1
ATOM 5134 C CA . ALA A 1 656 ? 6.380 -0.811 -12.564 1.00 79.62 656 ALA A CA 1
ATOM 5135 C C . ALA A 1 656 ? 5.867 0.522 -11.982 1.00 79.62 656 ALA A C 1
ATOM 5137 O O . ALA A 1 656 ? 4.740 0.938 -12.273 1.00 79.62 656 ALA A O 1
ATOM 5138 N N . ARG A 1 657 ? 6.688 1.222 -11.185 1.00 81.50 657 ARG A N 1
ATOM 5139 C CA . ARG A 1 657 ? 6.297 2.501 -10.576 1.00 81.50 657 ARG A CA 1
ATOM 5140 C C . ARG A 1 657 ? 6.149 3.585 -11.630 1.00 81.50 657 ARG A C 1
ATOM 5142 O O . ARG A 1 657 ? 5.145 4.294 -11.650 1.00 81.50 657 ARG A O 1
ATOM 5149 N N . LEU A 1 658 ? 7.142 3.704 -12.507 1.00 85.81 658 LEU A N 1
ATOM 5150 C CA . LEU A 1 658 ? 7.117 4.682 -13.585 1.00 85.81 658 LEU A CA 1
ATOM 5151 C C . LEU A 1 658 ? 6.022 4.365 -14.603 1.00 85.81 658 LEU A C 1
ATOM 5153 O O . LEU A 1 658 ? 5.314 5.276 -15.008 1.00 85.81 658 LEU A O 1
ATOM 5157 N N . ALA A 1 659 ? 5.814 3.094 -14.949 1.00 88.38 659 ALA A N 1
ATOM 5158 C CA . ALA A 1 659 ? 4.692 2.656 -15.773 1.00 88.38 659 ALA A CA 1
ATOM 5159 C C . ALA A 1 659 ? 3.345 3.123 -15.203 1.00 88.38 659 ALA A C 1
ATOM 5161 O O . ALA A 1 659 ? 2.520 3.666 -15.934 1.00 88.38 659 ALA A O 1
ATOM 5162 N N . THR A 1 660 ? 3.142 2.969 -13.890 1.00 84.69 660 THR A N 1
ATOM 5163 C CA . THR A 1 660 ? 1.923 3.436 -13.207 1.00 84.69 660 THR A CA 1
ATOM 5164 C C . THR A 1 660 ? 1.773 4.953 -13.320 1.00 84.69 660 THR A C 1
ATOM 5166 O O . THR A 1 660 ? 0.696 5.440 -13.651 1.00 84.69 660 THR A O 1
ATOM 5169 N N . LEU A 1 661 ? 2.857 5.704 -13.098 1.00 87.25 661 LEU A N 1
ATOM 5170 C CA . LEU A 1 661 ? 2.868 7.163 -13.235 1.00 87.25 661 LEU A CA 1
ATOM 5171 C C . LEU A 1 661 ? 2.602 7.613 -14.680 1.00 87.25 661 LEU A C 1
ATOM 5173 O O . LEU A 1 661 ? 1.907 8.600 -14.894 1.00 87.25 661 LEU A O 1
ATOM 5177 N N . VAL A 1 662 ? 3.119 6.892 -15.677 1.00 91.25 662 VAL A N 1
ATOM 5178 C CA . VAL A 1 662 ? 2.848 7.157 -17.097 1.00 91.25 662 VAL A CA 1
ATOM 5179 C C . VAL A 1 662 ? 1.371 6.929 -17.413 1.00 91.25 662 VAL A C 1
ATOM 5181 O O . VAL A 1 662 ? 0.766 7.761 -18.087 1.00 91.25 662 VAL A O 1
ATOM 5184 N N . VAL A 1 663 ? 0.774 5.847 -16.901 1.00 90.50 663 VAL A N 1
ATOM 5185 C CA . VAL A 1 663 ? -0.668 5.578 -17.038 1.00 90.50 663 VAL A CA 1
ATOM 5186 C C . VAL A 1 663 ? -1.500 6.685 -16.395 1.00 90.50 663 VAL A C 1
ATOM 5188 O O . VAL A 1 663 ? -2.378 7.235 -17.062 1.00 90.50 663 VAL A O 1
ATOM 5191 N N . ALA A 1 664 ? -1.169 7.064 -15.159 1.00 88.00 664 ALA A N 1
ATOM 5192 C CA . ALA A 1 664 ? -1.815 8.157 -14.436 1.00 88.00 664 ALA A CA 1
ATOM 5193 C C . ALA A 1 664 ? -1.774 9.465 -15.234 1.00 88.00 664 ALA A C 1
ATOM 5195 O O . ALA A 1 664 ? -2.814 10.061 -15.525 1.00 88.00 664 ALA A O 1
ATOM 5196 N N . ARG A 1 665 ? -0.585 9.845 -15.709 1.00 92.44 665 ARG A N 1
ATOM 5197 C CA . ARG A 1 665 ? -0.408 11.101 -16.431 1.00 92.44 665 ARG A CA 1
ATOM 5198 C C . ARG A 1 665 ? -1.107 11.102 -17.788 1.00 92.44 665 ARG A C 1
ATOM 5200 O O . ARG A 1 665 ? -1.663 12.126 -18.175 1.00 92.44 665 ARG A O 1
ATOM 5207 N N . CYS A 1 666 ? -1.105 9.982 -18.515 1.00 93.19 666 CYS A N 1
ATOM 5208 C CA . CYS A 1 666 ? -1.840 9.873 -19.779 1.00 93.19 666 CYS A CA 1
ATOM 5209 C C . CYS A 1 666 ? -3.355 9.983 -19.565 1.00 93.19 666 CYS A C 1
ATOM 5211 O O . CYS A 1 666 ? -4.024 10.630 -20.368 1.00 93.19 666 CYS A O 1
ATOM 5213 N N . ASN A 1 667 ? -3.887 9.405 -18.480 1.00 89.69 667 ASN A N 1
ATOM 5214 C CA . ASN A 1 667 ? -5.291 9.564 -18.093 1.00 89.69 667 ASN A CA 1
ATOM 5215 C C . ASN A 1 667 ? -5.629 11.040 -17.833 1.00 89.69 667 ASN A C 1
ATOM 5217 O O . ASN A 1 667 ? -6.534 11.578 -18.468 1.00 89.69 667 ASN A O 1
ATOM 5221 N N . ALA A 1 668 ? -4.878 11.724 -16.966 1.00 88.44 668 ALA A N 1
ATOM 5222 C CA . ALA A 1 668 ? -5.151 13.131 -16.668 1.00 88.44 668 ALA A CA 1
ATOM 5223 C C . ALA A 1 668 ? -4.992 14.043 -17.884 1.00 88.44 668 ALA A C 1
ATOM 5225 O O . ALA A 1 668 ? -5.812 14.936 -18.093 1.00 88.44 668 ALA A O 1
ATOM 5226 N N . LEU A 1 669 ? -3.958 13.816 -18.698 1.00 90.94 669 LEU A N 1
ATOM 5227 C CA . LEU A 1 669 ? -3.721 14.603 -19.903 1.00 90.94 669 LEU A CA 1
ATOM 5228 C C . LEU A 1 669 ? -4.844 14.399 -20.930 1.00 90.94 669 LEU A C 1
ATOM 5230 O O . LEU A 1 669 ? -5.272 15.367 -21.554 1.00 90.94 669 LEU A O 1
ATOM 5234 N N . ALA A 1 670 ? -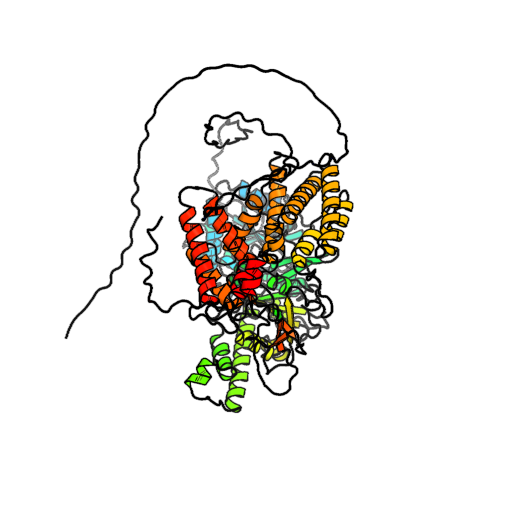5.375 13.180 -21.074 1.00 91.06 670 ALA A N 1
ATOM 5235 C CA . ALA A 1 670 ? -6.544 12.935 -21.916 1.00 91.06 670 ALA A CA 1
ATOM 5236 C C . ALA A 1 670 ? -7.765 13.732 -21.428 1.00 91.06 670 ALA A C 1
ATOM 5238 O O . ALA A 1 670 ? -8.397 14.432 -22.222 1.00 91.06 670 ALA A O 1
ATOM 5239 N N . THR A 1 671 ? -8.046 13.707 -20.123 1.00 88.69 671 THR A N 1
ATOM 5240 C CA . THR A 1 671 ? -9.130 14.487 -19.507 1.00 88.69 671 THR A CA 1
ATOM 5241 C C . THR A 1 671 ? -8.942 15.992 -19.702 1.00 88.69 671 THR A C 1
ATOM 5243 O O . THR A 1 671 ? -9.897 16.701 -20.021 1.00 88.69 671 THR A O 1
ATOM 5246 N N . GLU A 1 672 ? -7.715 16.496 -19.551 1.00 89.62 672 GLU A N 1
ATOM 5247 C CA . GLU A 1 672 ? -7.366 17.904 -19.765 1.00 89.62 672 GLU A CA 1
ATOM 5248 C C . GLU A 1 672 ? -7.616 18.334 -21.219 1.00 89.62 672 GLU A C 1
ATOM 5250 O O . GLU A 1 672 ? -8.274 19.349 -21.460 1.00 89.62 672 GLU A O 1
ATOM 5255 N N . ILE A 1 673 ? -7.167 17.533 -22.191 1.00 89.94 673 ILE A N 1
ATOM 5256 C CA . ILE A 1 673 ? -7.402 17.776 -23.623 1.00 89.94 673 ILE A CA 1
ATOM 5257 C C . ILE A 1 673 ? -8.905 17.805 -23.920 1.00 89.94 673 ILE A C 1
ATOM 5259 O O . ILE A 1 673 ? -9.388 18.729 -24.581 1.00 89.94 673 ILE A O 1
ATOM 5263 N N . MET A 1 674 ? -9.655 16.836 -23.385 1.00 89.19 674 MET A N 1
ATOM 5264 C CA . MET A 1 674 ? -11.105 16.748 -23.567 1.00 89.19 674 MET A CA 1
ATOM 5265 C C . MET A 1 674 ? -11.847 17.933 -22.943 1.00 89.19 674 MET A C 1
ATOM 5267 O O . MET A 1 674 ? -12.798 18.440 -23.539 1.00 89.19 674 MET A O 1
ATOM 5271 N N . LYS A 1 675 ? -11.414 18.405 -21.768 1.00 88.81 675 LYS A N 1
ATOM 5272 C CA . LYS A 1 675 ? -12.008 19.561 -21.083 1.00 88.81 675 LYS A CA 1
ATOM 5273 C C . LYS A 1 675 ? -11.729 20.869 -21.817 1.00 88.81 675 LYS A C 1
ATOM 5275 O O . LYS A 1 675 ? -12.612 21.717 -21.901 1.00 88.81 675 LYS A O 1
ATOM 5280 N N . ASN A 1 676 ? -10.521 21.028 -22.348 1.00 85.88 676 ASN A N 1
ATOM 5281 C CA . ASN A 1 676 ? -10.108 22.272 -22.986 1.00 85.88 676 ASN A CA 1
ATOM 5282 C C . ASN A 1 676 ? -10.654 22.419 -24.415 1.00 85.88 676 ASN A C 1
ATOM 5284 O O . ASN A 1 676 ? -10.621 23.519 -24.954 1.00 85.88 676 ASN A O 1
ATOM 5288 N N . THR A 1 677 ? -11.191 21.362 -25.038 1.00 71.44 677 THR A N 1
ATOM 5289 C CA . THR A 1 677 ? -11.786 21.361 -26.399 1.00 71.44 677 THR A CA 1
ATOM 5290 C C . THR A 1 677 ? -10.863 21.859 -27.526 1.00 71.44 677 THR A C 1
ATOM 5292 O O . THR A 1 677 ? -11.297 21.991 -28.668 1.00 71.44 677 THR A O 1
ATOM 5295 N N . LEU A 1 678 ? -9.580 22.106 -27.233 1.00 57.25 678 LEU A N 1
ATOM 5296 C CA . LEU A 1 678 ? -8.652 22.803 -28.130 1.00 57.25 678 LEU A CA 1
ATOM 5297 C C . LEU A 1 678 ? -8.238 21.959 -29.343 1.00 57.25 678 LEU A C 1
ATOM 5299 O O . LEU A 1 678 ? -7.899 22.531 -30.373 1.00 57.25 678 LEU A O 1
ATOM 5303 N N . CYS A 1 679 ? -8.299 20.626 -29.252 1.00 60.12 679 CYS A N 1
ATOM 5304 C CA . CYS A 1 679 ? -8.133 19.686 -30.363 1.00 60.12 679 CYS A CA 1
ATOM 5305 C C . CYS A 1 679 ? -8.791 18.346 -30.001 1.00 60.12 679 CYS A C 1
ATOM 5307 O O . CYS A 1 679 ? -8.537 17.806 -28.930 1.00 60.12 679 CYS A O 1
ATOM 5309 N N . ALA A 1 680 ? -9.567 17.755 -30.916 1.00 64.00 680 ALA A N 1
ATOM 5310 C CA . ALA A 1 680 ? -10.139 16.411 -30.738 1.00 64.00 680 ALA A CA 1
ATOM 5311 C C . ALA A 1 680 ? -9.080 15.285 -30.734 1.00 64.00 680 ALA A C 1
ATOM 5313 O O . ALA A 1 680 ? -9.421 14.115 -30.587 1.00 64.00 680 ALA A O 1
ATOM 5314 N N . TRP A 1 681 ? -7.801 15.617 -30.950 1.00 79.06 681 TRP A N 1
ATOM 5315 C CA . TRP A 1 681 ? -6.717 14.653 -31.090 1.00 79.06 681 TRP A CA 1
ATOM 5316 C C . TRP A 1 681 ? -5.378 15.225 -30.599 1.00 79.06 681 TRP A C 1
ATOM 5318 O O . TRP A 1 681 ? -5.080 16.375 -30.924 1.00 79.06 681 TRP A O 1
ATOM 5328 N N . PRO A 1 682 ? -4.531 14.440 -29.908 1.00 78.38 682 PRO A N 1
ATOM 5329 C CA . PRO A 1 682 ? -3.246 14.887 -29.356 1.00 78.38 682 PRO A CA 1
ATOM 5330 C C . PRO A 1 682 ? -2.124 15.070 -30.407 1.00 78.38 682 PRO A C 1
ATOM 5332 O O . PRO A 1 682 ? -0.969 14.720 -30.169 1.00 78.38 682 PRO A O 1
ATOM 5335 N N . SER A 1 683 ? -2.420 15.585 -31.605 1.00 77.50 683 SER A N 1
ATOM 5336 C CA . SER A 1 683 ? -1.386 15.799 -32.630 1.00 77.50 683 SER A CA 1
ATOM 5337 C C . SER A 1 683 ? -0.403 16.893 -32.207 1.00 77.50 683 SER A C 1
ATOM 5339 O O . SER A 1 683 ? -0.820 18.020 -31.959 1.00 77.50 683 SER A O 1
ATOM 5341 N N . GLY A 1 684 ? 0.892 16.568 -32.180 1.00 81.00 684 GLY A N 1
ATOM 5342 C CA . GLY A 1 684 ? 1.957 17.511 -31.820 1.00 81.00 684 GLY A CA 1
ATOM 5343 C C . GLY A 1 684 ? 2.277 17.578 -30.325 1.00 81.00 684 GLY A C 1
ATOM 5344 O O . GLY A 1 684 ? 3.063 18.431 -29.925 1.00 81.00 684 GLY A O 1
ATOM 5345 N N . ILE A 1 685 ? 1.702 16.692 -29.503 1.00 85.69 685 ILE A N 1
ATOM 5346 C CA . ILE A 1 685 ? 2.100 16.574 -28.098 1.00 85.69 685 ILE A CA 1
ATOM 5347 C C . ILE A 1 685 ? 3.514 16.006 -28.016 1.00 85.69 685 ILE A C 1
ATOM 5349 O O . ILE A 1 685 ? 3.782 14.892 -28.467 1.00 85.69 685 ILE A O 1
ATOM 5353 N N . ASP A 1 686 ? 4.405 16.769 -27.391 1.00 89.06 686 ASP A N 1
ATOM 5354 C CA . ASP A 1 686 ? 5.709 16.277 -26.972 1.00 89.06 686 ASP A CA 1
ATOM 5355 C C . ASP A 1 686 ? 5.528 15.406 -25.722 1.00 89.06 686 ASP A C 1
ATOM 5357 O O . ASP A 1 686 ? 5.430 15.905 -24.600 1.00 89.06 686 ASP A O 1
ATOM 5361 N N . VAL A 1 687 ? 5.458 14.085 -25.914 1.00 90.25 687 VAL A N 1
ATOM 5362 C CA . VAL A 1 687 ? 5.287 13.127 -24.809 1.00 90.25 687 VAL A CA 1
ATOM 5363 C C . VAL A 1 687 ? 6.430 13.170 -23.799 1.00 90.25 687 VAL A C 1
ATOM 5365 O O . VAL A 1 687 ? 6.213 12.836 -22.633 1.00 90.25 687 VAL A O 1
ATOM 5368 N N . ARG A 1 688 ? 7.631 13.619 -24.185 1.00 86.81 688 ARG A N 1
ATOM 5369 C CA . ARG A 1 688 ? 8.737 13.746 -23.231 1.00 86.81 688 ARG A CA 1
ATOM 5370 C C . ARG A 1 688 ? 8.468 14.883 -22.254 1.00 86.81 688 ARG A C 1
ATOM 5372 O O . ARG A 1 688 ? 8.645 14.702 -21.055 1.00 86.81 688 ARG A O 1
ATOM 5379 N N . ARG A 1 689 ? 7.974 16.014 -22.750 1.00 87.62 689 ARG A N 1
ATOM 5380 C CA . ARG A 1 689 ? 7.616 17.171 -21.922 1.00 87.62 689 ARG A CA 1
ATOM 5381 C C . ARG A 1 689 ? 6.312 16.959 -21.149 1.00 87.62 689 ARG A C 1
ATOM 5383 O O . ARG A 1 689 ? 6.255 17.131 -19.936 1.00 87.62 689 ARG A O 1
ATOM 5390 N N . GLU A 1 690 ? 5.246 16.560 -21.838 1.00 90.69 690 GLU A N 1
ATOM 5391 C CA . GLU A 1 690 ? 3.902 16.532 -21.248 1.00 90.69 690 GLU A CA 1
ATOM 5392 C C . GLU A 1 690 ? 3.648 15.307 -20.365 1.00 90.69 690 GLU A C 1
ATOM 5394 O O . GLU A 1 690 ? 2.859 15.384 -19.415 1.00 90.69 690 GLU A O 1
ATOM 5399 N N . VAL A 1 691 ? 4.323 14.187 -20.649 1.00 90.81 691 VAL A N 1
ATOM 5400 C CA . VAL A 1 691 ? 4.195 12.943 -19.879 1.00 90.81 691 VAL A CA 1
ATOM 5401 C C . VAL A 1 691 ? 5.457 12.686 -19.063 1.00 90.81 691 VAL A C 1
ATOM 5403 O O . VAL A 1 691 ? 5.394 12.704 -17.835 1.00 90.81 691 VAL A O 1
ATOM 5406 N N . LEU A 1 692 ? 6.606 12.470 -19.710 1.00 88.00 692 LEU A N 1
ATOM 5407 C CA . LEU A 1 692 ? 7.790 11.946 -19.024 1.00 88.00 692 LEU A CA 1
ATOM 5408 C C . LEU A 1 692 ? 8.373 12.913 -17.981 1.00 88.00 692 LEU A C 1
ATOM 5410 O O . LEU A 1 692 ? 8.703 12.476 -16.883 1.00 88.00 692 LEU A O 1
ATOM 5414 N N . GLU A 1 693 ? 8.460 14.211 -18.267 1.00 86.31 693 GLU A N 1
ATOM 5415 C CA . GLU A 1 693 ? 8.963 15.219 -17.321 1.00 86.31 693 GLU A CA 1
ATOM 5416 C C . GLU A 1 693 ? 8.077 15.306 -16.066 1.00 86.31 693 GLU A C 1
ATOM 5418 O O . GLU A 1 693 ? 8.565 15.352 -14.933 1.00 86.31 693 GLU A O 1
ATOM 5423 N N . ARG A 1 694 ? 6.752 15.244 -16.250 1.00 89.50 694 ARG A N 1
ATOM 5424 C CA . ARG A 1 694 ? 5.774 15.233 -15.151 1.00 89.50 694 ARG A CA 1
ATOM 5425 C C . ARG A 1 694 ? 5.878 13.956 -14.321 1.00 89.50 694 ARG A C 1
ATOM 5427 O O . ARG A 1 694 ? 5.892 14.031 -13.091 1.00 89.50 694 ARG A O 1
ATOM 5434 N N . VAL A 1 695 ? 6.023 12.809 -14.985 1.00 89.25 695 VAL A N 1
ATOM 5435 C CA . VAL A 1 695 ? 6.281 11.513 -14.343 1.00 89.25 695 VAL A CA 1
ATOM 5436 C C . VAL A 1 695 ? 7.579 11.555 -13.543 1.00 89.25 695 VAL A C 1
ATOM 5438 O O . VAL A 1 695 ? 7.593 11.132 -12.391 1.00 89.25 695 VAL A O 1
ATOM 5441 N N . ALA A 1 696 ? 8.650 12.113 -14.107 1.00 87.06 696 ALA A N 1
ATOM 5442 C CA . ALA A 1 696 ? 9.939 12.245 -13.444 1.00 87.06 696 ALA A CA 1
ATOM 5443 C C . ALA A 1 696 ? 9.847 13.118 -12.192 1.00 87.06 696 ALA A C 1
ATOM 5445 O O . ALA A 1 696 ? 10.310 12.722 -11.122 1.00 87.06 696 ALA A O 1
ATOM 5446 N N . LYS A 1 697 ? 9.200 14.286 -12.297 1.00 87.25 697 LYS A N 1
ATOM 5447 C CA . LYS A 1 697 ? 8.961 15.177 -11.158 1.00 87.25 697 LYS A CA 1
ATOM 5448 C C . LYS A 1 697 ? 8.212 14.448 -10.044 1.00 87.25 697 LYS A C 1
ATOM 5450 O O . LYS A 1 697 ? 8.659 14.458 -8.898 1.00 87.25 697 LYS A O 1
ATOM 5455 N N . ARG A 1 698 ? 7.118 13.762 -10.385 1.00 86.00 698 ARG A N 1
ATOM 5456 C CA . ARG A 1 698 ? 6.319 13.027 -9.402 1.00 86.00 698 ARG A CA 1
ATOM 5457 C C . ARG A 1 698 ? 7.088 11.855 -8.799 1.00 86.00 698 ARG A C 1
ATOM 5459 O O . ARG A 1 698 ? 7.034 11.642 -7.592 1.00 86.00 698 ARG A O 1
ATOM 5466 N N . PHE A 1 699 ? 7.854 11.125 -9.605 1.00 86.31 699 PHE A N 1
ATOM 5467 C CA . PHE A 1 699 ? 8.743 10.075 -9.119 1.00 86.31 699 PHE A CA 1
ATOM 5468 C C . PHE A 1 699 ? 9.764 10.633 -8.120 1.00 86.31 699 PHE A C 1
ATOM 5470 O O . PHE A 1 699 ? 9.978 10.023 -7.072 1.00 86.31 699 PHE A O 1
ATOM 5477 N N . LYS A 1 700 ? 10.354 11.805 -8.392 1.00 86.38 700 LYS A N 1
ATOM 5478 C CA . LYS A 1 700 ? 11.304 12.443 -7.474 1.00 86.38 700 LYS A CA 1
ATOM 5479 C C . LYS A 1 700 ? 10.668 12.767 -6.121 1.00 86.38 700 LYS A C 1
ATOM 5481 O O . LYS A 1 700 ? 11.243 12.441 -5.086 1.00 86.38 700 LYS A O 1
ATOM 5486 N N . GLU A 1 701 ? 9.472 13.353 -6.124 1.00 84.38 701 GLU A N 1
ATOM 5487 C CA . GLU A 1 701 ? 8.692 13.632 -4.905 1.00 84.38 701 GLU A CA 1
ATOM 5488 C C . GLU A 1 701 ? 8.433 12.364 -4.081 1.00 84.38 701 GLU A C 1
ATOM 5490 O O . GLU A 1 701 ? 8.531 12.373 -2.858 1.00 84.38 701 GLU A O 1
ATOM 5495 N N . LEU A 1 702 ? 8.158 11.258 -4.768 1.00 80.31 702 LEU A N 1
ATOM 5496 C CA . LEU A 1 702 ? 7.771 9.978 -4.186 1.00 80.31 702 LEU A CA 1
ATOM 5497 C C . LEU A 1 702 ? 8.930 9.087 -3.694 1.00 80.31 702 LEU A C 1
ATOM 5499 O O . LEU A 1 702 ? 8.667 8.052 -3.069 1.00 80.31 702 LEU A O 1
ATOM 5503 N N . ASN A 1 703 ? 10.179 9.432 -4.017 1.00 80.38 703 ASN A N 1
ATOM 5504 C CA . ASN A 1 703 ? 11.386 8.668 -3.662 1.00 80.38 703 ASN A CA 1
ATOM 5505 C C . ASN A 1 703 ? 12.423 9.532 -2.927 1.00 80.38 703 ASN A C 1
ATOM 5507 O O . ASN A 1 703 ? 13.619 9.257 -2.984 1.00 80.38 703 ASN A O 1
ATOM 5511 N N . SER A 1 704 ? 11.982 10.611 -2.272 1.00 83.12 704 SER A N 1
ATOM 5512 C CA . SER A 1 704 ? 12.871 11.523 -1.536 1.00 83.12 704 SER A CA 1
ATOM 5513 C C . SER A 1 704 ? 13.992 12.122 -2.401 1.00 83.12 704 SER A C 1
ATOM 5515 O O . SER A 1 704 ? 15.059 12.452 -1.896 1.00 83.12 704 SER A O 1
ATOM 5517 N N . LEU A 1 705 ? 13.745 12.279 -3.707 1.00 84.94 705 LEU A N 1
ATOM 5518 C CA . LEU A 1 705 ? 14.663 12.898 -4.670 1.00 84.94 705 LEU A CA 1
ATOM 5519 C C . LEU A 1 705 ? 14.215 14.316 -5.065 1.00 84.94 705 LEU A C 1
ATOM 5521 O O . LEU A 1 705 ? 14.763 14.913 -5.990 1.00 84.94 705 LEU A O 1
ATOM 5525 N N . SER A 1 706 ? 13.181 14.867 -4.419 1.00 85.31 706 SER A N 1
ATOM 5526 C CA . SER A 1 706 ? 12.643 16.198 -4.740 1.00 85.31 706 SER A CA 1
ATOM 5527 C C . SER A 1 706 ? 13.668 17.311 -4.538 1.00 85.31 706 SER A C 1
ATOM 5529 O O . SER A 1 706 ? 13.693 18.247 -5.332 1.00 85.31 706 SER A O 1
ATOM 5531 N N . GLN A 1 707 ? 14.530 17.170 -3.528 1.00 86.50 707 GLN A N 1
ATOM 5532 C CA . GLN A 1 707 ? 15.590 18.126 -3.189 1.00 86.50 707 GLN A CA 1
ATOM 5533 C C . GLN A 1 707 ? 16.955 17.768 -3.793 1.00 86.50 707 GLN A C 1
ATOM 5535 O O . GLN A 1 707 ? 17.933 18.466 -3.548 1.00 86.50 707 GLN A O 1
ATOM 5540 N N . THR A 1 708 ? 17.038 16.691 -4.579 1.00 83.25 708 THR A N 1
ATOM 5541 C CA . THR A 1 708 ? 18.307 16.231 -5.148 1.00 83.25 708 THR A CA 1
ATOM 5542 C C . THR A 1 708 ? 18.809 17.214 -6.198 1.00 83.25 708 THR A C 1
ATOM 5544 O O . THR A 1 708 ? 18.143 17.441 -7.218 1.00 83.25 708 THR A O 1
ATOM 5547 N N . THR A 1 709 ? 19.991 17.778 -5.942 1.00 81.62 709 THR A N 1
ATOM 5548 C CA . THR A 1 709 ? 20.693 18.671 -6.872 1.00 81.62 709 THR A CA 1
ATOM 5549 C C . THR A 1 709 ? 21.295 17.872 -8.034 1.00 81.62 709 THR A C 1
ATOM 5551 O O . THR A 1 709 ? 21.444 16.650 -7.928 1.00 81.62 709 THR A O 1
ATOM 5554 N N . PRO A 1 710 ? 21.664 18.517 -9.155 1.00 77.12 710 PRO A N 1
ATOM 5555 C CA . PRO A 1 710 ? 22.389 17.843 -10.230 1.00 77.12 710 PRO A CA 1
ATOM 5556 C C . PRO A 1 710 ? 23.656 17.126 -9.737 1.00 77.12 710 PRO A C 1
ATOM 5558 O O . PRO A 1 710 ? 23.916 15.995 -10.143 1.00 77.12 710 PRO A O 1
ATOM 5561 N N . GLU A 1 711 ? 24.408 17.731 -8.814 1.00 75.88 711 GLU A N 1
ATOM 5562 C CA . GLU A 1 711 ? 25.627 17.155 -8.235 1.00 75.88 711 GLU A CA 1
ATOM 5563 C C . GLU A 1 711 ? 25.314 15.905 -7.416 1.00 75.88 711 GLU A C 1
ATOM 5565 O O . GLU A 1 711 ? 25.964 14.876 -7.599 1.00 75.88 711 GLU A O 1
ATOM 5570 N N . GLU A 1 712 ? 24.298 15.960 -6.551 1.00 82.69 712 GLU A N 1
ATOM 5571 C CA . GLU A 1 712 ? 23.884 14.790 -5.778 1.00 82.69 712 GLU A CA 1
ATOM 5572 C C . GLU A 1 712 ? 23.376 13.673 -6.702 1.00 82.69 712 GLU A C 1
ATOM 5574 O O . GLU A 1 712 ? 23.732 12.514 -6.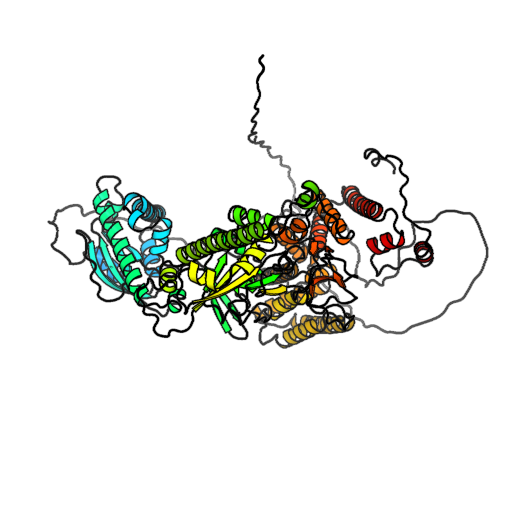503 1.00 82.69 712 GLU A O 1
ATOM 5579 N N . ALA A 1 713 ? 22.625 14.000 -7.758 1.00 81.44 713 ALA A N 1
ATOM 5580 C CA . ALA A 1 713 ? 22.201 13.024 -8.761 1.00 81.44 713 ALA A CA 1
ATOM 5581 C C . ALA A 1 713 ? 23.393 12.376 -9.489 1.00 81.44 713 ALA A C 1
ATOM 5583 O O . ALA A 1 713 ? 23.370 11.173 -9.747 1.00 81.44 713 ALA A O 1
ATOM 5584 N N . CYS A 1 714 ? 24.456 13.138 -9.772 1.00 75.81 714 CYS A N 1
ATOM 5585 C CA . CYS A 1 714 ? 25.697 12.587 -10.321 1.00 75.81 714 CYS A CA 1
ATOM 5586 C C . CYS A 1 714 ? 26.360 11.616 -9.341 1.00 75.81 714 CYS A C 1
ATOM 5588 O O . CYS A 1 714 ? 26.774 10.535 -9.751 1.00 75.81 714 CYS A O 1
ATOM 5590 N N . VAL A 1 715 ? 26.431 11.960 -8.050 1.00 79.62 715 VAL A N 1
ATOM 5591 C CA . VAL A 1 715 ? 26.974 11.049 -7.030 1.00 79.62 715 VAL A CA 1
ATOM 5592 C C . VAL A 1 715 ? 26.121 9.785 -6.949 1.00 79.62 715 VAL A C 1
ATOM 5594 O O . VAL A 1 715 ? 26.659 8.689 -7.023 1.00 79.62 715 VAL A O 1
ATOM 5597 N N . ILE A 1 716 ? 24.793 9.916 -6.906 1.00 84.25 716 ILE A N 1
ATOM 5598 C CA . ILE A 1 716 ? 23.862 8.779 -6.934 1.00 84.25 716 ILE A CA 1
ATOM 5599 C C . ILE A 1 716 ? 24.144 7.860 -8.124 1.00 84.25 716 ILE A C 1
ATOM 5601 O O . ILE A 1 716 ? 24.167 6.641 -7.952 1.00 84.25 716 ILE A O 1
ATOM 5605 N N . LEU A 1 717 ? 24.375 8.426 -9.313 1.00 81.81 717 LEU A N 1
ATOM 5606 C CA . LEU A 1 717 ? 24.693 7.657 -10.515 1.00 81.81 717 LEU A CA 1
ATOM 5607 C C . LEU A 1 717 ? 26.006 6.903 -10.359 1.00 81.81 717 LEU A C 1
ATOM 5609 O O . LEU A 1 717 ? 26.045 5.701 -10.597 1.00 81.81 717 LEU A O 1
ATOM 5613 N N . VAL A 1 718 ? 27.064 7.602 -9.950 1.00 78.19 718 VAL A N 1
ATOM 5614 C CA . VAL A 1 718 ? 28.397 7.016 -9.780 1.00 78.19 718 VAL A CA 1
ATOM 5615 C C . VAL A 1 718 ? 28.356 5.876 -8.771 1.00 78.19 718 VAL A C 1
ATOM 5617 O O . VAL A 1 718 ? 28.879 4.801 -9.049 1.00 78.19 718 VAL A O 1
ATOM 5620 N N . GLU A 1 719 ? 27.697 6.069 -7.630 1.00 84.50 719 GLU A N 1
ATOM 5621 C CA . GLU A 1 719 ? 27.592 5.023 -6.614 1.00 84.50 719 GLU A CA 1
ATOM 5622 C C . GLU A 1 719 ? 26.752 3.841 -7.102 1.00 84.50 719 GLU A C 1
ATOM 5624 O O . GLU A 1 719 ? 27.147 2.691 -6.920 1.00 84.50 719 GLU A O 1
ATOM 5629 N N . SER A 1 720 ? 25.652 4.100 -7.813 1.00 83.94 720 SER A N 1
ATOM 5630 C CA . SER A 1 720 ? 24.839 3.038 -8.418 1.00 83.94 720 SER A CA 1
ATOM 5631 C C . SER A 1 720 ? 25.633 2.232 -9.456 1.00 83.94 720 SER A C 1
ATOM 5633 O O . SER A 1 720 ? 25.524 1.010 -9.501 1.00 83.94 720 SER A O 1
ATOM 5635 N N . LEU A 1 721 ? 26.475 2.895 -10.257 1.00 79.12 721 LEU A N 1
ATOM 5636 C CA . LEU A 1 721 ? 27.355 2.241 -11.229 1.00 79.12 721 LEU A CA 1
ATOM 5637 C C . LEU A 1 721 ? 28.441 1.410 -10.552 1.00 79.12 721 LEU A C 1
ATOM 5639 O O . LEU A 1 721 ? 28.713 0.303 -11.000 1.00 79.12 721 LEU A O 1
ATOM 5643 N N . ARG A 1 722 ? 29.035 1.899 -9.457 1.00 79.12 722 ARG A N 1
ATOM 5644 C CA . ARG A 1 722 ? 30.008 1.110 -8.688 1.00 79.12 722 ARG A CA 1
ATOM 5645 C C . ARG A 1 722 ? 29.393 -0.180 -8.167 1.00 79.12 722 ARG A C 1
ATOM 5647 O O . ARG A 1 722 ? 30.033 -1.215 -8.279 1.00 79.12 722 ARG A O 1
ATOM 5654 N N . TYR A 1 723 ? 28.158 -0.134 -7.668 1.00 81.38 723 TYR A N 1
ATOM 5655 C CA . TYR A 1 723 ? 27.443 -1.349 -7.279 1.00 81.38 723 TYR A CA 1
ATOM 5656 C C . TYR A 1 723 ? 27.168 -2.280 -8.463 1.00 81.38 723 TYR A C 1
ATOM 5658 O O . TYR A 1 723 ? 27.334 -3.483 -8.320 1.00 81.38 723 TYR A O 1
ATOM 5666 N N . ALA A 1 724 ? 26.766 -1.745 -9.619 1.00 81.12 724 ALA A N 1
ATOM 5667 C CA . ALA A 1 724 ? 26.476 -2.556 -10.803 1.00 81.12 724 ALA A CA 1
ATOM 5668 C C . ALA A 1 724 ? 27.722 -3.210 -11.429 1.00 81.12 724 ALA A C 1
ATOM 5670 O O . ALA A 1 724 ? 27.613 -4.271 -12.031 1.00 81.12 724 ALA A O 1
ATOM 5671 N N . ILE A 1 725 ? 28.894 -2.576 -11.311 1.00 76.38 725 ILE A N 1
ATOM 5672 C CA . ILE A 1 725 ? 30.137 -3.029 -11.958 1.00 76.38 725 ILE A CA 1
ATOM 5673 C C . ILE A 1 725 ? 30.997 -3.884 -11.024 1.00 76.38 725 ILE A C 1
ATOM 5675 O O . ILE A 1 725 ? 31.657 -4.816 -11.481 1.00 76.38 725 ILE A O 1
ATOM 5679 N N . PHE A 1 726 ? 31.040 -3.546 -9.734 1.00 75.94 726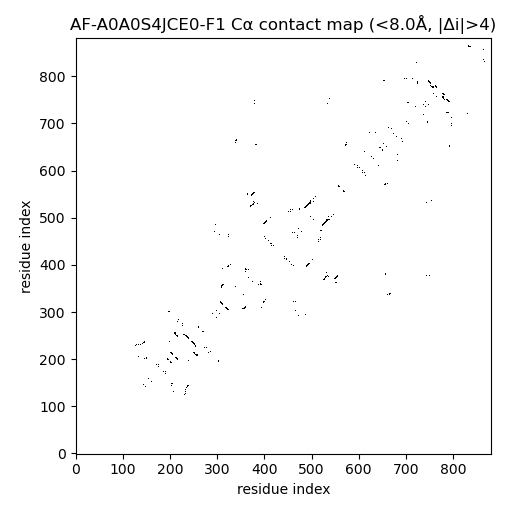 PHE A N 1
ATOM 5680 C CA . PHE A 1 726 ? 31.917 -4.198 -8.769 1.00 75.94 726 PHE A CA 1
ATOM 5681 C C . PHE A 1 726 ? 31.113 -5.030 -7.779 1.00 75.94 726 PHE A C 1
ATOM 5683 O O . PHE A 1 726 ? 30.532 -4.514 -6.816 1.00 75.94 726 PHE A O 1
ATOM 5690 N N . ASP A 1 727 ? 31.164 -6.343 -7.972 1.00 67.44 727 ASP A N 1
ATOM 5691 C CA . ASP A 1 727 ? 30.631 -7.285 -7.001 1.00 67.44 727 ASP A CA 1
ATOM 5692 C C . ASP A 1 727 ? 31.324 -7.083 -5.645 1.00 67.44 727 ASP A C 1
ATOM 5694 O O . ASP A 1 727 ? 32.550 -7.005 -5.543 1.00 67.44 727 ASP A O 1
ATOM 5698 N N . ASN A 1 728 ? 30.521 -6.987 -4.583 1.00 70.88 728 ASN A N 1
ATOM 5699 C CA . ASN A 1 728 ? 30.950 -6.704 -3.205 1.00 70.88 728 ASN A CA 1
ATOM 5700 C C . ASN A 1 728 ? 31.436 -5.272 -2.923 1.00 70.88 728 ASN A C 1
ATOM 5702 O O . ASN A 1 728 ? 31.999 -5.028 -1.853 1.00 70.88 728 ASN A O 1
ATOM 5706 N N . TYR A 1 729 ? 31.189 -4.303 -3.813 1.00 77.88 729 TYR A N 1
ATOM 5707 C CA . TYR A 1 729 ? 31.380 -2.896 -3.459 1.00 77.88 729 TYR A CA 1
ATOM 5708 C C . TYR A 1 729 ? 30.565 -2.530 -2.210 1.00 77.88 729 TYR A C 1
ATOM 5710 O O . TYR A 1 729 ? 29.413 -2.932 -2.056 1.00 77.88 729 TYR A O 1
ATOM 5718 N N . THR A 1 730 ? 31.153 -1.740 -1.311 1.00 76.25 730 THR A N 1
ATOM 5719 C CA . THR A 1 730 ? 30.465 -1.178 -0.144 1.00 76.25 730 THR A CA 1
ATOM 5720 C C . THR A 1 730 ? 30.830 0.289 -0.001 1.00 76.25 730 THR A C 1
ATOM 5722 O O . THR A 1 730 ? 32.012 0.623 0.089 1.00 76.25 730 THR A O 1
ATOM 5725 N N . ASN A 1 731 ? 29.831 1.166 0.068 1.00 80.38 731 ASN A N 1
ATOM 5726 C CA . ASN A 1 731 ? 30.045 2.577 0.346 1.00 80.38 731 ASN A CA 1
ATOM 5727 C C . ASN A 1 731 ? 30.036 2.833 1.866 1.00 80.38 731 ASN A C 1
ATOM 5729 O O . ASN A 1 731 ? 29.163 2.338 2.579 1.00 80.38 731 ASN A O 1
ATOM 5733 N N . SER A 1 732 ? 31.004 3.606 2.366 1.00 80.44 732 SER A N 1
ATOM 5734 C CA . SER A 1 732 ? 31.085 3.998 3.780 1.00 80.44 732 SER A CA 1
ATOM 5735 C C . SER A 1 732 ? 30.053 5.061 4.171 1.00 80.44 732 SER A C 1
ATOM 5737 O O . SER A 1 732 ? 29.735 5.209 5.350 1.00 80.44 732 SER A O 1
ATOM 5739 N N . ASN A 1 733 ? 29.519 5.797 3.197 1.00 82.88 733 ASN A N 1
ATOM 5740 C CA . ASN A 1 733 ? 28.473 6.781 3.394 1.00 82.88 733 ASN A CA 1
ATOM 5741 C C . ASN A 1 733 ? 27.087 6.107 3.327 1.00 82.88 733 ASN A C 1
ATOM 5743 O O . ASN A 1 733 ? 26.679 5.643 2.257 1.00 82.88 733 ASN A O 1
ATOM 5747 N N . PRO A 1 734 ? 26.314 6.103 4.428 1.00 83.88 734 PRO A N 1
ATOM 5748 C CA . PRO A 1 734 ? 25.006 5.450 4.471 1.00 83.88 734 PRO A CA 1
ATOM 5749 C C . PRO A 1 734 ? 23.983 6.069 3.503 1.00 83.88 734 PRO A C 1
ATOM 5751 O O . PRO A 1 734 ? 23.066 5.378 3.059 1.00 83.88 734 PRO A O 1
ATOM 5754 N N . ASN A 1 735 ? 24.157 7.335 3.101 1.00 85.19 735 ASN A N 1
ATOM 5755 C CA . ASN A 1 735 ? 23.277 7.998 2.129 1.00 85.19 735 ASN A CA 1
ATOM 5756 C C . ASN A 1 735 ? 23.397 7.413 0.712 1.00 85.19 735 ASN A C 1
ATOM 5758 O O . ASN A 1 735 ? 22.540 7.665 -0.135 1.00 85.19 735 ASN A O 1
ATOM 5762 N N . PHE A 1 736 ? 24.451 6.641 0.447 1.00 88.06 736 PHE A N 1
ATOM 5763 C CA . PHE A 1 736 ? 24.685 5.965 -0.826 1.00 88.06 736 PHE A CA 1
ATOM 5764 C C . PHE A 1 736 ? 24.888 4.459 -0.640 1.00 88.06 736 PHE A C 1
ATOM 5766 O O . PHE A 1 736 ? 25.517 3.820 -1.474 1.00 88.06 736 PHE A O 1
ATOM 5773 N N . SER A 1 737 ? 24.375 3.881 0.449 1.00 87.25 737 SER A N 1
ATOM 5774 C CA . SER A 1 737 ? 24.370 2.429 0.627 1.00 87.25 737 SER A CA 1
ATOM 5775 C C . SER A 1 737 ? 23.471 1.745 -0.415 1.00 87.25 737 SER A C 1
ATOM 5777 O O . SER A 1 737 ? 22.545 2.365 -0.948 1.00 87.25 737 SER A O 1
ATOM 5779 N N . VAL A 1 738 ? 23.694 0.444 -0.662 1.00 83.06 738 VAL A N 1
ATOM 5780 C CA . VAL A 1 738 ? 22.799 -0.397 -1.490 1.00 83.06 738 VAL A CA 1
ATOM 5781 C C . VAL A 1 738 ? 21.353 -0.218 -1.059 1.00 83.06 738 VAL A C 1
ATOM 5783 O O . VAL A 1 738 ? 20.477 -0.013 -1.893 1.00 83.06 738 VAL A O 1
ATOM 5786 N N . GLU A 1 739 ? 21.107 -0.276 0.248 1.00 78.81 739 GLU A N 1
ATOM 5787 C CA . GLU A 1 739 ? 19.778 -0.131 0.823 1.00 78.81 739 GLU A CA 1
ATOM 5788 C C . GLU A 1 739 ? 19.171 1.218 0.431 1.00 78.81 739 GLU A C 1
ATOM 5790 O O . GLU A 1 739 ? 18.110 1.254 -0.180 1.00 78.81 739 GLU A O 1
ATOM 5795 N N . THR A 1 740 ? 19.875 2.328 0.654 1.00 84.25 740 THR A N 1
ATOM 5796 C CA . THR A 1 740 ? 19.367 3.660 0.303 1.00 84.25 740 THR A CA 1
ATOM 5797 C C . THR A 1 740 ? 19.115 3.809 -1.204 1.00 84.25 740 THR A C 1
ATOM 5799 O O . THR A 1 740 ? 18.100 4.379 -1.613 1.00 84.25 740 THR A O 1
ATOM 5802 N N . LEU A 1 741 ? 20.002 3.288 -2.058 1.00 85.50 741 LEU A N 1
ATOM 5803 C CA . LEU A 1 741 ? 19.876 3.398 -3.517 1.00 85.50 741 LEU A CA 1
ATOM 5804 C C . LEU A 1 741 ? 18.762 2.504 -4.094 1.00 85.50 741 LEU A C 1
ATOM 5806 O O . LEU A 1 741 ? 18.065 2.919 -5.025 1.00 85.50 741 LEU A O 1
ATOM 5810 N N . THR A 1 742 ? 18.550 1.316 -3.525 1.00 79.69 742 THR A N 1
ATOM 5811 C CA . THR A 1 742 ? 17.511 0.364 -3.960 1.00 79.69 742 THR A CA 1
ATOM 5812 C C . THR A 1 742 ? 16.144 0.667 -3.343 1.00 79.69 742 THR A C 1
ATOM 5814 O O . THR A 1 742 ? 15.148 0.786 -4.059 1.00 79.69 742 THR A O 1
ATOM 5817 N N . THR A 1 743 ? 16.068 0.819 -2.019 1.00 71.00 743 THR A N 1
ATOM 5818 C CA . THR A 1 743 ? 14.809 0.900 -1.267 1.00 71.00 743 THR A CA 1
ATOM 5819 C C . THR A 1 743 ? 14.254 2.317 -1.228 1.00 71.00 743 THR A C 1
ATOM 5821 O O . THR A 1 743 ? 13.099 2.532 -1.614 1.00 71.00 743 THR A O 1
ATOM 5824 N N . ALA A 1 744 ? 15.076 3.285 -0.813 1.00 76.19 744 ALA A N 1
ATOM 5825 C CA . ALA A 1 744 ? 14.636 4.653 -0.572 1.00 76.19 744 ALA A CA 1
ATOM 5826 C C . ALA A 1 744 ? 14.546 5.460 -1.872 1.00 76.19 744 ALA A C 1
ATOM 5828 O O . ALA A 1 744 ? 13.563 6.167 -2.094 1.00 76.19 744 ALA A O 1
ATOM 5829 N N . ARG A 1 745 ? 15.555 5.329 -2.743 1.00 83.50 745 ARG A N 1
ATOM 5830 C CA . ARG A 1 745 ? 15.668 6.112 -3.984 1.00 83.50 745 ARG A CA 1
ATOM 5831 C C . ARG A 1 745 ? 15.102 5.391 -5.212 1.00 83.50 745 ARG A C 1
ATOM 5833 O O . ARG A 1 745 ? 14.649 6.057 -6.140 1.00 83.50 745 ARG A O 1
ATOM 5840 N N . GLY A 1 746 ? 15.106 4.054 -5.228 1.00 80.69 746 GLY A N 1
ATOM 5841 C CA . GLY A 1 746 ? 14.594 3.251 -6.350 1.00 80.69 746 GLY A CA 1
ATOM 5842 C C . GLY A 1 746 ? 15.393 3.403 -7.651 1.00 80.69 746 GLY A C 1
ATOM 5843 O O . GLY A 1 746 ? 14.846 3.203 -8.737 1.00 80.69 746 GLY A O 1
ATOM 5844 N N . VAL A 1 747 ? 16.662 3.805 -7.544 1.00 84.94 747 VAL A N 1
ATOM 5845 C CA . VAL A 1 747 ? 17.572 4.102 -8.669 1.00 84.94 747 VAL A CA 1
ATOM 5846 C C . VAL A 1 747 ? 18.529 2.947 -8.978 1.00 84.94 747 VAL A C 1
ATOM 5848 O O . VAL A 1 747 ? 19.072 2.884 -10.079 1.00 84.94 747 VAL A O 1
ATOM 5851 N N . LEU A 1 748 ? 18.679 2.012 -8.040 1.00 83.75 748 LEU A N 1
ATOM 5852 C CA . LEU A 1 748 ? 19.415 0.759 -8.189 1.00 83.75 748 LEU A CA 1
ATOM 5853 C C . LEU A 1 748 ? 18.438 -0.420 -8.058 1.00 83.75 748 LEU A C 1
ATOM 5855 O O . LEU A 1 748 ? 17.493 -0.357 -7.270 1.00 83.75 748 LEU A O 1
ATOM 5859 N N . VAL A 1 749 ? 18.664 -1.486 -8.815 1.00 79.94 749 VAL A N 1
ATOM 5860 C CA . VAL A 1 749 ? 17.915 -2.747 -8.754 1.00 79.94 749 VAL A CA 1
ATOM 5861 C C . VAL A 1 749 ? 18.851 -3.833 -8.230 1.00 79.94 749 VAL A C 1
ATOM 5863 O O . VAL A 1 749 ? 19.986 -3.931 -8.687 1.00 79.94 749 VAL A O 1
ATOM 5866 N N . ASP A 1 750 ? 18.390 -4.626 -7.261 1.00 79.50 750 ASP A N 1
ATOM 5867 C CA . ASP A 1 750 ? 19.054 -5.867 -6.840 1.00 79.50 750 ASP A CA 1
ATOM 5868 C C . ASP A 1 750 ? 18.430 -7.017 -7.643 1.00 79.50 750 ASP A C 1
ATOM 5870 O O . ASP A 1 750 ? 17.253 -7.333 -7.465 1.00 79.50 750 ASP A O 1
ATOM 5874 N N . ASN A 1 751 ? 19.205 -7.590 -8.562 1.00 76.00 751 ASN A N 1
ATOM 5875 C CA . ASN A 1 751 ? 18.809 -8.682 -9.451 1.00 76.00 751 ASN A CA 1
ATOM 5876 C C . ASN A 1 751 ? 18.851 -10.051 -8.746 1.00 76.00 751 ASN A C 1
ATOM 5878 O O . ASN A 1 751 ? 18.659 -11.081 -9.399 1.00 76.00 751 ASN A O 1
ATOM 5882 N N . ALA A 1 752 ? 19.158 -10.100 -7.444 1.00 73.56 752 ALA A N 1
ATOM 5883 C CA . ALA A 1 752 ? 19.174 -11.347 -6.699 1.00 73.56 752 ALA A CA 1
ATOM 5884 C C . ALA A 1 752 ? 17.783 -12.004 -6.673 1.00 73.56 752 ALA A C 1
ATOM 5886 O O . ALA A 1 752 ? 16.770 -11.391 -6.334 1.00 73.56 752 ALA A O 1
ATOM 5887 N N . ILE A 1 753 ? 17.760 -13.297 -6.978 1.00 68.94 753 ILE A N 1
ATOM 5888 C CA . ILE A 1 753 ? 16.612 -14.189 -6.866 1.00 68.94 753 ILE A CA 1
ATOM 5889 C C . ILE A 1 753 ? 16.949 -15.352 -5.933 1.00 68.94 753 ILE A C 1
ATOM 5891 O O . ILE A 1 753 ? 18.110 -15.650 -5.672 1.00 68.94 753 ILE A O 1
ATOM 5895 N N . PHE A 1 754 ? 15.928 -16.029 -5.424 1.00 67.31 754 PHE A N 1
ATOM 5896 C CA . PHE A 1 754 ? 16.086 -17.185 -4.547 1.00 67.31 754 PHE A CA 1
ATOM 5897 C C . PHE A 1 754 ? 15.753 -18.453 -5.329 1.00 67.31 754 PHE A C 1
ATOM 5899 O O . PHE A 1 754 ? 14.627 -18.601 -5.798 1.00 67.31 754 PHE A O 1
ATOM 5906 N N . LEU A 1 755 ? 16.725 -19.357 -5.476 1.00 67.38 755 LEU A N 1
ATOM 5907 C CA . LEU A 1 755 ? 16.552 -20.636 -6.172 1.00 67.38 755 LEU A CA 1
ATOM 5908 C C . LEU A 1 755 ? 16.800 -21.809 -5.226 1.00 67.38 755 LEU A C 1
ATOM 5910 O O . LEU A 1 755 ? 17.781 -21.816 -4.487 1.00 67.38 755 LEU A O 1
ATOM 5914 N N . THR A 1 756 ? 15.949 -22.832 -5.281 1.00 69.50 756 THR A N 1
ATOM 5915 C CA . THR A 1 756 ? 16.141 -24.096 -4.543 1.00 69.50 756 THR A CA 1
ATOM 5916 C C . THR A 1 756 ? 17.358 -24.876 -5.036 1.00 69.50 756 THR A C 1
ATOM 5918 O O . THR A 1 756 ? 17.987 -25.602 -4.272 1.00 69.50 756 THR A O 1
ATOM 5921 N N . THR A 1 757 ? 17.714 -24.732 -6.311 1.00 76.38 757 THR A N 1
ATOM 5922 C CA . THR A 1 757 ? 18.922 -25.299 -6.914 1.00 76.38 757 THR A CA 1
ATOM 5923 C C . THR A 1 757 ? 19.566 -24.232 -7.788 1.00 76.38 757 THR A C 1
ATOM 5925 O O . THR A 1 757 ? 18.906 -23.660 -8.652 1.00 76.38 757 THR A O 1
ATOM 5928 N N . VAL A 1 758 ? 20.841 -23.927 -7.539 1.00 80.56 758 VAL A N 1
ATOM 5929 C CA . VAL A 1 758 ? 21.572 -22.897 -8.290 1.00 80.56 758 VAL A CA 1
ATOM 5930 C C . VAL A 1 758 ? 22.027 -23.490 -9.623 1.00 80.56 758 VAL A C 1
ATOM 5932 O O . VAL A 1 758 ? 22.866 -24.390 -9.641 1.00 80.56 758 VAL A O 1
ATOM 5935 N N . GLY A 1 759 ? 21.453 -23.001 -10.726 1.00 84.44 759 GLY A N 1
ATOM 5936 C CA . GLY A 1 759 ? 21.871 -23.354 -12.086 1.00 84.44 759 GLY A CA 1
ATOM 5937 C C . GLY A 1 759 ? 23.273 -22.832 -12.429 1.00 84.44 759 GLY A C 1
ATOM 5938 O O . GLY A 1 759 ? 23.812 -21.960 -11.747 1.00 84.44 759 GLY A O 1
ATOM 5939 N N . ALA A 1 760 ? 23.880 -23.349 -13.499 1.00 87.81 760 ALA A N 1
ATOM 5940 C CA . ALA A 1 760 ? 25.231 -22.963 -13.928 1.00 87.81 760 ALA A CA 1
ATOM 5941 C C . ALA A 1 760 ? 25.325 -21.498 -14.405 1.00 87.81 760 ALA A C 1
ATOM 5943 O O . ALA A 1 760 ? 26.386 -20.871 -14.326 1.00 87.81 760 ALA A O 1
ATOM 5944 N N . GLU A 1 761 ? 24.210 -20.959 -14.886 1.00 83.88 761 GLU A N 1
ATOM 5945 C CA . GLU A 1 761 ? 23.984 -19.589 -15.338 1.00 83.88 761 GLU A CA 1
ATOM 5946 C C . GLU A 1 761 ? 23.829 -18.584 -14.184 1.00 83.88 761 GLU A C 1
ATOM 5948 O O . GLU A 1 761 ? 23.892 -17.370 -14.396 1.00 83.88 761 GLU A O 1
ATOM 5953 N N . TYR A 1 762 ? 23.684 -19.088 -12.959 1.00 82.62 762 TYR A N 1
ATOM 5954 C CA . TYR A 1 762 ? 23.537 -18.292 -11.753 1.00 82.62 762 TYR A CA 1
ATOM 5955 C C . TYR A 1 762 ? 24.827 -18.271 -10.928 1.00 82.62 762 TYR A C 1
ATOM 5957 O O . TYR A 1 762 ? 25.599 -19.231 -10.884 1.00 82.62 762 TYR A O 1
ATOM 5965 N N . GLU A 1 763 ? 25.059 -17.152 -10.255 1.00 81.88 763 GLU A N 1
ATOM 5966 C CA . GLU A 1 763 ? 26.126 -16.962 -9.284 1.00 81.88 763 GLU A CA 1
ATOM 5967 C C . GLU A 1 763 ? 25.521 -16.744 -7.893 1.00 81.88 763 GLU A C 1
ATOM 5969 O O . GLU A 1 763 ? 24.656 -15.877 -7.729 1.00 81.88 763 GLU A O 1
ATOM 5974 N N . PRO A 1 764 ? 25.907 -17.542 -6.880 1.00 80.69 764 PRO A N 1
ATOM 5975 C CA . PRO A 1 764 ? 25.441 -17.336 -5.518 1.00 80.69 764 PRO A CA 1
ATOM 5976 C C . PRO A 1 764 ? 26.049 -16.049 -4.963 1.00 80.69 764 PRO A C 1
ATOM 5978 O O . PRO A 1 764 ? 27.254 -15.831 -5.046 1.00 80.69 764 PRO A O 1
ATOM 5981 N N . VAL A 1 765 ? 25.232 -15.202 -4.340 1.00 69.19 765 VAL A N 1
ATOM 5982 C CA . VAL A 1 765 ? 25.723 -13.919 -3.811 1.00 69.19 765 VAL A CA 1
ATOM 5983 C C . VAL A 1 765 ? 26.657 -14.115 -2.616 1.00 69.19 765 VAL A C 1
ATOM 5985 O O . VAL A 1 765 ? 27.555 -13.309 -2.412 1.00 69.19 765 VAL A O 1
ATOM 5988 N N . ASN A 1 766 ? 26.477 -15.192 -1.848 1.00 68.12 766 ASN A N 1
ATOM 5989 C CA . ASN A 1 766 ? 27.382 -15.579 -0.772 1.00 68.12 766 ASN A CA 1
ATOM 5990 C C . ASN A 1 766 ? 27.695 -17.078 -0.875 1.00 68.12 766 ASN A C 1
ATOM 5992 O O . ASN A 1 766 ? 26.783 -17.904 -0.883 1.00 68.12 766 ASN A O 1
ATOM 5996 N N . ASN A 1 767 ? 28.980 -17.441 -0.849 1.00 55.81 767 ASN A N 1
ATOM 5997 C CA . ASN A 1 767 ? 29.446 -18.827 -0.710 1.00 55.81 767 ASN A CA 1
ATOM 5998 C C . ASN A 1 767 ? 29.264 -19.330 0.735 1.00 55.81 767 ASN A C 1
ATOM 6000 O O . ASN A 1 767 ? 30.225 -19.733 1.394 1.00 55.81 767 ASN A O 1
ATOM 6004 N N . LEU A 1 768 ? 28.040 -19.279 1.267 1.00 52.44 768 LEU A N 1
ATOM 6005 C CA . LEU A 1 768 ? 27.726 -19.854 2.572 1.00 52.44 768 LEU A CA 1
ATOM 6006 C C . LEU A 1 768 ? 27.760 -21.383 2.454 1.00 52.44 768 LEU A C 1
ATOM 6008 O O . LEU A 1 768 ? 26.753 -22.035 2.197 1.00 52.44 768 LEU A O 1
ATOM 6012 N N . LYS A 1 769 ? 28.949 -21.964 2.641 1.00 47.97 769 LYS A N 1
ATOM 6013 C CA . LYS A 1 769 ? 29.156 -23.407 2.812 1.00 47.97 769 LYS A CA 1
ATOM 6014 C C . LYS A 1 769 ? 28.654 -23.827 4.201 1.00 47.97 769 LYS A C 1
ATOM 6016 O O . LYS A 1 769 ? 29.450 -24.043 5.110 1.00 47.97 769 LYS A O 1
ATOM 6021 N N . GLY A 1 770 ? 27.335 -23.860 4.385 1.00 46.28 770 GLY A N 1
ATOM 6022 C CA . GLY A 1 770 ? 26.667 -24.346 5.596 1.00 46.28 770 GLY A CA 1
ATOM 6023 C C . GLY A 1 770 ? 25.938 -25.679 5.353 1.00 46.28 770 GLY A C 1
ATOM 6024 O O . GLY A 1 770 ? 25.507 -25.928 4.228 1.00 46.28 770 GLY A O 1
ATOM 6025 N N . PRO A 1 771 ? 25.806 -26.556 6.365 1.00 39.53 771 PRO A N 1
ATOM 6026 C CA . PRO A 1 771 ? 25.232 -27.891 6.192 1.00 39.53 771 PRO A CA 1
ATOM 6027 C C . PRO A 1 771 ? 23.700 -27.888 5.982 1.00 39.53 771 PRO A C 1
ATOM 6029 O O . PRO A 1 771 ? 22.947 -27.334 6.778 1.00 39.53 771 PRO A O 1
ATOM 6032 N N . THR A 1 772 ? 23.276 -28.546 4.894 1.00 39.22 772 THR A N 1
ATOM 6033 C CA . THR A 1 772 ? 22.101 -29.443 4.742 1.00 39.22 772 THR A CA 1
ATOM 6034 C C . THR A 1 772 ? 20.769 -29.091 5.422 1.00 39.22 772 THR A C 1
ATOM 6036 O O . THR A 1 772 ? 20.165 -29.945 6.065 1.00 39.22 772 THR A O 1
ATOM 6039 N N . PHE A 1 773 ? 20.227 -27.900 5.186 1.00 43.22 773 PHE A N 1
ATOM 6040 C CA . PHE A 1 773 ? 18.768 -27.714 5.215 1.00 43.22 773 PHE A CA 1
ATOM 6041 C C . PHE A 1 773 ? 18.313 -27.116 3.883 1.00 43.22 773 PHE A C 1
ATOM 6043 O O . PHE A 1 773 ? 19.139 -26.593 3.139 1.00 43.22 773 PHE A O 1
ATOM 6050 N N . ILE A 1 774 ? 17.040 -27.292 3.520 1.00 47.00 774 ILE A N 1
ATOM 6051 C CA . ILE A 1 774 ? 16.481 -26.882 2.222 1.00 47.00 774 ILE A CA 1
ATOM 6052 C C . ILE A 1 774 ? 16.532 -25.348 2.132 1.00 47.00 774 ILE A C 1
ATOM 6054 O O . ILE A 1 774 ? 15.589 -24.656 2.504 1.00 47.00 774 ILE A O 1
ATOM 6058 N N . TYR A 1 775 ? 17.669 -24.810 1.692 1.00 54.12 775 TYR A N 1
ATOM 6059 C CA . TYR A 1 775 ? 17.886 -23.383 1.513 1.00 54.12 775 TYR A CA 1
ATOM 6060 C C . TYR A 1 775 ? 17.648 -23.035 0.054 1.00 54.12 775 TYR A C 1
ATOM 6062 O O . TYR A 1 775 ? 18.359 -23.506 -0.834 1.00 54.12 775 TYR A O 1
ATOM 6070 N N . CYS A 1 776 ? 16.691 -22.145 -0.193 1.00 59.22 776 CYS A N 1
ATOM 6071 C CA . CYS A 1 776 ? 16.776 -21.349 -1.403 1.00 59.22 776 CYS A CA 1
ATOM 6072 C C . CYS A 1 776 ? 18.063 -20.513 -1.313 1.00 59.22 776 CYS A C 1
ATOM 6074 O O . CYS A 1 776 ? 18.249 -19.748 -0.366 1.00 59.22 776 CYS A O 1
ATOM 6076 N N . SER A 1 777 ? 18.965 -20.686 -2.272 1.00 65.19 777 SER A N 1
ATOM 6077 C CA . SER A 1 777 ? 20.191 -19.907 -2.384 1.00 65.19 777 SER A CA 1
ATOM 6078 C C . SER A 1 777 ? 19.893 -18.612 -3.122 1.00 65.19 777 SER A C 1
ATOM 6080 O O . SER A 1 777 ? 19.346 -18.621 -4.228 1.00 65.19 777 SER A O 1
ATOM 6082 N N . ALA A 1 778 ? 20.259 -17.494 -2.503 1.00 69.00 778 ALA A N 1
ATOM 6083 C CA . ALA A 1 778 ? 20.191 -16.205 -3.162 1.00 69.00 778 ALA A CA 1
ATOM 6084 C C . ALA A 1 778 ? 21.291 -16.129 -4.227 1.00 69.00 778 ALA A C 1
ATOM 6086 O O . ALA A 1 778 ? 22.483 -16.245 -3.924 1.00 69.00 778 ALA A O 1
ATOM 6087 N N . CYS A 1 779 ? 20.888 -15.959 -5.474 1.00 75.50 779 CYS A N 1
ATOM 6088 C CA . CYS A 1 779 ? 21.757 -15.979 -6.635 1.00 75.50 779 CYS A CA 1
ATOM 6089 C C . CYS A 1 779 ? 21.284 -14.965 -7.675 1.00 75.50 779 CYS A C 1
ATOM 6091 O O . CYS A 1 779 ? 20.143 -14.522 -7.655 1.00 75.50 779 CYS A O 1
ATOM 6093 N N . TYR A 1 780 ? 22.164 -14.567 -8.576 1.00 77.69 780 TYR A N 1
ATOM 6094 C CA . TYR A 1 780 ? 21.851 -13.670 -9.686 1.00 77.69 780 TYR A CA 1
ATOM 6095 C C . TYR A 1 780 ? 22.389 -14.280 -10.969 1.00 77.69 780 TYR A C 1
ATOM 6097 O O . TYR A 1 780 ? 23.290 -15.117 -10.933 1.00 77.69 780 TYR A O 1
ATOM 6105 N N . ARG A 1 781 ? 21.824 -13.903 -12.112 1.00 77.88 781 ARG A N 1
ATOM 6106 C CA . ARG A 1 781 ? 22.366 -14.368 -13.386 1.00 77.88 781 ARG A CA 1
ATOM 6107 C C . ARG A 1 781 ? 23.726 -13.727 -13.638 1.00 77.88 781 ARG A C 1
ATOM 6109 O O . ARG A 1 781 ? 23.854 -12.506 -13.542 1.00 77.88 781 ARG A O 1
ATOM 6116 N N . LYS A 1 782 ? 24.707 -14.538 -14.027 1.00 80.31 782 LYS A N 1
ATOM 6117 C CA . LYS A 1 782 ? 26.083 -14.086 -14.298 1.00 80.31 782 LYS A CA 1
ATOM 6118 C C . LYS A 1 782 ? 26.160 -13.002 -15.370 1.00 80.31 782 LYS A C 1
ATOM 6120 O O . LYS A 1 782 ? 27.000 -12.119 -15.284 1.00 80.31 782 LYS A O 1
ATOM 6125 N N . ASP A 1 783 ? 25.276 -13.051 -16.365 1.00 75.56 783 ASP A N 1
ATOM 6126 C CA . ASP A 1 783 ? 25.239 -12.074 -17.457 1.00 75.56 783 ASP A CA 1
ATOM 6127 C C . ASP A 1 783 ? 24.578 -10.740 -17.078 1.00 75.56 783 ASP A C 1
ATOM 6129 O O . ASP A 1 783 ? 24.746 -9.759 -17.797 1.00 75.56 783 ASP A O 1
ATOM 6133 N N . LEU A 1 784 ? 23.848 -10.683 -15.959 1.00 73.88 784 LEU A N 1
ATOM 6134 C CA . LEU A 1 784 ? 23.203 -9.458 -15.471 1.00 73.88 784 LEU A CA 1
ATOM 6135 C C . LEU A 1 784 ? 23.984 -8.767 -14.349 1.00 73.88 784 LEU A C 1
ATOM 6137 O O . LEU A 1 784 ? 23.805 -7.567 -14.146 1.00 73.88 784 LEU A O 1
ATOM 6141 N N . GLY A 1 785 ? 24.803 -9.514 -13.604 1.00 80.81 785 GLY A N 1
ATOM 6142 C CA . GLY A 1 785 ? 25.402 -9.040 -12.356 1.00 80.81 785 GLY A CA 1
ATOM 6143 C C . GLY A 1 785 ? 24.374 -8.910 -11.226 1.00 80.81 785 GLY A C 1
ATOM 6144 O O . GLY A 1 785 ? 23.156 -8.979 -11.439 1.00 80.81 785 GLY A O 1
ATOM 6145 N N . ARG A 1 786 ? 24.851 -8.740 -9.986 1.00 80.00 786 ARG A N 1
ATOM 6146 C CA . ARG A 1 786 ? 23.956 -8.631 -8.823 1.00 80.00 786 ARG A CA 1
ATOM 6147 C C . ARG A 1 786 ? 23.119 -7.360 -8.865 1.00 80.00 786 ARG A C 1
ATOM 6149 O O . ARG A 1 786 ? 21.952 -7.396 -8.495 1.00 80.00 786 ARG A O 1
ATOM 6156 N N . PHE A 1 787 ? 23.700 -6.245 -9.289 1.00 84.00 787 PHE A N 1
ATOM 6157 C CA . PHE A 1 787 ? 23.017 -4.959 -9.297 1.00 84.00 787 PHE A CA 1
ATOM 6158 C C . PHE A 1 787 ? 22.899 -4.400 -10.712 1.00 84.00 787 PHE A C 1
ATOM 6160 O O . PHE A 1 787 ? 23.806 -4.546 -11.523 1.00 84.00 787 PHE A O 1
ATOM 6167 N N . SER A 1 788 ? 21.797 -3.710 -10.999 1.00 80.94 788 SER A N 1
ATOM 6168 C CA . SER A 1 788 ? 21.599 -2.993 -12.260 1.00 80.94 788 SER A CA 1
ATOM 6169 C C . SER A 1 788 ? 21.014 -1.598 -12.035 1.00 80.94 788 SER A C 1
ATOM 6171 O O . SER A 1 788 ? 20.409 -1.304 -11.002 1.00 80.94 788 SER A O 1
ATOM 6173 N N . ILE A 1 789 ? 21.224 -0.692 -12.992 1.00 81.69 789 ILE A N 1
ATOM 6174 C CA . ILE A 1 789 ? 20.679 0.668 -12.921 1.00 81.69 789 ILE A CA 1
ATOM 6175 C C . ILE A 1 789 ? 19.189 0.636 -13.263 1.00 81.69 789 ILE A C 1
ATOM 6177 O O . ILE A 1 789 ? 18.797 0.193 -14.341 1.00 81.69 789 ILE A O 1
ATOM 6181 N N . SER A 1 790 ? 18.355 1.162 -12.365 1.00 80.62 790 SER A N 1
ATOM 6182 C CA . SER A 1 790 ? 16.911 1.252 -12.585 1.00 80.62 790 SER A CA 1
ATOM 6183 C C . SER A 1 790 ? 16.592 2.213 -13.737 1.00 80.62 790 SER A C 1
ATOM 6185 O O . SER A 1 790 ? 17.193 3.294 -13.813 1.00 80.62 790 SER A O 1
ATOM 6187 N N . PRO A 1 791 ? 15.565 1.933 -14.563 1.00 76.88 791 PRO A N 1
ATOM 6188 C CA . PRO A 1 791 ? 15.032 2.903 -15.519 1.00 76.88 791 PRO A CA 1
ATOM 6189 C C . PRO A 1 791 ? 14.680 4.254 -14.885 1.00 76.88 791 PRO A C 1
ATOM 6191 O O . PRO A 1 791 ? 14.778 5.294 -15.534 1.00 76.88 791 PRO A O 1
ATOM 6194 N N . ALA A 1 792 ? 14.339 4.263 -13.594 1.00 77.06 792 ALA A N 1
ATOM 6195 C CA . ALA A 1 792 ? 14.085 5.484 -12.843 1.00 77.06 792 ALA A CA 1
ATOM 6196 C C . ALA A 1 792 ? 15.288 6.425 -12.797 1.00 77.06 792 ALA A C 1
ATOM 6198 O O . ALA A 1 792 ? 15.112 7.640 -12.868 1.00 77.06 792 ALA A O 1
ATOM 6199 N N . MET A 1 793 ? 16.505 5.885 -12.716 1.00 80.50 793 MET A N 1
ATOM 6200 C CA . MET A 1 793 ? 17.708 6.706 -12.692 1.00 80.50 793 MET A CA 1
ATOM 6201 C C . MET A 1 793 ? 17.906 7.432 -14.022 1.00 80.50 793 MET A C 1
ATOM 6203 O O . MET A 1 793 ? 18.209 8.623 -14.042 1.00 80.50 793 MET A O 1
ATOM 6207 N N . VAL A 1 794 ? 17.634 6.748 -15.137 1.00 73.88 794 VAL A N 1
ATOM 6208 C CA . VAL A 1 794 ? 17.659 7.350 -16.476 1.00 73.88 794 VAL A CA 1
ATOM 6209 C C . VAL A 1 794 ? 16.629 8.475 -16.578 1.00 73.88 794 VAL A C 1
ATOM 6211 O O . VAL A 1 794 ? 16.945 9.547 -17.084 1.00 73.88 794 VAL A O 1
ATOM 6214 N N . VAL A 1 795 ? 15.426 8.288 -16.029 1.00 72.38 795 VAL A N 1
ATOM 6215 C CA . VAL A 1 795 ? 14.389 9.335 -15.984 1.00 72.38 795 VAL A CA 1
ATOM 6216 C C . VAL A 1 795 ? 14.805 10.531 -15.137 1.00 72.38 795 VAL A C 1
ATOM 6218 O O . VAL A 1 795 ? 14.588 11.669 -15.547 1.00 72.38 795 VAL A O 1
ATOM 6221 N N . VAL A 1 796 ? 15.411 10.299 -13.972 1.00 75.44 796 VAL A N 1
ATOM 6222 C CA . VAL A 1 796 ? 15.910 11.374 -13.104 1.00 75.44 796 VAL A CA 1
ATOM 6223 C C . VAL A 1 796 ? 16.977 12.190 -13.832 1.00 75.44 796 VAL A C 1
ATOM 6225 O O . VAL A 1 796 ? 16.889 13.417 -13.846 1.00 75.44 796 VAL A O 1
ATOM 6228 N N . LEU A 1 797 ? 17.931 11.530 -14.493 1.00 71.06 797 LEU A N 1
ATOM 6229 C CA . LEU A 1 797 ? 18.970 12.194 -15.282 1.00 71.06 797 LEU A CA 1
ATOM 6230 C C . LEU A 1 797 ? 18.378 12.961 -16.464 1.00 71.06 797 LEU A C 1
ATOM 6232 O O . LEU A 1 797 ? 18.694 14.131 -16.648 1.00 71.06 797 LEU A O 1
ATOM 6236 N N . LEU A 1 798 ? 17.469 12.343 -17.218 1.00 67.69 798 LEU A N 1
ATOM 6237 C CA . LEU A 1 798 ? 16.808 12.984 -18.351 1.00 67.69 798 LEU A CA 1
ATOM 6238 C C . LEU A 1 798 ? 15.975 14.190 -17.931 1.00 67.69 798 LEU A C 1
ATOM 6240 O O . LEU A 1 798 ? 15.980 15.185 -18.639 1.00 67.69 798 LEU A O 1
ATOM 6244 N N . ALA A 1 799 ? 15.288 14.147 -16.792 1.00 70.50 799 ALA A N 1
ATOM 6245 C CA . ALA A 1 799 ? 14.527 15.291 -16.300 1.00 70.50 799 ALA A CA 1
ATOM 6246 C C . ALA A 1 799 ? 15.435 16.430 -15.824 1.00 70.50 799 ALA A C 1
ATOM 6248 O O . ALA A 1 799 ? 15.144 17.597 -16.076 1.00 70.50 799 ALA A O 1
ATOM 6249 N N . LEU A 1 800 ? 16.554 16.111 -15.167 1.00 68.19 800 LEU A N 1
ATOM 6250 C CA . LEU A 1 800 ? 17.566 17.110 -14.810 1.00 68.19 800 LEU A CA 1
ATOM 6251 C C . LEU A 1 800 ? 18.179 17.745 -16.062 1.00 68.19 800 LEU A C 1
ATOM 6253 O O . LEU A 1 800 ? 18.341 18.960 -16.117 1.00 68.19 800 LEU A O 1
ATOM 6257 N N . MET A 1 801 ? 18.439 16.930 -17.083 1.00 61.72 801 MET A N 1
ATOM 6258 C CA . MET A 1 801 ? 18.889 17.371 -18.395 1.00 61.72 801 MET A CA 1
ATOM 6259 C C . MET A 1 801 ? 17.840 18.259 -19.071 1.00 61.72 801 MET A C 1
ATOM 6261 O O . MET A 1 801 ? 18.146 19.394 -19.398 1.00 61.72 801 MET A O 1
ATOM 6265 N N . LEU A 1 802 ? 16.598 17.805 -19.246 1.00 62.00 802 LEU A N 1
ATOM 6266 C CA . LEU A 1 802 ? 15.531 18.570 -19.906 1.00 62.00 802 LEU A CA 1
ATOM 6267 C C . LEU A 1 802 ? 15.289 19.929 -19.235 1.00 62.00 802 LEU A C 1
ATOM 6269 O O . LEU A 1 802 ? 15.146 20.927 -19.938 1.00 62.00 802 LEU A O 1
ATOM 6273 N N . ASN A 1 803 ? 15.343 19.993 -17.902 1.00 61.56 803 ASN A N 1
ATOM 6274 C CA . ASN A 1 803 ? 15.263 21.256 -17.164 1.00 61.56 803 ASN A CA 1
ATOM 6275 C C . ASN A 1 803 ? 16.479 22.163 -17.410 1.00 61.56 803 ASN A C 1
ATOM 6277 O O . ASN A 1 803 ? 16.326 23.378 -17.494 1.00 61.56 803 ASN A O 1
ATOM 6281 N N . ALA A 1 804 ? 17.677 21.593 -17.557 1.00 55.34 804 ALA A N 1
ATOM 6282 C CA . ALA A 1 804 ? 18.875 22.351 -17.907 1.00 55.34 804 ALA A CA 1
ATOM 6283 C C . ALA A 1 804 ? 18.844 22.850 -19.367 1.00 55.34 804 ALA A C 1
ATOM 6285 O O . ALA A 1 804 ? 19.211 23.991 -19.630 1.00 55.34 804 ALA A O 1
ATOM 6286 N N . PHE A 1 805 ? 18.366 22.029 -20.309 1.00 49.97 805 PHE A N 1
ATOM 6287 C CA . PHE A 1 805 ? 18.338 22.314 -21.751 1.00 49.97 805 PHE A CA 1
ATOM 6288 C C . PHE A 1 805 ? 17.142 23.164 -22.204 1.00 49.97 805 PHE A C 1
ATOM 6290 O O . PHE A 1 805 ? 17.200 23.773 -23.272 1.00 49.97 805 PHE A O 1
ATOM 6297 N N . GLY A 1 806 ? 16.070 23.217 -21.410 1.00 47.75 806 GLY A N 1
ATOM 6298 C CA . GLY A 1 806 ? 14.812 23.865 -21.774 1.00 47.75 806 GLY A CA 1
ATOM 6299 C C . GLY A 1 806 ? 14.792 25.391 -21.665 1.00 47.75 806 GLY A C 1
ATOM 6300 O O . GLY A 1 806 ? 13.958 26.009 -22.325 1.00 47.75 806 GLY A O 1
ATOM 6301 N N . GLU A 1 807 ? 15.681 26.019 -20.880 1.00 44.00 807 GLU A N 1
ATOM 6302 C CA . GLU A 1 807 ? 15.516 27.449 -20.560 1.00 44.00 807 GLU A CA 1
ATOM 6303 C C . GLU A 1 807 ? 16.617 28.403 -21.053 1.00 44.00 807 GLU A C 1
ATOM 6305 O O . GLU A 1 807 ? 16.261 29.520 -21.430 1.00 44.00 807 GLU A O 1
ATOM 6310 N N . LYS A 1 808 ? 17.913 28.048 -21.136 1.00 41.66 808 LYS A N 1
ATOM 6311 C CA . LYS A 1 808 ? 18.957 28.995 -21.613 1.00 41.66 808 LYS A CA 1
ATOM 6312 C C . LYS A 1 808 ? 20.195 28.309 -22.198 1.00 41.66 808 LYS A C 1
ATOM 6314 O O . LYS A 1 808 ? 21.096 27.948 -21.460 1.00 41.66 808 LYS A O 1
ATOM 6319 N N . PHE A 1 809 ? 20.301 28.246 -23.525 1.00 40.22 809 PHE A N 1
ATOM 6320 C CA . PHE A 1 809 ? 21.398 27.590 -24.264 1.00 40.22 809 PHE A CA 1
ATOM 6321 C C . PHE A 1 809 ? 22.830 28.126 -24.031 1.00 40.22 809 PHE A C 1
ATOM 6323 O O . PHE A 1 809 ? 23.781 27.487 -24.471 1.00 40.22 809 PHE A O 1
ATOM 6330 N N . ASN A 1 810 ? 23.021 29.262 -23.352 1.00 43.50 810 ASN A N 1
ATOM 6331 C CA . ASN A 1 810 ? 24.314 29.964 -23.354 1.00 43.50 810 ASN A CA 1
ATOM 6332 C C . ASN A 1 810 ? 25.313 29.537 -22.256 1.00 43.50 810 ASN A C 1
ATOM 6334 O O . ASN A 1 810 ? 26.497 29.786 -22.440 1.00 43.50 810 ASN A O 1
ATOM 6338 N N . ASP A 1 811 ? 24.884 28.863 -21.180 1.00 48.25 811 ASP A N 1
ATOM 6339 C CA . ASP A 1 811 ? 25.774 28.378 -20.090 1.00 48.25 811 ASP A CA 1
ATOM 6340 C C . ASP A 1 811 ? 25.887 26.836 -20.033 1.00 48.25 811 ASP A C 1
ATOM 6342 O O . ASP A 1 811 ? 26.462 26.250 -19.117 1.00 48.25 811 ASP A O 1
ATOM 6346 N N . ILE A 1 812 ? 25.315 26.152 -21.025 1.00 43.00 812 ILE A N 1
ATOM 6347 C CA . ILE A 1 812 ? 25.008 24.715 -20.976 1.00 43.00 812 ILE A CA 1
ATOM 6348 C C . ILE A 1 812 ? 26.179 23.816 -21.375 1.00 43.00 812 ILE A C 1
ATOM 6350 O O . ILE A 1 812 ? 26.291 22.707 -20.847 1.00 43.00 812 ILE A O 1
ATOM 6354 N N . GLY A 1 813 ? 27.051 24.282 -22.277 1.00 49.81 813 GLY A N 1
ATOM 6355 C CA . GLY A 1 813 ? 28.214 23.510 -22.729 1.00 49.81 813 GLY A CA 1
ATOM 6356 C C . GLY A 1 813 ? 29.050 23.046 -21.541 1.00 49.81 813 GLY A C 1
ATOM 6357 O O . GLY A 1 813 ? 29.253 21.854 -21.364 1.00 49.81 813 GLY A O 1
ATOM 6358 N N . ALA A 1 814 ? 29.364 23.959 -20.620 1.00 50.38 814 ALA A N 1
ATOM 6359 C CA . ALA A 1 814 ? 30.214 23.666 -19.475 1.00 50.38 814 ALA A CA 1
ATOM 6360 C C . ALA A 1 814 ? 29.634 22.608 -18.519 1.00 50.38 814 ALA A C 1
ATOM 6362 O O . ALA A 1 814 ? 30.370 21.734 -18.086 1.00 50.38 814 ALA A O 1
ATOM 6363 N N . VAL A 1 815 ? 28.337 22.635 -18.183 1.00 48.09 815 VAL A N 1
ATOM 6364 C CA . VAL A 1 815 ? 27.763 21.701 -17.187 1.00 48.09 815 VAL A CA 1
ATOM 6365 C C . VAL A 1 815 ? 27.564 20.300 -17.768 1.00 48.09 815 VAL A C 1
ATOM 6367 O O . VAL A 1 815 ? 27.873 19.310 -17.104 1.00 48.09 815 VAL A O 1
ATOM 6370 N N . PHE A 1 816 ? 27.085 20.198 -19.011 1.00 47.88 816 PHE A N 1
ATOM 6371 C CA . PHE A 1 816 ? 26.921 18.910 -19.686 1.00 47.88 816 PHE A CA 1
ATOM 6372 C C . PHE A 1 816 ? 28.271 18.301 -20.067 1.00 47.88 816 PHE A C 1
ATOM 6374 O O . PHE A 1 816 ? 28.500 17.130 -19.775 1.00 47.88 816 PHE A O 1
ATOM 6381 N N . GLU A 1 817 ? 29.189 19.088 -20.636 1.00 51.06 817 GLU A N 1
ATOM 6382 C CA . GLU A 1 817 ? 30.554 18.635 -20.914 1.00 51.06 817 GLU A CA 1
ATOM 6383 C C . GLU A 1 817 ? 31.259 18.239 -19.620 1.00 51.06 817 GLU A C 1
ATOM 6385 O O . GLU A 1 817 ? 31.941 17.226 -19.608 1.00 51.06 817 GLU A O 1
ATOM 6390 N N . HIS A 1 818 ? 31.035 18.937 -18.502 1.00 51.72 818 HIS A N 1
ATOM 6391 C CA . HIS A 1 818 ? 31.598 18.550 -17.209 1.00 51.72 818 HIS A CA 1
ATOM 6392 C C . HIS A 1 818 ? 30.971 17.270 -16.639 1.00 51.72 818 HIS A C 1
ATOM 6394 O O . HIS A 1 818 ? 31.685 16.447 -16.069 1.00 51.72 818 HIS A O 1
ATOM 6400 N N . ALA A 1 819 ? 29.662 17.054 -16.799 1.00 51.75 819 ALA A N 1
ATOM 6401 C CA . ALA A 1 819 ? 28.990 15.831 -16.356 1.00 51.75 819 ALA A CA 1
ATOM 6402 C C . ALA A 1 819 ? 29.373 14.616 -17.216 1.00 51.75 819 ALA A C 1
ATOM 6404 O O . ALA A 1 819 ? 29.661 13.550 -16.673 1.00 51.75 819 ALA A O 1
ATOM 6405 N N . VAL A 1 820 ? 29.448 14.785 -18.539 1.00 54.72 820 VAL A N 1
ATOM 6406 C CA . VAL A 1 820 ? 29.928 13.763 -19.479 1.00 54.72 820 VAL A CA 1
ATOM 6407 C C . VAL A 1 820 ? 31.416 13.512 -19.274 1.00 54.72 820 VAL A C 1
ATOM 6409 O O . VAL A 1 820 ? 31.812 12.358 -19.189 1.00 54.72 820 VAL A O 1
ATOM 6412 N N . ALA A 1 821 ? 32.239 14.547 -19.102 1.00 54.25 821 ALA A N 1
ATOM 6413 C CA . ALA A 1 821 ? 33.657 14.391 -18.790 1.00 54.25 821 ALA A CA 1
ATOM 6414 C C . ALA A 1 821 ? 33.857 13.695 -17.443 1.00 54.25 821 ALA A C 1
ATOM 6416 O O . ALA A 1 821 ? 34.726 12.841 -17.349 1.00 54.25 821 ALA A O 1
ATOM 6417 N N . ARG A 1 822 ? 33.038 13.978 -16.420 1.00 54.50 822 ARG A N 1
ATOM 6418 C CA . ARG A 1 822 ? 33.054 13.238 -15.147 1.00 54.50 822 ARG A CA 1
ATOM 6419 C C . ARG A 1 822 ? 32.614 11.793 -15.321 1.00 54.50 822 ARG A C 1
ATOM 6421 O O . ARG A 1 822 ? 33.274 10.917 -14.784 1.00 54.50 822 ARG A O 1
ATOM 6428 N N . PHE A 1 823 ? 31.546 11.526 -16.067 1.00 61.66 823 PHE A N 1
ATOM 6429 C CA . PHE A 1 823 ? 31.092 10.165 -16.355 1.00 61.66 823 PHE A CA 1
ATOM 6430 C C . PHE A 1 823 ? 32.159 9.372 -17.115 1.00 61.66 823 PHE A C 1
ATOM 6432 O O . PHE A 1 823 ? 32.505 8.274 -16.697 1.00 61.66 823 PHE A O 1
ATOM 6439 N N . VAL A 1 824 ? 32.736 9.954 -18.169 1.00 61.22 824 VAL A N 1
ATOM 6440 C CA . VAL A 1 824 ? 33.827 9.362 -18.949 1.00 61.22 824 VAL A CA 1
ATOM 6441 C C . VAL A 1 824 ? 35.069 9.192 -18.084 1.00 61.22 824 VAL A C 1
ATOM 6443 O O . VAL A 1 824 ? 35.669 8.132 -18.138 1.00 61.22 824 VAL A O 1
ATOM 6446 N N . PHE A 1 825 ? 35.421 10.167 -17.242 1.00 59.38 825 PHE A N 1
ATOM 6447 C CA . PHE A 1 825 ? 36.533 10.074 -16.294 1.00 59.38 825 PHE A CA 1
ATOM 6448 C C . PHE A 1 825 ? 36.313 8.963 -15.262 1.00 59.38 825 PHE A C 1
ATOM 6450 O O . PHE A 1 825 ? 37.224 8.190 -14.994 1.00 59.38 825 PHE A O 1
ATOM 6457 N N . PHE A 1 826 ? 35.111 8.830 -14.703 1.00 56.78 826 PHE A N 1
ATOM 6458 C CA . PHE A 1 826 ? 34.794 7.756 -13.764 1.00 56.78 826 PHE A CA 1
ATOM 6459 C C . PHE A 1 826 ? 34.760 6.397 -14.447 1.00 56.78 826 PHE A C 1
ATOM 6461 O O . PHE A 1 826 ? 35.317 5.456 -13.898 1.00 56.78 826 PHE A O 1
ATOM 6468 N N . ALA A 1 827 ? 34.178 6.291 -15.640 1.00 63.97 827 ALA A N 1
ATOM 6469 C CA . ALA A 1 827 ? 34.241 5.079 -16.445 1.00 63.97 827 ALA A CA 1
ATOM 6470 C C . ALA A 1 827 ? 35.712 4.718 -16.724 1.00 63.97 827 ALA A C 1
ATOM 6472 O O . ALA A 1 827 ? 36.150 3.609 -16.472 1.00 63.97 827 ALA A O 1
ATOM 6473 N N . VAL A 1 828 ? 36.535 5.689 -17.097 1.00 62.66 828 VAL A N 1
ATOM 6474 C CA . VAL A 1 828 ? 37.982 5.531 -17.265 1.00 62.66 828 VAL A CA 1
ATOM 6475 C C . VAL A 1 828 ? 38.684 5.002 -15.999 1.00 62.66 828 VAL A C 1
ATOM 6477 O O . VAL A 1 828 ? 39.461 4.058 -16.088 1.00 62.66 828 VAL A O 1
ATOM 6480 N N . GLN A 1 829 ? 38.386 5.551 -14.819 1.00 59.03 829 GLN A N 1
ATOM 6481 C CA . GLN A 1 829 ? 38.977 5.117 -13.541 1.00 59.03 829 GLN A CA 1
ATOM 6482 C C . GLN A 1 829 ? 38.506 3.716 -13.121 1.00 59.03 829 GLN A C 1
ATOM 6484 O O . GLN A 1 829 ? 39.279 2.908 -12.620 1.00 59.03 829 GLN A O 1
ATOM 6489 N N . VAL A 1 830 ? 37.227 3.413 -13.343 1.00 56.28 830 VAL A N 1
ATOM 6490 C CA . VAL A 1 830 ? 36.597 2.122 -13.020 1.00 56.28 830 VAL A CA 1
ATOM 6491 C C . VAL A 1 830 ? 37.188 0.981 -13.848 1.00 56.28 830 VAL A C 1
ATOM 6493 O O . VAL A 1 830 ? 37.273 -0.148 -13.372 1.00 56.28 830 VAL A O 1
ATOM 6496 N N . PHE A 1 831 ? 37.614 1.276 -15.074 1.00 64.75 831 PHE A N 1
ATOM 6497 C CA . PHE A 1 831 ? 38.188 0.303 -15.998 1.00 64.75 831 PHE A CA 1
ATOM 6498 C C . PHE A 1 831 ? 39.729 0.351 -16.038 1.00 64.75 831 PHE A C 1
ATOM 6500 O O . PHE A 1 831 ? 40.338 -0.244 -16.928 1.00 64.75 831 PHE A O 1
ATOM 6507 N N . GLN A 1 832 ? 40.382 1.009 -15.071 1.00 63.81 832 GLN A N 1
ATOM 6508 C CA . GLN A 1 832 ? 41.841 0.987 -14.945 1.00 63.81 832 GLN A CA 1
ATOM 6509 C C . GLN A 1 832 ? 42.348 -0.442 -14.685 1.00 63.81 832 GLN A C 1
ATOM 6511 O O . GLN A 1 832 ? 41.824 -1.163 -13.837 1.00 63.81 832 GLN A O 1
ATOM 6516 N N . GLY A 1 833 ? 43.365 -0.865 -15.439 1.00 61.31 833 GLY A N 1
ATOM 6517 C CA . GLY A 1 833 ? 43.910 -2.226 -15.415 1.00 61.31 833 GLY A CA 1
ATOM 6518 C C . GLY A 1 833 ? 43.057 -3.267 -16.149 1.00 61.31 833 GLY A C 1
ATOM 6519 O O . GLY A 1 833 ? 43.431 -4.438 -16.180 1.00 61.31 833 GLY A O 1
ATOM 6520 N N . ARG A 1 834 ? 41.932 -2.863 -16.755 1.00 67.81 834 ARG A N 1
ATOM 6521 C CA . ARG A 1 834 ? 41.060 -3.722 -17.566 1.00 67.81 834 ARG A CA 1
ATOM 6522 C C . ARG A 1 834 ? 41.257 -3.460 -19.061 1.00 67.81 834 ARG A C 1
ATOM 6524 O O . ARG A 1 834 ? 41.893 -2.482 -19.464 1.00 67.81 834 ARG A O 1
ATOM 6531 N N . HIS A 1 835 ? 40.720 -4.344 -19.901 1.00 75.50 835 HIS A N 1
ATOM 6532 C CA . HIS A 1 835 ? 40.778 -4.158 -21.349 1.00 75.50 835 HIS A CA 1
ATOM 6533 C C . HIS A 1 835 ? 39.930 -2.954 -21.763 1.00 75.50 835 HIS A C 1
ATOM 6535 O O . HIS A 1 835 ? 38.755 -2.860 -21.413 1.00 75.50 835 HIS A O 1
ATOM 6541 N N . VAL A 1 836 ? 40.496 -2.065 -22.586 1.00 70.75 836 VAL A N 1
ATOM 6542 C CA . VAL A 1 836 ? 39.794 -0.871 -23.102 1.00 70.75 836 VAL A CA 1
ATOM 6543 C C . VAL A 1 836 ? 38.496 -1.236 -23.829 1.00 70.75 836 VAL A C 1
ATOM 6545 O O . VAL A 1 836 ? 37.545 -0.458 -23.823 1.00 70.75 836 VAL A O 1
ATOM 6548 N N . LYS A 1 837 ? 38.421 -2.442 -24.403 1.00 74.56 837 LYS A N 1
ATOM 6549 C CA . LYS A 1 837 ? 37.200 -2.992 -24.998 1.00 74.56 837 LYS A CA 1
ATOM 6550 C C . LYS A 1 837 ? 36.017 -2.983 -24.037 1.00 74.56 837 LYS A C 1
ATOM 6552 O O . LYS A 1 837 ? 34.940 -2.562 -24.429 1.00 74.56 837 LYS A O 1
ATOM 6557 N N . GLU A 1 838 ? 36.225 -3.361 -22.783 1.00 66.75 838 GLU A N 1
ATOM 6558 C CA . GLU A 1 838 ? 35.151 -3.435 -21.793 1.00 66.75 838 GLU A CA 1
ATOM 6559 C C . GLU A 1 838 ? 34.623 -2.040 -21.428 1.00 66.75 838 GLU A C 1
ATOM 6561 O O . GLU A 1 838 ? 33.420 -1.857 -21.265 1.00 66.75 838 GLU A O 1
ATOM 6566 N N . LEU A 1 839 ? 35.505 -1.034 -21.375 1.00 72.50 839 LEU A N 1
ATOM 6567 C CA . LEU A 1 839 ? 35.123 0.369 -21.185 1.00 72.50 839 LEU A CA 1
ATOM 6568 C C . LEU A 1 839 ? 34.314 0.895 -22.377 1.00 72.50 839 LEU A C 1
ATOM 6570 O O . LEU A 1 839 ? 33.318 1.596 -22.202 1.00 72.50 839 LEU A O 1
ATOM 6574 N N . VAL A 1 840 ? 34.743 0.569 -23.598 1.00 65.19 840 VAL A N 1
ATOM 6575 C CA . VAL A 1 840 ? 34.047 0.981 -24.823 1.00 65.19 840 VAL A CA 1
ATOM 6576 C C . VAL A 1 840 ? 32.687 0.296 -24.923 1.00 65.19 840 VAL A C 1
ATOM 6578 O O . VAL A 1 840 ? 31.695 0.976 -25.187 1.00 65.19 840 VAL A O 1
ATOM 6581 N N . ASP A 1 841 ? 32.608 -1.001 -24.635 1.00 64.00 841 ASP A N 1
ATOM 6582 C CA . ASP A 1 841 ? 31.356 -1.758 -24.604 1.00 64.00 841 ASP A CA 1
ATOM 6583 C C . ASP A 1 841 ? 30.406 -1.219 -23.523 1.00 64.00 841 ASP A C 1
ATOM 6585 O O . ASP A 1 841 ? 29.198 -1.137 -23.749 1.00 64.00 841 ASP A O 1
ATOM 6589 N N . PHE A 1 842 ? 30.941 -0.772 -22.382 1.00 64.25 842 PHE A N 1
ATOM 6590 C CA . PHE A 1 842 ? 30.182 -0.129 -21.309 1.00 64.25 842 PHE A CA 1
ATOM 6591 C C . PHE A 1 842 ? 29.637 1.255 -21.697 1.00 64.25 842 PHE A C 1
ATOM 6593 O O . PHE A 1 842 ? 28.463 1.539 -21.466 1.00 64.25 842 PHE A O 1
ATOM 6600 N N . ILE A 1 843 ? 30.464 2.123 -22.294 1.00 60.00 843 ILE A N 1
ATOM 6601 C CA . ILE A 1 843 ? 30.058 3.491 -22.667 1.00 60.00 843 ILE A CA 1
ATOM 6602 C C . ILE A 1 843 ? 29.081 3.477 -23.844 1.00 60.00 843 ILE A C 1
ATOM 6604 O O . ILE A 1 843 ? 28.142 4.270 -23.885 1.00 60.00 843 ILE A O 1
ATOM 6608 N N . THR A 1 844 ? 29.331 2.616 -24.827 1.00 56.41 844 THR A N 1
ATOM 6609 C CA . THR A 1 844 ? 28.617 2.654 -26.106 1.00 56.41 844 THR A CA 1
ATOM 6610 C C . THR A 1 844 ? 27.452 1.654 -26.144 1.00 56.41 844 THR A C 1
ATOM 6612 O O . THR A 1 844 ? 26.440 1.906 -26.797 1.00 56.41 844 THR A O 1
ATOM 6615 N N . GLY A 1 845 ? 27.517 0.570 -25.361 1.00 49.16 845 GLY A N 1
ATOM 6616 C CA . GLY A 1 845 ? 26.531 -0.510 -25.340 1.00 49.16 845 GLY A CA 1
ATOM 6617 C C . GLY A 1 845 ? 26.741 -1.532 -26.465 1.00 49.16 845 GLY A C 1
ATOM 6618 O O . GLY A 1 845 ? 27.362 -1.244 -27.488 1.00 49.16 845 GLY A O 1
ATOM 6619 N N . HIS A 1 846 ? 26.165 -2.731 -26.314 1.00 43.62 846 HIS A N 1
ATOM 6620 C CA . HIS A 1 846 ? 26.335 -3.879 -27.231 1.00 43.62 846 HIS A CA 1
ATOM 6621 C C . HIS A 1 846 ? 25.837 -3.670 -28.679 1.00 43.62 846 HIS A C 1
ATOM 6623 O O . HIS A 1 846 ? 26.048 -4.530 -29.530 1.00 43.62 846 HIS A O 1
ATOM 6629 N N . PHE A 1 847 ? 25.179 -2.548 -28.984 1.00 39.06 847 PHE A N 1
ATOM 6630 C CA . PHE A 1 847 ? 24.607 -2.260 -30.308 1.00 39.06 847 PHE A CA 1
ATOM 6631 C C . PHE A 1 847 ? 25.391 -1.208 -31.107 1.00 39.06 847 PHE A C 1
ATOM 6633 O O . PHE A 1 847 ? 24.935 -0.736 -32.149 1.00 39.06 847 PHE A O 1
ATOM 6640 N N . SER A 1 848 ? 26.573 -0.832 -30.628 1.00 48.34 848 SER A N 1
ATOM 6641 C CA . SER A 1 848 ? 27.410 0.207 -31.225 1.00 48.34 848 SER A CA 1
ATOM 6642 C C . SER A 1 848 ? 28.157 -0.302 -32.445 1.00 48.34 848 SER A C 1
ATOM 6644 O O . SER A 1 848 ? 28.871 -1.300 -32.380 1.00 48.34 848 SER A O 1
ATOM 6646 N N . VAL A 1 849 ? 28.061 0.418 -33.563 1.00 45.88 849 VAL A N 1
ATOM 6647 C CA . VAL A 1 849 ? 28.894 0.132 -34.736 1.00 45.88 849 VAL A CA 1
ATOM 6648 C C . VAL A 1 849 ? 30.296 0.681 -34.483 1.00 45.88 849 VAL A C 1
ATOM 6650 O O . VAL A 1 849 ? 30.588 1.843 -34.765 1.00 45.88 849 VAL A O 1
ATOM 6653 N N . VAL A 1 850 ? 31.177 -0.161 -33.949 1.00 55.94 850 VAL A N 1
ATOM 6654 C CA . VAL A 1 850 ? 32.608 0.134 -33.849 1.00 55.94 850 VAL A CA 1
ATOM 6655 C C . VAL A 1 850 ? 33.254 -0.147 -35.207 1.00 55.94 850 VAL A C 1
ATOM 6657 O O . VAL A 1 850 ? 33.110 -1.227 -35.782 1.00 55.94 850 VAL A O 1
ATOM 6660 N N . GLY A 1 851 ? 33.960 0.836 -35.769 1.00 66.00 851 GLY A N 1
ATOM 6661 C CA . GLY A 1 851 ? 34.651 0.656 -37.047 1.00 66.00 851 GLY A CA 1
ATOM 6662 C C . GLY A 1 851 ? 35.665 -0.495 -36.984 1.00 66.00 851 GLY A C 1
ATOM 6663 O O . GLY A 1 851 ? 36.369 -0.639 -35.987 1.00 66.00 851 GLY A O 1
ATOM 6664 N N . LYS A 1 852 ? 35.789 -1.287 -38.063 1.00 63.09 852 LYS A N 1
ATOM 6665 C CA . LYS A 1 852 ? 36.640 -2.501 -38.126 1.00 63.09 852 LYS A CA 1
ATOM 6666 C C . LYS A 1 852 ? 38.067 -2.303 -37.595 1.00 63.09 852 LYS A C 1
ATOM 6668 O O . LYS A 1 852 ? 38.622 -3.208 -36.983 1.00 63.09 852 LYS A O 1
ATOM 6673 N N . THR A 1 853 ? 38.659 -1.130 -37.816 1.00 64.81 853 THR A N 1
ATOM 6674 C CA . THR A 1 853 ? 40.006 -0.797 -37.327 1.00 64.81 853 THR A CA 1
ATOM 6675 C C . THR A 1 853 ? 40.042 -0.611 -35.812 1.00 64.81 853 THR A C 1
ATOM 6677 O O . THR A 1 853 ? 40.929 -1.152 -35.162 1.00 64.81 853 THR A O 1
ATOM 6680 N N . ALA A 1 854 ? 39.071 0.108 -35.243 1.00 60.12 854 ALA A N 1
ATOM 6681 C CA . ALA A 1 854 ? 38.954 0.283 -33.799 1.00 60.12 854 ALA A CA 1
ATOM 6682 C C . ALA A 1 854 ? 38.617 -1.050 -33.119 1.00 60.12 854 ALA A C 1
ATOM 6684 O O . ALA A 1 854 ? 39.249 -1.392 -32.129 1.00 60.12 854 ALA A O 1
ATOM 6685 N N . GLN A 1 855 ? 37.733 -1.859 -33.712 1.00 66.50 855 GLN A N 1
ATOM 6686 C CA . GLN A 1 855 ? 37.413 -3.192 -33.199 1.00 66.50 855 GLN A CA 1
ATOM 6687 C C . GLN A 1 855 ? 38.658 -4.090 -33.142 1.00 66.50 855 GLN A C 1
ATOM 6689 O O . GLN A 1 855 ? 38.924 -4.700 -32.116 1.00 66.50 855 GLN A O 1
ATOM 6694 N N . LYS A 1 856 ? 39.491 -4.083 -34.192 1.00 72.69 856 LYS A N 1
ATOM 6695 C CA . LYS A 1 856 ? 40.757 -4.835 -34.224 1.00 72.69 856 LYS A CA 1
ATOM 6696 C C . LYS A 1 856 ? 41.754 -4.391 -33.142 1.00 72.69 856 LYS A C 1
ATOM 6698 O O . LYS A 1 856 ? 42.547 -5.206 -32.685 1.00 72.69 856 LYS A O 1
ATOM 6703 N N . ILE A 1 857 ? 41.729 -3.115 -32.749 1.00 70.44 857 ILE A N 1
ATOM 6704 C CA . ILE A 1 857 ? 42.550 -2.581 -31.649 1.00 70.44 857 ILE A CA 1
ATOM 6705 C C . ILE A 1 857 ? 41.977 -3.021 -30.296 1.00 70.44 857 ILE A C 1
ATOM 6707 O O . ILE A 1 857 ? 42.733 -3.453 -29.433 1.00 70.44 857 ILE A O 1
ATOM 6711 N N . LEU A 1 858 ? 40.653 -2.958 -30.125 1.00 67.50 858 LEU A N 1
ATOM 6712 C CA . LEU A 1 858 ? 39.967 -3.382 -28.900 1.00 67.50 858 LEU A CA 1
ATOM 6713 C C . LEU A 1 858 ? 40.066 -4.897 -28.661 1.00 67.50 858 LEU A C 1
ATOM 6715 O O . LEU A 1 858 ? 40.153 -5.328 -27.518 1.00 67.50 858 LEU A O 1
ATOM 6719 N N . ASP A 1 859 ? 40.104 -5.703 -29.722 1.00 74.19 859 ASP A N 1
ATOM 6720 C CA . ASP A 1 859 ? 40.273 -7.160 -29.642 1.00 74.19 859 ASP A CA 1
ATOM 6721 C C . ASP A 1 859 ? 41.726 -7.588 -29.344 1.00 74.19 859 ASP A C 1
ATOM 6723 O O . ASP A 1 859 ? 41.997 -8.776 -29.165 1.00 74.19 859 ASP A O 1
ATOM 6727 N N . SER A 1 860 ? 42.678 -6.646 -29.288 1.00 76.75 860 SER A N 1
ATOM 6728 C CA . SER A 1 860 ? 44.074 -6.946 -28.969 1.00 76.75 860 SER A CA 1
ATOM 6729 C C . SER A 1 860 ? 44.267 -7.129 -27.452 1.00 76.75 860 SER A C 1
ATOM 6731 O O . SER A 1 860 ? 43.977 -6.208 -26.683 1.00 76.75 860 SER A O 1
ATOM 6733 N N . PRO A 1 861 ? 44.841 -8.257 -26.988 1.00 66.25 861 PRO A N 1
ATOM 6734 C CA . PRO A 1 861 ? 45.014 -8.558 -25.560 1.00 66.25 861 PRO A CA 1
ATOM 6735 C C . PRO A 1 861 ? 46.018 -7.636 -24.841 1.00 66.25 861 PRO A C 1
ATOM 6737 O O . PRO A 1 861 ? 46.159 -7.694 -23.627 1.00 66.25 861 PRO A O 1
ATOM 6740 N N . SER A 1 862 ? 46.724 -6.776 -25.572 1.00 59.59 862 SER A N 1
ATOM 6741 C CA . SER A 1 862 ? 47.726 -5.846 -25.043 1.00 59.59 862 SER A CA 1
ATOM 6742 C C . SER A 1 862 ? 47.184 -4.460 -24.678 1.00 59.59 862 SER A C 1
ATOM 6744 O O . SER A 1 862 ? 47.934 -3.644 -24.147 1.00 59.59 862 SER A O 1
ATOM 6746 N N . VAL A 1 863 ? 45.910 -4.160 -24.953 1.00 57.25 863 VAL A N 1
ATOM 6747 C CA . VAL A 1 863 ? 45.343 -2.825 -24.702 1.00 57.25 863 VAL A CA 1
ATOM 6748 C C . VAL A 1 863 ? 44.661 -2.801 -23.337 1.00 57.25 863 VAL A C 1
ATOM 6750 O O . VAL A 1 863 ? 43.433 -2.847 -23.219 1.00 57.25 863 VAL A O 1
ATOM 6753 N N . LEU A 1 864 ? 45.492 -2.766 -22.298 1.00 55.97 864 LEU A N 1
ATOM 6754 C CA . LEU A 1 864 ? 45.066 -2.447 -20.941 1.00 55.97 864 LEU A CA 1
ATOM 6755 C C . LEU A 1 864 ? 45.019 -0.931 -20.777 1.00 55.97 864 LEU A C 1
ATOM 6757 O O . LEU A 1 864 ? 45.879 -0.208 -21.283 1.00 55.97 864 LEU A O 1
ATOM 6761 N N . TYR A 1 865 ? 43.995 -0.450 -20.086 1.00 52.09 865 TYR A N 1
ATOM 6762 C CA . TYR A 1 865 ? 43.907 0.957 -19.747 1.00 52.09 865 TYR A CA 1
ATOM 6763 C C . TYR A 1 865 ? 44.781 1.239 -18.519 1.00 52.09 865 TYR A C 1
ATOM 6765 O O . TYR A 1 865 ? 44.442 0.800 -17.422 1.00 52.09 865 TYR A O 1
ATOM 6773 N N . ASP A 1 866 ? 45.890 1.959 -18.686 1.00 47.47 866 ASP A N 1
ATOM 6774 C CA . ASP A 1 866 ? 46.769 2.342 -17.577 1.00 47.47 866 ASP A CA 1
ATOM 6775 C C . ASP A 1 866 ? 46.914 3.868 -17.507 1.00 47.47 866 ASP A C 1
ATOM 6777 O O . ASP A 1 866 ? 47.266 4.525 -18.492 1.00 47.47 866 ASP A O 1
ATOM 6781 N N . LEU A 1 867 ? 46.592 4.445 -16.348 1.00 46.00 867 LEU A N 1
ATOM 6782 C CA . LEU A 1 867 ? 46.762 5.871 -16.078 1.00 46.00 867 LEU A CA 1
ATOM 6783 C C . LEU A 1 867 ? 48.151 6.071 -15.461 1.00 46.00 867 LEU A C 1
ATOM 6785 O O . LEU A 1 867 ? 48.427 5.487 -14.411 1.00 46.00 867 LEU A O 1
ATOM 6789 N N . PRO A 1 868 ? 49.031 6.898 -16.051 1.00 40.94 868 PRO A N 1
ATOM 6790 C CA . PRO A 1 868 ? 50.322 7.176 -15.443 1.00 40.94 868 PRO A CA 1
ATOM 6791 C C . PRO A 1 868 ? 50.113 7.829 -14.069 1.00 40.94 868 PRO A C 1
ATOM 6793 O O . PRO A 1 868 ? 49.394 8.818 -13.946 1.00 40.94 868 PRO A O 1
ATOM 6796 N N . ASN A 1 869 ? 50.759 7.268 -13.043 1.00 39.94 869 ASN A N 1
ATOM 6797 C CA . ASN A 1 869 ? 50.780 7.728 -11.647 1.00 39.94 869 ASN A CA 1
ATOM 6798 C C . ASN A 1 869 ? 51.491 9.094 -11.471 1.00 39.94 869 ASN A C 1
ATOM 6800 O O . ASN A 1 869 ? 52.398 9.237 -10.652 1.00 39.94 869 ASN A O 1
ATOM 6804 N N . SER A 1 870 ? 51.123 10.124 -12.232 1.00 38.69 870 SER A N 1
ATOM 6805 C CA . SER A 1 870 ? 51.561 11.498 -11.981 1.00 38.69 870 SER A CA 1
ATOM 6806 C C . SER A 1 870 ? 50.443 12.261 -11.273 1.00 38.69 870 SER A C 1
ATOM 6808 O O . SER A 1 870 ? 49.356 12.467 -11.807 1.00 38.69 870 SER A O 1
ATOM 6810 N N . GLY A 1 871 ? 50.701 12.650 -10.022 1.00 41.94 871 GLY A N 1
ATOM 6811 C CA . GLY A 1 871 ? 49.760 13.390 -9.185 1.00 41.94 871 GLY A CA 1
ATOM 6812 C C . GLY A 1 871 ? 49.219 14.636 -9.888 1.00 41.94 871 GLY A C 1
ATOM 6813 O O . GLY A 1 871 ? 49.936 15.614 -10.081 1.00 41.94 871 GLY A O 1
ATOM 6814 N N . LEU A 1 872 ? 47.939 14.605 -10.250 1.00 36.06 872 LEU A N 1
ATOM 6815 C CA . LEU A 1 872 ? 47.213 15.730 -10.829 1.00 36.06 872 LEU A CA 1
ATOM 6816 C C . LEU A 1 872 ? 46.260 16.297 -9.775 1.00 36.06 872 LEU A C 1
ATOM 6818 O O . LEU A 1 872 ? 45.187 15.757 -9.510 1.00 36.06 872 LEU A O 1
ATOM 6822 N N . HIS A 1 873 ? 46.675 17.409 -9.166 1.00 35.91 873 HIS A N 1
ATOM 6823 C CA . HIS A 1 873 ? 45.798 18.269 -8.379 1.00 35.91 873 HIS A CA 1
ATOM 6824 C C . HIS A 1 873 ? 44.703 18.870 -9.279 1.00 35.91 873 HIS A C 1
ATOM 6826 O O . HIS A 1 873 ? 44.969 19.392 -10.359 1.00 35.91 873 HIS A O 1
ATOM 6832 N N . THR A 1 874 ? 43.465 18.845 -8.790 1.00 34.00 874 THR A N 1
ATOM 6833 C CA . THR A 1 874 ? 42.196 19.194 -9.459 1.00 34.00 874 THR A CA 1
ATOM 6834 C C . THR A 1 874 ? 42.030 20.646 -9.946 1.00 34.00 874 THR A C 1
ATOM 6836 O O . THR A 1 874 ? 40.947 20.998 -10.401 1.00 34.00 874 THR A O 1
ATOM 6839 N N . ASN A 1 875 ? 43.061 21.497 -9.908 1.00 28.89 875 ASN A N 1
ATOM 6840 C CA . ASN A 1 875 ? 42.918 22.940 -10.157 1.00 28.89 875 ASN A CA 1
ATOM 6841 C C . ASN A 1 875 ? 43.315 23.428 -11.564 1.00 28.89 875 ASN A C 1
ATOM 6843 O O . ASN A 1 875 ? 43.225 24.625 -11.812 1.00 28.89 875 ASN A O 1
ATOM 6847 N N . HIS A 1 876 ? 43.717 22.559 -12.501 1.00 27.92 876 HIS A N 1
ATOM 6848 C CA . HIS A 1 876 ? 44.230 23.009 -13.810 1.00 27.92 876 HIS A CA 1
ATOM 6849 C C . HIS A 1 876 ? 43.348 22.751 -15.042 1.00 27.92 876 HIS A C 1
ATOM 6851 O O . HIS A 1 876 ? 43.749 23.107 -16.146 1.00 27.92 876 HIS A O 1
ATOM 6857 N N . ILE A 1 877 ? 42.121 22.241 -14.894 1.00 32.56 877 ILE A N 1
ATOM 6858 C CA . ILE A 1 877 ? 41.186 22.075 -16.028 1.00 32.56 877 ILE A CA 1
ATOM 6859 C C . ILE A 1 877 ? 40.219 23.268 -16.105 1.00 32.56 877 ILE A C 1
ATOM 6861 O O . ILE A 1 877 ? 39.006 23.114 -16.094 1.00 32.56 877 ILE A O 1
ATOM 6865 N N . ILE A 1 878 ? 40.757 24.486 -16.137 1.00 31.42 878 ILE A N 1
ATOM 6866 C CA . ILE A 1 878 ? 40.058 25.667 -16.658 1.00 31.42 878 ILE A CA 1
ATOM 6867 C C . ILE A 1 878 ? 41.128 26.487 -17.369 1.00 31.42 878 ILE A C 1
ATOM 6869 O O . ILE A 1 878 ? 41.838 27.252 -16.730 1.00 31.42 878 ILE A O 1
ATOM 6873 N N . SER A 1 879 ? 41.272 26.260 -18.673 1.00 29.17 879 SER A N 1
ATOM 6874 C CA . SER A 1 879 ? 42.059 27.032 -19.649 1.00 29.17 879 SER A CA 1
ATOM 6875 C C . SER A 1 879 ? 42.959 26.117 -20.466 1.00 29.17 879 SER A C 1
ATOM 6877 O O . SER A 1 879 ? 44.154 25.987 -20.213 1.00 29.17 879 SER A O 1
ATOM 6879 N N . THR A 1 880 ? 42.395 25.549 -21.521 1.00 26.08 880 THR A N 1
ATOM 6880 C CA . THR A 1 880 ? 43.049 25.552 -22.834 1.00 26.08 880 THR A CA 1
ATOM 6881 C C . THR A 1 880 ? 41.960 25.334 -23.880 1.00 26.08 880 THR A C 1
ATOM 6883 O O . THR A 1 880 ? 41.122 24.451 -23.723 1.00 26.08 880 THR A O 1
ATOM 6886 N N . LYS A 1 881 ? 41.905 26.266 -24.838 1.00 28.34 881 LYS A N 1
ATOM 6887 C CA . LYS A 1 881 ? 40.937 26.332 -25.940 1.00 28.34 881 LYS A CA 1
ATOM 6888 C C . LYS A 1 881 ? 41.065 25.159 -26.898 1.00 28.34 881 LYS A C 1
ATOM 6890 O O . LYS A 1 881 ? 42.221 24.730 -27.108 1.00 28.34 881 LYS A O 1
#

Foldseek 3Di:
DDDDDDDDDDDDDDDDDDDDDDDDDDDDDDDDDDDDDDDDDDDDDDDDDDDDDDDDDDDDDDDDDDDDDDDDDDDDDDDDDDDDDDDDDDDDDDDDDPDDDDDDDDDDDDDDDPDDDDDDDDDDDDDDPDPLRVVLVVVVQVAQAPVCSQVVQCVVPPVNVVVVVLVLVLLQVLCVPLVCVVVVAHSVRVVCLCVLALFRQKDWHDRPQKIKMWGFDDDDDDDDADPQKDWPAWHWHARDPPGPDTTIITMMIRPSVNVLSVDDPPSVVVSSSVSVSVVVRSVVVVLVVLVVDALLVVLVDSQFQFDWAWEDDDVDTDTAGEFEDPVLVVLVVLQDQQLLLDPPPCPPRDDCPPRYHYAPLPVLLDDPDQFAEEEEEEFAQLCRQVNNCHHPRVLARYEYEDEDDPVQQPQLVVLVCVVVPDPVCCVPVVDPPDDPVSNVVSLVRNLVSLLVSLLVRRQVRRCVRHVSSLCSQLCNSVDPPPVDAAHEYEYEYEACLVPLSNLLSQQSNTDVNSCVSSNGDPSYRYHHYYYAHNGQAQSRQNDPRHDRYRYDYSYLDDDPPPDPFDRLRLLVLLLVSLLPDDADPVCVVLSVLSVQLSVCVRPPVSNVVSLVVNVVVLVVCLPDPDDLVNLLNSQLVLLVSVLCVDPLSVLLSSDNNLSSQLSSQSSVVSVVCSVVVPGSHPPPDPCCVSRLLSSLCVLCSSQVNNPPDPVNLLVLVLLLVCCQQDQPDADPDPCSGPCSSGGRRSFKDFQWHFAQDADPQWDFSDPPPDDDDRTRTTIHGPVRGRMDTGSSSVSNNVSNVCVLPVPDPPPRCVVVVVSVVVVLVSLLVSQAQHQVLVSCCVVQPPPDDDDPVRVVVSPDPPRGRHDPPDDDDPPPPPDDD